Protein AF-0000000086259853 (afdb_homodimer)

Sequence (912 aa):
MAVEAKTLEETPTWAVATVCFFLILISIFIEYLLHLLAKYFNKKRRKYLIQALYKIKTELMLLGFISLLMTVLEKPVAKICIPKSVGETFLPCGSVDSSDWSEQETKCSEQGKASLMSTEGMTQLRYLIFVLASFHSVSSILTFGLGMAKMRRWESWEAETRTLDYQFSTDPRRFQLTHQTSFGKRHLRYWNENSVLRWPACFLRQFYGSVSKVDYFTLRHGFIMAHFDQDNNFDFHRYIRRALDKDFGVVVGISFWIWMFAISFIFFNAHKFYSYYWLPFIPLVMLLLVGTKLQAIITLMCLDSHDKSHVVKGTLLVRPSDHLFWFGRPKLLLQLLHFISFQNSFQLAFFTWTWYKFGFRSCFHRRTEDIVIRVVMGVLVHFLCGYVTLPLYALVTQMGTSMRPAVFTEDVIEGLKRWRAKARKNLKNSYSARPSLDTSLSLDSSPSFSLHSRPEMAVEAKTLEETPTWAVATVCFFLILISIFIEYLLHLLAKYFNKKRRKYLIQALYKIKTELMLLGFISLLMTVLEKPVAKICIPKSVGETFLPCGSVDSSDWSEQETKCSEQGKASLMSTEGMTQLRYLIFVLASFHSVSSILTFGLGMAKMRRWESWEAETRTLDYQFSTDPRRFQLTHQTSFGKRHLRYWNENSVLRWPACFLRQFYGSVSKVDYFTLRHGFIMAHFDQDNNFDFHRYIRRALDKDFGVVVGISFWIWMFAISFIFFNAHKFYSYYWLPFIPLVMLLLVGTKLQAIITLMCLDSHDKSHVVKGTLLVRPSDHLFWFGRPKLLLQLLHFISFQNSFQLAFFTWTWYKFGFRSCFHRRTEDIVIRVVMGVLVHFLCGYVTLPLYALVTQMGTSMRPAVFTEDVIEGLKRWRAKARKNLKNSYSARPSLDTSLSLDSSPSFSLHSRPE

Organism: Populus euphratica (NCBI:txid75702)

Solvent-accessible surface area (backbone atoms only — not comparable to full-atom values): 48379 Å² total; per-residue (Å²): 128,85,48,57,49,49,44,59,55,67,32,19,17,56,46,55,26,49,53,52,50,52,52,50,50,50,50,50,50,53,52,48,51,51,50,54,51,38,52,52,30,52,74,69,68,35,63,42,50,41,50,25,51,52,38,45,54,49,49,50,18,49,52,9,31,53,40,42,53,47,60,70,42,38,64,65,46,25,66,40,61,35,56,45,76,65,50,66,42,50,27,36,30,70,92,69,86,78,74,48,60,31,72,64,39,39,59,21,42,74,72,62,21,30,39,54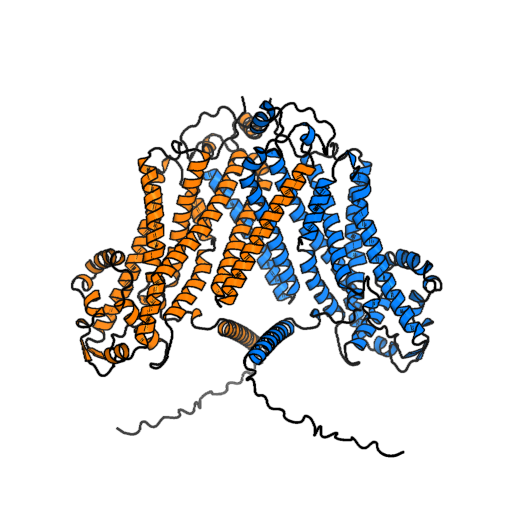,40,41,65,47,23,51,54,50,49,46,49,47,50,53,45,36,51,53,34,41,54,52,48,48,52,48,29,52,50,40,20,50,59,58,51,51,58,47,53,58,56,55,55,44,61,72,36,68,68,43,49,58,69,46,33,60,84,44,78,41,46,37,68,72,34,73,58,26,50,70,44,63,37,76,54,49,73,38,78,75,47,27,54,61,51,22,50,56,37,45,76,58,63,51,74,43,71,57,55,52,53,34,51,50,50,11,50,42,61,73,76,38,71,91,87,61,92,69,62,61,61,62,38,43,52,48,40,47,33,47,49,48,32,56,54,61,42,82,49,73,66,56,50,52,48,53,36,48,49,46,39,47,50,12,51,90,58,53,37,83,74,51,56,69,49,49,42,47,53,52,48,52,51,52,36,20,50,56,42,41,36,56,35,49,37,51,50,54,33,42,74,74,38,57,64,22,54,29,52,64,63,37,73,51,42,34,76,67,34,74,94,47,36,64,66,55,56,55,54,49,51,36,50,34,52,48,53,43,27,45,53,52,27,53,48,53,48,46,38,69,74,59,37,74,82,21,76,86,36,82,48,70,67,57,50,51,50,47,54,51,47,46,53,47,44,47,48,44,44,9,57,34,38,41,48,42,47,55,58,55,61,61,38,30,69,65,81,63,74,51,75,46,54,67,67,52,48,52,48,48,51,49,49,48,50,49,48,50,51,46,53,52,50,50,61,68,62,55,66,84,73,81,75,78,76,76,82,66,82,63,83,72,79,70,77,73,74,77,76,131,129,84,50,57,48,48,43,60,56,72,31,20,17,55,46,55,25,50,53,50,50,52,52,50,50,50,51,50,49,52,52,48,50,51,50,51,50,40,52,53,31,51,74,69,68,35,62,42,50,40,50,25,50,52,37,45,52,49,51,51,18,50,53,9,30,51,41,42,53,46,61,70,43,36,64,66,46,25,65,39,61,36,56,44,75,65,52,65,42,50,26,36,29,72,92,69,87,78,74,48,62,31,73,64,40,39,59,21,42,73,72,61,21,30,39,52,41,39,64,48,23,51,54,49,50,46,50,48,51,52,44,37,52,52,36,41,55,52,48,48,51,50,29,51,49,39,20,50,58,59,51,52,59,46,53,58,56,56,54,44,60,71,35,69,68,44,50,60,68,45,32,59,87,42,77,39,47,38,68,72,34,73,59,26,51,70,43,64,36,77,54,48,73,38,77,75,45,28,54,62,51,22,49,56,37,45,75,58,63,52,75,42,72,57,56,53,54,34,52,49,50,12,48,42,62,72,75,38,71,88,87,61,91,70,63,61,62,60,38,42,50,46,41,47,32,47,50,47,32,56,53,61,44,82,51,72,67,57,50,53,49,52,36,50,49,44,38,49,50,14,51,92,59,53,37,82,74,52,57,71,48,49,43,46,53,53,49,53,50,50,35,22,49,56,43,41,36,56,36,48,38,51,49,54,33,42,74,73,37,58,65,21,55,29,53,62,64,36,72,51,42,33,76,68,34,73,94,46,36,64,66,55,55,54,54,50,51,35,50,34,53,48,53,45,27,44,53,52,26,53,48,54,49,46,38,69,74,58,37,75,82,22,76,87,34,83,47,70,66,57,50,51,50,47,52,51,45,46,52,47,43,48,48,44,44,9,58,33,38,40,48,40,47,55,59,56,60,58,38,30,69,63,81,62,74,52,75,45,55,67,67,52,49,53,47,48,51,49,48,48,51,49,48,50,51,47,52,52,51,49,61,68,64,56,68,86,72,78,79,75,78,75,83,67,80,65,80,72,77,68,74,72,74,71,81,125

Foldseek 3Di:
DQPDPDDPVRDDPVVVVVVVVVVVVVVVVVVVVLVVVLVVCVVVVQVLLNLLSVQLVVQLVVLVVVLVVLVVCLVVQQLDWAAVVVVQPQALFHDDDPPDDDPSQVVSVVVNTGGPAHSVRSVLVSVLSNLLSVLLQVLLVLLQVQQVVQLVVVVVLLVVCPDPVVCVLQALVDKDFLCPDPLNVVQVDPQNVDPVSVLVVLLVVLVPCLDDSLLLVQLVQQLCVQPHDPPDSDRPSVLLVSVVSNLSSVLSHDDPVLVVVLVVVVSQSGPVNCCLPPLLCVLVVLLSVLSSLLSNLSSVQSVVQCVVDRMGRRHRHGAQELVSDDVSDLCVSSVSLSNSSSSLSSLVSVLVSCCVPVNCCHSNHPDPVSVVCNVVSSVVSSNSSRNRNSNSSSSRSCSYNDHDPSSDDPVVVVVVVVVVVVVVVVVVVVVVPPDPPPPPPDPPPPVPPPPPPDDD/DAPPPDDPVNDDPVVVVVVVVVVVVVVVVVVVVLVVVLVVCVVVVQVLLNLLSVQLVVQLVVLVVVLVVLVVCLVVQQLDWAAPVVVQPQALFHDDDPPDDDPSQVVSVVVNTGGPAHSVRSVLVSVLSNLLSVLLQVLLVVLQVQQVVQLVVVVVLLVVCPDPVVCVLQALVDKDFLCPDPLNVVQVDPQNVDPVSVLVVLLVVLVPCLDDSLLLVQLVQQLCVQPHDDPDSDRPSVLLVSVVSNLSSVLSHDDPVLVVVLVVVVSQSGPVNCCLPPLLCVLVVLLSVLSSLLSNLSSVQSVVQCVVDRMGRRGRHGAQELVSDDVSDLVVSSVSLSSSSSSLSSLVSVLVSCCVPQNQCHSNHPDPVSVVVNVVSSVVSSNSSRNRNSNSSSSRSCSYNDHDPSSDDPVVVVVVVVVVVVVVVVVVVVVVPPDPPPPPPPPPPPPPPPPPPDDD

pLDDT: mean 80.49, std 16.59, range [21.47, 96.75]

Structure (mmCIF, N/CA/C/O backbone):
data_AF-0000000086259853-model_v1
#
loop_
_entity.id
_entity.type
_entity.pdbx_description
1 polymer 'MLO-like protein'
#
loop_
_atom_site.group_PDB
_atom_site.id
_atom_site.type_symbol
_atom_site.label_atom_id
_atom_site.label_alt_id
_atom_site.label_comp_id
_atom_site.label_asym_id
_atom_site.label_entity_id
_atom_site.label_seq_id
_atom_site.pdbx_PDB_ins_code
_atom_site.Cartn_x
_atom_site.Cartn_y
_atom_site.Cartn_z
_atom_site.occupancy
_atom_site.B_iso_or_equiv
_atom_site.auth_seq_id
_atom_site.auth_comp_id
_atom_site.auth_asym_id
_atom_site.auth_atom_id
_atom_site.pdbx_PDB_model_num
ATOM 1 N N . MET A 1 1 ? 12.188 39.312 16.625 1 25.66 1 MET A N 1
ATOM 2 C CA . MET A 1 1 ? 13.227 38.406 16.188 1 25.66 1 MET A CA 1
ATOM 3 C C . MET A 1 1 ? 12.68 37 16.047 1 25.66 1 MET A C 1
ATOM 5 O O . MET A 1 1 ? 11.992 36.5 16.938 1 25.66 1 MET A O 1
ATOM 9 N N . ALA A 1 2 ? 12.445 36.5 14.961 1 36.84 2 ALA A N 1
ATOM 10 C CA . ALA A 1 2 ? 11.711 35.312 14.555 1 36.84 2 ALA A CA 1
ATOM 11 C C . ALA A 1 2 ? 12.234 34.062 15.281 1 36.84 2 ALA A C 1
ATOM 13 O O . ALA A 1 2 ? 13.414 33.75 15.188 1 36.84 2 ALA A O 1
ATOM 14 N N . VAL A 1 3 ? 11.859 33.625 16.422 1 40.25 3 VAL A N 1
ATOM 15 C CA . VAL A 1 3 ? 12.258 32.562 17.344 1 40.25 3 VAL A CA 1
ATOM 16 C C . VAL A 1 3 ? 12.289 31.234 16.609 1 40.25 3 VAL A C 1
ATOM 18 O O . VAL A 1 3 ? 11.266 30.75 16.125 1 40.25 3 VAL A O 1
ATOM 21 N N . GLU A 1 4 ? 13.305 30.984 15.859 1 50.88 4 GLU A N 1
ATOM 22 C CA . GLU A 1 4 ? 13.5 29.828 14.992 1 50.88 4 GLU A CA 1
ATOM 23 C C . GLU A 1 4 ? 13.539 28.531 15.805 1 50.88 4 GLU A C 1
ATOM 25 O O . GLU A 1 4 ? 14.203 28.469 16.844 1 50.88 4 GLU A O 1
ATOM 30 N N . ALA A 1 5 ? 12.359 27.703 15.805 1 59.25 5 ALA A N 1
ATOM 31 C CA . ALA A 1 5 ? 12.211 26.406 16.484 1 59.25 5 ALA A CA 1
ATOM 32 C C . ALA A 1 5 ? 13.445 25.531 16.281 1 59.25 5 ALA A C 1
ATOM 34 O O . ALA A 1 5 ? 14.195 25.719 15.32 1 59.25 5 ALA A O 1
ATOM 35 N N . LYS A 1 6 ? 13.891 24.734 17.422 1 68.62 6 LYS A N 1
ATOM 36 C CA . LYS A 1 6 ? 15.047 23.844 17.438 1 68.62 6 LYS A CA 1
ATOM 37 C C . LYS A 1 6 ? 15.023 22.891 16.25 1 68.62 6 LYS A C 1
ATOM 39 O O . LYS A 1 6 ? 13.992 22.266 15.969 1 68.62 6 LYS A O 1
ATOM 44 N N . THR A 1 7 ? 16.094 23.078 15.406 1 75.12 7 THR A N 1
ATOM 45 C CA . THR A 1 7 ? 16.25 22.188 14.258 1 75.12 7 THR A CA 1
ATOM 46 C C . THR A 1 7 ? 16.844 20.859 14.688 1 75.12 7 THR A C 1
ATOM 48 O O . THR A 1 7 ? 17.094 20.625 15.875 1 75.12 7 THR A O 1
ATOM 51 N N . LEU A 1 8 ? 16.922 19.938 13.859 1 78.25 8 LEU A N 1
ATOM 52 C CA . LEU A 1 8 ? 17.438 18.594 14.125 1 78.25 8 LEU A CA 1
ATOM 53 C C . LEU A 1 8 ? 18.906 18.641 14.523 1 78.25 8 LEU A C 1
ATOM 55 O O . LEU A 1 8 ? 19.406 17.703 15.156 1 78.25 8 LEU A O 1
ATOM 59 N N . GLU A 1 9 ? 19.547 19.734 14.234 1 76.5 9 GLU A N 1
ATOM 60 C CA . GLU A 1 9 ? 20.938 19.891 14.609 1 76.5 9 GLU A CA 1
ATOM 61 C C . GLU A 1 9 ? 21.078 20.109 16.109 1 76.5 9 GLU A C 1
ATOM 63 O O . GLU A 1 9 ? 22.125 19.797 16.703 1 76.5 9 GLU A O 1
ATOM 68 N N . GLU A 1 10 ? 20.047 20.578 16.656 1 77.12 10 GLU A N 1
ATOM 69 C CA . GLU A 1 10 ? 20.078 20.906 18.078 1 77.12 10 GLU A CA 1
ATOM 70 C C . GLU A 1 10 ? 19.312 19.875 18.906 1 77.12 10 GLU A C 1
ATOM 72 O O . GLU A 1 10 ? 19.156 20.047 20.109 1 77.12 10 GLU A O 1
ATOM 77 N N . THR A 1 11 ? 18.891 18.844 18.266 1 83.06 11 THR A N 1
ATOM 78 C CA . THR A 1 11 ? 18.156 17.781 18.953 1 83.06 11 THR A CA 1
ATOM 79 C C . THR A 1 11 ? 19.047 16.547 19.156 1 83.06 11 THR A C 1
ATOM 81 O O . THR A 1 11 ? 19.719 16.109 18.219 1 83.06 11 THR A O 1
ATOM 84 N N . PRO A 1 12 ? 19.078 16.141 20.375 1 85.19 12 PRO A N 1
ATOM 85 C CA . PRO A 1 12 ? 19.891 14.945 20.609 1 85.19 12 PRO A CA 1
ATOM 86 C C . PRO A 1 12 ? 19.5 13.773 19.719 1 85.19 12 PRO A C 1
ATOM 88 O O . PRO A 1 12 ? 18.312 13.57 19.453 1 85.19 12 PRO A O 1
ATOM 91 N N . THR A 1 13 ? 20.453 13.008 19.281 1 87.5 13 THR A N 1
ATOM 92 C CA . THR A 1 13 ? 20.25 11.906 18.359 1 87.5 13 THR A CA 1
ATOM 93 C C . THR A 1 13 ? 19.453 10.781 19.016 1 87.5 13 THR A C 1
ATOM 95 O O . THR A 1 13 ? 18.734 10.047 18.328 1 87.5 13 THR A O 1
ATOM 98 N N . TRP A 1 14 ? 19.641 10.625 20.297 1 88.25 14 TRP A N 1
ATOM 99 C CA . TRP A 1 14 ? 18.891 9.555 20.969 1 88.25 14 TRP A CA 1
ATOM 100 C C . TRP A 1 14 ? 17.406 9.852 20.969 1 88.25 14 TRP A C 1
ATOM 102 O O . TRP A 1 14 ? 16.578 8.938 20.922 1 88.25 14 TRP A O 1
ATOM 112 N N . ALA A 1 15 ? 16.984 11.125 21.094 1 89.44 15 ALA A N 1
ATOM 113 C CA . ALA A 1 15 ? 15.578 11.508 21.047 1 89.44 15 ALA A CA 1
ATOM 114 C C . ALA A 1 15 ? 14.984 11.227 19.672 1 89.44 15 ALA A C 1
ATOM 116 O O . ALA A 1 15 ? 13.867 10.703 19.562 1 89.44 15 ALA A O 1
ATOM 117 N N . VAL A 1 16 ? 15.773 11.555 18.672 1 88.94 16 VAL A N 1
ATOM 118 C CA . VAL A 1 16 ? 15.312 11.297 17.312 1 88.94 16 VAL A CA 1
ATOM 119 C C . VAL A 1 16 ? 15.18 9.789 17.078 1 88.94 16 VAL A C 1
ATOM 121 O O . VAL A 1 16 ? 14.18 9.328 16.516 1 88.94 16 VAL A O 1
ATOM 124 N N . ALA A 1 17 ? 16.109 9.047 17.594 1 91.06 17 ALA A N 1
ATOM 125 C CA . ALA A 1 17 ? 16.078 7.598 17.438 1 91.06 17 ALA A CA 1
ATOM 126 C C . ALA A 1 17 ? 14.906 6.992 18.219 1 91.06 17 ALA A C 1
ATOM 128 O O . ALA A 1 17 ? 14.273 6.039 17.75 1 91.06 17 ALA A O 1
ATOM 129 N N . THR A 1 18 ? 14.633 7.543 19.328 1 90.69 18 THR A N 1
ATOM 130 C CA . THR A 1 18 ? 13.531 7.035 20.141 1 90.69 18 THR A CA 1
ATOM 131 C C . THR A 1 18 ? 12.188 7.289 19.453 1 90.69 18 THR A C 1
ATOM 133 O O . THR A 1 18 ? 11.328 6.41 19.422 1 90.69 18 THR A O 1
ATOM 136 N N . VAL A 1 19 ? 12.039 8.469 18.906 1 90 19 VAL A N 1
ATOM 137 C CA . VAL A 1 19 ? 10.805 8.797 18.203 1 90 19 VAL A CA 1
ATOM 138 C C . VAL A 1 19 ? 10.641 7.898 16.984 1 90 19 VAL A C 1
ATOM 140 O O . VAL A 1 19 ? 9.562 7.355 16.734 1 90 19 VAL A O 1
ATOM 143 N N . CYS A 1 20 ? 11.719 7.711 16.281 1 89.31 20 CYS A N 1
ATOM 144 C CA . CYS A 1 20 ? 11.664 6.836 15.109 1 89.31 20 CYS A CA 1
ATOM 145 C C . CYS A 1 20 ? 11.344 5.402 15.508 1 89.31 20 CYS A C 1
ATOM 147 O O . CYS A 1 20 ? 10.562 4.727 14.844 1 89.31 20 CYS A O 1
ATOM 149 N N . PHE A 1 21 ? 11.906 4.969 16.578 1 91 21 PHE A N 1
ATOM 150 C CA . PHE A 1 21 ? 11.672 3.613 17.062 1 91 21 PHE A CA 1
ATOM 151 C C . PHE A 1 21 ? 10.203 3.406 17.406 1 91 21 PHE A C 1
ATOM 153 O O . PHE A 1 21 ? 9.602 2.4 17.016 1 91 21 PHE A O 1
ATOM 160 N N . PHE A 1 22 ? 9.617 4.312 18.078 1 90.31 22 PHE A N 1
ATOM 161 C CA . PHE A 1 22 ? 8.219 4.18 18.469 1 90.31 22 PHE A CA 1
ATOM 162 C C . PHE A 1 22 ? 7.301 4.254 17.266 1 90.31 22 PHE A C 1
ATOM 164 O O . PHE A 1 22 ? 6.285 3.557 17.203 1 90.31 22 PHE A O 1
ATOM 171 N N . LEU A 1 23 ? 7.652 5.102 16.312 1 89.75 23 LEU A N 1
ATOM 172 C CA . LEU A 1 23 ? 6.84 5.199 15.102 1 89.75 23 LEU A CA 1
ATOM 173 C C . LEU A 1 23 ? 6.879 3.893 14.312 1 89.75 23 LEU A C 1
ATOM 175 O O . LEU A 1 23 ? 5.844 3.424 13.828 1 89.75 23 LEU A O 1
ATOM 179 N N . ILE A 1 24 ? 7.996 3.305 14.227 1 88.75 24 ILE A N 1
ATOM 180 C CA . ILE A 1 24 ? 8.125 2.033 13.523 1 88.75 24 ILE A CA 1
ATOM 181 C C . ILE A 1 24 ? 7.402 0.937 14.305 1 88.75 24 ILE A C 1
ATOM 183 O O . ILE A 1 24 ? 6.738 0.081 13.711 1 88.75 24 ILE A O 1
ATOM 187 N N . LEU A 1 25 ? 7.473 0.95 15.602 1 90.44 25 LEU A N 1
ATOM 188 C CA . LEU A 1 25 ? 6.789 -0.035 16.422 1 90.44 25 LEU A CA 1
ATOM 189 C C . LEU A 1 25 ? 5.277 0.064 16.25 1 90.44 25 LEU A C 1
ATOM 191 O O . LEU A 1 25 ? 4.59 -0.956 16.156 1 90.44 25 LEU A O 1
ATOM 195 N N . ILE A 1 26 ? 4.809 1.27 16.141 1 89.69 26 ILE A N 1
ATOM 196 C CA . ILE A 1 26 ? 3.377 1.476 15.938 1 89.69 26 ILE A CA 1
ATOM 197 C C . ILE A 1 26 ? 2.975 0.965 14.555 1 89.69 26 ILE A C 1
ATOM 199 O O . ILE A 1 26 ? 1.935 0.318 14.406 1 89.69 26 ILE A O 1
ATOM 203 N N . SER A 1 27 ? 3.777 1.238 13.641 1 86.25 27 SER A N 1
ATOM 204 C CA . SER A 1 27 ? 3.486 0.781 12.289 1 86.25 27 SER A CA 1
ATOM 205 C C . SER A 1 27 ? 3.471 -0.742 12.211 1 86.25 27 SER A C 1
ATOM 207 O O . SER A 1 27 ? 2.582 -1.327 11.586 1 86.25 27 SER A O 1
ATOM 209 N N . ILE A 1 28 ? 4.41 -1.38 12.836 1 87.44 28 ILE A N 1
ATOM 210 C CA . ILE A 1 28 ? 4.469 -2.838 12.852 1 87.44 28 ILE A CA 1
ATOM 211 C C . ILE A 1 28 ? 3.273 -3.395 13.625 1 87.44 28 ILE A C 1
ATOM 213 O O . ILE A 1 28 ? 2.703 -4.418 13.242 1 87.44 28 ILE A O 1
ATOM 217 N N . PHE A 1 29 ? 2.9 -2.727 14.648 1 90.31 29 PHE A N 1
ATOM 218 C CA . PHE A 1 29 ? 1.752 -3.15 15.438 1 90.31 29 PHE A CA 1
ATOM 219 C C . PHE A 1 29 ? 0.472 -3.084 14.617 1 90.31 29 PHE A C 1
ATOM 221 O O . PHE A 1 29 ? -0.345 -4.008 14.656 1 90.31 29 PHE A O 1
ATOM 228 N N . ILE A 1 30 ? 0.339 -2.043 13.867 1 87 30 ILE A N 1
ATOM 229 C CA . ILE A 1 30 ? -0.841 -1.904 13.023 1 87 30 ILE A CA 1
ATOM 230 C C . ILE A 1 30 ? -0.832 -2.984 11.945 1 87 30 ILE A C 1
ATOM 232 O O . ILE A 1 30 ? -1.863 -3.602 11.664 1 87 30 ILE A O 1
ATOM 236 N N . GLU A 1 31 ? 0.304 -3.236 11.383 1 85.62 31 GLU A N 1
ATOM 237 C CA . GLU A 1 31 ? 0.421 -4.293 10.383 1 85.62 31 GLU A CA 1
ATOM 238 C C . GLU A 1 31 ? 0.106 -5.66 10.984 1 85.62 31 GLU A C 1
ATOM 240 O O . GLU A 1 31 ? -0.53 -6.496 10.336 1 85.62 31 GLU A O 1
ATOM 245 N N . TYR A 1 32 ? 0.542 -5.844 12.141 1 89.31 32 TYR A N 1
ATOM 246 C CA . TYR A 1 32 ? 0.277 -7.098 12.836 1 89.31 32 TYR A CA 1
ATOM 247 C C . TYR A 1 32 ? -1.212 -7.258 13.117 1 89.31 32 TYR A C 1
ATOM 249 O O . TYR A 1 32 ? -1.775 -8.336 12.922 1 89.31 32 TYR A O 1
ATOM 257 N N . LEU A 1 33 ? -1.801 -6.234 13.516 1 89.12 33 LEU A N 1
ATOM 258 C CA . LEU A 1 33 ? -3.234 -6.258 13.789 1 89.12 33 LEU A CA 1
ATOM 259 C C . LEU A 1 33 ? -4.027 -6.559 12.523 1 89.12 33 LEU A C 1
ATOM 261 O O . LEU A 1 33 ? -4.98 -7.34 12.555 1 89.12 33 LEU A O 1
ATOM 265 N N . LEU A 1 34 ? -3.652 -5.98 11.453 1 89.06 34 LEU A N 1
ATOM 266 C CA . LEU A 1 34 ? -4.316 -6.227 10.18 1 89.06 34 LEU A CA 1
ATOM 267 C C . LEU A 1 34 ? -4.125 -7.676 9.742 1 89.06 34 LEU A C 1
ATOM 269 O O . LEU A 1 34 ? -5.051 -8.289 9.203 1 89.06 34 LEU A O 1
ATOM 273 N N . HIS A 1 35 ? -2.924 -8.156 9.992 1 88.75 35 HIS A N 1
ATOM 274 C CA . HIS A 1 35 ? -2.648 -9.555 9.656 1 88.75 35 HIS A CA 1
ATOM 275 C C . HIS A 1 35 ? -3.5 -10.5 10.5 1 88.75 35 HIS A C 1
ATOM 277 O O . HIS A 1 35 ? -4.016 -11.492 9.984 1 88.75 35 HIS A O 1
ATOM 283 N N . LEU A 1 36 ? -3.674 -10.203 11.703 1 91.75 36 LEU A N 1
ATOM 284 C CA . LEU A 1 36 ? -4.508 -11.016 12.586 1 91.75 36 LEU A CA 1
ATOM 285 C C . LEU A 1 36 ? -5.965 -10.977 12.141 1 91.75 36 LEU A C 1
ATOM 287 O O . LEU A 1 36 ? -6.645 -12.008 12.156 1 91.75 36 LEU A O 1
ATOM 291 N N . LEU A 1 37 ? -6.395 -9.836 11.703 1 91.06 37 LEU A N 1
ATOM 292 C CA . LEU A 1 37 ? -7.762 -9.703 11.219 1 91.06 37 LEU A CA 1
ATOM 293 C C . LEU A 1 37 ? -7.957 -10.477 9.922 1 91.06 37 LEU A C 1
ATOM 295 O O . LEU A 1 37 ? -8.992 -11.125 9.727 1 91.06 37 LEU A O 1
ATOM 299 N N . ALA A 1 38 ? -6.984 -10.391 9.109 1 91.19 38 ALA A N 1
ATOM 300 C CA . ALA A 1 38 ? -7.043 -11.141 7.852 1 91.19 38 ALA A CA 1
ATOM 301 C C . ALA A 1 38 ? -7.094 -12.641 8.109 1 91.19 38 ALA A C 1
ATOM 303 O O . ALA A 1 38 ? -7.852 -13.359 7.457 1 91.19 38 ALA A O 1
ATOM 304 N N . LYS A 1 39 ? -6.277 -13.109 9 1 91 39 LYS A N 1
ATOM 305 C CA . LYS A 1 39 ? -6.277 -14.523 9.367 1 91 39 LYS A CA 1
ATOM 306 C C . LYS A 1 39 ? -7.629 -14.938 9.945 1 91 39 LYS A C 1
ATOM 308 O O . LYS A 1 39 ? -8.125 -16.031 9.656 1 91 39 LYS A O 1
ATOM 313 N N . TYR A 1 40 ? -8.18 -14.07 10.742 1 91.12 40 TYR A N 1
ATOM 314 C CA . TYR A 1 40 ? -9.492 -14.312 11.328 1 91.12 40 TYR A CA 1
ATOM 315 C C . TYR A 1 40 ? -10.555 -14.445 10.234 1 91.12 40 TYR A C 1
ATOM 317 O O . TYR A 1 40 ? -11.367 -15.367 10.258 1 91.12 40 TYR A O 1
ATOM 325 N N . PHE A 1 41 ? -10.516 -13.602 9.234 1 91.38 41 PHE A N 1
ATOM 326 C CA . PHE A 1 41 ? -11.484 -13.648 8.148 1 91.38 41 PHE A CA 1
ATOM 327 C C . PHE A 1 41 ? -11.25 -14.852 7.25 1 91.38 41 PHE A C 1
ATOM 329 O O . PHE A 1 41 ? -12.188 -15.406 6.676 1 91.38 41 PHE A O 1
ATOM 336 N N . ASN A 1 42 ? -9.977 -15.109 7.164 1 88.5 42 ASN A N 1
ATOM 337 C CA . ASN A 1 42 ? -9.656 -16.297 6.383 1 88.5 42 ASN A CA 1
ATOM 338 C C . ASN A 1 42 ? -10.188 -17.562 7.043 1 88.5 42 ASN A C 1
ATOM 340 O O . ASN A 1 42 ? -10.695 -18.453 6.363 1 88.5 42 ASN A O 1
ATOM 344 N N . LYS A 1 43 ? -10.125 -17.641 8.273 1 89.19 43 LYS A N 1
ATOM 345 C CA . LYS A 1 43 ? -10.656 -18.766 9.016 1 89.19 43 LYS A CA 1
ATOM 346 C C . LYS A 1 43 ? -12.172 -18.875 8.844 1 89.19 43 LYS A C 1
ATOM 348 O O . LYS A 1 43 ? -12.711 -19.984 8.75 1 89.19 43 LYS A O 1
ATOM 353 N N . LYS A 1 44 ? -12.789 -17.766 8.695 1 87.62 44 LYS A N 1
ATOM 354 C CA . LYS A 1 44 ? -14.242 -17.75 8.516 1 87.62 44 LYS A CA 1
ATOM 355 C C . LYS A 1 44 ? -14.617 -17.844 7.043 1 87.62 44 LYS A C 1
ATOM 357 O O . LYS A 1 44 ? -15.789 -17.703 6.684 1 87.62 44 LYS A O 1
ATOM 362 N N . ARG A 1 45 ? -13.633 -17.922 6.172 1 81.25 45 ARG A N 1
ATOM 363 C CA . ARG A 1 45 ? -13.797 -18.109 4.734 1 81.25 45 ARG A CA 1
ATOM 364 C C . ARG A 1 45 ? -14.477 -16.906 4.098 1 81.25 45 ARG A C 1
ATOM 366 O O . ARG A 1 45 ? -15.367 -17.047 3.26 1 81.25 45 ARG A O 1
ATOM 373 N N . ARG A 1 46 ? -14.188 -15.797 4.609 1 88 46 ARG A N 1
ATOM 374 C CA . ARG A 1 46 ? -14.695 -14.547 4.039 1 88 46 ARG A CA 1
ATOM 375 C C . ARG A 1 46 ? -13.609 -13.828 3.252 1 88 46 ARG A C 1
ATOM 377 O O . ARG A 1 46 ? -13.047 -12.836 3.727 1 88 46 ARG A O 1
ATOM 384 N N . LYS A 1 47 ? -13.375 -14.148 2.084 1 86.12 47 LYS A N 1
ATOM 385 C CA . LYS A 1 47 ? -12.273 -13.672 1.258 1 86.12 47 LYS A CA 1
ATOM 386 C C . LYS A 1 47 ? -12.5 -12.227 0.809 1 86.12 47 LYS A C 1
ATOM 388 O O . LYS A 1 47 ? -11.547 -11.453 0.691 1 86.12 47 LYS A O 1
ATOM 393 N N . TYR A 1 48 ? -13.75 -11.922 0.585 1 88.19 48 TYR A N 1
ATOM 394 C CA . TYR A 1 48 ? -14.047 -10.57 0.12 1 88.19 48 TYR A CA 1
ATOM 395 C C . TYR A 1 48 ? -13.789 -9.547 1.221 1 88.19 48 TYR A C 1
ATOM 397 O O . TYR A 1 48 ? -13.43 -8.398 0.942 1 88.19 48 TYR A O 1
ATOM 405 N N . LEU A 1 49 ? -13.969 -9.984 2.41 1 90.25 49 LEU A N 1
ATOM 406 C CA . LEU A 1 49 ? -13.68 -9.07 3.512 1 90.25 49 LEU A CA 1
ATOM 407 C C . LEU A 1 49 ? -12.172 -8.867 3.66 1 90.25 49 LEU A C 1
ATOM 409 O O . LEU A 1 49 ? -11.727 -7.797 4.078 1 90.25 49 LEU A O 1
ATOM 413 N N . ILE A 1 50 ? -11.406 -9.883 3.305 1 91.12 50 ILE A N 1
ATOM 414 C CA . ILE A 1 50 ? -9.953 -9.742 3.299 1 91.12 50 ILE A CA 1
ATOM 415 C C . ILE A 1 50 ? -9.539 -8.719 2.242 1 91.12 50 ILE A C 1
ATOM 417 O O . ILE A 1 50 ? -8.695 -7.859 2.498 1 91.12 50 ILE A O 1
ATOM 421 N N . GLN A 1 51 ? -10.227 -8.812 1.182 1 89.5 51 GLN A N 1
ATOM 422 C CA . GLN A 1 51 ? -9.945 -7.848 0.124 1 89.5 51 GLN A CA 1
ATOM 423 C C . GLN A 1 51 ? -10.32 -6.434 0.56 1 89.5 51 GLN A C 1
ATOM 425 O O . GLN A 1 51 ? -9.609 -5.477 0.242 1 89.5 51 GLN A O 1
ATOM 430 N N . ALA A 1 52 ? -11.383 -6.344 1.237 1 91.69 52 ALA A N 1
ATOM 431 C CA . ALA A 1 52 ? -11.797 -5.035 1.742 1 91.69 52 ALA A CA 1
ATOM 432 C C . ALA A 1 52 ? -10.789 -4.488 2.746 1 91.69 52 ALA A C 1
ATOM 434 O O . ALA A 1 52 ? -10.5 -3.291 2.754 1 91.69 52 ALA A O 1
ATOM 435 N N . LEU A 1 53 ? -10.297 -5.367 3.545 1 91.38 53 LEU A N 1
ATOM 436 C CA . LEU A 1 53 ? -9.297 -4.969 4.527 1 91.38 53 LEU A CA 1
ATOM 437 C C . LEU A 1 53 ? -8.031 -4.453 3.84 1 91.38 53 LEU A C 1
ATOM 439 O O . LEU A 1 53 ? -7.484 -3.424 4.234 1 91.38 53 LEU A O 1
ATOM 443 N N . TYR A 1 54 ? -7.598 -5.07 2.812 1 88.56 54 TYR A N 1
ATOM 444 C CA . TYR A 1 54 ? -6.422 -4.633 2.066 1 88.56 54 TYR A CA 1
ATOM 445 C C . TYR A 1 54 ? -6.703 -3.328 1.329 1 88.56 54 TYR A C 1
ATOM 447 O O . TYR A 1 54 ? -5.809 -2.492 1.174 1 88.56 54 TYR A O 1
ATOM 455 N N . LYS A 1 55 ? -7.902 -3.162 0.974 1 88.25 55 LYS A N 1
ATOM 456 C CA . LYS A 1 55 ? -8.266 -1.902 0.333 1 88.25 55 LYS A CA 1
ATOM 457 C C . LYS A 1 55 ? -8.211 -0.744 1.324 1 88.25 55 LYS A C 1
ATOM 459 O O . LYS A 1 55 ? -7.781 0.358 0.976 1 88.25 55 LYS A O 1
ATOM 464 N N . ILE A 1 56 ? -8.641 -0.998 2.496 1 89.69 56 ILE A N 1
ATOM 465 C CA . ILE A 1 56 ? -8.555 0.017 3.541 1 89.69 56 ILE A CA 1
ATOM 466 C C . ILE A 1 56 ? -7.098 0.374 3.797 1 89.69 56 ILE A C 1
ATOM 468 O O . ILE A 1 56 ? -6.75 1.553 3.906 1 89.69 56 ILE A O 1
ATOM 472 N N . LYS A 1 57 ? -6.293 -0.645 3.861 1 87.81 57 LYS A N 1
ATOM 473 C CA . LYS A 1 57 ? -4.863 -0.43 4.078 1 87.81 57 LYS A CA 1
ATOM 474 C C . LYS A 1 57 ? -4.258 0.408 2.957 1 87.81 57 LYS A C 1
ATOM 476 O O . LYS A 1 57 ? -3.506 1.35 3.217 1 87.81 57 LYS A O 1
ATOM 481 N N . THR A 1 58 ? -4.633 0.116 1.79 1 86.38 58 THR A N 1
ATOM 482 C CA . THR A 1 58 ? -4.078 0.821 0.638 1 86.38 58 THR A CA 1
ATOM 483 C C . THR A 1 58 ? -4.555 2.271 0.613 1 86.38 58 THR A C 1
ATOM 485 O O . THR A 1 58 ? -3.785 3.174 0.275 1 86.38 58 THR A O 1
ATOM 488 N N . GLU A 1 59 ? -5.738 2.434 0.917 1 86.56 59 GLU A N 1
ATOM 489 C CA . GLU A 1 59 ? -6.258 3.797 0.956 1 86.56 59 GLU A CA 1
ATOM 490 C C . GLU A 1 59 ? -5.555 4.625 2.029 1 86.56 59 GLU A C 1
ATOM 492 O O . GLU A 1 59 ? -5.207 5.785 1.797 1 86.56 59 GLU A O 1
ATOM 497 N N . LEU A 1 60 ? -5.379 4.082 3.18 1 87 60 LEU A N 1
ATOM 498 C CA . LEU A 1 60 ? -4.688 4.777 4.258 1 87 60 LEU A CA 1
ATOM 499 C C . LEU A 1 60 ? -3.244 5.086 3.871 1 87 60 LEU A C 1
ATOM 501 O O . LEU A 1 60 ? -2.744 6.18 4.137 1 87 60 LEU A O 1
ATOM 505 N N . MET A 1 61 ? -2.627 4.188 3.219 1 86.94 61 MET A N 1
ATOM 506 C CA . MET A 1 61 ? -1.242 4.371 2.793 1 86.94 61 MET A CA 1
ATOM 507 C C . MET A 1 61 ? -1.146 5.406 1.681 1 86.94 61 MET A C 1
ATOM 509 O O . MET A 1 61 ? -0.178 6.168 1.617 1 86.94 61 MET A O 1
ATOM 513 N N . LEU A 1 62 ? -2.117 5.438 0.822 1 86.62 62 LEU A N 1
ATOM 514 C CA . LEU A 1 62 ? -2.158 6.445 -0.229 1 86.62 62 LEU A CA 1
ATOM 515 C C . LEU A 1 62 ? -2.301 7.844 0.365 1 86.62 62 LEU A C 1
ATOM 517 O O . LEU A 1 62 ? -1.626 8.781 -0.072 1 86.62 62 LEU A O 1
ATOM 521 N N . LEU A 1 63 ? -3.131 7.941 1.302 1 88.31 63 LEU A N 1
ATOM 522 C CA . LEU A 1 63 ? -3.291 9.227 1.972 1 88.31 63 LEU A CA 1
ATOM 523 C C . LEU A 1 63 ? -2.014 9.617 2.707 1 88.31 63 LEU A C 1
ATOM 525 O O . LEU A 1 63 ? -1.663 10.797 2.768 1 88.31 63 LEU A O 1
ATOM 529 N N . GLY A 1 64 ? -1.391 8.602 3.26 1 87.06 64 GLY A N 1
ATOM 530 C CA . GLY A 1 64 ? -0.084 8.852 3.846 1 87.06 64 GLY A CA 1
ATOM 531 C C . GLY A 1 64 ? 0.937 9.344 2.84 1 87.06 64 GLY A C 1
ATOM 532 O O . GLY A 1 64 ? 1.694 10.281 3.123 1 87.06 64 GLY A O 1
ATOM 533 N N . PHE A 1 65 ? 0.9 8.836 1.703 1 87 65 PHE A N 1
ATOM 534 C CA . PHE A 1 65 ? 1.82 9.25 0.651 1 87 65 PHE A CA 1
ATOM 535 C C . PHE A 1 65 ? 1.523 10.68 0.208 1 87 65 PHE A C 1
ATOM 537 O O . PHE A 1 65 ? 2.443 11.469 -0.024 1 87 65 PHE A O 1
ATOM 544 N N . ILE A 1 66 ? 0.32 11 0.098 1 86.25 66 ILE A N 1
ATOM 545 C CA . ILE A 1 66 ? -0.083 12.352 -0.262 1 86.25 66 ILE A CA 1
ATOM 546 C C . ILE A 1 66 ? 0.401 13.336 0.803 1 86.25 66 ILE A C 1
ATOM 548 O O . ILE A 1 66 ? 0.867 14.43 0.479 1 86.25 66 ILE A O 1
ATOM 552 N N . SER A 1 67 ? 0.265 12.883 1.985 1 87.19 67 SER A N 1
ATOM 553 C CA . SER A 1 67 ? 0.736 13.727 3.082 1 87.19 67 SER A CA 1
ATOM 554 C C . SER A 1 67 ? 2.248 13.914 3.023 1 87.19 67 SER A C 1
ATOM 556 O O . SER A 1 67 ? 2.756 15 3.307 1 87.19 67 SER A O 1
ATOM 558 N N . LEU A 1 68 ? 2.957 12.961 2.664 1 86.56 68 LEU A N 1
ATOM 559 C CA . LEU A 1 68 ? 4.406 13.055 2.512 1 86.56 68 LEU A CA 1
ATOM 560 C C . LEU A 1 68 ? 4.773 13.992 1.366 1 86.56 68 LEU A C 1
ATOM 562 O O . LEU A 1 68 ? 5.68 14.82 1.501 1 86.56 68 LEU A O 1
ATOM 566 N N . LEU A 1 69 ? 4.051 13.891 0.291 1 87.69 69 LEU A N 1
ATOM 567 C CA . LEU A 1 69 ? 4.277 14.789 -0.841 1 87.69 69 LEU A CA 1
ATOM 568 C C . LEU A 1 69 ? 3.996 16.234 -0.456 1 87.69 69 LEU A C 1
ATOM 570 O O . LEU A 1 69 ? 4.711 17.141 -0.882 1 87.69 69 LEU A O 1
ATOM 574 N N . MET A 1 70 ? 3.021 16.375 0.389 1 89.31 70 MET A N 1
ATOM 575 C CA . MET A 1 70 ? 2.668 17.719 0.856 1 89.31 70 MET A CA 1
ATOM 576 C C . MET A 1 70 ? 3.781 18.312 1.719 1 89.31 70 MET A C 1
ATOM 578 O O . MET A 1 70 ? 4.023 19.516 1.692 1 89.31 70 MET A O 1
ATOM 582 N N . THR A 1 71 ? 4.434 17.484 2.422 1 85.44 71 THR A N 1
ATOM 583 C CA . THR A 1 71 ? 5.527 17.953 3.268 1 85.44 71 THR A CA 1
ATOM 584 C C . THR A 1 71 ? 6.695 18.453 2.42 1 85.44 71 THR A C 1
ATOM 586 O O . THR A 1 71 ? 7.293 19.484 2.727 1 85.44 71 THR A O 1
ATOM 589 N N . VAL A 1 72 ? 6.965 17.812 1.348 1 86 72 VAL A N 1
ATOM 590 C CA . VAL A 1 72 ? 8.086 18.188 0.486 1 86 72 VAL A CA 1
ATOM 591 C C . VAL A 1 72 ? 7.742 19.453 -0.297 1 86 72 VAL A C 1
ATOM 593 O O . VAL A 1 72 ? 8.617 20.281 -0.551 1 86 72 VAL A O 1
ATOM 596 N N . LEU A 1 73 ? 6.461 19.578 -0.611 1 87.94 73 LEU A N 1
ATOM 597 C CA . LEU A 1 73 ? 6.047 20.719 -1.442 1 87.94 73 LEU A CA 1
ATOM 598 C C . LEU A 1 73 ? 5.625 21.891 -0.581 1 87.94 73 LEU A C 1
ATOM 600 O O . LEU A 1 73 ? 5.168 22.922 -1.102 1 87.94 73 LEU A O 1
ATOM 604 N N . GLU A 1 74 ? 5.766 21.75 0.668 1 87.81 74 GLU A N 1
ATOM 605 C CA . GLU A 1 74 ? 5.324 22.797 1.597 1 87.81 74 GLU A CA 1
ATOM 606 C C . GLU A 1 74 ? 6.051 24.109 1.338 1 87.81 74 GLU A C 1
ATOM 608 O O . GLU A 1 74 ? 5.418 25.156 1.199 1 87.81 74 GLU A O 1
ATOM 613 N N . LYS A 1 75 ? 7.379 24.078 1.212 1 82.69 75 LYS A N 1
ATOM 614 C CA . LYS A 1 75 ? 8.164 25.297 1.031 1 82.69 75 LYS A CA 1
ATOM 615 C C . LYS A 1 75 ? 7.949 25.891 -0.357 1 82.69 75 LYS A C 1
ATOM 617 O O . LYS A 1 75 ? 7.684 27.094 -0.491 1 82.69 75 LYS A O 1
ATOM 622 N N . PRO A 1 76 ? 7.949 25.094 -1.405 1 86.38 76 PRO A N 1
ATOM 623 C CA . PRO A 1 76 ? 7.691 25.656 -2.732 1 86.38 76 PRO A CA 1
ATOM 624 C C . PRO A 1 76 ? 6.289 26.25 -2.861 1 86.38 76 PRO A C 1
ATOM 626 O O . PRO A 1 76 ? 6.098 27.25 -3.555 1 86.38 76 PRO A O 1
ATOM 629 N N . VAL A 1 77 ? 5.312 25.688 -2.277 1 87.62 77 VAL A N 1
ATOM 630 C CA . VAL A 1 77 ? 3.943 26.188 -2.365 1 87.62 77 VAL A CA 1
ATOM 631 C C . VAL A 1 77 ? 3.809 27.469 -1.566 1 87.62 77 VAL A C 1
ATOM 633 O O . VAL A 1 77 ? 3.098 28.391 -1.976 1 87.62 77 VAL A O 1
ATOM 636 N N . ALA A 1 78 ? 4.512 27.594 -0.445 1 85.75 78 ALA A N 1
ATOM 637 C CA . ALA A 1 78 ? 4.469 28.797 0.392 1 85.75 78 ALA A CA 1
ATOM 638 C C . ALA A 1 78 ? 5.184 29.969 -0.282 1 85.75 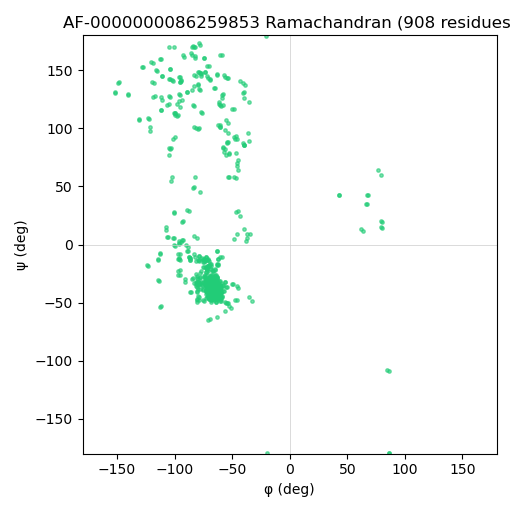78 ALA A C 1
ATOM 640 O O . ALA A 1 78 ? 4.918 31.125 0.032 1 85.75 78 ALA A O 1
ATOM 641 N N . LYS A 1 79 ? 6.027 29.641 -1.257 1 85.81 79 LYS A N 1
ATOM 642 C CA . LYS A 1 79 ? 6.793 30.672 -1.943 1 85.81 79 LYS A CA 1
ATOM 643 C C . LYS A 1 79 ? 6.004 31.25 -3.115 1 85.81 79 LYS A C 1
ATOM 645 O O . LYS A 1 79 ? 6.387 32.281 -3.684 1 85.81 79 LYS A O 1
ATOM 650 N N . ILE A 1 80 ? 4.914 30.625 -3.465 1 86.75 80 ILE A N 1
ATOM 651 C CA . ILE A 1 80 ? 4.074 31.141 -4.535 1 86.75 80 ILE A CA 1
ATOM 652 C C . ILE A 1 80 ? 3.268 32.344 -4.023 1 86.75 80 ILE A C 1
ATOM 654 O O . ILE A 1 80 ? 2.498 32.219 -3.07 1 86.75 80 ILE A O 1
ATOM 658 N N . CYS A 1 81 ? 3.52 33.531 -4.527 1 86.75 81 CYS A N 1
ATOM 659 C CA . CYS A 1 81 ? 2.865 34.781 -4.086 1 86.75 81 CYS A CA 1
ATOM 660 C C . CYS A 1 81 ? 1.682 35.094 -4.98 1 86.75 81 CYS A C 1
ATOM 662 O O . CYS A 1 81 ? 1.775 35 -6.207 1 86.75 81 CYS A O 1
ATOM 664 N N . ILE A 1 82 ? 0.552 35.344 -4.406 1 86.12 82 ILE A N 1
ATOM 665 C CA . ILE A 1 82 ? -0.657 35.75 -5.113 1 86.12 82 ILE A CA 1
ATOM 666 C C . ILE A 1 82 ? -1.05 37.156 -4.691 1 86.12 82 ILE A C 1
ATOM 668 O O . ILE A 1 82 ? -0.703 37.625 -3.598 1 86.12 82 ILE A O 1
ATOM 672 N N . PRO A 1 83 ? -1.689 37.875 -5.598 1 86.25 83 PRO A N 1
ATOM 673 C CA . PRO A 1 83 ? -2.143 39.219 -5.207 1 86.25 83 PRO A CA 1
ATOM 674 C C . PRO A 1 83 ? -3.062 39.188 -3.988 1 86.25 83 PRO A C 1
ATOM 676 O O . PRO A 1 83 ? -3.855 38.281 -3.826 1 86.25 83 PRO A O 1
ATOM 679 N N . LYS A 1 84 ? -2.984 40.156 -3.188 1 81.88 84 LYS A N 1
ATOM 680 C CA . LYS A 1 84 ? -3.727 40.219 -1.933 1 81.88 84 LYS A CA 1
ATOM 681 C C . LYS A 1 84 ? -5.23 40.25 -2.186 1 81.88 84 LYS A C 1
ATOM 683 O O . LYS A 1 84 ? -6.012 39.719 -1.396 1 81.88 84 LYS A O 1
ATOM 688 N N . SER A 1 85 ? -5.668 40.844 -3.293 1 81.56 85 SER A N 1
ATOM 689 C CA . SER A 1 85 ? -7.086 40.938 -3.615 1 81.56 85 SER A CA 1
ATOM 690 C C . SER A 1 85 ? -7.691 39.562 -3.85 1 81.56 85 SER A C 1
ATOM 692 O O . SER A 1 85 ? -8.812 39.281 -3.42 1 81.56 85 SER A O 1
ATOM 694 N N . VAL A 1 86 ? -6.895 38.75 -4.391 1 82.88 86 VAL A N 1
ATOM 695 C CA . VAL A 1 86 ? -7.359 37.406 -4.699 1 82.88 86 VAL A CA 1
ATOM 696 C C . VAL A 1 86 ? -7.309 36.531 -3.445 1 82.88 86 VAL A C 1
ATOM 698 O O . VAL A 1 86 ? -8.148 35.656 -3.254 1 82.88 86 VAL A O 1
ATOM 701 N N . GLY A 1 87 ? -6.387 36.875 -2.59 1 80.19 87 GLY A N 1
ATOM 702 C CA . GLY A 1 87 ? -6.223 36.125 -1.359 1 80.19 87 GLY A CA 1
ATOM 703 C C . GLY A 1 87 ? -7.312 36.406 -0.338 1 80.19 87 GLY A C 1
ATOM 704 O O . GLY A 1 87 ? -7.531 35.625 0.576 1 80.19 87 GLY A O 1
ATOM 705 N N . GLU A 1 88 ? -8.031 37.438 -0.553 1 79.62 88 GLU A N 1
ATOM 706 C CA . GLU A 1 88 ? -9.062 37.812 0.409 1 79.62 88 GLU A CA 1
ATOM 707 C C . GLU A 1 88 ? -10.445 37.375 -0.069 1 79.62 88 GLU A C 1
ATOM 709 O O . GLU A 1 88 ? -11.438 37.562 0.642 1 79.62 88 GLU A O 1
ATOM 714 N N . THR A 1 89 ? -10.375 36.688 -1.147 1 79.94 89 THR A N 1
ATOM 715 C CA . THR A 1 89 ? -11.648 36.188 -1.65 1 79.94 89 THR A CA 1
ATOM 716 C C . THR A 1 89 ? -11.891 34.75 -1.165 1 79.94 89 THR A C 1
ATOM 718 O O . THR A 1 89 ? -10.945 33.969 -1.019 1 79.94 89 THR A O 1
ATOM 721 N N . PHE A 1 90 ? -13.148 34.406 -0.784 1 83.12 90 PHE A N 1
ATOM 722 C CA . PHE A 1 90 ? -13.578 33.062 -0.412 1 83.12 90 PHE A CA 1
ATOM 723 C C . PHE A 1 90 ? -12.93 32.625 0.897 1 83.12 90 PHE A C 1
ATOM 725 O O . PHE A 1 90 ? -12.391 31.516 0.993 1 83.12 90 PHE A O 1
ATOM 732 N N . LEU A 1 91 ? -12.883 33.531 1.826 1 81.38 91 LEU A N 1
ATOM 733 C CA . LEU 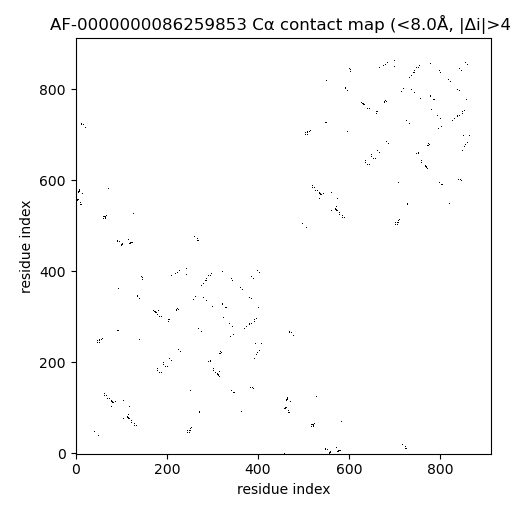A 1 91 ? -12.383 33.188 3.152 1 81.38 91 LEU A CA 1
ATOM 734 C C . LEU A 1 91 ? -13.43 32.438 3.963 1 81.38 91 LEU A C 1
ATOM 736 O O . LEU A 1 91 ? -14.625 32.75 3.887 1 81.38 91 LEU A O 1
ATOM 740 N N . PRO A 1 92 ? -12.938 31.375 4.555 1 78.19 92 PRO A N 1
ATOM 741 C CA . PRO A 1 92 ? -13.898 30.641 5.371 1 78.19 92 PRO A CA 1
ATOM 742 C C . PRO A 1 92 ? -14.469 31.484 6.516 1 78.19 92 PRO A C 1
ATOM 744 O O . PRO A 1 92 ? -15.648 31.359 6.844 1 78.19 92 PRO A O 1
ATOM 747 N N . CYS A 1 93 ? -13.375 32.312 7.164 1 74.81 93 CYS A N 1
ATOM 748 C CA . CYS A 1 93 ? -13.805 33.125 8.273 1 74.81 93 CYS A CA 1
ATOM 749 C C . CYS A 1 93 ? -13.727 34.625 7.902 1 74.81 93 CYS A C 1
ATOM 751 O O . CYS A 1 93 ? -12.922 35 7.051 1 74.81 93 CYS A O 1
ATOM 753 N N . GLY A 1 94 ? -14.773 35.312 7.848 1 61.59 94 GLY A N 1
ATOM 754 C CA . GLY A 1 94 ? -14.797 36.719 7.57 1 61.59 94 GLY A CA 1
ATOM 755 C C . GLY A 1 94 ? -13.461 37.406 7.812 1 61.59 94 GLY A C 1
ATOM 756 O O . GLY A 1 94 ? -12.469 36.75 8.117 1 61.59 94 GLY A O 1
ATOM 757 N N . SER A 1 95 ? -13.109 38.656 7.68 1 57.34 95 SER A N 1
ATOM 758 C CA . SER A 1 95 ? -11.938 39.531 7.625 1 57.34 95 SER A CA 1
ATOM 759 C C . SER A 1 95 ? -11.078 39.375 8.867 1 57.34 95 SER A C 1
ATOM 761 O O . SER A 1 95 ? -11.578 39.469 9.992 1 57.34 95 SER A O 1
ATOM 763 N N . VAL A 1 96 ? -10.195 38.344 8.914 1 53.53 96 VAL A N 1
ATOM 764 C CA . VAL A 1 96 ? -9.375 38.344 10.125 1 53.53 96 VAL A CA 1
ATOM 765 C C . VAL A 1 96 ? -8.242 39.344 9.984 1 53.53 96 VAL A C 1
ATOM 767 O O . VAL A 1 96 ? -7.781 39.625 8.875 1 53.53 96 VAL A O 1
ATOM 770 N N . ASP A 1 97 ? -7.938 40.125 11.023 1 48.5 97 ASP A N 1
ATOM 771 C CA . ASP A 1 97 ? -6.898 41.125 11.195 1 48.5 97 ASP A CA 1
ATOM 772 C C . ASP A 1 97 ? -5.52 40.562 10.883 1 48.5 97 ASP A C 1
ATOM 774 O O . ASP A 1 97 ? -5.164 39.469 11.367 1 48.5 97 ASP A O 1
ATOM 778 N N . SER A 1 98 ? -4.922 40.875 9.766 1 47.53 98 SER A N 1
ATOM 779 C CA . SER A 1 98 ? -3.686 40.594 9.039 1 47.53 98 SER A CA 1
ATOM 780 C C . SER A 1 98 ? -2.473 40.688 9.961 1 47.53 98 SER A C 1
ATOM 782 O O . SER A 1 98 ? -1.332 40.688 9.492 1 47.53 98 SER A O 1
ATOM 784 N N . SER A 1 99 ? -2.465 40.812 11.203 1 43.31 99 SER A N 1
ATOM 785 C CA . SER A 1 99 ? -1.247 41.406 11.758 1 43.31 99 SER A CA 1
ATOM 786 C C . SER A 1 99 ? -0.071 40.438 11.648 1 43.31 99 SER A C 1
ATOM 788 O O . SER A 1 99 ? 1.076 40.875 11.492 1 43.31 99 SER A O 1
ATOM 790 N N . ASP A 1 100 ? 0.074 39.281 12.242 1 42.28 100 ASP A N 1
ATOM 791 C CA . ASP A 1 100 ? 1.363 38.688 12.594 1 42.28 100 ASP A CA 1
ATOM 792 C C . ASP A 1 100 ? 1.737 37.562 11.625 1 42.28 100 ASP A C 1
ATOM 794 O O . ASP A 1 100 ? 1.231 36.438 11.742 1 42.28 100 ASP A O 1
ATOM 798 N N . TRP A 1 101 ? 2.322 37.938 10.398 1 49.5 101 TRP A N 1
ATOM 799 C CA . TRP A 1 101 ? 2.631 37.062 9.266 1 49.5 101 TRP A CA 1
ATOM 800 C C . TRP A 1 101 ? 3.984 36.406 9.445 1 49.5 101 TRP A C 1
ATOM 802 O O . TRP A 1 101 ? 4.895 36.969 10.055 1 49.5 101 TRP A O 1
ATOM 812 N N . SER A 1 102 ? 4.113 35.125 9.242 1 49.75 102 SER A N 1
ATOM 813 C CA . SER A 1 102 ? 5.363 34.375 9.25 1 49.75 102 SER A CA 1
ATOM 814 C C . SER A 1 102 ? 6.34 34.906 8.203 1 49.75 102 SER A C 1
ATOM 816 O O . SER A 1 102 ? 5.953 35.719 7.344 1 49.75 102 SER A O 1
ATOM 818 N N . GLU A 1 103 ? 7.684 34.562 8.305 1 47.38 103 GLU A N 1
ATOM 819 C CA . GLU A 1 103 ? 8.781 35.062 7.484 1 47.38 103 GLU A CA 1
ATOM 820 C C . GLU A 1 103 ? 8.469 34.938 5.996 1 47.38 103 GLU A C 1
ATOM 822 O O . GLU A 1 103 ? 8.711 35.844 5.211 1 47.38 103 GLU A O 1
ATOM 827 N N . GLN A 1 104 ? 8.125 33.75 5.477 1 50.81 104 GLN A N 1
ATOM 828 C CA . GLN A 1 104 ? 7.871 33.562 4.051 1 50.81 104 GLN A CA 1
ATOM 829 C C . GLN A 1 104 ? 6.684 34.406 3.592 1 50.81 104 GLN A C 1
ATOM 831 O O . GLN A 1 104 ? 6.695 34.938 2.49 1 50.81 104 GLN A O 1
ATOM 836 N N . GLU A 1 105 ? 5.812 34.5 4.43 1 58.44 105 GLU A N 1
ATOM 837 C CA . GLU A 1 105 ? 4.652 35.344 4.223 1 58.44 105 GLU A CA 1
ATOM 838 C C . GLU A 1 105 ? 5.047 36.844 4.227 1 58.44 105 GLU A C 1
ATOM 840 O O . GLU A 1 105 ? 4.422 37.656 3.547 1 58.44 105 GLU A O 1
ATOM 845 N N . THR A 1 106 ? 6.219 36.938 4.875 1 60.22 106 THR A N 1
ATOM 846 C CA . THR A 1 106 ? 6.73 38.281 4.938 1 60.22 106 THR A CA 1
ATOM 847 C C . THR A 1 106 ? 7.32 38.719 3.596 1 60.22 106 THR A C 1
ATOM 849 O O . THR A 1 106 ? 7.18 39.875 3.184 1 60.22 106 THR A O 1
ATOM 852 N N . LYS A 1 107 ? 7.992 37.625 2.887 1 68.06 107 LYS A N 1
ATOM 853 C CA . LYS A 1 107 ? 8.562 37.969 1.589 1 68.06 107 LYS A CA 1
ATOM 854 C C . LYS A 1 107 ? 7.469 38.406 0.607 1 68.06 107 LYS A C 1
ATOM 856 O O . LYS A 1 107 ? 7.641 39.344 -0.148 1 68.06 107 LYS A O 1
ATOM 861 N N . CYS A 1 108 ? 6.484 37.656 0.641 1 76.88 108 CYS A N 1
ATOM 862 C CA . CYS A 1 108 ? 5.363 38 -0.223 1 76.88 108 CYS A CA 1
ATOM 863 C C . CYS A 1 108 ? 4.703 39.281 0.251 1 76.88 108 CYS A C 1
ATOM 865 O O . CYS A 1 108 ? 4.273 40.125 -0.563 1 76.88 108 CYS A O 1
ATOM 867 N N . SER A 1 109 ? 4.777 39.531 1.555 1 71.88 109 SER A N 1
ATOM 868 C CA . SER A 1 109 ? 4.148 40.719 2.104 1 71.88 109 SER A CA 1
ATOM 869 C C . SER A 1 109 ? 4.922 42 1.719 1 71.88 109 SER A C 1
ATOM 871 O O . SER A 1 109 ? 4.328 43.031 1.476 1 71.88 109 SER A O 1
ATOM 873 N N . GLU A 1 110 ? 6.211 41.781 1.656 1 75.06 110 GLU A N 1
ATOM 874 C CA . GLU A 1 110 ? 7.027 42.906 1.261 1 75.06 110 GLU A CA 1
ATOM 875 C C . GLU A 1 110 ? 6.711 43.344 -0.165 1 75.06 110 GLU A C 1
ATOM 877 O O . GLU A 1 110 ? 6.828 44.531 -0.498 1 75.06 110 GLU A O 1
ATOM 882 N N . GLN A 1 111 ? 6.254 42.5 -0.965 1 78.56 111 GLN A N 1
ATOM 883 C CA . GLN A 1 111 ? 5.918 42.812 -2.35 1 78.56 111 GLN A CA 1
ATOM 884 C C . GLN A 1 111 ? 4.434 43.125 -2.496 1 78.56 111 GLN A C 1
ATOM 886 O O . GLN A 1 111 ? 3.941 43.312 -3.611 1 78.56 111 GLN A O 1
ATOM 891 N N . GLY A 1 112 ? 3.713 43.125 -1.359 1 75.25 112 GLY A N 1
ATOM 892 C CA . GLY A 1 112 ? 2.285 43.406 -1.393 1 75.25 112 GLY A CA 1
ATOM 893 C C . GLY A 1 112 ? 1.458 42.219 -1.832 1 75.25 112 GLY A C 1
ATOM 894 O O . GLY A 1 112 ? 0.345 42.375 -2.336 1 75.25 112 GLY A O 1
ATOM 895 N N . LYS A 1 113 ? 2.201 41.156 -1.768 1 84.38 113 LYS A N 1
ATOM 896 C CA . LYS A 1 113 ? 1.525 39.938 -2.182 1 84.38 113 LYS A CA 1
ATOM 897 C C . LYS A 1 113 ? 1.314 39 -0.996 1 84.38 113 LYS A C 1
ATOM 899 O O . LYS A 1 113 ? 1.769 39.281 0.115 1 84.38 113 LYS A O 1
ATOM 904 N N . ALA A 1 114 ? 0.399 38.125 -1.145 1 82.25 114 ALA A N 1
ATOM 905 C CA . ALA A 1 114 ? 0.136 37.125 -0.111 1 82.25 114 ALA A CA 1
ATOM 906 C C . ALA A 1 114 ? 0.539 35.719 -0.581 1 82.25 114 ALA A C 1
ATOM 908 O O . ALA A 1 114 ? 0.536 35.438 -1.782 1 82.25 114 ALA A O 1
ATOM 909 N N . SER A 1 115 ? 1 34.969 0.306 1 84.81 115 SER A N 1
ATOM 910 C CA . SER A 1 115 ? 1.362 33.594 -0.02 1 84.81 115 SER A CA 1
ATOM 911 C C . SER A 1 115 ? 0.126 32.75 -0.315 1 84.81 115 SER A C 1
ATOM 913 O O . SER A 1 115 ? -0.93 32.938 0.287 1 84.81 115 SER A O 1
ATOM 915 N N . LEU A 1 116 ? 0.192 31.828 -1.301 1 85.75 116 LEU A N 1
ATOM 916 C CA . LEU A 1 116 ? -0.915 30.938 -1.658 1 85.75 116 LEU A CA 1
ATOM 917 C C . LEU A 1 116 ? -1.416 30.172 -0.439 1 85.75 116 LEU A C 1
ATOM 919 O O . LEU A 1 116 ? -2.621 30.125 -0.18 1 85.75 116 LEU A O 1
ATOM 923 N N . MET A 1 117 ? -0.508 29.562 0.277 1 87.44 117 MET A N 1
ATOM 924 C CA . MET A 1 117 ? -0.824 28.828 1.495 1 87.44 117 MET A CA 1
ATOM 925 C C . MET A 1 117 ? 0.362 28.828 2.455 1 87.44 117 MET A C 1
ATOM 927 O O . MET A 1 117 ? 1.493 28.562 2.051 1 87.44 117 MET A O 1
ATOM 931 N N . SER A 1 118 ? 0.081 29.156 3.68 1 83.44 118 SER A N 1
ATOM 932 C CA . SER A 1 118 ? 1.128 29.219 4.695 1 83.44 118 SER A CA 1
ATOM 933 C C . SER A 1 118 ? 1.573 27.828 5.121 1 83.44 118 SER A C 1
ATOM 935 O O . SER A 1 118 ? 0.892 26.844 4.84 1 83.44 118 SER A O 1
ATOM 937 N N . THR A 1 119 ? 2.746 27.672 5.719 1 81.62 119 THR A N 1
ATOM 938 C CA . THR A 1 119 ? 3.262 26.406 6.215 1 81.62 119 THR A CA 1
ATOM 939 C C . THR A 1 119 ? 2.354 25.844 7.305 1 81.62 119 THR A C 1
ATOM 941 O O . THR A 1 119 ? 2.15 24.625 7.387 1 81.62 119 THR A O 1
ATOM 944 N N . GLU A 1 120 ? 1.763 26.688 8.078 1 82.62 120 GLU A N 1
ATOM 945 C CA . GLU A 1 120 ? 0.826 26.234 9.102 1 82.62 120 GLU A CA 1
ATOM 946 C C . GLU A 1 120 ? -0.47 25.719 8.477 1 82.62 120 GLU A C 1
ATOM 948 O O . GLU A 1 120 ? -1.055 24.75 8.953 1 82.62 120 GLU A O 1
ATOM 953 N N . GLY A 1 121 ? -0.841 26.453 7.434 1 85.06 121 GLY A N 1
ATOM 954 C CA . GLY A 1 121 ? -2.014 25.969 6.719 1 85.06 121 GLY A CA 1
ATOM 955 C C . GLY A 1 121 ? -1.829 24.594 6.121 1 85.06 121 GLY A C 1
ATOM 956 O O . GLY A 1 121 ? -2.746 23.766 6.152 1 85.06 121 GLY A O 1
ATOM 957 N N . MET A 1 122 ? -0.679 24.344 5.699 1 87.69 122 MET A N 1
ATOM 958 C CA . MET A 1 122 ? -0.388 23.031 5.117 1 87.69 122 MET A CA 1
ATOM 959 C C . MET A 1 122 ? -0.336 21.953 6.195 1 87.69 122 MET A C 1
ATOM 961 O O . MET A 1 122 ? -0.769 20.828 5.969 1 87.69 122 MET A O 1
ATOM 965 N N . THR A 1 123 ? 0.213 22.234 7.297 1 84.62 123 THR A N 1
ATOM 966 C CA . THR A 1 123 ? 0.238 21.281 8.398 1 84.62 123 THR A CA 1
ATOM 967 C C . THR A 1 123 ? -1.179 20.953 8.859 1 84.62 123 THR A C 1
ATOM 969 O O . THR A 1 123 ? -1.495 19.797 9.133 1 84.62 123 THR A O 1
ATOM 972 N N . GLN A 1 124 ? -1.998 21.938 8.883 1 87.44 124 GLN A N 1
ATOM 973 C CA . GLN A 1 124 ? -3.383 21.703 9.281 1 87.44 124 GLN A CA 1
ATOM 974 C C . GLN A 1 124 ? -4.121 20.859 8.242 1 87.44 124 GLN A C 1
ATOM 976 O O . GLN A 1 124 ? -4.984 20.047 8.594 1 87.44 124 GLN A O 1
ATOM 981 N N . LEU A 1 125 ? -3.803 21.141 7.039 1 89.19 125 LEU A N 1
ATOM 982 C CA . LEU A 1 125 ? -4.402 20.328 5.988 1 89.19 125 LEU A CA 1
ATOM 983 C C . LEU A 1 125 ? -4.004 18.859 6.133 1 89.19 125 LEU A C 1
ATOM 985 O O . LEU A 1 125 ? -4.82 17.969 5.898 1 89.19 125 LEU A O 1
ATOM 989 N N . ARG A 1 126 ? -2.797 18.609 6.512 1 89.38 126 ARG A N 1
ATOM 990 C CA . ARG A 1 126 ? -2.352 17.234 6.746 1 89.38 126 ARG A CA 1
ATOM 991 C C . ARG A 1 126 ? -3.119 16.609 7.902 1 89.38 126 ARG A C 1
ATOM 993 O O . ARG A 1 126 ? -3.477 15.422 7.844 1 89.38 126 ARG A O 1
ATOM 1000 N N . TYR A 1 127 ? -3.426 17.344 8.891 1 88.88 127 TYR A N 1
ATOM 1001 C CA . TYR A 1 127 ? -4.246 16.859 9.984 1 88.88 127 TYR A CA 1
ATOM 1002 C C . TYR A 1 127 ? -5.652 16.516 9.508 1 88.88 127 TYR A C 1
ATOM 1004 O O . TYR A 1 127 ? -6.219 15.492 9.898 1 88.88 127 TYR A O 1
ATOM 1012 N N . LEU A 1 128 ? -6.109 17.375 8.734 1 88.88 128 LEU A N 1
ATOM 1013 C CA . LEU A 1 128 ? -7.445 17.156 8.203 1 88.88 128 LEU A CA 1
ATOM 1014 C C . LEU A 1 128 ? -7.496 15.875 7.375 1 88.88 128 LEU A C 1
ATOM 1016 O O . LEU A 1 128 ? -8.453 15.102 7.477 1 88.88 128 LEU A O 1
ATOM 1020 N N . ILE A 1 129 ? -6.492 15.688 6.613 1 87.81 129 ILE A N 1
ATOM 1021 C CA . ILE A 1 129 ? -6.434 14.492 5.781 1 87.81 129 ILE A CA 1
ATOM 1022 C C . ILE A 1 129 ? -6.387 13.25 6.664 1 87.81 129 ILE A C 1
ATOM 1024 O O . ILE A 1 129 ? -7.031 12.242 6.367 1 87.81 129 ILE A O 1
ATOM 1028 N N . PHE A 1 130 ? -5.68 13.289 7.707 1 88.19 130 PHE A N 1
ATOM 1029 C CA . PHE A 1 130 ? -5.602 12.164 8.633 1 88.19 130 PHE A CA 1
ATOM 1030 C C . PHE A 1 130 ? -6.957 11.883 9.258 1 88.19 130 PHE A C 1
ATOM 1032 O O . PHE A 1 130 ? -7.383 10.727 9.336 1 88.19 130 PHE A O 1
ATOM 1039 N N . VAL A 1 131 ? -7.566 12.891 9.711 1 91 131 VAL A N 1
ATOM 1040 C CA . VAL A 1 131 ? -8.867 12.734 10.352 1 91 131 VAL A CA 1
ATOM 1041 C C . VAL A 1 131 ? -9.883 12.211 9.336 1 91 131 VAL A C 1
ATOM 1043 O O . VAL A 1 131 ? -10.711 11.352 9.656 1 91 131 VAL A O 1
ATOM 1046 N N . LEU A 1 132 ? -9.828 12.734 8.148 1 89.56 132 LEU A N 1
ATOM 1047 C CA . LEU A 1 132 ? -10.727 12.289 7.09 1 89.56 132 LEU A CA 1
ATOM 1048 C C . LEU A 1 132 ? -10.531 10.805 6.801 1 89.56 132 LEU A C 1
ATOM 1050 O O . LEU A 1 132 ? -11.508 10.055 6.695 1 89.56 132 LEU A O 1
ATOM 1054 N N . ALA A 1 133 ? -9.305 10.391 6.746 1 88.31 133 ALA A N 1
ATOM 1055 C CA . ALA A 1 133 ? -9.008 8.992 6.465 1 88.31 133 ALA A CA 1
ATOM 1056 C C . ALA A 1 133 ? -9.523 8.086 7.586 1 88.31 133 ALA A C 1
ATOM 1058 O O . ALA A 1 133 ? -10.141 7.051 7.32 1 88.31 133 ALA A O 1
ATOM 1059 N N . SER A 1 134 ? -9.336 8.453 8.742 1 88.38 134 SER A N 1
ATOM 1060 C CA . SER A 1 134 ? -9.758 7.664 9.891 1 88.38 134 SER A CA 1
ATOM 1061 C C . SER A 1 134 ? -11.281 7.605 9.992 1 88.38 134 SER A C 1
ATOM 1063 O O . SER A 1 134 ? -11.852 6.531 10.188 1 88.38 134 SER A O 1
ATOM 1065 N N . PHE A 1 135 ? -11.914 8.695 9.766 1 90.88 135 PHE A N 1
ATOM 1066 C CA . PHE A 1 135 ? -13.367 8.758 9.867 1 90.88 135 PHE A CA 1
ATOM 1067 C C . PHE A 1 135 ? -14.023 7.965 8.742 1 90.88 135 PHE A C 1
ATOM 1069 O O . PHE A 1 135 ? -15.023 7.27 8.961 1 90.88 135 PHE A O 1
ATOM 1076 N N . HIS A 1 136 ? -13.484 8.125 7.629 1 90.19 136 HIS A N 1
ATOM 1077 C CA . HIS A 1 136 ? -14.055 7.387 6.504 1 90.19 136 HIS A CA 1
ATOM 1078 C C . HIS A 1 136 ? -13.945 5.879 6.727 1 90.19 136 HIS A C 1
ATOM 1080 O O . HIS A 1 136 ? -14.914 5.148 6.496 1 90.19 136 HIS A O 1
ATOM 1086 N N . SER A 1 137 ? -12.812 5.418 7.168 1 89.56 137 SER A N 1
ATOM 1087 C CA . SER A 1 137 ? -12.617 3.996 7.418 1 89.56 137 SER A CA 1
ATOM 1088 C C . SER A 1 137 ? -13.531 3.496 8.531 1 89.56 137 SER A C 1
ATOM 1090 O O . SER A 1 137 ? -14.195 2.471 8.383 1 89.56 137 SER A O 1
ATOM 1092 N N . VAL A 1 138 ? -13.648 4.203 9.562 1 91.81 138 VAL A N 1
ATOM 1093 C CA . VAL A 1 138 ? -14.453 3.803 10.711 1 91.81 138 VAL A CA 1
ATOM 1094 C C . VAL A 1 138 ? -15.938 3.857 10.344 1 91.81 138 VAL A C 1
ATOM 1096 O O . VAL A 1 138 ? -16.703 2.943 10.672 1 91.81 138 VAL A O 1
ATOM 1099 N N . SER A 1 139 ? -16.312 4.898 9.648 1 93.19 139 SER A N 1
ATOM 1100 C CA . SER A 1 139 ? -17.719 5.047 9.266 1 93.19 139 SER A CA 1
ATOM 1101 C C . SER A 1 139 ? -18.141 3.934 8.312 1 93.19 139 SER A C 1
ATOM 1103 O O . SER A 1 139 ? -19.25 3.408 8.422 1 93.19 139 SER A O 1
ATOM 1105 N N . SER A 1 140 ? -17.281 3.605 7.43 1 92.5 140 SER A N 1
ATOM 1106 C CA . SER A 1 140 ? -17.609 2.531 6.496 1 92.5 140 SER A CA 1
ATOM 1107 C C . SER A 1 140 ? -17.766 1.197 7.219 1 92.5 140 SER A C 1
ATOM 1109 O O . SER A 1 140 ? -18.672 0.422 6.922 1 92.5 140 SER A O 1
ATOM 1111 N N . ILE A 1 141 ? -16.922 0.92 8.164 1 91.81 141 ILE A N 1
ATOM 1112 C CA . ILE A 1 141 ? -16.984 -0.314 8.938 1 91.81 141 ILE A CA 1
ATOM 1113 C C . ILE A 1 141 ? -18.25 -0.331 9.789 1 91.81 141 ILE A C 1
ATOM 1115 O O . ILE A 1 141 ? -18.938 -1.35 9.867 1 91.81 141 ILE A O 1
ATOM 1119 N N . LEU A 1 142 ? -18.547 0.811 10.312 1 93.5 142 LEU A N 1
ATOM 1120 C CA . LEU A 1 142 ? -19.734 0.897 11.156 1 93.5 142 LEU A CA 1
ATOM 1121 C C . LEU A 1 142 ? -21 0.733 10.336 1 93.5 142 LEU A C 1
ATOM 1123 O O . LEU A 1 142 ? -21.938 0.041 10.758 1 93.5 142 LEU A O 1
ATOM 1127 N N . THR A 1 143 ? -21.031 1.362 9.25 1 93.44 143 THR A N 1
ATOM 1128 C CA . THR A 1 143 ? -22.203 1.237 8.375 1 93.44 143 THR A CA 1
ATOM 1129 C C . THR A 1 143 ? -22.391 -0.21 7.934 1 93.44 143 THR A C 1
ATOM 1131 O O . THR A 1 143 ? -23.5 -0.739 7.98 1 93.44 143 THR A O 1
ATOM 1134 N N . PHE A 1 144 ? -21.359 -0.798 7.531 1 93.69 144 PHE A N 1
ATOM 1135 C CA . PHE A 1 144 ? -21.406 -2.195 7.117 1 93.69 144 PHE A CA 1
ATOM 1136 C C . PHE A 1 144 ? -21.812 -3.09 8.281 1 93.69 144 PHE A C 1
ATOM 1138 O O . PHE A 1 144 ? -22.625 -4 8.117 1 93.69 144 PHE A O 1
ATOM 1145 N N . GLY A 1 145 ? -21.25 -2.824 9.438 1 93.75 145 GLY A N 1
ATOM 1146 C CA . GLY A 1 145 ? -21.594 -3.598 10.617 1 93.75 145 GLY A CA 1
ATOM 1147 C C . GLY A 1 145 ? -23.047 -3.49 11.008 1 93.75 145 GLY A C 1
ATOM 1148 O O . GLY A 1 145 ? -23.672 -4.488 11.375 1 93.75 145 GLY A O 1
ATOM 1149 N N . LEU A 1 146 ? -23.625 -2.338 10.914 1 94.06 146 LEU A N 1
ATOM 1150 C CA . LEU A 1 146 ? -25.031 -2.123 11.227 1 94.06 146 LEU A CA 1
ATOM 1151 C C . LEU A 1 146 ? -25.938 -2.877 10.25 1 94.06 146 LEU A C 1
ATOM 1153 O O . LEU A 1 146 ? -26.938 -3.477 10.656 1 94.06 146 LEU A O 1
ATOM 1157 N N . GLY A 1 147 ? -25.578 -2.779 9.039 1 93.12 147 GLY A N 1
ATOM 1158 C CA . GLY A 1 147 ? -26.312 -3.531 8.039 1 93.12 147 GLY A CA 1
ATOM 1159 C C . GLY A 1 147 ? -26.281 -5.031 8.273 1 93.12 147 GLY A C 1
ATOM 1160 O O . GLY A 1 147 ? -27.312 -5.703 8.18 1 93.12 147 GLY A O 1
ATOM 1161 N N . MET A 1 148 ? -25.125 -5.484 8.633 1 92.75 148 MET A N 1
ATOM 1162 C CA . MET A 1 148 ? -24.969 -6.914 8.875 1 92.75 148 MET A CA 1
ATOM 1163 C C . MET A 1 148 ? -25.75 -7.348 10.109 1 92.75 148 MET A C 1
ATOM 1165 O O . MET A 1 148 ? -26.281 -8.453 10.156 1 92.75 148 MET A O 1
ATOM 1169 N N . ALA A 1 149 ? -25.828 -6.551 11.016 1 93 149 ALA A N 1
ATOM 1170 C CA . ALA A 1 149 ? -26.578 -6.852 12.234 1 93 149 ALA A CA 1
ATOM 1171 C C . ALA A 1 149 ? -28.062 -7.012 11.945 1 93 149 ALA A C 1
ATOM 1173 O O . ALA A 1 149 ? -28.719 -7.922 12.469 1 93 149 ALA A O 1
ATOM 1174 N N . LYS A 1 150 ? -28.547 -6.203 11.141 1 91.44 150 LYS A N 1
ATOM 1175 C CA . LYS A 1 150 ? -29.969 -6.301 10.773 1 91.44 150 LYS A CA 1
ATOM 1176 C C . LYS A 1 150 ? -30.234 -7.547 9.938 1 91.44 150 LYS A C 1
ATOM 1178 O O . LYS A 1 150 ? -31.25 -8.203 10.102 1 91.44 150 LYS A O 1
ATOM 1183 N N . MET A 1 151 ? -29.328 -7.859 9.094 1 93.5 151 MET A N 1
ATOM 1184 C CA . MET A 1 151 ? -29.5 -8.977 8.172 1 93.5 151 MET A CA 1
ATOM 1185 C C . MET A 1 151 ? -29.312 -10.312 8.891 1 93.5 151 MET A C 1
ATOM 1187 O O . MET A 1 151 ? -29.625 -11.367 8.344 1 93.5 151 MET A O 1
ATOM 1191 N N . ARG A 1 152 ? -28.828 -10.258 10.031 1 91.88 152 ARG A N 1
ATOM 1192 C CA . ARG A 1 152 ? -28.672 -11.484 10.812 1 91.88 152 ARG A CA 1
ATOM 1193 C C . ARG A 1 152 ? -30.031 -12.156 11.039 1 91.88 152 ARG A C 1
ATOM 1195 O O . ARG A 1 152 ? -30.125 -13.383 11.102 1 91.88 152 ARG A O 1
ATOM 1202 N N . ARG A 1 153 ? -31.047 -11.414 11.125 1 91.06 153 ARG A N 1
ATOM 1203 C CA . ARG A 1 153 ? -32.406 -11.93 11.305 1 91.06 153 ARG A CA 1
ATOM 1204 C C . ARG A 1 153 ? -32.844 -12.75 10.094 1 91.06 153 ARG A C 1
ATOM 1206 O O . ARG A 1 153 ? -33.688 -13.625 10.211 1 91.06 153 ARG A O 1
ATOM 1213 N N . TRP A 1 154 ? -32.281 -12.422 8.961 1 94.25 154 TRP A N 1
ATOM 1214 C CA . TRP A 1 154 ? -32.625 -13.133 7.734 1 94.25 154 TRP A CA 1
ATOM 1215 C C . TRP A 1 154 ? -32.156 -14.586 7.793 1 94.25 154 TRP A C 1
ATOM 1217 O O . TRP A 1 154 ? -32.656 -15.438 7.051 1 94.25 154 TRP A O 1
ATOM 1227 N N . GLU A 1 155 ? -31.188 -14.805 8.633 1 92.25 155 GLU A N 1
ATOM 1228 C CA . GLU A 1 155 ? -30.719 -16.188 8.797 1 92.25 155 GLU A CA 1
ATOM 1229 C C . GLU A 1 155 ? -31.828 -17.078 9.344 1 92.25 155 GLU A C 1
ATOM 1231 O O . GLU A 1 155 ? -32 -18.219 8.891 1 92.25 155 GLU A O 1
ATOM 1236 N N . SER A 1 156 ? -32.594 -16.578 10.273 1 92.06 156 SER A N 1
ATOM 1237 C CA . SER A 1 156 ? -33.719 -17.328 10.828 1 92.06 156 SER A CA 1
ATOM 1238 C C . SER A 1 156 ? -34.812 -17.516 9.797 1 92.06 156 SER A C 1
ATOM 1240 O O . SER A 1 156 ? -35.469 -18.562 9.742 1 92.06 156 SER A O 1
ATOM 1242 N N . TRP A 1 157 ? -35.031 -16.516 8.977 1 92 157 TRP A N 1
ATOM 1243 C CA . TRP A 1 157 ? -36.031 -16.625 7.918 1 92 157 TRP A CA 1
ATOM 1244 C C . TRP A 1 157 ? -35.656 -17.688 6.902 1 92 157 TRP A C 1
ATOM 1246 O O . TRP A 1 157 ? -36.5 -18.453 6.441 1 92 157 TRP A O 1
ATOM 1256 N N . GLU A 1 158 ? -34.375 -17.688 6.637 1 91.94 158 GLU A N 1
ATOM 1257 C CA . GLU A 1 158 ? -33.875 -18.703 5.699 1 91.94 158 GLU A CA 1
ATOM 1258 C C . GLU A 1 158 ? -34.031 -20.109 6.27 1 91.94 158 GLU A C 1
ATOM 1260 O O . GLU A 1 158 ? -34.375 -21.047 5.539 1 91.94 158 GLU A O 1
ATOM 1265 N N . ALA A 1 159 ? -33.812 -20.219 7.5 1 90.12 159 ALA A N 1
ATOM 1266 C CA . ALA A 1 159 ? -33.969 -21.516 8.156 1 90.12 159 ALA A CA 1
ATOM 1267 C C . ALA A 1 159 ? -35.406 -21.969 8.125 1 90.12 159 ALA A C 1
ATOM 1269 O O . ALA A 1 159 ? -35.688 -23.156 8.031 1 90.12 159 ALA A O 1
ATOM 1270 N N . GLU A 1 160 ? -36.281 -21.078 8.156 1 88.88 160 GLU A N 1
ATOM 1271 C CA . GLU A 1 160 ? -37.719 -21.391 8.117 1 88.88 160 GLU A CA 1
ATOM 1272 C C . GLU A 1 160 ? -38.125 -21.953 6.762 1 88.88 160 GLU A C 1
ATOM 1274 O O . GLU A 1 160 ? -39.125 -22.688 6.664 1 88.88 160 GLU A O 1
ATOM 1279 N N . THR A 1 161 ? -37.438 -21.641 5.734 1 86.19 161 THR A N 1
ATOM 1280 C CA . THR A 1 161 ? -37.75 -22.109 4.395 1 86.19 161 THR A CA 1
ATOM 1281 C C . THR A 1 161 ? -37.469 -23.594 4.262 1 86.19 161 THR A C 1
ATOM 1283 O O . THR A 1 161 ? -37.969 -24.25 3.346 1 86.19 161 THR A O 1
ATOM 1286 N N . ARG A 1 162 ? -36.688 -24.016 5.18 1 82.81 162 ARG A N 1
ATOM 1287 C CA . ARG A 1 162 ? -36.344 -25.422 5.133 1 82.81 162 ARG A CA 1
ATOM 1288 C C . ARG A 1 162 ? -37.344 -26.266 5.926 1 82.81 162 ARG A C 1
ATOM 1290 O O . ARG A 1 162 ? -37.281 -27.5 5.867 1 82.81 162 ARG A O 1
ATOM 1297 N N . THR A 1 163 ? -38.188 -25.609 6.547 1 84.5 163 THR A N 1
ATOM 1298 C CA . THR A 1 163 ? -39.156 -26.328 7.355 1 84.5 163 THR A CA 1
ATOM 1299 C C . THR A 1 163 ? -40.312 -26.828 6.488 1 84.5 163 THR A C 1
ATOM 1301 O O . THR A 1 163 ? -40.562 -26.281 5.406 1 84.5 163 THR A O 1
ATOM 1304 N N . LEU A 1 164 ? -41.062 -27.766 6.977 1 80.31 164 LEU A N 1
ATOM 1305 C CA . LEU A 1 164 ? -42.156 -28.391 6.27 1 80.31 164 LEU A CA 1
ATOM 1306 C C . LEU A 1 164 ? -43.344 -27.438 6.18 1 80.31 164 LEU A C 1
ATOM 1308 O O . LEU A 1 164 ? -44.062 -27.438 5.18 1 80.31 164 LEU A O 1
ATOM 1312 N N . ASP A 1 165 ? -43.562 -26.609 7.117 1 75.44 165 ASP A N 1
ATOM 1313 C CA . ASP A 1 165 ? -44.656 -25.641 7.129 1 75.44 165 ASP A CA 1
ATOM 1314 C C . ASP A 1 165 ? -44.531 -24.641 5.984 1 75.44 165 ASP A C 1
ATOM 1316 O O . ASP A 1 165 ? -45.531 -24.281 5.344 1 75.44 165 ASP A O 1
ATOM 1320 N N . TYR A 1 166 ? -43.375 -24.25 5.758 1 79.69 166 TYR A N 1
ATOM 1321 C CA . TYR A 1 166 ? -43.125 -23.328 4.664 1 79.69 166 TYR A CA 1
ATOM 1322 C C . TYR A 1 166 ? -43.344 -24 3.314 1 79.69 166 TYR A C 1
ATOM 1324 O O . TYR A 1 166 ? -43.969 -23.406 2.414 1 79.69 166 TYR A O 1
ATOM 1332 N N . GLN A 1 167 ? -42.969 -25.219 3.242 1 75.25 167 GLN A N 1
ATOM 1333 C CA . GLN A 1 167 ? -43.125 -25.938 1.983 1 75.25 167 GLN A CA 1
ATOM 1334 C C . GLN A 1 167 ? -44.594 -26.203 1.687 1 75.25 167 GLN A C 1
ATOM 1336 O O . GLN A 1 167 ? -45.031 -26.172 0.527 1 75.25 167 GLN A O 1
ATOM 1341 N N . PHE A 1 168 ? -45.25 -26.297 2.727 1 73.75 168 PHE A N 1
ATOM 1342 C CA . PHE A 1 168 ? -46.688 -26.516 2.562 1 73.75 168 PHE A CA 1
ATOM 1343 C C . PHE A 1 168 ? -47.375 -25.234 2.148 1 73.75 168 PHE A C 1
ATOM 1345 O O . PHE A 1 168 ? -48.281 -25.266 1.313 1 73.75 168 PHE A O 1
ATOM 1352 N N . SER A 1 169 ? -46.969 -24.156 2.68 1 71.69 169 SER A N 1
ATOM 1353 C CA . SER A 1 169 ? -47.594 -22.875 2.391 1 71.69 169 SER A CA 1
ATOM 1354 C C . SER A 1 169 ? -47.281 -22.406 0.984 1 71.69 169 SER A C 1
ATOM 1356 O O . SER A 1 169 ? -48.031 -21.656 0.373 1 71.69 169 SER A O 1
ATOM 1358 N N . THR A 1 170 ? -46.219 -22.891 0.417 1 69.75 170 THR A N 1
ATOM 1359 C CA . THR A 1 170 ? -45.781 -22.438 -0.895 1 69.75 170 THR A CA 1
ATOM 1360 C C . THR A 1 170 ? -46.031 -23.5 -1.954 1 69.75 170 THR A C 1
ATOM 1362 O O . THR A 1 170 ? -45.5 -23.438 -3.055 1 69.75 170 THR A O 1
ATOM 1365 N N . ASP A 1 171 ? -46.844 -24.484 -1.624 1 66.94 171 ASP A N 1
ATOM 1366 C CA . ASP A 1 171 ? -47.156 -25.578 -2.537 1 66.94 171 ASP A CA 1
ATOM 1367 C C . ASP A 1 171 ? -47.844 -25.062 -3.793 1 66.94 171 ASP A C 1
ATOM 1369 O O . ASP A 1 171 ? -48.812 -24.328 -3.705 1 66.94 171 ASP A O 1
ATOM 1373 N N . PRO A 1 172 ? -47.281 -25.328 -4.906 1 72.44 172 PRO A N 1
ATOM 1374 C CA . PRO A 1 172 ? -47.812 -24.859 -6.18 1 72.44 172 PRO A CA 1
ATOM 1375 C C . PRO A 1 172 ? -49.219 -25.391 -6.453 1 72.44 172 PRO A C 1
ATOM 1377 O O . PRO A 1 172 ? -49.906 -24.875 -7.336 1 72.44 172 PRO A O 1
ATOM 1380 N N . ARG A 1 173 ? -49.688 -26.266 -5.75 1 69.44 173 ARG A N 1
ATOM 1381 C CA . ARG A 1 173 ? -51 -26.812 -6.012 1 69.44 173 ARG A CA 1
ATOM 1382 C C . ARG A 1 173 ? -52.094 -25.938 -5.434 1 69.44 173 ARG A C 1
ATOM 1384 O O . ARG A 1 173 ? -53.281 -26.078 -5.781 1 69.44 173 ARG A O 1
ATOM 1391 N N . ARG A 1 174 ? -51.688 -25.047 -4.68 1 75.12 174 ARG A N 1
ATOM 1392 C CA . ARG A 1 174 ? -52.625 -24.125 -4.082 1 75.12 174 ARG A CA 1
ATOM 1393 C C . ARG A 1 174 ? -52.75 -22.828 -4.895 1 75.12 174 ARG A C 1
ATOM 1395 O O . ARG A 1 174 ? -51.719 -22.234 -5.242 1 75.12 174 ARG A O 1
ATOM 1402 N N . PHE A 1 175 ? -54 -22.578 -5.391 1 75.19 175 PHE A N 1
ATOM 1403 C CA . PHE A 1 175 ? -54.219 -21.375 -6.18 1 75.19 175 PHE A CA 1
ATOM 1404 C C . PHE A 1 175 ? -54.719 -20.234 -5.293 1 75.19 175 PHE A C 1
ATOM 1406 O O . PHE A 1 175 ? -55.562 -20.453 -4.402 1 75.19 175 PHE A O 1
ATOM 1413 N N . GLN A 1 176 ? -54 -19.141 -5.332 1 78.31 176 GLN A N 1
ATOM 1414 C CA . GLN A 1 176 ? -54.438 -17.938 -4.633 1 78.31 176 GLN A CA 1
ATOM 1415 C C . GLN A 1 176 ? -54.438 -16.719 -5.566 1 78.31 176 GLN A C 1
ATOM 1417 O O . GLN A 1 176 ? -53.781 -16.734 -6.609 1 78.31 176 GLN A O 1
ATOM 1422 N N . LEU A 1 177 ? -55.281 -15.844 -5.211 1 79.06 177 LEU A N 1
ATOM 1423 C CA . LEU A 1 177 ? -55.281 -14.586 -5.949 1 79.06 177 LEU A CA 1
ATOM 1424 C C . LEU A 1 177 ? -54.125 -13.703 -5.508 1 79.06 177 LEU A C 1
ATOM 1426 O O . LEU A 1 177 ? -53.719 -13.719 -4.34 1 79.06 177 LEU A O 1
ATOM 1430 N N . THR A 1 178 ? -53.594 -12.969 -6.473 1 79 178 THR A N 1
ATOM 1431 C CA . THR A 1 178 ? -52.438 -12.133 -6.211 1 79 178 THR A CA 1
ATOM 1432 C C . THR A 1 178 ? -52.719 -11.148 -5.078 1 79 178 THR A C 1
ATOM 1434 O O . THR A 1 178 ? -51.844 -10.898 -4.23 1 79 178 THR A O 1
ATOM 1437 N N . HIS A 1 179 ? -53.938 -10.539 -4.996 1 79.31 179 HIS A N 1
ATOM 1438 C CA . HIS A 1 179 ? -54.281 -9.523 -3.998 1 79.31 179 HIS A CA 1
ATOM 1439 C C . HIS A 1 179 ? -54.469 -10.156 -2.623 1 79.31 179 HIS A C 1
ATOM 1441 O O . HIS A 1 179 ? -54.438 -9.453 -1.606 1 79.31 179 HIS A O 1
ATOM 1447 N N . GLN A 1 180 ? -54.562 -11.445 -2.605 1 77.88 180 GLN A N 1
ATOM 1448 C CA . GLN A 1 180 ? -54.812 -12.133 -1.344 1 77.88 180 GLN A CA 1
ATOM 1449 C C . GLN A 1 180 ? -53.5 -12.617 -0.716 1 77.88 180 GLN A C 1
ATOM 1451 O O . GLN A 1 180 ? -53.5 -12.984 0.46 1 77.88 180 GLN A O 1
ATOM 1456 N N . THR A 1 181 ? -52.531 -12.531 -1.512 1 81.25 181 THR A N 1
ATOM 1457 C CA . THR A 1 181 ? -51.25 -12.906 -0.939 1 81.25 181 THR A CA 1
ATOM 1458 C C . THR A 1 181 ? -50.75 -11.828 0.015 1 81.25 181 THR A C 1
ATOM 1460 O O . THR A 1 181 ? -51.125 -10.664 -0.093 1 81.25 181 THR A O 1
ATOM 1463 N N . SER A 1 182 ? -50.062 -12.219 0.996 1 82.56 182 SER A N 1
ATOM 1464 C CA . SER A 1 182 ? -49.5 -11.258 1.956 1 82.56 182 SER A CA 1
ATOM 1465 C C . SER A 1 182 ? -48.656 -10.195 1.261 1 82.56 182 SER A C 1
ATOM 1467 O O . SER A 1 182 ? -48.719 -9.023 1.642 1 82.56 182 SER A O 1
ATOM 1469 N N . PHE A 1 183 ? -47.969 -10.609 0.245 1 87.62 183 PHE A N 1
ATOM 1470 C CA . PHE A 1 183 ? -47.156 -9.68 -0.527 1 87.62 183 PHE A CA 1
ATOM 1471 C C . PHE A 1 183 ? -48.031 -8.703 -1.308 1 87.62 183 PHE A C 1
ATOM 1473 O O . PHE A 1 183 ? -47.75 -7.504 -1.34 1 87.62 183 PHE A O 1
ATOM 1480 N N . GLY A 1 184 ? -49.031 -9.18 -1.897 1 85.19 184 GLY A N 1
ATOM 1481 C CA . GLY A 1 184 ? -49.969 -8.344 -2.641 1 85.19 184 GLY A CA 1
ATOM 1482 C C . GLY A 1 184 ? -50.75 -7.383 -1.759 1 85.19 184 GLY A C 1
ATOM 1483 O O . GLY A 1 184 ? -50.938 -6.219 -2.123 1 85.19 184 GLY A O 1
ATOM 1484 N N . LYS A 1 185 ? -51.062 -7.852 -0.591 1 83.31 185 LYS A N 1
ATOM 1485 C CA . LYS A 1 185 ? -51.781 -7.004 0.349 1 83.31 185 LYS A CA 1
ATOM 1486 C C . LYS A 1 185 ? -50.938 -5.824 0.805 1 83.31 185 LYS A C 1
ATOM 1488 O O . LYS A 1 185 ? -51.438 -4.727 1.024 1 83.31 185 LYS A O 1
ATOM 1493 N N . ARG A 1 186 ? -49.719 -6.098 0.827 1 83.38 186 ARG A N 1
ATOM 1494 C CA . ARG A 1 186 ? -48.812 -5.07 1.315 1 83.38 186 ARG A CA 1
ATOM 1495 C C . ARG A 1 186 ? -48.5 -4.055 0.223 1 83.38 186 ARG A C 1
ATOM 1497 O O . ARG A 1 186 ? -48.406 -2.855 0.493 1 83.38 186 ARG A O 1
ATOM 1504 N N . HIS A 1 187 ? -48.438 -4.508 -1.022 1 85.12 187 HIS A N 1
ATOM 1505 C CA . HIS A 1 187 ? -47.906 -3.633 -2.055 1 85.12 187 HIS A CA 1
ATOM 1506 C C . HIS A 1 187 ? -48.969 -3.266 -3.082 1 85.12 187 HIS A C 1
ATOM 1508 O O . HIS A 1 187 ? -48.75 -2.396 -3.93 1 85.12 187 HIS A O 1
ATOM 1514 N N . LEU A 1 188 ? -50.125 -3.965 -3.064 1 80 188 LEU A N 1
ATOM 1515 C CA . LEU A 1 188 ? -51.188 -3.654 -4.027 1 80 188 LEU A CA 1
ATOM 1516 C C . LEU A 1 188 ? -52.281 -2.811 -3.387 1 80 188 LEU A C 1
ATOM 1518 O O . LEU A 1 188 ? -53.406 -2.777 -3.877 1 80 188 LEU A O 1
ATOM 1522 N N . ARG A 1 189 ? -51.906 -2.088 -2.412 1 74.88 189 ARG A N 1
ATOM 1523 C CA . ARG A 1 189 ? -52.906 -1.201 -1.818 1 74.88 189 ARG A CA 1
ATOM 1524 C C . ARG A 1 189 ? -53.25 -0.059 -2.766 1 74.88 189 ARG A C 1
ATOM 1526 O O . ARG A 1 189 ? -52.469 0.261 -3.672 1 74.88 189 ARG A O 1
ATOM 1533 N N . TYR A 1 190 ? -54.438 0.441 -2.607 1 64.06 190 TYR A N 1
ATOM 1534 C CA . TYR A 1 190 ? -55 1.463 -3.475 1 64.06 190 TYR A CA 1
ATOM 1535 C C . TYR A 1 190 ? -54 2.574 -3.752 1 64.06 190 TYR A C 1
ATOM 1537 O O . TYR A 1 190 ? -53.875 3.035 -4.887 1 64.06 190 TYR A O 1
ATOM 1545 N N . TRP A 1 191 ? -53.281 2.918 -2.9 1 69.38 191 TRP A N 1
ATOM 1546 C CA . TRP A 1 191 ? -52.344 4.023 -3.035 1 69.38 191 TRP A CA 1
ATOM 1547 C C . TRP A 1 191 ? -51.156 3.633 -3.932 1 69.38 191 TRP A C 1
ATOM 1549 O O . TRP A 1 191 ? -50.562 4.488 -4.594 1 69.38 191 TRP A O 1
ATOM 1559 N N . ASN A 1 192 ? -51.031 2.416 -4.164 1 71.12 192 ASN A N 1
ATOM 1560 C CA . ASN A 1 192 ? -49.875 1.967 -4.926 1 71.12 192 ASN A CA 1
ATOM 1561 C C . ASN A 1 192 ? -50.219 1.788 -6.402 1 71.12 192 ASN A C 1
ATOM 1563 O O . ASN A 1 192 ? -49.312 1.741 -7.246 1 71.12 192 ASN A O 1
ATOM 1567 N N . GLU A 1 193 ? -51.5 1.823 -6.621 1 76.31 193 GLU A N 1
ATOM 1568 C CA . GLU A 1 193 ? -51.938 1.623 -8 1 76.31 193 GLU A CA 1
ATOM 1569 C C . GLU A 1 193 ? -51.812 2.912 -8.812 1 76.31 193 GLU A C 1
ATOM 1571 O O . GLU A 1 193 ? -51.562 2.875 -10.016 1 76.31 193 GLU A O 1
ATOM 1576 N N . ASN A 1 194 ? -51.906 3.979 -8 1 80.69 194 ASN A N 1
ATOM 1577 C CA . ASN A 1 194 ? -51.75 5.27 -8.664 1 80.69 194 ASN A CA 1
ATOM 1578 C C . ASN A 1 194 ? -50.281 5.695 -8.703 1 80.69 194 ASN A C 1
ATOM 1580 O O . ASN A 1 194 ? -49.594 5.645 -7.688 1 80.69 194 ASN A O 1
ATOM 1584 N N . SER A 1 195 ? -49.844 6.098 -9.867 1 82.38 195 SER A N 1
ATOM 1585 C CA . SER A 1 195 ? -48.438 6.418 -10.102 1 82.38 195 SER A CA 1
ATOM 1586 C C . SER A 1 195 ? -48 7.613 -9.258 1 82.38 195 SER A C 1
ATOM 1588 O O . SER A 1 195 ? -46.875 7.66 -8.789 1 82.38 195 SER A O 1
ATOM 1590 N N . VAL A 1 196 ? -48.812 8.484 -9 1 86.31 196 VAL A N 1
ATOM 1591 C CA . VAL A 1 196 ? -48.438 9.703 -8.281 1 86.31 196 VAL A CA 1
ATOM 1592 C C . VAL A 1 196 ? -48.438 9.43 -6.781 1 86.31 196 VAL A C 1
ATOM 1594 O O . VAL A 1 196 ? -47.531 9.906 -6.07 1 86.31 196 VAL A O 1
ATOM 1597 N N . LEU A 1 197 ? -49.281 8.609 -6.344 1 88.31 197 LEU A N 1
ATOM 1598 C CA . LEU A 1 197 ? -49.375 8.344 -4.91 1 88.31 197 LEU A CA 1
ATOM 1599 C C . LEU A 1 197 ? -48.406 7.254 -4.488 1 88.31 197 LEU A C 1
ATOM 1601 O O . LEU A 1 197 ? -48.125 7.09 -3.301 1 88.31 197 LEU A O 1
ATOM 1605 N N . ARG A 1 198 ? -47.875 6.633 -5.434 1 89.19 198 ARG A N 1
ATOM 1606 C CA . ARG A 1 198 ? -46.969 5.543 -5.156 1 89.19 198 ARG A CA 1
ATOM 1607 C C . ARG A 1 198 ? -45.688 6.07 -4.512 1 89.19 198 ARG A C 1
ATOM 1609 O O . ARG A 1 198 ? -45.156 5.461 -3.576 1 89.19 198 ARG A O 1
ATOM 1616 N N . TRP A 1 199 ? -45.312 7.219 -4.875 1 90.12 199 TRP A N 1
ATOM 1617 C CA . TRP A 1 199 ? -44 7.738 -4.434 1 90.12 199 TRP A CA 1
ATOM 1618 C C . TRP A 1 199 ? -44.062 8.164 -2.971 1 90.12 199 TRP A C 1
ATOM 1620 O O . TRP A 1 199 ? -43.219 7.742 -2.166 1 90.12 199 TRP A O 1
ATOM 1630 N N . PRO A 1 200 ? -45.094 8.922 -2.609 1 89.94 200 PRO A N 1
ATOM 1631 C CA . PRO A 1 200 ? -45.156 9.25 -1.182 1 89.94 200 PRO A CA 1
ATOM 1632 C C . PRO A 1 200 ? -45.375 8.023 -0.307 1 89.94 200 PRO A C 1
ATOM 1634 O O . PRO A 1 200 ? -44.906 7.965 0.83 1 89.94 200 PRO A O 1
ATOM 1637 N N . ALA A 1 201 ? -46.062 7.074 -0.797 1 89 201 ALA A N 1
ATOM 1638 C CA . ALA A 1 201 ? -46.281 5.844 -0.038 1 89 201 ALA A CA 1
ATOM 1639 C C . ALA A 1 201 ? -44.969 5.086 0.167 1 89 201 ALA A C 1
ATOM 1641 O O . ALA A 1 201 ? -44.688 4.586 1.262 1 89 201 ALA A O 1
ATOM 1642 N N . CYS A 1 202 ? -44.219 5.031 -0.918 1 91.44 202 CYS A N 1
ATOM 1643 C CA . CYS A 1 202 ? -42.938 4.363 -0.823 1 91.44 202 CYS A CA 1
ATOM 1644 C C . CYS A 1 202 ? -42 5.125 0.104 1 91.44 202 CYS A C 1
ATOM 1646 O O . CYS A 1 202 ? -41.188 4.52 0.818 1 91.44 202 CYS A O 1
ATOM 1648 N N . PHE A 1 203 ? -42.156 6.418 0.096 1 92.62 203 PHE A N 1
ATOM 1649 C CA . PHE A 1 203 ? -41.344 7.254 0.98 1 92.62 203 PHE A CA 1
ATOM 1650 C C . PHE A 1 203 ? -41.656 6.941 2.441 1 92.62 203 PHE A C 1
ATOM 1652 O O . PHE A 1 203 ? -40.75 6.809 3.254 1 92.62 203 PHE A O 1
ATOM 1659 N N . LEU A 1 204 ? -42.812 6.711 2.787 1 89.62 204 LEU A N 1
ATOM 1660 C CA . LEU A 1 204 ? -43.219 6.438 4.168 1 89.62 204 LEU A CA 1
ATOM 1661 C C . LEU A 1 204 ? -42.875 5 4.551 1 89.62 204 LEU A C 1
ATOM 1663 O O . LEU A 1 204 ? -42.5 4.73 5.699 1 89.62 204 LEU A O 1
ATOM 1667 N N . ARG A 1 205 ? -42.844 4.199 3.629 1 89.44 205 ARG A N 1
ATOM 1668 C CA . ARG A 1 205 ? -42.594 2.781 3.889 1 89.44 205 ARG A CA 1
ATOM 1669 C C . ARG A 1 205 ? -41.125 2.521 4.234 1 89.44 205 ARG A C 1
ATOM 1671 O O . ARG A 1 205 ? -40.812 1.53 4.895 1 89.44 205 ARG A O 1
ATOM 1678 N N . GLN A 1 206 ? -40.312 3.34 3.766 1 89.06 206 GLN A N 1
ATOM 1679 C CA . GLN A 1 206 ? -38.906 3.082 4.008 1 89.06 206 GLN A CA 1
ATOM 1680 C C . GLN A 1 206 ? -38.562 3.164 5.492 1 89.06 206 GLN A C 1
ATOM 1682 O O . GLN A 1 206 ? -37.594 2.561 5.953 1 89.06 206 GLN A O 1
ATOM 1687 N N . PHE A 1 207 ? -39.406 3.855 6.215 1 86.25 207 PHE A N 1
ATOM 1688 C CA . PHE A 1 207 ? -39.156 4.039 7.637 1 86.25 207 PHE A CA 1
ATOM 1689 C C . PHE A 1 207 ? -39.812 2.928 8.461 1 86.25 207 PHE A C 1
ATOM 1691 O O . PHE A 1 207 ? -39.344 2.615 9.562 1 86.25 207 PHE A O 1
ATOM 1698 N N . TYR A 1 208 ? -40.906 2.432 7.914 1 77.06 208 TYR A N 1
ATOM 1699 C CA . TYR A 1 208 ? -41.656 1.425 8.656 1 77.06 208 TYR A CA 1
ATOM 1700 C C . TYR A 1 208 ? -41.375 0.028 8.117 1 77.06 208 TYR A C 1
ATOM 1702 O O . TYR A 1 208 ? -41.875 -0.335 7.043 1 77.06 208 TYR A O 1
ATOM 1710 N N . GLY A 1 209 ? -40.406 -0.676 8.625 1 72.81 209 GLY A N 1
ATOM 1711 C CA . GLY A 1 209 ? -40.156 -2.049 8.203 1 72.81 209 GLY A CA 1
ATOM 1712 C C . GLY A 1 209 ? -39.469 -2.15 6.867 1 72.81 209 GLY A C 1
ATOM 1713 O O . GLY A 1 209 ? -40.062 -2.525 5.859 1 72.81 209 GLY A O 1
ATOM 1714 N N . SER A 1 210 ? -38.312 -1.711 6.695 1 75.62 210 SER A N 1
ATOM 1715 C CA . SER A 1 210 ? -37.531 -1.642 5.473 1 75.62 210 SER A CA 1
ATOM 1716 C C . SER A 1 210 ? -37.562 -2.971 4.727 1 75.62 210 SER A C 1
ATOM 1718 O O . SER A 1 210 ? -37.844 -3.01 3.527 1 75.62 210 SER A O 1
ATOM 1720 N N . VAL A 1 211 ? -37.344 -4.023 5.398 1 87.44 211 VAL A N 1
ATOM 1721 C CA . VAL A 1 211 ? -37.438 -5.348 4.785 1 87.44 211 VAL A CA 1
ATOM 1722 C C . VAL A 1 211 ? -38.281 -6.258 5.656 1 87.44 211 VAL A C 1
ATOM 1724 O O . VAL A 1 211 ? -37.906 -6.586 6.785 1 87.44 211 VAL A O 1
ATOM 1727 N N . SER A 1 212 ? -39.469 -6.484 5.117 1 89.88 212 SER A N 1
ATOM 1728 C CA . SER A 1 212 ? -40.344 -7.402 5.836 1 89.88 212 SER A CA 1
ATOM 1729 C C . SER A 1 212 ? -40.062 -8.852 5.469 1 89.88 212 SER A C 1
ATOM 1731 O O . SER A 1 212 ? -39.406 -9.125 4.441 1 89.88 212 SER A O 1
ATOM 1733 N N . LYS A 1 213 ? -40.562 -9.711 6.312 1 90.69 213 LYS A N 1
ATOM 1734 C CA . LYS A 1 213 ? -40.375 -11.141 6.082 1 90.69 213 LYS A CA 1
ATOM 1735 C C . LYS A 1 213 ? -41.031 -11.57 4.77 1 90.69 213 LYS A C 1
ATOM 1737 O O . LYS A 1 213 ? -40.469 -12.367 4.023 1 90.69 213 LYS A O 1
ATOM 1742 N N . VAL A 1 214 ? -42.094 -11.008 4.477 1 89.06 214 VAL A N 1
ATOM 1743 C CA . VAL A 1 214 ? -42.844 -11.352 3.268 1 89.06 214 VAL A CA 1
ATOM 1744 C C . VAL A 1 214 ? -42.062 -10.906 2.035 1 89.06 214 VAL A C 1
ATOM 1746 O O . VAL A 1 214 ? -42 -11.625 1.037 1 89.06 214 VAL A O 1
ATOM 1749 N N . ASP A 1 215 ? -41.531 -9.719 2.143 1 91.81 215 ASP A N 1
ATOM 1750 C CA . ASP A 1 215 ? -40.688 -9.234 1.034 1 91.81 215 ASP A CA 1
ATOM 1751 C C . ASP A 1 215 ? -39.5 -10.141 0.798 1 91.81 215 ASP A C 1
ATOM 1753 O O . ASP A 1 215 ? -39.188 -10.477 -0.345 1 91.81 215 ASP A O 1
ATOM 1757 N N . TYR A 1 216 ? -38.844 -10.523 1.873 1 93.06 216 TYR A N 1
ATOM 1758 C CA . TYR A 1 216 ? -37.688 -11.391 1.775 1 93.06 216 TYR A CA 1
ATOM 1759 C C . TYR A 1 216 ? -38.031 -12.711 1.099 1 93.06 216 TYR A C 1
ATOM 1761 O O . TYR A 1 216 ? -37.344 -13.141 0.166 1 93.06 216 TYR A O 1
ATOM 1769 N N . PHE A 1 217 ? -39.125 -13.344 1.446 1 90.94 217 PHE A N 1
ATOM 1770 C CA . PHE A 1 217 ? -39.5 -14.648 0.92 1 90.94 217 PHE A CA 1
ATOM 1771 C C . PHE A 1 217 ? -39.906 -14.539 -0.544 1 90.94 217 PHE A C 1
ATOM 1773 O O . PHE A 1 217 ? -39.562 -15.398 -1.357 1 90.94 217 PHE A O 1
ATOM 1780 N N . THR A 1 218 ? -40.562 -13.555 -0.833 1 90.44 218 THR A N 1
ATOM 1781 C CA . THR A 1 218 ? -41.062 -13.398 -2.201 1 90.44 218 THR A CA 1
ATOM 1782 C C . THR A 1 218 ? -39.906 -13.117 -3.154 1 90.44 218 THR A C 1
ATOM 1784 O O . THR A 1 218 ? -39.812 -13.703 -4.238 1 90.44 218 THR A O 1
ATOM 1787 N N . LEU A 1 219 ? -39.094 -12.211 -2.736 1 92.56 219 LEU A N 1
ATOM 1788 C CA . LEU A 1 219 ? -37.969 -11.875 -3.594 1 92.56 219 LEU A CA 1
ATOM 1789 C C . LEU A 1 219 ? -37 -13.055 -3.699 1 92.56 219 LEU A C 1
ATOM 1791 O O . LEU A 1 219 ? -36.438 -13.297 -4.762 1 92.56 219 LEU A O 1
ATOM 1795 N N . ARG A 1 220 ? -36.812 -13.719 -2.596 1 91.5 220 ARG A N 1
ATOM 1796 C CA . ARG A 1 220 ? -36 -14.938 -2.623 1 91.5 220 ARG A CA 1
ATOM 1797 C C . ARG A 1 220 ? -36.562 -15.938 -3.635 1 91.5 220 ARG A C 1
ATOM 1799 O O . ARG A 1 220 ? -35.812 -16.5 -4.438 1 91.5 220 ARG A O 1
ATOM 1806 N N . HIS A 1 221 ? -37.812 -16.203 -3.578 1 87.12 221 HIS A N 1
ATOM 1807 C CA . HIS A 1 221 ? -38.438 -17.141 -4.48 1 87.12 221 HIS A CA 1
ATOM 1808 C C . HIS A 1 221 ? -38.344 -16.688 -5.93 1 87.12 221 HIS A C 1
ATOM 1810 O O . HIS A 1 221 ? -38.094 -17.5 -6.824 1 87.12 221 HIS A O 1
ATOM 1816 N N . GLY A 1 222 ? -38.562 -15.422 -6.129 1 88.12 222 GLY A N 1
ATOM 1817 C CA . GLY A 1 222 ? -38.438 -14.891 -7.473 1 88.12 222 GLY A CA 1
ATOM 1818 C C . GLY A 1 222 ? -37.031 -15.047 -8.023 1 88.12 222 GLY A C 1
ATOM 1819 O O . GLY A 1 222 ? -36.844 -15.359 -9.203 1 88.12 222 GLY A O 1
ATOM 1820 N N . PHE A 1 223 ? -36.062 -14.828 -7.207 1 89.94 223 PHE A N 1
ATOM 1821 C CA . PHE A 1 223 ? -34.688 -14.945 -7.613 1 89.94 223 PHE A CA 1
ATOM 1822 C C . PHE A 1 223 ? -34.344 -16.391 -7.961 1 89.94 223 PHE A C 1
ATOM 1824 O O . PHE A 1 223 ? -33.719 -16.656 -8.992 1 89.94 223 PHE A O 1
ATOM 1831 N N . ILE A 1 224 ? -34.719 -17.312 -7.121 1 86.56 224 ILE A N 1
ATOM 1832 C CA . ILE A 1 224 ? -34.375 -18.719 -7.305 1 86.56 224 ILE A CA 1
ATOM 1833 C C . ILE A 1 224 ? -35.094 -19.25 -8.547 1 86.56 224 ILE A C 1
ATOM 1835 O O . ILE A 1 224 ? -34.5 -19.984 -9.336 1 86.56 224 ILE A O 1
ATOM 1839 N N . MET A 1 225 ? -36.25 -18.859 -8.789 1 83.88 225 MET A N 1
ATOM 1840 C CA . MET A 1 225 ? -37.031 -19.359 -9.93 1 83.88 225 MET A CA 1
ATOM 1841 C C . MET A 1 225 ? -36.5 -18.766 -11.234 1 83.88 225 MET A C 1
ATOM 1843 O O . MET A 1 225 ? -36.562 -19.391 -12.289 1 83.88 225 MET A O 1
ATOM 1847 N N . ALA A 1 226 ? -35.969 -17.609 -11.156 1 83.75 226 ALA A N 1
ATOM 1848 C CA . ALA A 1 226 ? -35.469 -16.938 -12.359 1 83.75 226 ALA A CA 1
ATOM 1849 C C . ALA A 1 226 ? -34.094 -17.484 -12.758 1 83.75 226 ALA A C 1
ATOM 1851 O O . ALA A 1 226 ? -33.781 -17.547 -13.945 1 83.75 226 ALA A O 1
ATOM 1852 N N . HIS A 1 227 ? -33.312 -17.875 -11.828 1 82.31 227 HIS A N 1
ATOM 1853 C CA . HIS A 1 227 ? -31.922 -18.188 -12.148 1 82.31 227 HIS A CA 1
ATOM 1854 C C . HIS A 1 227 ? -31.641 -19.672 -11.938 1 82.31 227 HIS A C 1
ATOM 1856 O O . HIS A 1 227 ? -30.703 -20.219 -12.531 1 82.31 227 HIS A O 1
ATOM 1862 N N . PHE A 1 228 ? -32.375 -20.203 -10.992 1 79.62 228 PHE A N 1
ATOM 1863 C CA . PHE A 1 228 ? -32.062 -21.609 -10.688 1 79.62 228 PHE A CA 1
ATOM 1864 C C . PHE A 1 228 ? -33.312 -22.469 -10.922 1 79.62 228 PHE A C 1
ATOM 1866 O O . PHE A 1 228 ? -34.406 -21.969 -11.07 1 79.62 228 PHE A O 1
ATOM 1873 N N . ASP A 1 229 ? -32.938 -23.812 -11.164 1 66.62 229 ASP A N 1
ATOM 1874 C CA . ASP A 1 229 ? -34.031 -24.766 -11.297 1 66.62 229 ASP A CA 1
ATOM 1875 C C . ASP A 1 229 ? -34.688 -25.031 -9.945 1 66.62 229 ASP A C 1
ATOM 1877 O O . ASP A 1 229 ? -34.094 -24.781 -8.898 1 66.62 229 ASP A O 1
ATOM 1881 N N . GLN A 1 230 ? -36.125 -25.281 -9.781 1 60.34 230 GLN A N 1
ATOM 1882 C CA . GLN A 1 230 ? -37.062 -25.406 -8.688 1 60.34 230 GLN A CA 1
ATOM 1883 C C . GLN A 1 230 ? -36.438 -26.078 -7.473 1 60.34 230 GLN A C 1
ATOM 1885 O O . GLN A 1 230 ? -36.719 -25.719 -6.332 1 60.34 230 GLN A O 1
ATOM 1890 N N . ASP A 1 231 ? -35.688 -27.156 -7.484 1 54.03 231 ASP A N 1
ATOM 1891 C CA . ASP A 1 231 ? -35.406 -28.047 -6.363 1 54.03 231 ASP A CA 1
ATOM 1892 C C . ASP A 1 231 ? -34.125 -27.641 -5.664 1 54.03 231 ASP A C 1
ATOM 1894 O O . ASP A 1 231 ? -33.562 -28.391 -4.863 1 54.03 231 ASP A O 1
ATOM 1898 N N . ASN A 1 232 ? -33.562 -26.344 -5.805 1 62.25 232 ASN A N 1
ATOM 1899 C CA . ASN A 1 232 ? -32.188 -26.188 -5.355 1 62.25 232 ASN A CA 1
ATOM 1900 C C . ASN A 1 232 ? -32.125 -25.562 -3.967 1 62.25 232 ASN A C 1
ATOM 1902 O O . ASN A 1 232 ? -32.906 -24.672 -3.641 1 62.25 232 ASN A O 1
ATOM 1906 N N . ASN A 1 233 ? -31.656 -26.328 -2.898 1 72.94 233 ASN A N 1
ATOM 1907 C CA . ASN A 1 233 ? -31.312 -25.859 -1.561 1 72.94 233 ASN A CA 1
ATOM 1908 C C . ASN A 1 233 ? -30.297 -24.703 -1.608 1 72.94 233 ASN A C 1
ATOM 1910 O O . ASN A 1 233 ? -29.266 -24.766 -0.951 1 72.94 233 ASN A O 1
ATOM 1914 N N . PHE A 1 234 ? -30.766 -23.672 -2.328 1 84.25 234 PHE A N 1
ATOM 1915 C CA . PHE A 1 234 ? -29.906 -22.5 -2.463 1 84.25 234 PHE A CA 1
ATOM 1916 C C . PHE A 1 234 ? -30.047 -21.578 -1.257 1 84.25 234 PHE A C 1
ATOM 1918 O O . PHE A 1 234 ? -31.172 -21.25 -0.859 1 84.25 234 PHE A O 1
ATOM 1925 N N . ASP A 1 235 ? -28.922 -21.375 -0.549 1 87.44 235 ASP A N 1
ATOM 1926 C CA . ASP A 1 235 ? -28.938 -20.438 0.571 1 87.44 235 ASP A CA 1
ATOM 1927 C C . ASP A 1 235 ? -28.844 -18.984 0.083 1 87.44 235 ASP A C 1
ATOM 1929 O O . ASP A 1 235 ? -27.75 -18.5 -0.203 1 87.44 235 ASP A O 1
ATOM 1933 N N . PHE A 1 236 ? -29.953 -18.328 0.029 1 90.88 236 PHE A N 1
ATOM 1934 C CA . PHE A 1 236 ? -30.062 -16.969 -0.484 1 90.88 236 PHE A CA 1
ATOM 1935 C C . PHE A 1 236 ? -29.406 -15.969 0.471 1 90.88 236 PHE A C 1
ATOM 1937 O O . PHE A 1 236 ? -28.781 -15.008 0.035 1 90.88 236 PHE A O 1
ATOM 1944 N N . HIS A 1 237 ? -29.5 -16.219 1.734 1 92 237 HIS A N 1
ATOM 1945 C CA . HIS A 1 237 ? -28.906 -15.32 2.725 1 92 237 HIS A CA 1
ATOM 1946 C C . HIS A 1 237 ? -27.375 -15.305 2.613 1 92 237 HIS A C 1
ATOM 1948 O O . HIS A 1 237 ? -26.766 -14.234 2.646 1 92 237 HIS A O 1
ATOM 1954 N N . ARG A 1 238 ? -26.797 -16.406 2.459 1 87.88 238 ARG A N 1
ATOM 1955 C CA . ARG A 1 238 ? -25.344 -16.5 2.316 1 87.88 238 ARG A CA 1
ATOM 1956 C C . ARG A 1 238 ? -24.875 -15.812 1.034 1 87.88 238 ARG A C 1
ATOM 1958 O O . ARG A 1 238 ? -23.812 -15.188 1.009 1 87.88 238 ARG A O 1
ATOM 1965 N N . TYR A 1 239 ? -25.641 -15.984 0.03 1 90.12 239 TYR A N 1
ATOM 1966 C CA . TYR A 1 239 ? -25.328 -15.336 -1.237 1 90.12 239 TYR A CA 1
ATOM 1967 C C . TYR A 1 239 ? -25.359 -13.82 -1.096 1 90.12 239 TYR A C 1
ATOM 1969 O O . TYR A 1 239 ? -24.438 -13.133 -1.556 1 90.12 239 TYR A O 1
ATOM 1977 N N . ILE A 1 240 ? -26.375 -13.336 -0.43 1 92.62 240 ILE A N 1
ATOM 1978 C CA . ILE A 1 240 ? -26.5 -11.891 -0.262 1 92.62 240 ILE A CA 1
ATOM 1979 C C . ILE A 1 240 ? -25.344 -11.367 0.59 1 92.62 240 ILE A C 1
ATOM 1981 O O . ILE A 1 240 ? -24.812 -10.289 0.322 1 92.62 240 ILE A O 1
ATOM 1985 N N . ARG A 1 241 ? -25.062 -12.109 1.573 1 91.19 241 ARG A N 1
ATOM 1986 C CA . ARG A 1 241 ? -23.969 -11.703 2.439 1 91.19 241 ARG A CA 1
ATOM 1987 C C . ARG A 1 241 ? -22.656 -11.633 1.662 1 91.19 241 ARG A C 1
ATOM 1989 O O . ARG A 1 241 ? -21.875 -10.688 1.824 1 91.19 241 ARG A O 1
ATOM 1996 N N . ARG A 1 242 ? -22.328 -12.523 0.834 1 90.31 242 ARG A N 1
ATOM 1997 C CA . ARG A 1 242 ? -21.125 -12.539 0.011 1 90.31 242 ARG A CA 1
ATOM 1998 C C . ARG A 1 242 ? -21.125 -11.383 -0.989 1 90.31 242 ARG A C 1
ATOM 2000 O O . ARG A 1 242 ? -20.094 -10.773 -1.242 1 90.31 242 ARG A O 1
ATOM 2007 N N . ALA A 1 243 ? -22.266 -11.172 -1.454 1 91.31 243 ALA A N 1
ATOM 2008 C CA . ALA A 1 243 ? -22.391 -10.062 -2.396 1 91.31 243 ALA A CA 1
ATOM 2009 C C . ALA A 1 243 ? -22.125 -8.727 -1.709 1 91.31 243 ALA A C 1
ATOM 2011 O O . ALA A 1 243 ? -21.484 -7.848 -2.277 1 91.31 243 ALA A O 1
ATOM 2012 N N . LEU A 1 244 ? -22.656 -8.633 -0.558 1 93.12 244 LEU A N 1
ATOM 2013 C CA . LEU A 1 244 ? -22.453 -7.398 0.196 1 93.12 244 LEU A CA 1
ATOM 2014 C C . LEU A 1 244 ? -20.984 -7.238 0.602 1 93.12 244 LEU A C 1
ATOM 2016 O O . LEU A 1 244 ? -20.469 -6.125 0.628 1 93.12 244 LEU A O 1
ATOM 2020 N N . ASP A 1 245 ? -20.297 -8.312 0.92 1 91.88 245 ASP A N 1
ATOM 2021 C CA . ASP A 1 245 ? -18.875 -8.273 1.24 1 91.88 245 ASP A CA 1
ATOM 2022 C C . ASP A 1 245 ? -18.062 -7.723 0.07 1 91.88 245 ASP A C 1
ATOM 2024 O O . ASP A 1 245 ? -17.141 -6.926 0.266 1 91.88 245 ASP A O 1
ATOM 2028 N N . LYS A 1 246 ? -18.422 -8.117 -1.052 1 90.69 246 LYS A N 1
ATOM 2029 C CA . LYS A 1 246 ? -17.734 -7.633 -2.244 1 90.69 246 LYS A CA 1
ATOM 2030 C C . LYS A 1 246 ? -17.984 -6.141 -2.459 1 90.69 246 LYS A C 1
ATOM 2032 O O . LYS A 1 246 ? -17.062 -5.395 -2.801 1 90.69 246 LYS A O 1
ATOM 2037 N N . ASP A 1 247 ? -19.203 -5.758 -2.25 1 92.88 247 ASP A N 1
ATOM 2038 C CA . ASP A 1 247 ? -19.562 -4.352 -2.426 1 92.88 247 ASP A CA 1
ATOM 2039 C C . ASP A 1 247 ? -18.875 -3.48 -1.373 1 92.88 247 ASP A C 1
ATOM 2041 O O . ASP A 1 247 ? -18.562 -2.314 -1.629 1 92.88 247 ASP A O 1
ATOM 2045 N N . PHE A 1 248 ? -18.719 -4.047 -0.21 1 92.88 248 PHE A N 1
ATOM 2046 C CA . PHE A 1 248 ? -18.031 -3.322 0.852 1 92.88 248 PHE A CA 1
ATOM 2047 C C . PHE A 1 248 ? -16.625 -2.926 0.412 1 92.88 248 PHE A C 1
ATOM 2049 O O . PHE A 1 248 ? -16.156 -1.833 0.734 1 92.88 248 PHE A O 1
ATOM 2056 N N . GLY A 1 249 ? -15.992 -3.721 -0.333 1 90.25 249 GLY A N 1
ATOM 2057 C CA . GLY A 1 249 ? -14.672 -3.402 -0.855 1 90.25 249 GLY A CA 1
ATOM 2058 C C . GLY A 1 249 ? -14.664 -2.189 -1.766 1 90.25 249 GLY A C 1
ATOM 2059 O O . GLY A 1 249 ? -13.703 -1.415 -1.773 1 90.25 249 GLY A O 1
ATOM 2060 N N . VAL A 1 250 ? -15.734 -1.987 -2.383 1 88.75 250 VAL A N 1
ATOM 2061 C CA . VAL A 1 250 ? -15.844 -0.854 -3.295 1 88.75 250 VAL A CA 1
ATOM 2062 C C . VAL A 1 250 ? -16.125 0.421 -2.504 1 88.75 250 VAL A C 1
ATOM 2064 O O . VAL A 1 250 ? -15.57 1.481 -2.801 1 88.75 250 VAL A O 1
ATOM 2067 N N . VAL A 1 251 ? -16.859 0.323 -1.522 1 90.44 251 VAL A N 1
ATOM 2068 C CA . VAL A 1 251 ? -17.297 1.486 -0.761 1 90.44 251 VAL A CA 1
ATOM 2069 C C . VAL A 1 251 ? -16.156 2.014 0.091 1 90.44 251 VAL A C 1
ATOM 2071 O O . VAL A 1 251 ? -16.078 3.213 0.366 1 90.44 251 VAL A O 1
ATOM 2074 N N . VAL A 1 252 ? -15.289 1.16 0.434 1 89.75 252 VAL A N 1
ATOM 2075 C CA . VAL A 1 252 ? -14.18 1.568 1.299 1 89.75 252 VAL A CA 1
ATOM 2076 C C . VAL A 1 252 ? -13.133 2.312 0.479 1 89.75 252 VAL A C 1
ATOM 2078 O O . VAL A 1 252 ? -12.406 3.158 1.009 1 89.75 252 VAL A O 1
ATOM 2081 N N . GLY A 1 253 ? -13.078 2.088 -0.738 1 87.12 253 GLY A N 1
ATOM 2082 C CA . GLY A 1 253 ? -12.117 2.762 -1.598 1 87.12 253 GLY A CA 1
ATOM 2083 C C . GLY A 1 253 ? -12.562 4.148 -2.018 1 87.12 253 GLY A C 1
ATOM 2084 O O . GLY A 1 253 ? -13.758 4.418 -2.119 1 87.12 253 GLY A O 1
ATOM 2085 N N . ILE A 1 254 ? -11.594 5.02 -2.123 1 83.62 254 ILE A N 1
ATOM 2086 C CA . ILE A 1 254 ? -11.906 6.375 -2.564 1 83.62 254 ILE A CA 1
ATOM 2087 C C . ILE A 1 254 ? -11.578 6.523 -4.047 1 83.62 254 ILE A C 1
ATOM 2089 O O . ILE A 1 254 ? -10.414 6.438 -4.441 1 83.62 254 ILE A O 1
ATOM 2093 N N . SER A 1 255 ? -12.609 6.707 -4.781 1 83.19 255 SER A N 1
ATOM 2094 C CA . SER A 1 255 ? -12.445 6.867 -6.223 1 83.19 255 SER A CA 1
ATOM 2095 C C . SER A 1 255 ? -12.094 8.305 -6.586 1 83.19 255 SER A C 1
ATOM 2097 O O . SER A 1 255 ? -12.102 9.188 -5.723 1 83.19 255 SER A O 1
ATOM 2099 N N . PHE A 1 256 ? -11.734 8.477 -7.828 1 85.25 256 PHE A N 1
ATOM 2100 C CA . PHE A 1 256 ? -11.344 9.781 -8.352 1 85.25 256 PHE A CA 1
ATOM 2101 C C . PHE A 1 256 ? -12.5 10.773 -8.234 1 85.25 256 PHE A C 1
ATOM 2103 O O . PHE A 1 256 ? -12.297 11.922 -7.844 1 85.25 256 PHE A O 1
ATOM 2110 N N . TRP A 1 257 ? -13.641 10.297 -8.453 1 84.69 257 TRP A N 1
ATOM 2111 C CA . TRP A 1 257 ? -14.812 11.172 -8.43 1 84.69 257 TRP A CA 1
ATOM 2112 C C . TRP A 1 257 ? -15.148 11.602 -7.012 1 84.69 257 TRP A C 1
ATOM 2114 O O . TRP A 1 257 ? -15.586 12.734 -6.785 1 84.69 257 TRP A O 1
ATOM 2124 N N . ILE A 1 258 ? -14.898 10.789 -6.117 1 88 258 ILE A N 1
ATOM 2125 C CA . ILE A 1 258 ? -15.172 11.125 -4.723 1 88 258 ILE A CA 1
ATOM 2126 C C . ILE A 1 258 ? -14.164 12.156 -4.23 1 88 258 ILE A C 1
ATOM 2128 O O . ILE A 1 258 ? -14.516 13.078 -3.486 1 88 258 ILE A O 1
ATOM 2132 N N . TRP A 1 259 ? -12.953 12.125 -4.758 1 87.44 259 TRP A N 1
ATOM 2133 C CA . TRP A 1 259 ? -11.945 13.125 -4.426 1 87.44 259 TRP A CA 1
ATOM 2134 C C . TRP A 1 259 ? -12.328 14.492 -4.992 1 87.44 259 TRP A C 1
ATOM 2136 O O . TRP A 1 259 ? -12.164 15.516 -4.332 1 87.44 259 TRP A O 1
ATOM 2146 N N . MET A 1 260 ? -12.844 14.414 -6.164 1 89.12 260 MET A N 1
ATOM 2147 C CA . MET A 1 260 ? -13.242 15.664 -6.809 1 89.12 260 MET A CA 1
ATOM 2148 C C . MET A 1 260 ? -14.398 16.312 -6.055 1 89.12 260 MET A C 1
ATOM 2150 O O . MET A 1 260 ? -14.453 17.547 -5.941 1 89.12 260 MET A O 1
ATOM 2154 N N . PHE A 1 261 ? -15.156 15.539 -5.527 1 86.56 261 PHE A N 1
ATOM 2155 C CA . PHE A 1 261 ? -16.25 16.078 -4.742 1 86.56 261 PHE A CA 1
ATOM 2156 C C . PHE A 1 261 ? -15.75 16.656 -3.424 1 86.56 261 PHE A C 1
ATOM 2158 O O . PHE A 1 261 ? -16.219 17.703 -2.977 1 86.56 261 PHE A O 1
ATOM 2165 N N . ALA A 1 262 ? -14.781 15.969 -2.805 1 87.75 262 ALA A N 1
ATOM 2166 C CA . ALA A 1 262 ? -14.203 16.484 -1.567 1 87.75 262 ALA A CA 1
ATOM 2167 C C . ALA A 1 262 ? -13.547 17.844 -1.8 1 87.75 262 ALA A C 1
ATOM 2169 O O . ALA A 1 262 ? -13.711 18.766 -0.998 1 87.7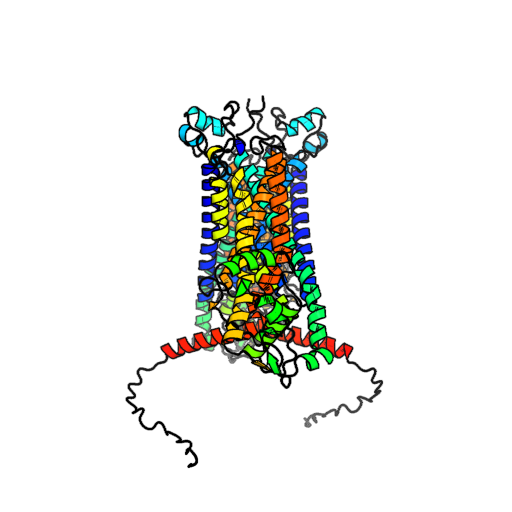5 262 ALA A O 1
ATOM 2170 N N . ILE A 1 263 ? -12.922 17.969 -2.912 1 90.44 263 ILE A N 1
ATOM 2171 C CA . ILE A 1 263 ? -12.25 19.219 -3.26 1 90.44 263 ILE A CA 1
ATOM 2172 C C . ILE A 1 263 ? -13.289 20.297 -3.514 1 90.44 263 ILE A C 1
ATOM 2174 O O . ILE A 1 263 ? -13.109 21.453 -3.098 1 90.44 263 ILE A O 1
ATOM 2178 N N . SER A 1 264 ? -14.352 19.891 -4.148 1 88.62 264 SER A N 1
ATOM 2179 C CA . SER A 1 264 ? -15.43 20.844 -4.395 1 88.62 264 SER A CA 1
ATOM 2180 C C . SER A 1 264 ? -16.062 21.312 -3.088 1 88.62 264 SER A C 1
ATOM 2182 O O . SER A 1 264 ? -16.422 22.484 -2.947 1 88.62 264 SER A O 1
ATOM 2184 N N . PHE A 1 265 ? -16.141 20.469 -2.182 1 86.06 265 PHE A N 1
ATOM 2185 C CA . PHE A 1 265 ? -16.672 20.812 -0.873 1 86.06 265 PHE A CA 1
ATOM 2186 C C . PHE A 1 265 ? -15.773 21.828 -0.165 1 86.06 265 PHE A C 1
ATOM 2188 O O . PHE A 1 265 ? -16.266 22.797 0.409 1 86.06 265 PHE A O 1
ATOM 2195 N N . ILE A 1 266 ? -14.492 21.578 -0.267 1 86.62 266 ILE A N 1
ATOM 2196 C CA . ILE A 1 266 ? -13.547 22.484 0.357 1 86.62 266 ILE A CA 1
ATOM 2197 C C . ILE A 1 266 ? -13.602 23.844 -0.341 1 86.62 266 ILE A C 1
ATOM 2199 O O . ILE A 1 266 ? -13.547 24.891 0.313 1 86.62 266 ILE A O 1
ATOM 2203 N N . PHE A 1 267 ? -13.859 23.781 -1.6 1 88.06 267 PHE A N 1
ATOM 2204 C CA . PHE A 1 267 ? -13.922 25 -2.4 1 88.06 267 PHE A CA 1
ATOM 2205 C C . PHE A 1 267 ? -15.148 25.828 -2.033 1 88.06 267 PHE A C 1
ATOM 2207 O O . PHE A 1 267 ? -15.055 27.047 -1.867 1 88.06 267 PHE A O 1
ATOM 2214 N N . PHE A 1 268 ? -16.25 25.203 -1.666 1 85.25 268 PHE A N 1
ATOM 2215 C CA . PHE A 1 268 ? -17.5 25.906 -1.431 1 85.25 268 PHE A CA 1
ATOM 2216 C C . PHE A 1 268 ? -17.688 26.203 0.054 1 85.25 268 PHE A C 1
ATOM 2218 O O . PHE A 1 268 ? -18.688 26.812 0.451 1 85.25 268 PHE A O 1
ATOM 2225 N N . ASN A 1 269 ? -16.75 25.828 0.83 1 83 269 ASN A N 1
ATOM 2226 C CA . ASN A 1 269 ? -16.859 26.094 2.26 1 83 269 ASN A CA 1
ATOM 2227 C C . ASN A 1 269 ? -16.391 27.5 2.605 1 83 269 ASN A C 1
ATOM 2229 O O . ASN A 1 269 ? -15.508 27.672 3.451 1 83 269 ASN A O 1
ATOM 2233 N N . ALA A 1 270 ? -16.891 28.422 1.868 1 81 270 ALA A N 1
ATOM 2234 C CA . ALA A 1 270 ? -16.594 29.828 2.117 1 81 270 ALA A CA 1
ATOM 2235 C C . ALA A 1 270 ? -17.766 30.531 2.795 1 81 270 ALA A C 1
ATOM 2237 O O . ALA A 1 270 ? -18.906 30.094 2.688 1 81 270 ALA A O 1
ATOM 2238 N N . HIS A 1 271 ? -17.516 31.516 3.555 1 77.44 271 HIS A N 1
ATOM 2239 C CA . HIS A 1 271 ? -18.516 32.219 4.355 1 77.44 271 HIS A CA 1
ATOM 2240 C C . HIS A 1 271 ? -19.656 32.75 3.484 1 77.44 271 HIS A C 1
ATOM 2242 O O . HIS A 1 271 ? -20.812 32.688 3.877 1 77.44 271 HIS A O 1
ATOM 2248 N N . LYS A 1 272 ? -19.406 33.125 2.283 1 75.5 272 LYS A N 1
ATOM 2249 C CA . LYS A 1 272 ? -20.422 33.781 1.456 1 75.5 272 LYS A CA 1
ATOM 2250 C C . LYS A 1 272 ? -21.391 32.75 0.875 1 75.5 272 LYS A C 1
ATOM 2252 O O . LYS A 1 272 ? -22.484 33.094 0.433 1 75.5 272 LYS A O 1
ATOM 2257 N N . PHE A 1 273 ? -21.062 31.484 1.023 1 79 273 PHE A N 1
ATOM 2258 C CA . PHE A 1 273 ? -21.906 30.469 0.413 1 79 273 PHE A CA 1
ATOM 2259 C C . PHE A 1 273 ? -22.859 29.844 1.445 1 79 273 PHE A C 1
ATOM 2261 O O . PHE A 1 273 ? -23.734 29.062 1.1 1 79 273 PHE A O 1
ATOM 2268 N N . TYR A 1 274 ? -22.781 30.25 2.646 1 77.12 274 TYR A N 1
ATOM 2269 C CA . TYR A 1 274 ? -23.641 29.734 3.713 1 77.12 274 TYR A CA 1
ATOM 2270 C C . TYR A 1 274 ? -23.766 28.219 3.611 1 77.12 274 TYR A C 1
ATOM 2272 O O . TYR A 1 274 ? -24.891 27.688 3.668 1 77.12 274 TYR A O 1
ATOM 2280 N N . SER A 1 275 ? -22.609 27.625 3.352 1 77.12 275 SER A N 1
ATOM 2281 C CA . SER A 1 275 ? -22.578 26.172 3.131 1 77.12 275 SER A CA 1
ATOM 2282 C C . SER A 1 275 ? -23.016 25.422 4.379 1 77.12 275 SER A C 1
ATOM 2284 O O . SER A 1 275 ? -23.5 24.281 4.285 1 77.12 275 SER A O 1
ATOM 2286 N N . TYR A 1 276 ? -23.031 26.031 5.441 1 73.25 276 TYR A N 1
ATOM 2287 C CA . TYR A 1 276 ? -23.391 25.391 6.695 1 73.25 276 TYR A CA 1
ATOM 2288 C C . TYR A 1 276 ? -24.875 25.047 6.727 1 73.25 276 TYR A C 1
ATOM 2290 O O . TYR A 1 276 ? -25.297 24.109 7.418 1 73.25 276 TYR A O 1
ATOM 2298 N N . TYR A 1 277 ? -25.609 25.688 5.824 1 76.88 277 TYR A N 1
ATOM 2299 C CA . TYR A 1 277 ? -27.062 25.531 5.918 1 76.88 277 TYR A CA 1
ATOM 2300 C C . TYR A 1 277 ? -27.562 24.453 4.977 1 76.88 277 TYR A C 1
ATOM 2302 O O . TYR A 1 277 ? -28.578 23.812 5.234 1 76.88 277 TYR A O 1
ATOM 2310 N N . TRP A 1 278 ? -26.859 24.188 4.039 1 83.69 278 TRP A N 1
ATOM 2311 C CA . TRP A 1 278 ? -27.453 23.266 3.08 1 83.69 278 TRP A CA 1
ATOM 2312 C C . TRP A 1 278 ? -26.578 22.031 2.887 1 83.69 278 TRP A C 1
ATOM 2314 O O . TRP A 1 278 ? -27.078 20.969 2.525 1 83.69 278 TRP A O 1
ATOM 2324 N N . LEU A 1 279 ? -25.406 22.047 3.223 1 83.38 279 LEU A N 1
ATOM 2325 C CA . LEU A 1 279 ? -24.469 20.969 2.914 1 83.38 279 LEU A CA 1
ATOM 2326 C C . LEU A 1 279 ? -24.781 19.734 3.746 1 83.38 279 LEU A C 1
ATOM 2328 O O . LEU A 1 279 ? -24.75 18.609 3.236 1 83.38 279 LEU A O 1
ATOM 2332 N N . PRO A 1 280 ? -25.172 19.875 4.957 1 85.25 280 PRO A N 1
ATOM 2333 C CA . PRO A 1 280 ? -25.422 18.672 5.746 1 85.25 280 PRO A CA 1
ATOM 2334 C C . PRO A 1 280 ? -26.688 17.938 5.305 1 85.25 280 PRO A C 1
ATOM 2336 O O . PRO A 1 280 ? -26.859 16.766 5.617 1 85.25 280 PRO A O 1
ATOM 2339 N N . PHE A 1 281 ? -27.547 18.547 4.492 1 90.62 281 PHE A N 1
ATOM 2340 C CA . PHE A 1 281 ? -28.828 17.953 4.117 1 90.62 281 PHE A CA 1
ATOM 2341 C C . PHE A 1 281 ? -28.703 17.219 2.785 1 90.62 281 PHE A C 1
ATOM 2343 O O . PHE A 1 281 ? -29.578 16.422 2.436 1 90.62 281 PHE A O 1
ATOM 2350 N N . ILE A 1 282 ? -27.625 17.359 2.152 1 90.31 282 ILE A N 1
ATOM 2351 C CA . ILE A 1 282 ? -27.484 16.734 0.836 1 90.31 282 ILE A CA 1
ATOM 2352 C C . ILE A 1 282 ? -27.438 15.219 0.977 1 90.31 282 ILE A C 1
ATOM 2354 O O . ILE A 1 282 ? -28.188 14.508 0.314 1 90.31 282 ILE A O 1
ATOM 2358 N N . PRO A 1 283 ? -26.625 14.703 1.853 1 93.5 283 PRO A N 1
ATOM 2359 C CA . PRO A 1 283 ? -26.609 13.25 1.975 1 93.5 283 PRO A CA 1
ATOM 2360 C C . PRO A 1 283 ? -27.938 12.68 2.484 1 93.5 283 PRO A C 1
ATOM 2362 O O . PRO A 1 283 ? -28.344 11.578 2.094 1 93.5 283 PRO A O 1
ATOM 2365 N N . LEU A 1 284 ? -28.672 13.398 3.248 1 94.62 284 LEU A N 1
ATOM 2366 C CA . LEU A 1 284 ? -29.953 12.93 3.758 1 94.62 284 LEU A CA 1
ATOM 2367 C C . LEU A 1 284 ? -30.984 12.852 2.637 1 94.62 284 LEU A C 1
ATOM 2369 O O . LEU A 1 284 ? -31.672 11.836 2.5 1 94.62 284 LEU A O 1
ATOM 2373 N N . VAL A 1 285 ? -31 13.891 1.881 1 95.12 285 VAL A N 1
ATOM 2374 C CA . VAL A 1 285 ? -31.969 13.93 0.787 1 95.12 285 VAL A CA 1
ATOM 2375 C C . VAL A 1 285 ? -31.656 12.82 -0.214 1 95.12 285 VAL A C 1
ATOM 2377 O O . VAL A 1 285 ? -32.562 12.102 -0.653 1 95.12 285 VAL A O 1
ATOM 2380 N N . MET A 1 286 ? -30.453 12.672 -0.514 1 95.94 286 MET A N 1
ATOM 2381 C CA . MET A 1 286 ? -30.047 11.625 -1.458 1 95.94 286 MET A CA 1
ATOM 2382 C C . MET A 1 286 ? -30.359 10.242 -0.897 1 95.94 286 MET A C 1
ATOM 2384 O O . MET A 1 286 ? -30.797 9.359 -1.628 1 95.94 286 MET A O 1
ATOM 2388 N N . LEU A 1 287 ? -30.125 10.07 0.324 1 96.75 287 LEU A N 1
ATOM 2389 C CA . LEU A 1 287 ? -30.391 8.789 0.973 1 96.75 287 LEU A CA 1
ATOM 2390 C C . LEU A 1 287 ? -31.875 8.461 0.954 1 96.75 287 LEU A C 1
ATOM 2392 O O . LEU A 1 287 ? -32.25 7.32 0.665 1 96.75 287 LEU A O 1
ATOM 2396 N N . LEU A 1 288 ? -32.656 9.445 1.225 1 96.06 288 LEU A N 1
ATOM 2397 C CA . LEU A 1 288 ? -34.094 9.234 1.23 1 96.06 288 LEU A CA 1
ATOM 2398 C C . LEU A 1 288 ? -34.594 8.945 -0.176 1 96.06 288 LEU A C 1
ATOM 2400 O O . LEU A 1 288 ? -35.531 8.133 -0.355 1 96.06 288 LEU A O 1
ATOM 2404 N N . LEU A 1 289 ? -34 9.57 -1.143 1 96.12 289 LEU A N 1
ATOM 2405 C CA . LEU A 1 289 ? -34.375 9.297 -2.525 1 96.12 289 LEU A CA 1
ATOM 2406 C C . LEU A 1 289 ? -34 7.867 -2.916 1 96.12 289 LEU A C 1
ATOM 2408 O O . LEU A 1 289 ? -34.781 7.172 -3.559 1 96.12 289 LEU A O 1
ATOM 2412 N N . VAL A 1 290 ? -32.875 7.461 -2.535 1 96.19 290 VAL A N 1
ATOM 2413 C CA . VAL A 1 290 ? -32.438 6.105 -2.836 1 96.19 290 VAL A CA 1
ATOM 2414 C C . VAL A 1 290 ? -33.344 5.094 -2.125 1 96.19 290 VAL A C 1
ATOM 2416 O O . VAL A 1 290 ? -33.75 4.102 -2.723 1 96.19 290 VAL A O 1
ATOM 2419 N N . GLY A 1 291 ? -33.625 5.371 -0.896 1 95.5 291 GLY A N 1
ATOM 2420 C CA . GLY A 1 291 ? -34.5 4.484 -0.163 1 95.5 291 GLY A CA 1
ATOM 2421 C C . GLY A 1 291 ? -35.906 4.383 -0.781 1 95.5 291 GLY A C 1
ATOM 2422 O O . GLY A 1 291 ? -36.469 3.293 -0.856 1 95.5 291 GLY A O 1
ATOM 2423 N N . THR A 1 292 ? -36.375 5.438 -1.196 1 94.75 292 THR A N 1
ATOM 2424 C CA . THR A 1 292 ? -37.688 5.461 -1.831 1 94.75 292 THR A CA 1
ATOM 2425 C C . THR A 1 292 ? -37.656 4.691 -3.15 1 94.75 292 THR A C 1
ATOM 2427 O O . THR A 1 292 ? -38.594 3.949 -3.457 1 94.75 292 THR A O 1
ATOM 2430 N N . LYS A 1 293 ? -36.688 4.898 -3.879 1 95.06 293 LYS A N 1
ATOM 2431 C CA . LYS A 1 293 ? -36.562 4.184 -5.148 1 95.06 293 LYS A CA 1
ATOM 2432 C C . LYS A 1 293 ? -36.5 2.676 -4.926 1 95.06 293 LYS A C 1
ATOM 2434 O O . LYS A 1 293 ? -37.094 1.902 -5.664 1 95.06 293 LYS A O 1
ATOM 2439 N N . LEU A 1 294 ? -35.781 2.279 -3.926 1 95.38 294 LEU A N 1
ATOM 2440 C CA . LEU A 1 294 ? -35.688 0.855 -3.639 1 95.38 294 LEU A CA 1
ATOM 2441 C C . LEU A 1 294 ? -37.031 0.263 -3.25 1 95.38 294 LEU A C 1
ATOM 2443 O O . LEU A 1 294 ? -37.375 -0.828 -3.701 1 95.38 294 LEU A O 1
ATOM 2447 N N . GLN A 1 295 ? -37.75 1.018 -2.504 1 93.94 295 GLN A N 1
ATOM 2448 C CA . GLN A 1 295 ? -39.094 0.566 -2.146 1 93.94 295 GLN A CA 1
ATOM 2449 C C . GLN A 1 295 ? -40.031 0.571 -3.359 1 93.94 295 GLN A C 1
ATOM 2451 O O . GLN A 1 295 ? -40.875 -0.306 -3.498 1 93.94 295 GLN A O 1
ATOM 2456 N N . ALA A 1 296 ? -39.812 1.493 -4.184 1 92.81 296 ALA A N 1
ATOM 2457 C CA . ALA A 1 296 ? -40.625 1.578 -5.398 1 92.81 296 ALA A CA 1
ATOM 2458 C C . ALA A 1 296 ? -40.375 0.387 -6.316 1 92.81 296 ALA A C 1
ATOM 2460 O O . ALA A 1 296 ? -41.281 -0.105 -6.977 1 92.81 296 ALA A O 1
ATOM 2461 N N . ILE A 1 297 ? -39.188 -0.04 -6.375 1 93.5 297 ILE A N 1
ATOM 2462 C CA . ILE A 1 297 ? -38.844 -1.184 -7.215 1 93.5 297 ILE A CA 1
ATOM 2463 C C . ILE A 1 297 ? -39.562 -2.426 -6.719 1 93.5 297 ILE A C 1
ATOM 2465 O O . ILE A 1 297 ? -40.125 -3.193 -7.52 1 93.5 297 ILE A O 1
ATOM 2469 N N . ILE A 1 298 ? -39.625 -2.607 -5.418 1 92.19 298 ILE A N 1
ATOM 2470 C CA . ILE A 1 298 ? -40.344 -3.75 -4.855 1 92.19 298 ILE A CA 1
ATOM 2471 C C . ILE A 1 298 ? -41.812 -3.66 -5.203 1 92.19 298 ILE A C 1
ATOM 2473 O O . ILE A 1 298 ? -42.438 -4.645 -5.641 1 92.19 298 ILE A O 1
ATOM 2477 N N . THR A 1 299 ? -42.344 -2.518 -5.082 1 91.06 299 THR A N 1
ATOM 2478 C CA . THR A 1 299 ? -43.781 -2.322 -5.375 1 91.06 299 THR A CA 1
ATOM 2479 C C . THR A 1 299 ? -44.062 -2.502 -6.867 1 91.06 299 THR A C 1
ATOM 2481 O O . THR A 1 299 ? -45.062 -3.105 -7.25 1 91.06 299 THR A O 1
ATOM 2484 N N . LEU A 1 300 ? -43.219 -2.025 -7.68 1 91.69 300 LEU A N 1
ATOM 2485 C CA . LEU A 1 300 ? -43.406 -2.158 -9.125 1 91.69 300 LEU A CA 1
ATOM 2486 C C . LEU A 1 300 ? -43.281 -3.617 -9.547 1 91.69 300 LEU A C 1
ATOM 2488 O O . LEU A 1 300 ? -43.938 -4.051 -10.484 1 91.69 300 LEU A O 1
ATOM 2492 N N . MET A 1 301 ? -42.438 -4.32 -8.922 1 91.75 301 MET A N 1
ATOM 2493 C CA . MET A 1 301 ? -42.312 -5.746 -9.211 1 91.75 301 MET A CA 1
ATOM 2494 C C . MET A 1 301 ? -43.625 -6.465 -8.875 1 91.75 301 MET A C 1
ATOM 2496 O O . MET A 1 301 ? -44.062 -7.371 -9.602 1 91.75 301 MET A O 1
ATOM 2500 N N . CYS A 1 302 ? -44.188 -6.051 -7.789 1 89.44 302 CYS A N 1
ATOM 2501 C CA . CYS A 1 302 ? -45.469 -6.625 -7.398 1 89.44 302 CYS A CA 1
ATOM 2502 C C . CYS A 1 302 ? -46.562 -6.27 -8.406 1 89.44 302 CYS A C 1
ATOM 2504 O O . CYS A 1 302 ? -47.312 -7.129 -8.82 1 89.44 302 CYS A O 1
ATOM 2506 N N . LEU A 1 303 ? -46.562 -5.098 -8.844 1 89.12 303 LEU A N 1
ATOM 2507 C CA . LEU A 1 303 ? -47.562 -4.629 -9.805 1 89.12 303 LEU A CA 1
ATOM 2508 C C . LEU A 1 303 ? -47.375 -5.309 -11.156 1 89.12 303 LEU A C 1
ATOM 2510 O O . LEU A 1 303 ? -48.375 -5.688 -11.805 1 89.12 303 LEU A O 1
ATOM 2514 N N . ASP A 1 304 ? -46.188 -5.449 -11.539 1 88.25 304 ASP A N 1
ATOM 2515 C CA . ASP A 1 304 ? -45.875 -6.113 -12.805 1 88.25 304 ASP A CA 1
ATOM 2516 C C . ASP A 1 304 ? -46.312 -7.574 -12.773 1 88.25 304 ASP A C 1
ATOM 2518 O O . ASP A 1 304 ? -46.844 -8.086 -13.766 1 88.25 304 ASP A O 1
ATOM 2522 N N . SER A 1 305 ? -46.125 -8.219 -11.648 1 87 305 SER A N 1
ATOM 2523 C CA . SER A 1 305 ? -46.562 -9.609 -11.508 1 87 305 SER A CA 1
ATOM 2524 C C . SER A 1 305 ? -48.062 -9.727 -11.484 1 87 305 SER A C 1
ATOM 2526 O O . SER A 1 305 ? -48.656 -10.664 -12.047 1 87 305 SER A O 1
ATOM 2528 N N . HIS A 1 306 ? -48.719 -8.805 -10.875 1 84.88 306 HIS A N 1
ATOM 2529 C CA . HIS A 1 306 ? -50.188 -8.781 -10.805 1 84.88 306 HIS A CA 1
ATOM 2530 C C . HIS A 1 306 ? -50.812 -8.562 -12.188 1 84.88 306 HIS A C 1
ATOM 2532 O O . HIS A 1 306 ? -51.812 -9.156 -12.523 1 84.88 306 HIS A O 1
ATOM 2538 N N . ASP A 1 307 ? -50.219 -7.68 -12.969 1 84.25 307 ASP A N 1
ATOM 2539 C CA . ASP A 1 307 ? -50.75 -7.367 -14.305 1 84.25 307 ASP A CA 1
ATOM 2540 C C . ASP A 1 307 ? -50.562 -8.555 -15.25 1 84.25 307 ASP A C 1
ATOM 2542 O O . ASP A 1 307 ? -51.375 -8.742 -16.172 1 84.25 307 ASP A O 1
ATOM 2546 N N . LYS A 1 308 ? -49.625 -9.305 -15 1 82.94 308 LYS A N 1
ATOM 2547 C CA . LYS A 1 308 ? -49.406 -10.453 -15.875 1 82.94 308 LYS A CA 1
ATOM 2548 C C . LYS A 1 308 ? -50.344 -11.609 -15.531 1 82.94 308 LYS A C 1
ATOM 2550 O O . LYS A 1 308 ? -50.875 -12.266 -16.422 1 82.94 308 LYS A O 1
ATOM 2555 N N . SER A 1 309 ? -50.375 -11.867 -14.188 1 79.62 309 SER A N 1
ATOM 2556 C CA . SER A 1 309 ? -51.25 -12.953 -13.797 1 79.62 309 SER A CA 1
ATOM 2557 C C . SER A 1 309 ? -52 -12.625 -12.5 1 79.62 309 SER A C 1
ATOM 2559 O O . SER A 1 309 ? -51.375 -12.305 -11.484 1 79.62 309 SER A O 1
ATOM 2561 N N . HIS A 1 310 ? -53.219 -12.766 -12.508 1 79.94 310 HIS A N 1
ATOM 2562 C CA . HIS A 1 310 ? -54.031 -12.477 -11.32 1 79.94 310 HIS A CA 1
ATOM 2563 C C . HIS A 1 310 ? -54.125 -13.688 -10.398 1 79.94 310 HIS A C 1
ATOM 2565 O O . HIS A 1 310 ? -54.531 -13.562 -9.242 1 79.94 310 HIS A O 1
ATOM 2571 N N . VAL A 1 311 ? -53.656 -14.82 -10.992 1 76.25 311 VAL A N 1
ATOM 2572 C CA . VAL A 1 311 ? -53.688 -16.047 -10.203 1 76.25 311 VAL A CA 1
ATOM 2573 C C . VAL A 1 311 ? -52.281 -16.578 -10.016 1 76.25 311 VAL A C 1
ATOM 2575 O O . VAL A 1 311 ? -51.469 -16.562 -10.953 1 76.25 311 VAL A O 1
ATOM 2578 N N . VAL A 1 312 ? -52 -16.781 -8.75 1 78.06 312 VAL A N 1
ATOM 2579 C CA . VAL A 1 312 ? -50.656 -17.25 -8.438 1 78.06 312 VAL A CA 1
ATOM 2580 C C . VAL A 1 312 ? -50.719 -18.688 -7.926 1 78.06 312 VAL A C 1
ATOM 2582 O O . VAL A 1 312 ? -51.625 -19.047 -7.168 1 78.06 312 VAL A O 1
ATOM 2585 N N . LYS A 1 313 ? -49.906 -19.469 -8.594 1 71.19 313 LYS A N 1
ATOM 2586 C CA . LYS A 1 313 ? -49.719 -20.828 -8.102 1 71.19 313 LYS A CA 1
ATOM 2587 C C . LYS A 1 313 ? -48.688 -20.875 -6.988 1 71.19 313 LYS A C 1
ATOM 2589 O O . LYS A 1 313 ? -47.5 -20.719 -7.242 1 71.19 313 LYS A O 1
ATOM 2594 N N . GLY A 1 314 ? -49.188 -20.953 -5.766 1 74.56 314 GLY A N 1
ATOM 2595 C CA . GLY A 1 314 ? -48.281 -20.984 -4.637 1 74.56 314 GLY A CA 1
ATOM 2596 C C . GLY A 1 314 ? -47.844 -19.609 -4.184 1 74.56 314 GLY A C 1
ATOM 2597 O O . GLY A 1 314 ? -48.625 -18.812 -3.715 1 74.56 314 GLY A O 1
ATOM 2598 N N . THR A 1 315 ? -46.594 -19.344 -4.492 1 76.69 315 THR A N 1
ATOM 2599 C CA . THR A 1 315 ? -46.062 -18.047 -4.109 1 76.69 315 THR A CA 1
ATOM 2600 C C . THR A 1 315 ? -45.938 -17.125 -5.324 1 76.69 315 THR A C 1
ATOM 2602 O O . THR A 1 315 ? -45.75 -17.609 -6.445 1 76.69 315 THR A O 1
ATOM 2605 N N . LEU A 1 316 ? -46.219 -15.922 -5.051 1 81.19 316 LEU A N 1
ATOM 2606 C CA . LEU A 1 316 ? -46.156 -14.938 -6.125 1 81.19 316 LEU A CA 1
ATOM 2607 C C . LEU A 1 316 ? -44.75 -14.891 -6.738 1 81.19 316 LEU A C 1
ATOM 2609 O O . LEU A 1 316 ? -43.75 -14.844 -6.016 1 81.19 316 LEU A O 1
ATOM 2613 N N . LEU A 1 317 ? -44.75 -15 -8.039 1 83.81 317 LEU A N 1
ATOM 2614 C CA . LEU A 1 317 ? -43.469 -15.023 -8.75 1 83.81 317 LEU A CA 1
ATOM 2615 C C . LEU A 1 317 ? -43.125 -13.641 -9.281 1 83.81 317 LEU A C 1
ATOM 2617 O O . LEU A 1 317 ? -43.844 -13.094 -10.117 1 83.81 317 LEU A O 1
ATOM 2621 N N . VAL A 1 318 ? -42.156 -13.156 -8.68 1 88.44 318 VAL A N 1
ATOM 2622 C CA . VAL A 1 318 ? -41.656 -11.867 -9.156 1 88.44 318 VAL A CA 1
ATOM 2623 C C . VAL A 1 318 ? -40.5 -12.094 -10.133 1 88.44 318 VAL A C 1
ATOM 2625 O O . VAL A 1 318 ? -39.656 -12.992 -9.93 1 88.44 318 VAL A O 1
ATOM 2628 N N . ARG A 1 319 ? -40.406 -11.305 -11.195 1 87 319 ARG A N 1
ATOM 2629 C CA . ARG A 1 319 ? -39.375 -11.422 -12.211 1 87 319 ARG A CA 1
ATOM 2630 C C . ARG A 1 319 ? -38.344 -10.297 -12.086 1 87 319 ARG A C 1
ATOM 2632 O O . ARG A 1 319 ? -38.719 -9.117 -12.148 1 87 319 ARG A O 1
ATOM 2639 N N . PRO A 1 320 ? -37.156 -10.719 -11.883 1 90.44 320 PRO A N 1
ATOM 2640 C CA . PRO A 1 320 ? -36.094 -9.711 -11.836 1 90.44 320 PRO A CA 1
ATOM 2641 C C . PRO A 1 320 ? -35.906 -9.008 -13.172 1 90.44 320 PRO A C 1
ATOM 2643 O O . PRO A 1 320 ? -36 -9.633 -14.227 1 90.44 320 PRO A O 1
ATOM 2646 N N . SER A 1 321 ? -35.781 -7.695 -13.133 1 91.25 321 SER A N 1
ATOM 2647 C CA . SER A 1 321 ? -35.594 -6.906 -14.344 1 91.25 321 SER A CA 1
ATOM 2648 C C . SER A 1 321 ? -34.75 -5.66 -14.062 1 91.25 321 SER A C 1
ATOM 2650 O O . SER A 1 321 ? -34.969 -4.977 -13.062 1 91.25 321 SER A O 1
ATOM 2652 N N . ASP A 1 322 ? -33.844 -5.348 -15 1 91.94 322 ASP A N 1
ATOM 2653 C CA . ASP A 1 322 ? -33 -4.168 -14.883 1 91.94 322 ASP A CA 1
ATOM 2654 C C . ASP A 1 322 ? -33.781 -2.891 -15.172 1 91.94 322 ASP A C 1
ATOM 2656 O O . ASP A 1 322 ? -33.375 -1.799 -14.766 1 91.94 322 ASP A O 1
ATOM 2660 N N . HIS A 1 323 ? -34.875 -3.072 -15.836 1 90.88 323 HIS A N 1
ATOM 2661 C CA . HIS A 1 323 ? -35.656 -1.905 -16.266 1 90.88 323 HIS A CA 1
ATOM 2662 C C . HIS A 1 323 ? -36.281 -1.19 -15.07 1 90.88 323 HIS A C 1
ATOM 2664 O O . HIS A 1 323 ? -36.656 -0.027 -15.172 1 90.88 323 HIS A O 1
ATOM 2670 N N . LEU A 1 324 ? -36.344 -1.814 -13.953 1 92.19 324 LEU A N 1
ATOM 2671 C CA . LEU A 1 324 ? -36.969 -1.232 -12.766 1 92.19 324 LEU A CA 1
ATOM 2672 C C . LEU A 1 324 ? -36 -0.282 -12.062 1 92.19 324 LEU A C 1
ATOM 2674 O O . LEU A 1 324 ? -36.406 0.544 -11.25 1 92.19 324 LEU A O 1
ATOM 2678 N N . PHE A 1 325 ? -34.719 -0.36 -12.445 1 93.75 325 PHE A N 1
ATOM 2679 C CA . PHE A 1 325 ? -33.688 0.481 -11.828 1 93.75 325 PHE A CA 1
ATOM 2680 C C . PHE A 1 325 ? -33.5 1.776 -12.609 1 93.75 325 PHE A C 1
ATOM 2682 O O . PHE A 1 325 ? -33.969 1.892 -13.742 1 93.75 325 PHE A O 1
ATOM 2689 N N . TRP A 1 326 ? -32.875 2.777 -11.906 1 92.38 326 TRP A N 1
ATOM 2690 C CA . TRP A 1 326 ? -32.594 4.035 -12.586 1 92.38 326 TRP A CA 1
ATOM 2691 C C . TRP A 1 326 ? -31.688 3.809 -13.797 1 92.38 326 TRP A C 1
ATOM 2693 O O . TRP A 1 326 ? -30.594 3.258 -13.672 1 92.38 326 TRP A O 1
ATOM 2703 N N . PHE A 1 327 ? -32.125 4.129 -15.055 1 91.56 327 PHE A N 1
ATOM 2704 C CA . PHE A 1 327 ? -31.375 4.039 -16.312 1 91.56 327 PHE A CA 1
ATOM 2705 C C . PHE A 1 327 ? -31.016 2.59 -16.625 1 91.56 327 PHE A C 1
ATOM 2707 O O . PHE A 1 327 ? -30.047 2.326 -17.328 1 91.56 327 PHE A O 1
ATOM 2714 N N . GLY A 1 328 ? -31.609 1.681 -15.898 1 90.44 328 GLY A N 1
ATOM 2715 C CA . GLY A 1 328 ? -31.391 0.265 -16.156 1 90.44 328 GLY A CA 1
ATOM 2716 C C . GLY A 1 328 ? -30.094 -0.252 -15.578 1 90.44 328 GLY A C 1
ATOM 2717 O O . GLY A 1 328 ? -29.547 -1.256 -16.047 1 90.44 328 GLY A O 1
ATOM 2718 N N . ARG A 1 329 ? -29.578 0.528 -14.594 1 91.62 329 ARG A N 1
ATOM 2719 C CA . ARG A 1 329 ? -28.281 0.142 -14.039 1 91.62 329 ARG A CA 1
ATOM 2720 C C . ARG A 1 329 ? -28.375 -0.07 -12.531 1 91.62 329 ARG A C 1
ATOM 2722 O O . ARG A 1 329 ? -28.344 0.893 -11.766 1 91.62 329 ARG A O 1
ATOM 2729 N N . PRO A 1 330 ? -28.297 -1.207 -12.102 1 90.44 330 PRO A N 1
ATOM 2730 C CA . PRO A 1 330 ? -28.344 -1.468 -10.664 1 90.44 330 PRO A CA 1
ATOM 2731 C C . PRO A 1 330 ? -27.062 -1.029 -9.945 1 90.44 330 PRO A C 1
ATOM 2733 O O . PRO A 1 330 ? -27.109 -0.727 -8.75 1 90.44 330 PRO A O 1
ATOM 2736 N N . LYS A 1 331 ? -25.922 -0.89 -10.656 1 90.12 331 LYS A N 1
ATOM 2737 C CA . LYS A 1 331 ? -24.656 -0.518 -10.039 1 90.12 331 LYS A CA 1
ATOM 2738 C C . LYS A 1 331 ? -24.641 0.953 -9.633 1 90.12 331 LYS A C 1
ATOM 2740 O O . LYS A 1 331 ? -23.828 1.372 -8.812 1 90.12 331 LYS A O 1
ATOM 2745 N N . LEU A 1 332 ? -25.531 1.703 -10.219 1 93.06 332 LEU A N 1
ATOM 2746 C CA . LEU A 1 332 ? -25.625 3.123 -9.906 1 93.06 332 LEU A CA 1
ATOM 2747 C C . LEU A 1 332 ? -26.016 3.33 -8.445 1 93.06 332 LEU A C 1
ATOM 2749 O O . LEU A 1 332 ? -25.562 4.285 -7.809 1 93.06 332 LEU A O 1
ATOM 2753 N N . LEU A 1 333 ? -26.781 2.4 -7.91 1 94.44 333 LEU A N 1
ATOM 2754 C CA . LEU A 1 333 ? -27.203 2.516 -6.52 1 94.44 333 LEU A CA 1
ATOM 2755 C C . LEU A 1 333 ? -26.016 2.359 -5.57 1 94.44 333 LEU A C 1
ATOM 2757 O O . LEU A 1 333 ? -25.953 3.031 -4.539 1 94.44 333 LEU A O 1
ATOM 2761 N N . LEU A 1 334 ? -25.125 1.537 -5.98 1 93.06 334 LEU A N 1
ATOM 2762 C CA . LEU A 1 334 ? -23.922 1.37 -5.156 1 93.06 334 LEU A CA 1
ATOM 2763 C C . LEU A 1 334 ? -23.078 2.633 -5.172 1 93.06 334 LEU A C 1
ATOM 2765 O O . LEU A 1 334 ? -22.562 3.057 -4.133 1 93.06 334 LEU A O 1
ATOM 2769 N N . GLN A 1 335 ? -22.969 3.234 -6.312 1 92.69 335 GLN A N 1
ATOM 2770 C CA . GLN A 1 335 ? -22.188 4.461 -6.441 1 92.69 335 GLN A CA 1
ATOM 2771 C C . GLN A 1 335 ? -22.812 5.598 -5.641 1 92.69 335 GLN A C 1
ATOM 2773 O O . GLN A 1 335 ? -22.109 6.406 -5.043 1 92.69 335 GLN A O 1
ATOM 2778 N N . LEU A 1 336 ? -24.094 5.586 -5.605 1 93.75 336 LEU A N 1
ATOM 2779 C CA . LEU A 1 336 ? -24.781 6.629 -4.852 1 93.75 336 LEU A CA 1
ATOM 2780 C C . LEU A 1 336 ? -24.609 6.414 -3.352 1 93.75 336 LEU A C 1
ATOM 2782 O O . LEU A 1 336 ? -24.375 7.371 -2.605 1 93.75 336 LEU A O 1
ATOM 2786 N N . LEU A 1 337 ? -24.703 5.219 -2.973 1 93.88 337 LEU A N 1
ATOM 2787 C CA . LEU A 1 337 ? -24.516 4.93 -1.555 1 93.88 337 LEU A CA 1
ATOM 2788 C C . LEU A 1 337 ? -23.078 5.234 -1.127 1 93.88 337 LEU A C 1
ATOM 2790 O O . LEU A 1 337 ? -22.844 5.703 -0.011 1 93.88 337 LEU A O 1
ATOM 2794 N N . HIS A 1 338 ? -22.203 4.926 -2.021 1 93.19 338 HIS A N 1
ATOM 2795 C CA . HIS A 1 338 ? -20.812 5.25 -1.776 1 93.19 338 HIS A CA 1
ATOM 2796 C C . HIS A 1 338 ? -20.609 6.754 -1.609 1 93.19 338 HIS A C 1
ATOM 2798 O O . HIS A 1 338 ? -19.953 7.199 -0.668 1 93.19 338 HIS A O 1
ATOM 2804 N N . PHE A 1 339 ? -21.219 7.492 -2.424 1 93.06 339 PHE A N 1
ATOM 2805 C CA . PHE A 1 339 ? -21.125 8.945 -2.387 1 93.06 339 PHE A CA 1
ATOM 2806 C C . PHE A 1 339 ? -21.766 9.5 -1.112 1 93.06 339 PHE A C 1
ATOM 2808 O O . PHE A 1 339 ? -21.188 10.375 -0.46 1 93.06 339 PHE A O 1
ATOM 2815 N N . ILE A 1 340 ? -22.875 8.969 -0.735 1 94 340 ILE A N 1
ATOM 2816 C CA . ILE A 1 340 ? -23.594 9.422 0.451 1 94 340 ILE A CA 1
ATOM 2817 C C . ILE A 1 340 ? -22.766 9.133 1.699 1 94 340 ILE A C 1
ATOM 2819 O O . ILE A 1 340 ? -22.594 10 2.561 1 94 340 ILE A O 1
ATOM 2823 N N . SER A 1 341 ? -22.266 7.965 1.719 1 93.19 341 SER A N 1
ATOM 2824 C CA . SER A 1 341 ? -21.484 7.566 2.885 1 93.19 341 SER A CA 1
ATOM 2825 C C . SER A 1 341 ? -20.203 8.398 3.004 1 93.19 341 SER A C 1
ATOM 2827 O O . SER A 1 341 ? -19.844 8.828 4.102 1 93.19 341 SER A O 1
ATOM 2829 N N . PHE A 1 342 ? -19.594 8.68 1.975 1 92.75 342 PHE A N 1
ATOM 2830 C CA . PHE A 1 342 ? -18.359 9.461 2.002 1 92.75 342 PHE A CA 1
ATOM 2831 C C . PHE A 1 342 ? -18.641 10.906 2.387 1 92.75 342 PHE A C 1
ATOM 2833 O O . PHE A 1 342 ? -17.922 11.492 3.197 1 92.75 342 PHE A O 1
ATOM 2840 N N . GLN A 1 343 ? -19.688 11.461 1.78 1 92.12 343 GLN A N 1
ATOM 2841 C CA . GLN A 1 343 ? -20.031 12.852 2.068 1 92.12 343 GLN A CA 1
ATOM 2842 C C . GLN A 1 343 ? -20.391 13.031 3.541 1 92.12 343 GLN A C 1
ATOM 2844 O O . GLN A 1 343 ? -20 14.031 4.156 1 92.12 343 GLN A O 1
ATOM 2849 N N . ASN A 1 344 ? -21.078 12.102 4.004 1 93.56 344 ASN A N 1
ATOM 2850 C CA . ASN A 1 344 ? -21.422 12.18 5.418 1 93.56 344 ASN A CA 1
ATOM 2851 C C . ASN A 1 344 ? -20.188 12.047 6.305 1 93.56 344 ASN A C 1
ATOM 2853 O O . ASN A 1 344 ? -20.047 12.781 7.289 1 93.56 344 ASN A O 1
ATOM 2857 N N . SER A 1 345 ? -19.344 11.133 5.953 1 92.25 345 SER A N 1
ATOM 2858 C CA . SER A 1 345 ? -18.125 10.961 6.715 1 92.25 345 SER A CA 1
ATOM 2859 C C . SER A 1 345 ? -17.234 12.203 6.625 1 92.25 345 SER A C 1
ATOM 2861 O O . SER A 1 345 ? -16.594 12.586 7.609 1 92.25 345 SER A O 1
ATOM 2863 N N . PHE A 1 346 ? -17.219 12.812 5.516 1 91.38 346 PHE A N 1
ATOM 2864 C CA . PHE A 1 346 ? -16.422 14.016 5.312 1 91.38 346 PHE A CA 1
ATOM 2865 C C . PHE A 1 346 ? -16.938 15.156 6.18 1 91.38 346 PHE A C 1
ATOM 2867 O O . PHE A 1 346 ? -16.156 15.875 6.801 1 91.38 346 PHE A O 1
ATOM 2874 N N . GLN A 1 347 ? -18.188 15.336 6.242 1 90.81 347 GLN A N 1
ATOM 2875 C CA . GLN A 1 347 ? -18.781 16.422 7.023 1 90.81 347 GLN A CA 1
ATOM 2876 C C . GLN A 1 347 ? -18.531 16.219 8.516 1 90.81 347 GLN A C 1
ATOM 2878 O O . GLN A 1 347 ? -18.219 17.156 9.234 1 90.81 347 GLN A O 1
ATOM 2883 N N . LEU A 1 348 ? -18.656 14.992 8.883 1 91.31 348 LEU A N 1
ATOM 2884 C CA . LEU A 1 348 ? -18.422 14.703 10.289 1 91.31 348 LEU A CA 1
ATOM 2885 C C . LEU A 1 348 ? -16.938 14.867 10.633 1 91.31 348 LEU A C 1
ATOM 2887 O O . LEU A 1 348 ? -16.594 15.359 11.711 1 91.31 348 LEU A O 1
ATOM 2891 N N . ALA A 1 349 ? -16.125 14.445 9.711 1 92.19 349 ALA A N 1
ATOM 2892 C CA . ALA A 1 349 ? -14.68 14.617 9.914 1 92.19 349 ALA A CA 1
ATOM 2893 C C . ALA A 1 349 ? -14.305 16.094 9.969 1 92.19 349 ALA A C 1
ATOM 2895 O O . ALA A 1 349 ? -13.523 16.5 10.828 1 92.19 349 ALA A O 1
ATOM 2896 N N . PHE A 1 350 ? -14.812 16.859 9.086 1 89.12 350 PHE A N 1
ATOM 2897 C CA . PHE A 1 350 ? -14.531 18.297 9.039 1 89.12 350 PHE A CA 1
ATOM 2898 C C . PHE A 1 350 ? -15.016 18.984 10.305 1 89.12 350 PHE A C 1
ATOM 2900 O O . PHE A 1 350 ? -14.328 19.844 10.852 1 89.12 350 PHE A O 1
ATOM 2907 N N . PHE A 1 351 ? -16.094 18.594 10.805 1 88.06 351 PHE A N 1
ATOM 2908 C CA . PHE A 1 351 ? -16.625 19.156 12.031 1 88.06 351 PHE A CA 1
ATOM 2909 C C . PHE A 1 351 ? -15.75 18.797 13.227 1 88.06 351 PHE A C 1
ATOM 2911 O O . PHE A 1 351 ? -15.438 19.656 14.055 1 88.06 351 PHE A O 1
ATOM 2918 N N . THR A 1 352 ? -15.391 17.531 13.297 1 89.19 352 THR A N 1
ATOM 2919 C CA . THR A 1 352 ? -14.57 17.094 14.414 1 89.19 352 THR A CA 1
ATOM 2920 C C . THR A 1 352 ? -13.211 17.797 14.406 1 89.19 352 THR A C 1
ATOM 2922 O O . THR A 1 352 ? -12.711 18.188 15.461 1 89.19 352 THR A O 1
ATOM 2925 N N . TRP A 1 353 ? -12.695 17.969 13.25 1 88.44 353 TRP A N 1
ATOM 2926 C CA . TRP A 1 353 ? -11.406 18.641 13.141 1 88.44 353 TRP A CA 1
ATOM 2927 C C . TRP A 1 353 ? -11.516 20.109 13.508 1 88.44 353 TRP A C 1
ATOM 2929 O O . TRP A 1 353 ? -10.672 20.641 14.242 1 88.44 353 TRP A O 1
ATOM 2939 N N . THR A 1 354 ? -12.539 20.828 13.047 1 85.75 354 THR A N 1
ATOM 2940 C CA . THR A 1 354 ? -12.711 22.234 13.344 1 85.75 354 THR A CA 1
ATOM 2941 C C . THR A 1 354 ? -13.023 22.453 14.82 1 85.75 354 THR A C 1
ATOM 2943 O O . THR A 1 354 ? -12.609 23.453 15.422 1 85.75 354 THR A O 1
ATOM 2946 N N . TRP A 1 355 ? -13.727 21.484 15.336 1 84.88 355 TRP A N 1
ATOM 2947 C CA . TRP A 1 355 ? -14.023 21.562 16.766 1 84.88 355 TRP A CA 1
ATOM 2948 C C . TRP A 1 355 ? -12.75 21.391 17.594 1 84.88 355 TRP A C 1
ATOM 2950 O O . TRP A 1 355 ? -12.531 22.109 18.578 1 84.88 355 TRP A O 1
ATOM 2960 N N . TYR A 1 356 ? -11.922 20.516 17.172 1 84 356 TYR A N 1
ATOM 2961 C CA . TYR A 1 356 ? -10.703 20.219 17.906 1 84 356 TYR A CA 1
ATOM 2962 C C . TYR A 1 356 ? -9.695 21.359 17.781 1 84 356 TYR A C 1
ATOM 2964 O O . TYR A 1 356 ? -9.062 21.75 18.766 1 84 356 TYR A O 1
ATOM 2972 N N . LYS A 1 357 ? -9.562 21.938 16.641 1 82.94 357 LYS A N 1
ATOM 2973 C CA . LYS A 1 357 ? -8.523 22.922 16.391 1 82.94 357 LYS A CA 1
ATOM 2974 C C . LYS A 1 357 ? -8.977 24.312 16.812 1 82.94 357 LYS A C 1
ATOM 2976 O O . LYS A 1 357 ? -8.188 25.078 17.375 1 82.94 357 LYS A O 1
ATOM 2981 N N . PHE A 1 358 ? -10.234 24.672 16.531 1 79.12 358 PHE A N 1
ATOM 2982 C CA . PHE A 1 358 ? -10.648 26.062 16.719 1 79.12 358 PHE A CA 1
ATOM 2983 C C . PHE A 1 358 ? -11.664 26.188 17.844 1 79.12 358 PHE A C 1
ATOM 2985 O O . PHE A 1 358 ? -11.977 27.297 18.281 1 79.12 358 PHE A O 1
ATOM 2992 N N . GLY A 1 359 ? -12.117 25.062 18.359 1 78.19 359 GLY A N 1
ATOM 2993 C CA . GLY A 1 359 ? -13.07 25.109 19.453 1 78.19 359 GLY A CA 1
ATOM 2994 C C . GLY A 1 359 ? -14.508 25.234 18.984 1 78.19 359 GLY A C 1
ATOM 2995 O O . GLY A 1 359 ? -14.773 25.312 17.797 1 78.19 359 GLY A O 1
ATOM 2996 N N . PHE A 1 360 ? -15.414 25.297 19.891 1 76.62 360 PHE A N 1
ATOM 2997 C CA . PHE A 1 360 ? -16.844 25.281 19.625 1 76.62 360 PHE A CA 1
ATOM 2998 C C . PHE A 1 360 ? -17.328 26.656 19.156 1 76.62 360 PHE A C 1
ATOM 3000 O O . PHE A 1 360 ? -18.25 26.75 18.344 1 76.62 360 PHE A O 1
ATOM 3007 N N . ARG A 1 361 ? -16.719 27.688 19.672 1 72.88 361 ARG A N 1
ATOM 3008 C CA . ARG A 1 361 ? -17.141 29.031 19.312 1 72.88 361 ARG A CA 1
ATOM 3009 C C . ARG A 1 361 ? -16.188 29.656 18.297 1 72.88 361 ARG A C 1
ATOM 3011 O O . ARG A 1 361 ? -15.383 30.531 18.656 1 72.88 361 ARG A O 1
ATOM 3018 N N . SER A 1 362 ? -16.094 28.953 17.234 1 73.25 362 SER A N 1
ATOM 3019 C CA . SER A 1 362 ? -15.195 29.453 16.203 1 73.25 362 SER A CA 1
ATOM 3020 C C . SER A 1 362 ? -15.969 30.062 15.039 1 73.25 362 SER A C 1
ATOM 3022 O O . SER A 1 362 ? -17.203 30.031 15.023 1 73.25 362 SER A O 1
ATOM 3024 N N . CYS A 1 363 ? -15.219 30.703 14.188 1 72.62 363 CYS A N 1
ATOM 3025 C CA . CYS A 1 363 ? -15.812 31.359 13.023 1 72.62 363 CYS A CA 1
ATOM 3026 C C . CYS A 1 363 ? -16.484 30.328 12.117 1 72.62 363 CYS A C 1
ATOM 3028 O O . CYS A 1 363 ? -17.375 30.672 11.336 1 72.62 363 CYS A O 1
ATOM 3030 N N . PHE A 1 364 ? -16.188 29.031 12.391 1 71.19 364 PHE A N 1
ATOM 3031 C CA . PHE A 1 364 ? -16.781 27.984 11.562 1 71.19 364 PHE A CA 1
ATOM 3032 C C . PHE A 1 364 ? -18.172 27.625 12.07 1 71.19 364 PHE A C 1
ATOM 3034 O O . PHE A 1 364 ? -19.016 27.172 11.297 1 71.19 364 PHE A O 1
ATOM 3041 N N . HIS A 1 365 ? -18.188 27.844 13.383 1 70.06 365 HIS A N 1
ATOM 3042 C CA . HIS A 1 365 ? -19.453 27.484 14.023 1 70.06 365 HIS A CA 1
ATOM 3043 C C . HIS A 1 365 ? -20.078 28.672 14.727 1 70.06 365 HIS A C 1
ATOM 3045 O O . HIS A 1 365 ? -19.578 29.125 15.758 1 70.06 365 HIS A O 1
ATOM 3051 N N . ARG A 1 366 ? -20.984 29.312 14.109 1 67.12 366 ARG A N 1
ATOM 3052 C CA . ARG A 1 366 ? -21.516 30.562 14.664 1 67.12 366 ARG A CA 1
ATOM 3053 C C . ARG A 1 366 ? -22.516 30.266 15.781 1 67.12 366 ARG A C 1
ATOM 3055 O O . ARG A 1 366 ? -22.453 30.875 16.859 1 67.12 366 ARG A O 1
ATOM 3062 N N . ARG A 1 367 ? -23.438 29.344 15.5 1 75.25 367 ARG A N 1
ATOM 3063 C CA . ARG A 1 367 ? -24.516 29.109 16.438 1 75.25 367 ARG A CA 1
ATOM 3064 C C . ARG A 1 367 ? -24.5 27.672 16.938 1 75.25 367 ARG A C 1
ATOM 3066 O O . ARG A 1 367 ? -24.156 26.75 16.188 1 75.25 367 ARG A O 1
ATOM 3073 N N . THR A 1 368 ? -24.734 27.531 18.109 1 81.88 368 THR A N 1
ATOM 3074 C CA . THR A 1 368 ? -24.797 26.219 18.734 1 81.88 368 THR A CA 1
ATOM 3075 C C . THR A 1 368 ? -25.891 25.359 18.094 1 81.88 368 THR A C 1
ATOM 3077 O O . THR A 1 368 ? -25.734 24.141 17.984 1 81.88 368 THR A O 1
ATOM 3080 N N . GLU A 1 369 ? -26.922 26.031 17.734 1 81.88 369 GLU A N 1
ATOM 3081 C CA . GLU A 1 369 ? -28.016 25.297 17.109 1 81.88 369 GLU A CA 1
ATOM 3082 C C . GLU A 1 369 ? -27.562 24.656 15.797 1 81.88 369 GLU A C 1
ATOM 3084 O O . GLU A 1 369 ? -27.953 23.516 15.492 1 81.88 369 GLU A O 1
ATOM 3089 N N . ASP A 1 370 ? -26.781 25.297 15.148 1 81 370 ASP A N 1
ATOM 3090 C CA . ASP A 1 370 ? -26.297 24.766 13.875 1 81 370 ASP A CA 1
ATOM 3091 C C . ASP A 1 370 ? -25.375 23.578 14.086 1 81 370 ASP A C 1
ATOM 3093 O O . ASP A 1 370 ? -25.391 22.625 13.297 1 81 370 ASP A O 1
ATOM 3097 N N . ILE A 1 371 ? -24.703 23.625 15.141 1 83.94 371 ILE A N 1
ATOM 3098 C CA . ILE A 1 371 ? -23.812 22.516 15.469 1 83.94 371 ILE A CA 1
ATOM 3099 C C . ILE A 1 371 ? -24.641 21.266 15.805 1 83.94 371 ILE A C 1
ATOM 3101 O O . ILE A 1 371 ? -24.328 20.172 15.328 1 83.94 371 ILE A O 1
ATOM 3105 N N . VAL A 1 372 ? -25.625 21.516 16.562 1 86 372 VAL A N 1
ATOM 3106 C CA . VAL A 1 372 ? -26.453 20.391 16.984 1 86 372 VAL A CA 1
ATOM 3107 C C . VAL A 1 372 ? -27.156 19.781 15.766 1 86 372 VAL A C 1
ATOM 3109 O O . VAL A 1 372 ? -27.219 18.562 15.625 1 86 372 VAL A O 1
ATOM 3112 N N . ILE A 1 373 ? -27.594 20.531 14.906 1 86.12 373 ILE A N 1
ATOM 3113 C CA . ILE A 1 373 ? -28.281 20.047 13.711 1 86.12 373 ILE A CA 1
ATOM 3114 C C . ILE A 1 373 ? -27.312 19.25 12.844 1 86.12 373 ILE A C 1
ATOM 3116 O O . ILE A 1 373 ? -27.656 18.188 12.336 1 86.12 373 ILE A O 1
ATOM 3120 N N . ARG A 1 374 ? -26.188 19.703 12.75 1 86.94 374 ARG A N 1
ATOM 3121 C CA . ARG A 1 374 ? -25.188 19.047 11.906 1 86.94 374 ARG A CA 1
ATOM 3122 C C . ARG A 1 374 ? -24.812 17.688 12.477 1 86.94 374 ARG A C 1
ATOM 3124 O O . ARG A 1 374 ? -24.719 16.703 11.734 1 86.94 374 ARG A O 1
ATOM 3131 N N . VAL A 1 375 ? -24.594 17.641 13.688 1 89.06 375 VAL A N 1
ATOM 3132 C CA . VAL A 1 375 ? -24.172 16.391 14.32 1 89.06 375 VAL A CA 1
ATOM 3133 C C . VAL A 1 375 ? -25.328 15.398 14.32 1 89.06 375 VAL A C 1
ATOM 3135 O O . VAL A 1 375 ? -25.125 14.219 14 1 89.06 375 VAL A O 1
ATOM 3138 N N . VAL A 1 376 ? -26.516 15.891 14.609 1 91.25 376 VAL A N 1
ATOM 3139 C CA . VAL A 1 376 ? -27.672 15 14.664 1 91.25 376 VAL A CA 1
ATOM 3140 C C . VAL A 1 376 ? -27.984 14.477 13.266 1 91.25 376 VAL A C 1
ATOM 3142 O O . VAL A 1 376 ? -28.281 13.289 13.086 1 91.25 376 VAL A O 1
ATOM 3145 N N . MET A 1 377 ? -27.906 15.352 12.336 1 92.75 377 MET A N 1
ATOM 3146 C CA . MET A 1 377 ? -28.156 14.922 10.961 1 92.75 377 MET A CA 1
ATOM 3147 C C . MET A 1 377 ? -27.125 13.906 10.508 1 92.75 377 MET A C 1
ATOM 3149 O O . MET A 1 377 ? -27.453 12.922 9.852 1 92.75 377 MET A O 1
ATOM 3153 N N . GLY A 1 378 ? -25.875 14.141 10.875 1 92.94 378 GLY A N 1
ATOM 3154 C CA . GLY A 1 378 ? -24.812 13.203 10.523 1 92.94 378 GLY A CA 1
ATOM 3155 C C . GLY A 1 378 ? -25.016 11.828 11.117 1 92.94 378 GLY A C 1
ATOM 3156 O O . GLY A 1 378 ? -24.875 10.82 10.414 1 92.94 378 GLY A O 1
ATOM 3157 N N . VAL A 1 379 ? -25.391 11.758 12.273 1 93.38 379 VAL A N 1
ATOM 3158 C CA . VAL A 1 379 ? -25.594 10.484 12.961 1 93.38 379 VAL A CA 1
ATOM 3159 C C . VAL A 1 379 ? -26.844 9.797 12.414 1 93.38 379 VAL A C 1
ATOM 3161 O O . VAL A 1 379 ? -26.859 8.578 12.211 1 93.38 379 VAL A O 1
ATOM 3164 N N . LEU A 1 380 ? -27.828 10.594 12.125 1 94.19 380 LEU A N 1
ATOM 3165 C CA . LEU A 1 380 ? -29.062 10.047 11.578 1 94.19 380 LEU A CA 1
ATOM 3166 C C . LEU A 1 380 ? -28.828 9.43 10.211 1 94.19 380 LEU A C 1
ATOM 3168 O O . LEU A 1 380 ? -29.297 8.32 9.93 1 94.19 380 LEU A O 1
ATOM 3172 N N . VAL A 1 381 ? -28.109 10.117 9.422 1 95.19 381 VAL A N 1
ATOM 3173 C CA . VAL A 1 381 ? -27.812 9.602 8.086 1 95.19 381 VAL A CA 1
ATOM 3174 C C . VAL A 1 381 ? -27 8.312 8.195 1 95.19 381 VAL A C 1
ATOM 3176 O O . VAL A 1 381 ? -27.25 7.352 7.461 1 95.19 381 VAL A O 1
ATOM 3179 N N . HIS A 1 382 ? -26.141 8.344 9.117 1 94.56 382 HIS A N 1
ATOM 3180 C CA . HIS A 1 382 ? -25.312 7.152 9.32 1 94.56 382 HIS A CA 1
ATOM 3181 C C . HIS A 1 382 ? -26.172 5.961 9.727 1 94.56 382 HIS A C 1
ATOM 3183 O O . HIS A 1 382 ? -26.031 4.871 9.172 1 94.56 382 HIS A O 1
ATOM 3189 N N . PHE A 1 383 ? -27.062 6.117 10.516 1 93.62 383 PHE A N 1
ATOM 3190 C CA . PHE A 1 383 ? -27.938 5.055 11.016 1 93.62 383 PHE A CA 1
ATOM 3191 C C . PHE A 1 383 ? -28.922 4.621 9.938 1 93.62 383 PHE A C 1
ATOM 3193 O O . PHE A 1 383 ? -29.141 3.424 9.734 1 93.62 383 PHE A O 1
ATOM 3200 N N . LEU A 1 384 ? -29.484 5.559 9.32 1 94.62 384 LEU A N 1
ATOM 3201 C CA . LEU A 1 384 ? -30.438 5.234 8.266 1 94.62 384 LEU A CA 1
ATOM 3202 C C . LEU A 1 384 ? -29.75 4.504 7.113 1 94.62 384 LEU A C 1
ATOM 3204 O O . LEU A 1 384 ? -30.312 3.564 6.547 1 94.62 384 LEU A O 1
ATOM 3208 N N . CYS A 1 385 ? -28.594 4.93 6.848 1 94.62 385 CYS A N 1
ATOM 3209 C CA . CYS A 1 385 ? -27.844 4.301 5.758 1 94.62 385 CYS A CA 1
ATOM 3210 C C . CYS A 1 385 ? -27.484 2.865 6.105 1 94.62 385 CYS A C 1
ATOM 3212 O O . CYS A 1 385 ? -27.625 1.965 5.277 1 94.62 385 CYS A O 1
ATOM 3214 N N . GLY A 1 386 ? -27.062 2.639 7.277 1 93.69 386 GLY A N 1
ATOM 3215 C CA . GLY A 1 386 ? -26.609 1.318 7.691 1 93.69 386 GLY A CA 1
ATOM 3216 C C . GLY A 1 386 ? -27.75 0.385 8.047 1 93.69 386 GLY A C 1
ATOM 3217 O O . GLY A 1 386 ? -27.781 -0.763 7.598 1 93.69 386 GLY A O 1
ATOM 3218 N N . TYR A 1 387 ? -28.75 0.85 8.695 1 92.81 387 TYR A N 1
ATOM 3219 C CA . TYR A 1 387 ? -29.75 -0.027 9.281 1 92.81 387 TYR A CA 1
ATOM 3220 C C . TYR A 1 387 ? -30.969 -0.166 8.359 1 92.81 387 TYR A C 1
ATOM 3222 O O . TYR A 1 387 ? -31.625 -1.207 8.344 1 92.81 387 TYR A O 1
ATOM 3230 N N . VAL A 1 388 ? -31.188 0.809 7.559 1 93.38 388 VAL A N 1
ATOM 3231 C CA . VAL A 1 388 ? -32.406 0.783 6.773 1 93.38 388 VAL A CA 1
ATOM 3232 C C . VAL A 1 388 ? -32.094 0.585 5.297 1 93.38 388 VAL A C 1
ATOM 3234 O O . VAL A 1 388 ? -32.531 -0.385 4.676 1 93.38 388 VAL A O 1
ATOM 3237 N N . THR A 1 389 ? -31.266 1.394 4.801 1 95.06 389 THR A N 1
ATOM 3238 C CA . THR A 1 389 ? -31.078 1.43 3.355 1 95.06 389 THR A CA 1
ATOM 3239 C C . THR A 1 389 ? -30.172 0.289 2.898 1 95.06 389 THR A C 1
ATOM 3241 O O . THR A 1 389 ? -30.406 -0.313 1.85 1 95.06 389 THR A O 1
ATOM 3244 N N . LEU A 1 390 ? -29.172 -0.03 3.645 1 94.75 390 LEU A N 1
ATOM 3245 C CA . LEU A 1 390 ? -28.203 -1.038 3.215 1 94.75 390 LEU A CA 1
ATOM 3246 C C . LEU A 1 390 ? -28.875 -2.402 3.08 1 94.75 390 LEU A C 1
ATOM 3248 O O . LEU A 1 390 ? -28.688 -3.092 2.074 1 94.75 390 LEU A O 1
ATOM 3252 N N . PRO A 1 391 ? -29.625 -2.84 4.074 1 94.44 391 PRO A N 1
ATOM 3253 C CA . PRO A 1 391 ? -30.312 -4.121 3.891 1 94.44 391 PRO A CA 1
ATOM 3254 C C . PRO A 1 391 ? -31.281 -4.105 2.709 1 94.44 391 PRO A C 1
ATOM 3256 O O . PRO A 1 391 ? -31.406 -5.098 1.989 1 94.44 391 PRO A O 1
ATOM 3259 N N . LEU A 1 392 ? -32 -3.023 2.525 1 95.19 392 LEU A N 1
ATOM 3260 C CA . LEU A 1 392 ? -32.906 -2.883 1.381 1 95.19 392 LEU A CA 1
ATOM 3261 C C . LEU A 1 392 ? -32.125 -2.967 0.071 1 95.19 392 LEU A C 1
ATOM 3263 O O . LEU A 1 392 ? -32.531 -3.639 -0.869 1 95.19 392 LEU A O 1
ATOM 3267 N N . TYR A 1 393 ? -31.016 -2.312 0.046 1 95.81 393 TYR A N 1
ATOM 3268 C CA . TYR A 1 393 ? -30.125 -2.346 -1.11 1 95.81 393 TYR A CA 1
ATOM 3269 C C . TYR A 1 393 ? -29.625 -3.764 -1.38 1 95.81 393 TYR A C 1
ATOM 3271 O O . TYR A 1 393 ? -29.625 -4.219 -2.525 1 95.81 393 TYR A O 1
ATOM 3279 N N . ALA A 1 394 ? -29.219 -4.457 -0.41 1 94.81 394 ALA A N 1
ATOM 3280 C CA . ALA A 1 394 ? -28.672 -5.805 -0.549 1 94.81 394 ALA A CA 1
ATOM 3281 C C . ALA A 1 394 ? -29.719 -6.758 -1.139 1 94.81 394 ALA A C 1
ATOM 3283 O O . ALA A 1 394 ? -29.375 -7.613 -1.961 1 94.81 394 ALA A O 1
ATOM 3284 N N . LEU A 1 395 ? -30.922 -6.582 -0.743 1 94.56 395 LEU A N 1
ATOM 3285 C CA . LEU A 1 395 ? -31.984 -7.473 -1.191 1 94.56 395 LEU A CA 1
ATOM 3286 C C . LEU A 1 395 ? -32.438 -7.109 -2.6 1 94.56 395 LEU A C 1
ATOM 3288 O O . LEU A 1 395 ? -32.5 -7.969 -3.482 1 94.56 395 LEU A O 1
ATOM 3292 N N . VAL A 1 396 ? -32.625 -5.871 -2.867 1 94.69 396 VAL A N 1
ATOM 3293 C CA . VAL A 1 396 ? -33.281 -5.426 -4.094 1 94.69 396 VAL A CA 1
ATOM 3294 C C . VAL A 1 396 ? -32.281 -5.465 -5.25 1 94.69 396 VAL A C 1
ATOM 3296 O O . VAL A 1 396 ? -32.656 -5.734 -6.395 1 94.69 396 VAL A O 1
ATOM 3299 N N . THR A 1 397 ? -31.031 -5.242 -5.055 1 93.38 397 THR A N 1
ATOM 3300 C CA . THR A 1 397 ? -30.062 -5.184 -6.133 1 93.38 397 THR A CA 1
ATOM 3301 C C . THR A 1 397 ? -29.812 -6.57 -6.723 1 93.38 397 THR A C 1
ATOM 3303 O O . THR A 1 397 ? -29.25 -6.699 -7.812 1 93.38 397 THR A O 1
ATOM 3306 N N . GLN A 1 398 ? -30.281 -7.578 -6.004 1 91.38 398 GLN A N 1
ATOM 3307 C CA . GLN A 1 398 ? -30.156 -8.93 -6.539 1 91.38 398 GLN A CA 1
ATOM 3308 C C . GLN A 1 398 ? -31.219 -9.211 -7.586 1 91.38 398 GLN A C 1
ATOM 3310 O O . GLN A 1 398 ? -31.141 -10.203 -8.312 1 91.38 398 GLN A O 1
ATOM 3315 N N . MET A 1 399 ? -32.188 -8.359 -7.625 1 91.44 399 MET A N 1
ATOM 3316 C CA . MET A 1 399 ? -33.312 -8.578 -8.523 1 91.44 399 MET A CA 1
ATOM 3317 C C . MET A 1 399 ? -33.062 -7.965 -9.898 1 91.44 399 MET A C 1
ATOM 3319 O O . MET A 1 399 ? -33.969 -7.473 -10.555 1 91.44 399 MET A O 1
ATOM 3323 N N . GLY A 1 400 ? -31.781 -7.902 -10.289 1 87.12 400 GLY A N 1
ATOM 3324 C CA . GLY A 1 400 ? -31.406 -7.562 -11.648 1 87.12 400 GLY A CA 1
ATOM 3325 C C . GLY A 1 400 ? -31.438 -8.75 -12.594 1 87.12 400 GLY A C 1
ATOM 3326 O O . GLY A 1 400 ? -31.609 -9.891 -12.148 1 87.12 400 GLY A O 1
ATOM 3327 N N . THR A 1 401 ? -31.297 -8.508 -13.805 1 83.75 401 THR A N 1
ATOM 3328 C CA . THR A 1 401 ? -31.391 -9.562 -14.805 1 83.75 401 THR A CA 1
ATOM 3329 C C . THR A 1 401 ? -30.219 -10.523 -14.688 1 83.75 401 THR A C 1
ATOM 3331 O O . THR A 1 401 ? -30.391 -11.742 -14.812 1 83.75 401 THR A O 1
ATOM 3334 N N . SER A 1 402 ? -29.078 -9.906 -14.406 1 79.62 402 SER A N 1
ATOM 3335 C CA . SER A 1 402 ? -27.891 -10.758 -14.336 1 79.62 402 SER A CA 1
ATOM 3336 C C . SER A 1 402 ? -27.516 -11.047 -12.891 1 79.62 402 SER A C 1
ATOM 3338 O O . SER A 1 402 ? -27.75 -10.227 -12 1 79.62 402 SER A O 1
ATOM 3340 N N . MET A 1 403 ? -27.109 -12.336 -12.781 1 79.38 403 MET A N 1
ATOM 3341 C CA . MET A 1 403 ? -26.641 -12.703 -11.445 1 79.38 403 MET A CA 1
ATOM 3342 C C . MET A 1 403 ? -25.234 -12.172 -11.195 1 79.38 403 MET A C 1
ATOM 3344 O O . MET A 1 403 ? -24.422 -12.086 -12.125 1 79.38 403 MET A O 1
ATOM 3348 N N . ARG A 1 404 ? -25.062 -11.891 -10.016 1 80.5 404 ARG A N 1
ATOM 3349 C CA . ARG A 1 404 ? -23.75 -11.422 -9.625 1 80.5 404 ARG A CA 1
ATOM 3350 C C . ARG A 1 404 ? -22.766 -12.578 -9.461 1 80.5 404 ARG A C 1
ATOM 3352 O O . ARG A 1 404 ? -23.172 -13.703 -9.148 1 80.5 404 ARG A O 1
ATOM 3359 N N . PRO A 1 405 ? -21.484 -12.258 -9.773 1 74.62 405 PRO A N 1
ATOM 3360 C CA . PRO A 1 405 ? -20.484 -13.32 -9.711 1 74.62 405 PRO A CA 1
ATOM 3361 C C . PRO A 1 405 ? -20.297 -13.891 -8.305 1 74.62 405 PRO A C 1
ATOM 3363 O O . PRO A 1 405 ? -19.719 -14.961 -8.133 1 74.62 405 PRO A O 1
ATOM 3366 N N . ALA A 1 406 ? -20.922 -13.32 -7.406 1 72.44 406 ALA A N 1
ATOM 3367 C CA . ALA A 1 406 ? -20.781 -13.758 -6.02 1 72.44 406 ALA A CA 1
ATOM 3368 C C . ALA A 1 406 ? -21.484 -15.094 -5.793 1 72.44 406 ALA A C 1
ATOM 3370 O O . ALA A 1 406 ? -21.312 -15.727 -4.75 1 72.44 406 ALA A O 1
ATOM 3371 N N . VAL A 1 407 ? -22.25 -15.492 -6.773 1 74.06 407 VAL A N 1
ATOM 3372 C CA . VAL A 1 407 ? -22.969 -16.766 -6.668 1 74.06 407 VAL A CA 1
ATOM 3373 C C . VAL A 1 407 ? -21.969 -17.922 -6.719 1 74.06 407 VAL A C 1
ATOM 3375 O O . VAL A 1 407 ? -22.203 -18.969 -6.117 1 74.06 407 VAL A O 1
ATOM 3378 N N . PHE A 1 408 ? -20.812 -17.594 -7.457 1 69.44 408 PHE A N 1
ATOM 3379 C CA . PHE A 1 408 ? -19.828 -18.641 -7.633 1 69.44 408 PHE A CA 1
ATOM 3380 C C . PHE A 1 408 ? -18.734 -18.547 -6.566 1 69.44 408 PHE A C 1
ATOM 3382 O O . PHE A 1 408 ? -18.453 -17.453 -6.051 1 69.44 408 PHE A O 1
ATOM 3389 N N . THR A 1 409 ? -18.375 -19.719 -6.258 1 65.94 409 THR A N 1
ATOM 3390 C CA . THR A 1 409 ? -17.234 -19.719 -5.348 1 65.94 409 THR A CA 1
ATOM 3391 C C . THR A 1 409 ? -16.016 -19.094 -6.008 1 65.94 409 THR A C 1
ATOM 3393 O O . THR A 1 409 ? -15.93 -19.016 -7.234 1 65.94 409 THR A O 1
ATOM 3396 N N . GLU A 1 410 ? -15.258 -18.469 -5.301 1 63.81 410 GLU A N 1
ATOM 3397 C CA . GLU A 1 410 ? -14.102 -17.719 -5.785 1 63.81 410 GLU A CA 1
ATOM 3398 C C . GLU A 1 410 ? -13.242 -18.562 -6.719 1 63.81 410 GLU A C 1
ATOM 3400 O O . GLU A 1 410 ? -12.703 -18.062 -7.703 1 63.81 410 GLU A O 1
ATOM 3405 N N . ASP A 1 411 ? -13.18 -19.766 -6.457 1 62.03 411 ASP A N 1
ATOM 3406 C CA . ASP A 1 411 ? -12.367 -20.656 -7.273 1 62.03 411 ASP A CA 1
ATOM 3407 C C . ASP A 1 411 ? -12.938 -20.781 -8.688 1 62.03 411 ASP A C 1
ATOM 3409 O O . ASP A 1 411 ? -12.188 -20.828 -9.664 1 62.03 411 ASP A O 1
ATOM 3413 N N . VAL A 1 412 ? -14.219 -20.781 -8.609 1 68.81 412 VAL A N 1
ATOM 3414 C CA . VAL A 1 412 ? -14.875 -20.922 -9.906 1 68.81 412 VAL A CA 1
ATOM 3415 C C . VAL A 1 412 ? -14.727 -19.625 -10.695 1 68.81 412 VAL A C 1
ATOM 3417 O O . VAL A 1 412 ? -14.492 -19.641 -11.906 1 68.81 412 VAL A O 1
ATOM 3420 N N . ILE A 1 413 ? -14.773 -18.594 -9.953 1 69.12 413 ILE A N 1
ATOM 3421 C CA . ILE A 1 413 ? -14.672 -17.297 -10.625 1 69.12 413 ILE A CA 1
ATOM 3422 C C . ILE A 1 413 ? -13.273 -17.141 -11.219 1 69.12 413 ILE A C 1
ATOM 3424 O O . ILE A 1 413 ? -13.125 -16.688 -12.359 1 69.12 413 ILE A O 1
ATOM 3428 N N . GLU A 1 414 ? -12.336 -17.484 -10.469 1 66.19 414 GLU A N 1
ATOM 3429 C CA . GLU A 1 414 ? -10.969 -17.406 -10.969 1 66.19 414 GLU A CA 1
ATOM 3430 C C . GLU A 1 414 ? -10.758 -18.359 -12.148 1 66.19 414 GLU A C 1
ATOM 3432 O O . GLU A 1 414 ? -10.062 -18.016 -13.117 1 66.19 414 GLU A O 1
ATOM 3437 N N . GLY A 1 415 ? -11.344 -19.469 -12.055 1 64.31 415 GLY A N 1
ATOM 3438 C CA . GLY A 1 415 ? -11.281 -20.406 -13.164 1 64.31 415 GLY A CA 1
ATOM 3439 C C . GLY A 1 415 ? -11.93 -19.875 -14.43 1 64.31 415 GLY A C 1
ATOM 3440 O O . GLY A 1 415 ? -11.375 -20.016 -15.523 1 64.31 415 GLY A O 1
ATOM 3441 N N . LEU A 1 416 ? -13 -19.203 -14.195 1 68.25 416 LEU A N 1
ATOM 3442 C CA . LEU A 1 416 ? -13.727 -18.656 -15.344 1 68.25 416 LEU A CA 1
ATOM 3443 C C . LEU A 1 416 ? -12.969 -17.5 -15.969 1 68.25 416 LEU A C 1
ATOM 3445 O O . LEU A 1 416 ? -12.945 -17.359 -17.203 1 68.25 416 LEU A O 1
ATOM 3449 N N . LYS A 1 417 ? -12.406 -16.766 -15.125 1 66.38 417 LYS A N 1
ATOM 3450 C CA . LYS A 1 417 ? -11.609 -15.664 -15.648 1 66.38 417 LYS A CA 1
ATOM 3451 C C . LYS A 1 417 ? -10.414 -16.188 -16.438 1 66.38 417 LYS A C 1
ATOM 3453 O O . LYS A 1 417 ? -10.094 -15.648 -17.5 1 66.38 417 LYS A O 1
ATOM 3458 N N . ARG A 1 418 ? -9.875 -17.156 -15.945 1 64.25 418 ARG A N 1
ATOM 3459 C CA . ARG A 1 418 ? -8.742 -17.766 -16.641 1 64.25 418 ARG A CA 1
ATOM 3460 C C . ARG A 1 418 ? -9.18 -18.391 -17.953 1 64.25 418 ARG A C 1
ATOM 3462 O O . ARG A 1 418 ? -8.477 -18.281 -18.953 1 64.25 418 ARG A O 1
ATOM 3469 N N . TRP A 1 419 ? -10.258 -19.016 -17.828 1 67.38 419 TRP A N 1
ATOM 3470 C CA . TRP A 1 419 ? -10.805 -19.625 -19.031 1 67.38 419 TRP A CA 1
ATOM 3471 C C . TRP A 1 419 ? -11.117 -18.562 -20.078 1 67.38 419 TRP A C 1
ATOM 3473 O O . TRP A 1 419 ? -10.812 -18.734 -21.266 1 67.38 419 TRP A O 1
ATOM 3483 N N . ARG A 1 420 ? -11.688 -17.5 -19.672 1 66.5 420 ARG A N 1
ATOM 3484 C CA . ARG A 1 420 ? -12 -16.391 -20.562 1 66.5 420 ARG A CA 1
ATOM 3485 C C . ARG A 1 420 ? -10.727 -15.805 -21.172 1 66.5 420 ARG A C 1
ATOM 3487 O O . ARG A 1 420 ? -10.68 -15.5 -22.359 1 66.5 420 ARG A O 1
ATOM 3494 N N . ALA A 1 421 ? -9.828 -15.625 -20.344 1 69.25 421 ALA A N 1
ATOM 3495 C CA . ALA A 1 421 ? -8.555 -15.094 -20.828 1 69.25 421 ALA A CA 1
ATOM 3496 C C . ALA A 1 421 ? -7.902 -16.047 -21.828 1 69.25 421 ALA A C 1
ATOM 3498 O O . ALA A 1 421 ? -7.371 -15.602 -22.844 1 69.25 421 ALA A O 1
ATOM 3499 N N . LYS A 1 422 ? -8 -17.234 -21.484 1 65.44 422 LYS A N 1
ATOM 3500 C CA . LYS A 1 422 ? -7.48 -18.234 -22.406 1 65.44 422 LYS A CA 1
ATOM 3501 C C . LYS A 1 422 ? -8.273 -18.25 -23.703 1 65.44 422 LYS A C 1
ATOM 3503 O O . LYS A 1 422 ? -7.695 -18.391 -24.797 1 65.44 422 LYS A O 1
ATOM 3508 N N . ALA A 1 423 ? -9.516 -18.125 -23.562 1 70.19 423 ALA A N 1
ATOM 3509 C CA . ALA A 1 423 ? -10.383 -18.109 -24.734 1 70.19 423 ALA A CA 1
ATOM 3510 C C . ALA A 1 423 ? -10.102 -16.875 -25.609 1 70.19 423 ALA A C 1
ATOM 3512 O O . ALA A 1 423 ? -10.062 -16.969 -26.828 1 70.19 423 ALA A O 1
ATOM 3513 N N . ARG A 1 424 ? -9.938 -15.867 -24.984 1 68.44 424 ARG A N 1
ATOM 3514 C CA . ARG A 1 424 ? -9.633 -14.641 -25.719 1 68.44 424 ARG A CA 1
ATOM 3515 C C . ARG A 1 424 ? -8.289 -14.734 -26.422 1 68.44 424 ARG A C 1
ATOM 3517 O O . ARG A 1 424 ? -8.133 -14.273 -27.547 1 68.44 424 ARG A O 1
ATOM 3524 N N . LYS A 1 425 ? -7.352 -15.266 -25.734 1 64.19 425 LYS A N 1
ATOM 3525 C CA . LYS A 1 425 ? -6.031 -15.469 -26.312 1 64.19 425 LYS A CA 1
ATOM 3526 C C . LYS A 1 425 ? -6.098 -16.422 -27.5 1 64.19 425 LYS A C 1
ATOM 3528 O O . LYS A 1 425 ? -5.449 -16.188 -28.531 1 64.19 425 LYS A O 1
ATOM 3533 N N . ASN A 1 426 ? -6.883 -17.359 -27.312 1 63.94 426 ASN A N 1
ATOM 3534 C CA . ASN A 1 426 ? -7.051 -18.297 -28.406 1 63.94 426 ASN A CA 1
ATOM 3535 C C . ASN A 1 426 ? -7.781 -17.672 -29.578 1 63.94 426 ASN A C 1
ATOM 3537 O O . ASN A 1 426 ? -7.48 -17.969 -30.734 1 63.94 426 ASN A O 1
ATOM 3541 N N . LEU A 1 427 ? -8.711 -16.922 -29.219 1 64.19 427 LEU A N 1
ATOM 3542 C CA . LEU A 1 427 ? -9.43 -16.234 -30.281 1 64.19 427 LEU A CA 1
ATOM 3543 C C . LEU A 1 427 ? -8.5 -15.289 -31.031 1 64.19 427 LEU A C 1
ATOM 3545 O O . LEU A 1 427 ? -8.586 -15.172 -32.25 1 64.19 427 LEU A O 1
ATOM 3549 N N . LYS A 1 428 ? -7.637 -14.727 -30.406 1 61.09 428 LYS A N 1
ATOM 3550 C CA . LYS A 1 428 ? -6.676 -13.82 -31.031 1 61.09 428 LYS A CA 1
ATOM 3551 C C . LYS A 1 428 ? -5.66 -14.594 -31.859 1 61.09 428 LYS A C 1
ATOM 3553 O O . LYS A 1 428 ? -5.293 -14.164 -32.969 1 61.09 428 LYS A O 1
ATOM 3558 N N . ASN A 1 429 ? -5.199 -15.664 -31.344 1 58.34 429 ASN A N 1
ATOM 3559 C CA . ASN A 1 429 ? -4.285 -16.5 -32.125 1 58.34 429 ASN A CA 1
ATOM 3560 C C . ASN A 1 429 ? -4.98 -17.125 -33.312 1 58.34 429 ASN A C 1
ATOM 3562 O O . ASN A 1 429 ? -4.355 -17.344 -34.375 1 58.34 429 ASN A O 1
ATOM 3566 N N . SER A 1 430 ? -6.176 -17.422 -33.125 1 55.12 430 SER A N 1
ATOM 3567 C CA . SER A 1 430 ? -6.914 -17.969 -34.281 1 55.12 430 SER A CA 1
ATOM 3568 C C . SER A 1 430 ? -7.113 -16.922 -35.375 1 55.12 430 SER A C 1
ATOM 3570 O O . SER A 1 430 ? -7.133 -17.25 -36.562 1 55.12 430 SER A O 1
ATOM 3572 N N . TYR A 1 431 ? -7.219 -15.805 -34.938 1 54.91 431 TYR A N 1
ATOM 3573 C CA . TYR A 1 431 ? -7.352 -14.789 -35.969 1 54.91 431 TYR A CA 1
ATOM 3574 C C . TYR A 1 431 ? -6.027 -14.586 -36.688 1 54.91 431 TYR A C 1
ATOM 3576 O O . TYR A 1 431 ? -6.012 -14.289 -37.875 1 54.91 431 TYR A O 1
ATOM 3584 N N . SER A 1 432 ? -4.934 -14.742 -36.031 1 48.16 432 SER A N 1
ATOM 3585 C CA . SER A 1 432 ? -3.672 -14.578 -36.719 1 48.16 432 SER A CA 1
ATOM 3586 C C . SER A 1 432 ? -3.342 -15.82 -37.562 1 48.16 432 SER A C 1
ATOM 3588 O O . SER A 1 432 ? -2.551 -15.742 -38.5 1 48.16 432 SER A O 1
ATOM 3590 N N . ALA A 1 433 ? -3.695 -17.094 -37.219 1 45.69 433 ALA A N 1
ATOM 3591 C CA . ALA A 1 433 ? -3.453 -18.25 -38.062 1 45.69 433 ALA A CA 1
ATOM 3592 C C . ALA A 1 433 ? -4.516 -18.359 -39.156 1 45.69 433 ALA A C 1
ATOM 3594 O O . ALA A 1 433 ? -4.645 -19.391 -39.812 1 45.69 433 ALA A O 1
ATOM 3595 N N . ARG A 1 434 ? -5.453 -17.453 -39.375 1 40.81 434 ARG A N 1
ATOM 3596 C CA . ARG A 1 434 ? -6.215 -17.625 -40.625 1 40.81 434 ARG A CA 1
ATOM 3597 C C . ARG A 1 434 ? -5.297 -17.625 -41.812 1 40.81 434 ARG A C 1
ATOM 3599 O O . ARG A 1 434 ? -4.691 -16.609 -42.156 1 40.81 434 ARG A O 1
ATOM 3606 N N . PRO A 1 435 ? -4.613 -18.766 -42.094 1 36.38 435 PRO A N 1
ATOM 3607 C CA . PRO A 1 435 ? -4.254 -18.812 -43.5 1 36.38 435 PRO A CA 1
ATOM 3608 C C . PRO A 1 435 ? -5.367 -18.297 -44.406 1 36.38 435 PRO A C 1
ATOM 3610 O O . PRO A 1 435 ? -6.543 -18.328 -44.062 1 36.38 435 PRO A O 1
ATOM 3613 N N . SER A 1 436 ? -5.055 -17.391 -45.344 1 36 436 SER A N 1
ATOM 3614 C CA . SER A 1 436 ? -5.867 -17.031 -46.5 1 36 436 SER A CA 1
ATOM 3615 C C . SER A 1 436 ? -6.43 -18.281 -47.188 1 36 436 SER A C 1
ATOM 3617 O O . SER A 1 436 ? -5.801 -18.828 -48.094 1 36 436 SER A O 1
ATOM 3619 N N . LEU A 1 437 ? -6.699 -19.422 -46.594 1 29.28 437 LEU A N 1
ATOM 3620 C CA . LEU A 1 437 ? -7.426 -20.375 -47.438 1 29.28 437 LEU A CA 1
ATOM 3621 C C . LEU A 1 437 ? -8.688 -19.734 -48 1 29.28 437 LEU A C 1
ATOM 3623 O O . LEU A 1 437 ? -9.555 -19.281 -47.25 1 29.28 437 LEU A O 1
ATOM 3627 N N . ASP A 1 438 ? -8.672 -19.156 -49.312 1 29.69 438 ASP A N 1
ATOM 3628 C CA . ASP A 1 438 ? -9.664 -18.922 -50.375 1 29.69 438 ASP A CA 1
ATOM 3629 C C . ASP A 1 438 ? -10.641 -20.094 -50.438 1 29.69 438 ASP A C 1
ATOM 3631 O O . ASP A 1 438 ? -10.906 -20.609 -51.531 1 29.69 438 ASP A O 1
ATOM 3635 N N . THR A 1 439 ? -10.688 -21.125 -49.594 1 26.95 439 THR A N 1
ATOM 3636 C CA . THR A 1 439 ? -11.703 -22.109 -49.969 1 26.95 439 THR A CA 1
ATOM 3637 C C . THR A 1 439 ? -13.094 -21.484 -49.969 1 26.95 439 THR A C 1
ATOM 3639 O O . THR A 1 439 ? -13.531 -20.938 -48.938 1 26.95 439 THR A O 1
ATOM 3642 N N . SER A 1 440 ? -13.711 -21.094 -51.188 1 28.16 440 SER A N 1
ATOM 3643 C CA . SER A 1 440 ? -15.047 -21.031 -51.75 1 28.16 440 SER A CA 1
ATOM 3644 C C . SER A 1 440 ? -15.898 -22.219 -51.312 1 28.16 440 SER A C 1
ATOM 3646 O O . SER A 1 440 ? -16.703 -22.734 -52.094 1 28.16 440 SER A O 1
ATOM 3648 N N . LEU A 1 441 ? -15.555 -23.094 -50.406 1 25.5 441 LEU A N 1
ATOM 3649 C CA . LEU A 1 441 ? -16.516 -24.188 -50.312 1 25.5 441 LEU A CA 1
ATOM 3650 C C . LEU A 1 441 ? -17.906 -23.641 -49.969 1 25.5 441 LEU A C 1
ATOM 3652 O O . LEU A 1 441 ? -18.047 -22.719 -49.156 1 25.5 441 LEU A O 1
ATOM 3656 N N . SER A 1 442 ? -18.922 -24.031 -50.844 1 25.03 442 SER A N 1
ATOM 3657 C CA . SER A 1 442 ? -20.375 -24.016 -50.969 1 25.03 442 SER A CA 1
ATOM 3658 C C . SER A 1 442 ? -21.047 -24.516 -49.688 1 25.03 442 SER A C 1
ATOM 3660 O O . SER A 1 442 ? -20.766 -25.609 -49.219 1 25.03 442 SER A O 1
ATOM 3662 N N . LEU A 1 443 ? -21.375 -23.672 -48.75 1 24.23 443 LEU A N 1
ATOM 3663 C CA . LEU A 1 443 ? -22.266 -23.75 -47.594 1 24.23 443 LEU A CA 1
ATOM 3664 C C . LEU A 1 443 ? -23.531 -24.516 -47.938 1 24.23 443 LEU A C 1
ATOM 3666 O O . LEU A 1 443 ? -24.5 -24.5 -47.156 1 24.23 443 LEU A O 1
ATOM 3670 N N . ASP A 1 444 ? -23.547 -25.234 -49.094 1 23.94 444 ASP A N 1
ATOM 3671 C CA . ASP A 1 444 ? -24.906 -25.734 -49.344 1 23.94 444 ASP A CA 1
ATOM 3672 C C . ASP A 1 444 ? -25.344 -26.703 -48.25 1 23.94 444 ASP A C 1
ATOM 3674 O O . ASP A 1 444 ? -26.516 -26.719 -47.875 1 23.94 444 ASP A O 1
ATOM 3678 N N . SER A 1 445 ? -24.656 -27.844 -48.094 1 24.22 445 SER A N 1
ATOM 3679 C CA . SER A 1 445 ? -25.469 -28.984 -47.719 1 24.22 445 SER A CA 1
ATOM 3680 C C . SER A 1 445 ? -25.734 -28.984 -46.219 1 24.22 445 SER A C 1
ATOM 3682 O O . SER A 1 445 ? -24.875 -29.359 -45.406 1 24.22 445 SER A O 1
ATOM 3684 N N . SER A 1 446 ? -26.328 -27.938 -45.688 1 25.3 446 SER A N 1
ATOM 3685 C CA . SER A 1 446 ? -26.859 -27.969 -44.312 1 25.3 446 SER A CA 1
ATOM 3686 C C . SER A 1 446 ? -27.797 -29.156 -44.094 1 25.3 446 SER A C 1
ATOM 3688 O O . SER A 1 446 ? -28.812 -29.281 -44.781 1 25.3 446 SER A O 1
ATOM 3690 N N . PRO A 1 447 ? -27.203 -30.422 -43.906 1 26.7 447 PRO A N 1
ATOM 3691 C CA . PRO A 1 447 ? -28.25 -31.422 -43.719 1 26.7 447 PRO A CA 1
ATOM 3692 C C . PRO A 1 447 ? -29.312 -31 -42.688 1 26.7 447 PRO A C 1
ATOM 3694 O O . PRO A 1 447 ? -28.984 -30.547 -41.594 1 26.7 447 PRO A O 1
ATOM 3697 N N . SER A 1 448 ? -30.438 -30.359 -43.156 1 26.72 448 SER A N 1
ATOM 3698 C CA . SER A 1 448 ? -31.734 -30.078 -42.562 1 26.72 448 SER A CA 1
ATOM 3699 C C . SER A 1 448 ? -32.344 -31.328 -41.906 1 26.72 448 SER A C 1
ATOM 3701 O O . SER A 1 448 ? -32.719 -32.25 -42.594 1 26.72 448 SER A O 1
ATOM 3703 N N . PHE A 1 449 ? -31.656 -31.953 -40.938 1 23.94 449 PHE A N 1
ATOM 3704 C CA . PHE A 1 449 ? -32.406 -33.031 -40.281 1 23.94 449 PHE A CA 1
ATOM 3705 C C . PHE A 1 449 ? -33.812 -32.594 -39.906 1 23.94 449 PHE A C 1
ATOM 3707 O O . PHE A 1 449 ? -33.938 -31.672 -39.062 1 23.94 449 PHE A O 1
ATOM 3714 N N . SER A 1 450 ? -34.719 -32.562 -40.875 1 24.06 450 SER A N 1
ATOM 3715 C CA . SER A 1 450 ? -36.156 -32.406 -40.781 1 24.06 450 SER A CA 1
ATOM 3716 C C . SER A 1 450 ? -36.781 -33.281 -39.719 1 24.06 450 SER A C 1
ATOM 3718 O O . SER A 1 450 ? -36.688 -34.531 -39.812 1 24.06 450 SER A O 1
ATOM 3720 N N . LEU A 1 451 ? -36.469 -32.969 -38.438 1 24.27 451 LEU A N 1
ATOM 3721 C CA . LEU A 1 451 ? -37.344 -33.656 -37.469 1 24.27 451 LEU A CA 1
ATOM 3722 C C . LEU A 1 451 ? -38.781 -33.656 -37.969 1 24.27 451 LEU A C 1
ATOM 3724 O O . LEU A 1 451 ? -39.344 -32.594 -38.219 1 24.27 451 LEU A O 1
ATOM 3728 N N . HIS A 1 452 ? -39.188 -34.656 -38.781 1 25.03 452 HIS A N 1
ATOM 3729 C CA . HIS A 1 452 ? -40.5 -35.031 -39.25 1 25.03 452 HIS A CA 1
ATOM 3730 C C . HIS A 1 452 ? -41.562 -34.812 -38.188 1 25.03 452 HIS A C 1
ATOM 3732 O O . HIS A 1 452 ? -41.406 -35.281 -37.062 1 25.03 452 HIS A O 1
ATOM 3738 N N . SER A 1 453 ? -42.219 -33.656 -38.281 1 23.41 453 SER A N 1
ATOM 3739 C CA . SER A 1 453 ? -43.469 -33.375 -37.594 1 23.41 453 SER A CA 1
ATOM 3740 C C . SER A 1 453 ? -44.438 -34.562 -37.75 1 23.41 453 SER A C 1
ATOM 3742 O O . SER A 1 453 ? -44.688 -35 -38.875 1 23.41 453 SER A O 1
ATOM 3744 N N . ARG A 1 454 ? -44.438 -35.531 -36.844 1 28 454 ARG A N 1
ATOM 3745 C CA . ARG A 1 454 ? -45.562 -36.438 -36.812 1 28 454 ARG A CA 1
ATOM 3746 C C . ARG A 1 454 ? -46.875 -35.75 -37.156 1 28 454 ARG A C 1
ATOM 3748 O O . ARG A 1 454 ? -47.094 -34.594 -36.75 1 28 454 ARG A O 1
ATOM 3755 N N . PRO A 1 455 ? -47.594 -36.25 -38.219 1 29.33 455 PRO A N 1
ATOM 3756 C CA . PRO A 1 455 ? -48.875 -35.875 -38.781 1 29.33 455 PRO A CA 1
ATOM 3757 C C . PRO A 1 455 ? -49.906 -35.5 -37.688 1 29.33 455 PRO A C 1
ATOM 3759 O O . PRO A 1 455 ? -49.812 -36 -36.562 1 29.33 455 PRO A O 1
ATOM 3762 N N . GLU A 1 456 ? -50.688 -34.406 -37.906 1 21.97 456 GLU A N 1
ATOM 3763 C CA . GLU A 1 456 ? -52.062 -34.562 -37.5 1 21.97 456 GLU A CA 1
ATOM 3764 C C . GLU A 1 456 ? -52.719 -35.781 -38.156 1 21.97 456 GLU A C 1
ATOM 3766 O O . GLU A 1 456 ? -52.531 -36 -39.344 1 21.97 456 GLU A O 1
ATOM 3771 N N . MET B 1 1 ? 6.328 38.844 20.484 1 25.86 1 MET B N 1
ATOM 3772 C CA . MET B 1 1 ? 4.961 38.406 20.219 1 25.86 1 MET B CA 1
ATOM 3773 C C . MET B 1 1 ? 4.93 37.344 19.141 1 25.86 1 MET B C 1
ATOM 3775 O O . MET B 1 1 ? 5.551 37.5 18.094 1 25.86 1 MET B O 1
ATOM 3779 N N . ALA B 1 2 ? 4.746 36.156 19.422 1 37.09 2 ALA B N 1
ATOM 3780 C CA . ALA B 1 2 ? 4.91 34.938 18.656 1 37.09 2 ALA B CA 1
ATOM 3781 C C . ALA B 1 2 ? 4.125 35 17.359 1 37.09 2 ALA B C 1
ATOM 3783 O O . ALA B 1 2 ? 2.902 35.156 17.359 1 37.09 2 ALA B O 1
ATOM 3784 N N . VAL B 1 3 ? 4.523 35.469 16.234 1 40.16 3 VAL B N 1
ATOM 3785 C CA . VAL B 1 3 ? 3.918 35.719 14.938 1 40.16 3 VAL B CA 1
ATOM 3786 C C . VAL B 1 3 ? 3.281 34.438 14.398 1 40.16 3 VAL B C 1
ATOM 3788 O O . VAL B 1 3 ? 3.973 33.438 14.164 1 40.16 3 VAL B O 1
ATOM 3791 N N . GLU B 1 4 ? 2.154 34.062 14.883 1 50.62 4 GLU B N 1
ATOM 3792 C CA . GLU B 1 4 ? 1.4 32.844 14.602 1 50.62 4 GLU B CA 1
ATOM 3793 C C . GLU B 1 4 ? 1.027 32.75 13.125 1 50.62 4 GLU B C 1
ATOM 3795 O O . GLU B 1 4 ? 0.555 33.719 12.539 1 50.62 4 GLU B O 1
ATOM 3800 N N . ALA B 1 5 ? 1.817 31.891 12.258 1 59.19 5 ALA B N 1
ATOM 3801 C CA . ALA B 1 5 ? 1.596 31.625 10.836 1 59.19 5 ALA B CA 1
ATOM 3802 C C . ALA B 1 5 ? 0.109 31.453 10.539 1 59.19 5 ALA B C 1
ATOM 3804 O O . ALA B 1 5 ? -0.675 31.125 11.43 1 59.19 5 ALA B O 1
ATOM 3805 N N . LYS B 1 6 ? -0.388 32.062 9.312 1 68 6 LYS B N 1
ATOM 3806 C CA . LYS B 1 6 ? -1.774 32 8.852 1 68 6 LYS B CA 1
ATOM 3807 C C . LYS B 1 6 ? -2.324 30.578 8.898 1 68 6 LYS B C 1
ATOM 3809 O O . LYS B 1 6 ? -1.682 29.641 8.414 1 68 6 LYS B O 1
ATOM 3814 N N . THR B 1 7 ? -3.359 30.453 9.758 1 75 7 THR B N 1
ATOM 3815 C CA . THR B 1 7 ? -4.047 29.172 9.875 1 75 7 THR B CA 1
ATOM 3816 C C . THR B 1 7 ? -5.008 28.969 8.703 1 75 7 THR B C 1
ATOM 3818 O O . THR B 1 7 ? -5.102 29.828 7.82 1 75 7 THR B O 1
ATOM 3821 N N . LEU B 1 8 ? -5.57 27.875 8.555 1 77.88 8 LEU B N 1
ATOM 3822 C CA . LEU B 1 8 ? -6.488 27.531 7.473 1 77.88 8 LEU B CA 1
ATOM 3823 C C . LEU B 1 8 ? -7.734 28.406 7.516 1 77.88 8 LEU B C 1
ATOM 3825 O O . LEU B 1 8 ? -8.43 28.547 6.508 1 77.88 8 LEU B O 1
ATOM 3829 N N . GLU B 1 9 ? -7.969 29.031 8.633 1 76.56 9 GLU B N 1
ATOM 3830 C CA . GLU B 1 9 ? -9.109 29.922 8.766 1 76.56 9 GLU B CA 1
ATOM 3831 C C . GLU B 1 9 ? -8.891 31.219 7.988 1 76.56 9 GLU B C 1
ATOM 3833 O O . GLU B 1 9 ? -9.852 31.875 7.578 1 76.56 9 GLU B O 1
ATOM 3838 N N . GLU B 1 10 ? -7.668 31.484 7.789 1 76.94 10 GLU B N 1
ATOM 3839 C CA . GLU B 1 10 ? -7.328 32.75 7.125 1 76.94 10 GLU B CA 1
ATOM 3840 C C . GLU B 1 10 ? -6.867 32.5 5.691 1 76.94 10 GLU B C 1
ATOM 3842 O O . GLU B 1 10 ? -6.434 33.438 5.008 1 76.94 10 GLU B O 1
ATOM 3847 N N . THR B 1 11 ? -6.98 31.266 5.262 1 82.94 11 THR B N 1
ATOM 3848 C CA . THR B 1 11 ? -6.59 30.922 3.9 1 82.94 11 THR B CA 1
ATOM 3849 C C . THR B 1 11 ? -7.82 30.734 3.018 1 82.94 11 THR B C 1
ATOM 3851 O O . THR B 1 11 ? -8.766 30.047 3.41 1 82.94 11 THR B O 1
ATOM 3854 N N . PRO B 1 12 ? -7.789 31.438 1.933 1 85.25 12 PRO B N 1
ATOM 3855 C CA . PRO B 1 12 ? -8.93 31.25 1.032 1 85.25 12 PRO B CA 1
ATOM 3856 C C . PRO B 1 12 ? -9.172 29.797 0.664 1 85.25 12 PRO B C 1
ATOM 3858 O O . PRO B 1 12 ? -8.219 29.031 0.467 1 85.25 12 PRO B O 1
ATOM 3861 N N . THR B 1 13 ? -10.414 29.406 0.541 1 87.62 13 THR B N 1
ATOM 3862 C CA . THR B 1 13 ? -10.805 28.016 0.287 1 87.62 13 THR B CA 1
ATOM 3863 C C . THR B 1 13 ? -10.383 27.594 -1.117 1 87.62 13 THR B C 1
ATOM 3865 O O . THR B 1 13 ? -10.117 26.406 -1.356 1 87.62 13 THR B O 1
ATOM 3868 N N . TRP B 1 14 ? -10.391 28.531 -2.029 1 88.25 14 TRP B N 1
ATOM 3869 C CA . TRP B 1 14 ? -9.992 28.156 -3.383 1 88.25 14 TRP B CA 1
ATOM 3870 C C . TRP B 1 14 ? -8.523 27.766 -3.432 1 88.25 14 TRP B C 1
ATOM 3872 O O . TRP B 1 14 ? -8.125 26.922 -4.234 1 88.25 14 TRP B O 1
ATOM 3882 N N . ALA B 1 15 ? -7.645 28.406 -2.637 1 89.38 15 ALA B N 1
ATOM 3883 C CA . ALA B 1 15 ? -6.227 28.047 -2.58 1 89.38 15 ALA B CA 1
ATOM 3884 C C . ALA B 1 15 ? -6.031 26.641 -2.012 1 89.38 15 ALA B C 1
ATOM 3886 O O . ALA B 1 15 ? -5.234 25.859 -2.535 1 89.38 15 ALA B O 1
ATOM 3887 N N . VAL B 1 16 ? -6.797 26.391 -0.983 1 88.94 16 VAL B N 1
ATOM 3888 C CA . VAL B 1 16 ? -6.715 25.062 -0.384 1 88.94 16 VAL B CA 1
ATOM 3889 C C . VAL B 1 16 ? -7.195 24.016 -1.384 1 88.94 16 VAL B C 1
ATOM 3891 O O . VAL B 1 16 ? -6.562 22.969 -1.546 1 88.94 16 VAL B O 1
ATOM 3894 N N . ALA B 1 17 ? -8.234 24.328 -2.09 1 91.12 17 ALA B N 1
ATOM 3895 C CA . ALA B 1 17 ? -8.773 23.406 -3.082 1 91.12 17 ALA B CA 1
ATOM 3896 C C . ALA B 1 17 ? -7.801 23.203 -4.238 1 91.12 17 ALA B C 1
ATOM 3898 O O . ALA B 1 17 ? -7.664 22.094 -4.762 1 91.12 17 ALA B O 1
ATOM 3899 N N . THR B 1 18 ? -7.148 24.234 -4.605 1 90.69 18 THR B N 1
ATOM 3900 C CA . THR B 1 18 ? -6.191 24.141 -5.703 1 90.69 18 THR B CA 1
ATOM 3901 C C . THR B 1 18 ? -5 23.281 -5.312 1 90.69 18 THR B C 1
ATOM 3903 O O . THR B 1 18 ? -4.551 22.438 -6.102 1 90.69 18 THR B O 1
ATOM 3906 N N . VAL B 1 19 ? -4.516 23.469 -4.109 1 89.94 19 VAL B N 1
ATOM 3907 C CA . VAL B 1 19 ? -3.391 22.656 -3.641 1 89.94 19 VAL B CA 1
ATOM 3908 C C . VAL B 1 19 ? -3.801 21.188 -3.553 1 89.94 19 VAL B C 1
ATOM 3910 O O . VAL B 1 19 ? -3.066 20.312 -3.996 1 89.94 19 VAL B O 1
ATOM 3913 N N . CYS B 1 20 ? -4.977 20.969 -3.045 1 89.19 20 CYS B N 1
ATOM 3914 C CA . CYS B 1 20 ? -5.469 19.594 -2.955 1 89.19 20 CYS B CA 1
ATOM 3915 C C . CYS B 1 20 ? -5.637 18.984 -4.34 1 89.19 20 CYS B C 1
ATOM 3917 O O . CYS B 1 20 ? -5.297 17.812 -4.555 1 89.19 20 CYS B O 1
ATOM 3919 N N . PHE B 1 21 ? -6.121 19.75 -5.242 1 90.88 21 PHE B N 1
ATOM 3920 C CA . PHE B 1 21 ? -6.332 19.281 -6.605 1 90.88 21 PHE B CA 1
ATOM 3921 C C . PHE B 1 21 ? -5.012 18.875 -7.25 1 90.88 21 PHE B C 1
ATOM 3923 O O . PHE B 1 21 ? -4.918 17.812 -7.859 1 90.88 21 PHE B O 1
ATOM 3930 N N . PHE B 1 22 ? -4.023 19.641 -7.098 1 90.31 22 PHE B N 1
ATOM 3931 C CA . PHE B 1 22 ? -2.736 19.344 -7.711 1 90.31 22 PHE B CA 1
ATOM 3932 C C . PHE B 1 22 ? -2.086 18.141 -7.035 1 90.31 22 PHE B C 1
ATOM 3934 O O . PHE B 1 22 ? -1.432 17.328 -7.699 1 90.31 22 PHE B O 1
ATOM 3941 N N . LEU B 1 23 ? -2.254 18.031 -5.73 1 89.56 23 LEU B N 1
ATOM 3942 C CA . LEU B 1 23 ? -1.694 16.891 -5.027 1 89.56 23 LEU B CA 1
ATOM 3943 C C . LEU B 1 23 ? -2.359 15.594 -5.488 1 89.56 23 LEU B C 1
ATOM 3945 O O . LEU B 1 23 ? -1.681 14.586 -5.715 1 89.56 23 LEU B O 1
ATOM 3949 N N . ILE B 1 24 ? -3.621 15.617 -5.664 1 88.69 24 ILE B N 1
ATOM 3950 C CA . ILE B 1 24 ? -4.344 14.438 -6.133 1 88.69 24 ILE B CA 1
ATOM 3951 C C . ILE B 1 24 ? -3.953 14.141 -7.578 1 88.69 24 ILE B C 1
ATOM 3953 O O . ILE B 1 24 ? -3.775 12.977 -7.953 1 88.69 24 ILE B O 1
ATOM 3957 N N . LEU B 1 25 ? -3.775 15.141 -8.391 1 90.44 25 LEU B N 1
ATOM 3958 C CA . LEU B 1 25 ? -3.373 14.953 -9.781 1 90.44 25 LEU B CA 1
ATOM 3959 C C . LEU B 1 25 ? -1.993 14.312 -9.867 1 90.44 25 LEU B C 1
ATOM 3961 O O . LEU B 1 25 ? -1.771 13.414 -10.68 1 90.44 25 LEU B O 1
ATOM 3965 N N . ILE B 1 26 ? -1.137 14.727 -8.984 1 89.44 26 ILE B N 1
ATOM 3966 C CA . ILE B 1 26 ? 0.204 14.148 -8.953 1 89.44 26 ILE B CA 1
ATOM 3967 C C . ILE B 1 26 ? 0.133 12.688 -8.516 1 89.44 26 ILE B C 1
ATOM 3969 O O . ILE B 1 26 ? 0.811 11.828 -9.086 1 89.44 26 ILE B O 1
ATOM 3973 N N . SER B 1 27 ? -0.657 12.461 -7.582 1 86.19 27 SER B N 1
ATOM 3974 C CA . SER B 1 27 ? -0.804 11.086 -7.105 1 86.19 27 SER B CA 1
ATOM 3975 C C . SER B 1 27 ? -1.374 10.18 -8.195 1 86.19 27 SER B C 1
ATOM 3977 O O . SER B 1 27 ? -0.898 9.062 -8.383 1 86.19 27 SER B O 1
ATOM 3979 N N . ILE B 1 28 ? -2.35 10.656 -8.898 1 87.38 28 ILE B N 1
ATOM 3980 C CA . ILE B 1 28 ? -2.949 9.883 -9.984 1 87.38 28 ILE B CA 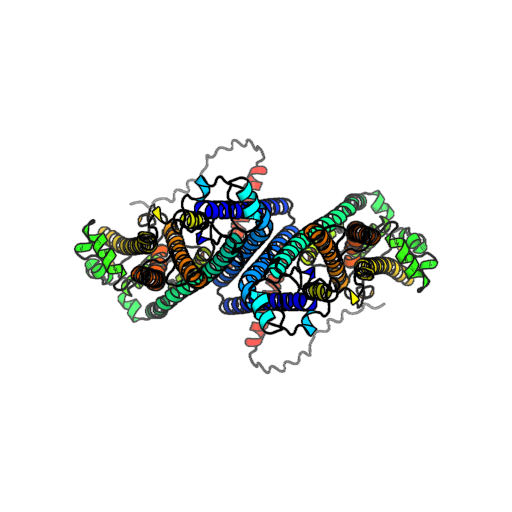1
ATOM 3981 C C . ILE B 1 28 ? -1.932 9.695 -11.109 1 87.38 28 ILE B C 1
ATOM 3983 O O . ILE B 1 28 ? -1.867 8.633 -11.727 1 87.38 28 ILE B O 1
ATOM 3987 N N . PHE B 1 29 ? -1.172 10.695 -11.328 1 90.19 29 PHE B N 1
ATOM 3988 C CA . PHE B 1 29 ? -0.144 10.617 -12.359 1 90.19 29 PHE B CA 1
ATOM 3989 C C . PHE B 1 29 ? 0.894 9.555 -12.016 1 90.19 29 PHE B C 1
ATOM 3991 O O . PHE B 1 29 ? 1.291 8.766 -12.875 1 90.19 29 PHE B O 1
ATOM 3998 N N . ILE B 1 30 ? 1.281 9.531 -10.773 1 86.81 30 ILE B N 1
ATOM 3999 C CA . ILE B 1 30 ? 2.254 8.531 -10.344 1 86.81 30 ILE B CA 1
ATOM 4000 C C . ILE B 1 30 ? 1.644 7.137 -10.445 1 86.81 30 ILE B C 1
ATOM 4002 O O . ILE B 1 30 ? 2.299 6.199 -10.906 1 86.81 30 ILE B O 1
ATOM 4006 N N . GLU B 1 31 ? 0.399 7.008 -10.07 1 85.56 31 GLU B N 1
ATOM 4007 C CA . GLU B 1 31 ? -0.285 5.723 -10.188 1 85.56 31 GLU B CA 1
ATOM 4008 C C . GLU B 1 31 ? -0.406 5.297 -11.648 1 85.56 31 GLU B C 1
ATOM 4010 O O . GLU B 1 31 ? -0.257 4.113 -11.969 1 85.56 31 GLU B O 1
ATOM 4015 N N . TYR B 1 32 ? -0.664 6.211 -12.445 1 89 32 TYR B N 1
ATOM 4016 C CA . TYR B 1 32 ? -0.772 5.934 -13.867 1 89 32 TYR B CA 1
ATOM 4017 C C . TYR B 1 32 ? 0.571 5.496 -14.445 1 89 32 TYR B C 1
ATOM 4019 O O . TYR B 1 32 ? 0.642 4.539 -15.219 1 89 32 TYR B O 1
ATOM 4027 N N . LEU B 1 33 ? 1.553 6.141 -14.047 1 89 33 LEU B N 1
ATOM 4028 C CA . LEU B 1 33 ? 2.895 5.797 -14.5 1 89 33 LEU B CA 1
ATOM 4029 C C . LEU B 1 33 ? 3.277 4.391 -14.047 1 89 33 LEU B C 1
ATOM 4031 O O . LEU B 1 33 ? 3.855 3.623 -14.82 1 89 33 LEU B O 1
ATOM 4035 N N . LEU B 1 34 ? 2.971 4.062 -12.859 1 88.94 34 LEU B N 1
ATOM 4036 C CA . LEU B 1 34 ? 3.256 2.729 -12.336 1 88.94 34 LEU B CA 1
ATOM 4037 C C . LEU B 1 34 ? 2.463 1.67 -13.094 1 88.94 34 LEU B C 1
ATOM 4039 O O . LEU B 1 34 ? 2.977 0.583 -13.375 1 88.94 34 LEU B O 1
ATOM 4043 N N . HIS B 1 35 ? 1.236 2.035 -13.398 1 88.56 35 HIS B N 1
ATOM 4044 C CA . HIS B 1 35 ? 0.404 1.118 -14.172 1 88.56 35 HIS B CA 1
ATOM 4045 C C . HIS B 1 35 ? 0.973 0.9 -15.57 1 88.56 35 HIS B C 1
ATOM 4047 O O . HIS B 1 35 ? 0.978 -0.225 -16.078 1 88.56 35 HIS B O 1
ATOM 4053 N N . LEU B 1 36 ? 1.45 1.898 -16.156 1 91.62 36 LEU B N 1
ATOM 4054 C CA . LEU B 1 36 ? 2.061 1.795 -17.484 1 91.62 36 LEU B CA 1
ATOM 4055 C C . LEU B 1 36 ? 3.32 0.935 -17.438 1 91.62 36 LEU B C 1
ATOM 4057 O O . LEU B 1 36 ? 3.557 0.121 -18.328 1 91.62 36 LEU B O 1
ATOM 4061 N N . LEU B 1 37 ? 4.062 1.092 -16.391 1 90.94 37 LEU B N 1
ATOM 4062 C CA . LEU B 1 37 ? 5.27 0.294 -16.219 1 90.94 37 LEU B CA 1
ATOM 4063 C C . LEU B 1 37 ? 4.926 -1.175 -16 1 90.94 37 LEU B C 1
ATOM 4065 O O . LEU B 1 37 ? 5.59 -2.061 -16.547 1 90.94 37 LEU B O 1
ATOM 4069 N N . ALA B 1 38 ? 3.928 -1.369 -15.227 1 91.06 38 ALA B N 1
ATOM 4070 C CA . ALA B 1 38 ? 3.477 -2.738 -14.984 1 91.06 38 ALA B CA 1
ATOM 4071 C C . ALA B 1 38 ? 3.01 -3.398 -16.281 1 91.06 38 ALA B C 1
ATOM 4073 O O . ALA B 1 38 ? 3.316 -4.566 -16.531 1 91.06 38 ALA B O 1
ATOM 4074 N N . LYS B 1 39 ? 2.254 -2.697 -17.047 1 91.06 39 LYS B N 1
ATOM 4075 C CA . LYS B 1 39 ? 1.793 -3.207 -18.344 1 91.06 39 LYS B CA 1
ATOM 4076 C C . LYS B 1 39 ? 2.969 -3.502 -19.266 1 91.06 39 LYS B C 1
ATOM 4078 O O . LYS B 1 39 ? 2.969 -4.508 -19.984 1 91.06 39 LYS B O 1
ATOM 4083 N N . TYR B 1 40 ? 3.943 -2.625 -19.219 1 91.25 40 TYR B N 1
ATOM 4084 C CA . TYR B 1 40 ? 5.152 -2.816 -20.016 1 91.25 40 TYR B CA 1
ATOM 4085 C C . TYR B 1 40 ? 5.875 -4.094 -19.609 1 91.25 40 TYR B C 1
ATOM 4087 O O . TYR B 1 40 ? 6.273 -4.891 -20.469 1 91.25 40 TYR B O 1
ATOM 4095 N N . PHE B 1 41 ? 5.969 -4.367 -18.344 1 91.25 41 PHE B N 1
ATOM 4096 C CA . PHE B 1 41 ? 6.648 -5.562 -17.844 1 91.25 41 PHE B CA 1
ATOM 4097 C C . PHE B 1 41 ? 5.816 -6.809 -18.125 1 91.25 41 PHE B C 1
ATOM 4099 O O . PHE B 1 41 ? 6.367 -7.891 -18.344 1 91.25 41 PHE B O 1
ATOM 4106 N N . ASN B 1 42 ? 4.547 -6.539 -18.031 1 88.44 42 ASN B N 1
ATOM 4107 C CA . ASN B 1 42 ? 3.672 -7.664 -18.344 1 88.44 42 ASN B CA 1
ATOM 4108 C C . ASN B 1 42 ? 3.799 -8.07 -19.812 1 88.44 42 ASN B C 1
ATOM 4110 O O . ASN B 1 42 ? 3.805 -9.258 -20.125 1 88.44 42 ASN B O 1
ATOM 4114 N N . LYS B 1 43 ? 3.939 -7.18 -20.641 1 88.94 43 LYS B N 1
ATOM 4115 C CA . LYS B 1 43 ? 4.137 -7.457 -22.062 1 88.94 43 LYS B CA 1
ATOM 4116 C C . LYS B 1 43 ? 5.441 -8.211 -22.297 1 88.94 43 LYS B C 1
ATOM 4118 O O . LYS B 1 43 ? 5.508 -9.094 -23.156 1 88.94 43 LYS B O 1
ATOM 4123 N N . LYS B 1 44 ? 6.398 -7.941 -21.5 1 87.31 44 LYS B N 1
ATOM 4124 C CA . LYS B 1 44 ? 7.695 -8.602 -21.609 1 87.31 44 LYS B CA 1
ATOM 4125 C C . LYS B 1 44 ? 7.73 -9.898 -20.812 1 87.31 44 LYS B C 1
ATOM 4127 O O . LYS B 1 44 ? 8.781 -10.531 -20.688 1 87.31 44 LYS B O 1
ATOM 4132 N N . ARG B 1 45 ? 6.652 -10.211 -20.125 1 80.94 45 ARG B N 1
ATOM 4133 C CA . ARG B 1 45 ? 6.473 -11.445 -19.375 1 80.94 45 ARG B CA 1
ATOM 4134 C C . ARG B 1 45 ? 7.422 -11.508 -18.188 1 80.94 45 ARG B C 1
ATOM 4136 O O . ARG B 1 45 ? 8.031 -12.547 -17.922 1 80.94 45 ARG B O 1
ATOM 4143 N N . ARG B 1 46 ? 7.652 -10.398 -17.625 1 87.88 46 ARG B N 1
ATOM 4144 C CA . ARG B 1 46 ? 8.477 -10.328 -16.438 1 87.88 46 ARG B CA 1
ATOM 4145 C C . ARG B 1 46 ? 7.621 -10.102 -15.188 1 87.88 46 ARG B C 1
ATOM 4147 O O . ARG B 1 46 ? 7.57 -8.992 -14.656 1 87.88 46 ARG B O 1
ATOM 4154 N N . LYS B 1 47 ? 7.086 -11.055 -14.641 1 86.12 47 LYS B N 1
ATOM 4155 C CA . LYS B 1 47 ? 6.113 -10.984 -13.555 1 86.12 47 LYS B CA 1
ATOM 4156 C C . LYS B 1 47 ? 6.781 -10.609 -12.234 1 86.12 47 LYS B C 1
ATOM 4158 O O . LYS B 1 47 ? 6.191 -9.922 -11.406 1 86.12 47 LYS B O 1
ATOM 4163 N N . TYR B 1 48 ? 7.996 -11.07 -12.086 1 88.06 48 TYR B N 1
ATOM 4164 C CA . TYR B 1 48 ? 8.688 -10.781 -10.828 1 88.06 48 TYR B CA 1
ATOM 4165 C C . TYR B 1 48 ? 9.039 -9.297 -10.734 1 88.06 48 TYR B C 1
ATOM 4167 O O . TYR B 1 48 ? 9.094 -8.742 -9.633 1 88.06 48 TYR B O 1
ATOM 4175 N N . LEU B 1 49 ? 9.266 -8.727 -11.867 1 90.12 49 LEU B N 1
ATOM 4176 C CA . LEU B 1 49 ? 9.539 -7.297 -11.844 1 90.12 49 LEU B CA 1
ATOM 4177 C C . LEU B 1 49 ? 8.273 -6.504 -11.516 1 90.12 49 LEU B C 1
ATOM 4179 O O . LEU B 1 49 ? 8.352 -5.434 -10.906 1 90.12 49 LEU B O 1
ATOM 4183 N N . ILE B 1 50 ? 7.129 -7.051 -11.898 1 91.06 50 ILE B N 1
ATOM 4184 C CA . ILE B 1 50 ? 5.863 -6.426 -11.531 1 91.06 50 ILE B CA 1
ATOM 4185 C C . ILE B 1 50 ? 5.676 -6.496 -10.016 1 91.06 50 ILE B C 1
ATOM 4187 O O . ILE B 1 50 ? 5.27 -5.512 -9.391 1 91.06 50 ILE B O 1
ATOM 4191 N N . GLN B 1 51 ? 6.078 -7.59 -9.523 1 89.38 51 GLN B N 1
ATOM 4192 C CA . GLN B 1 51 ? 5.996 -7.738 -8.07 1 89.38 51 GLN B CA 1
ATOM 4193 C C . GLN B 1 51 ? 6.941 -6.77 -7.367 1 89.38 51 GLN B C 1
ATOM 4195 O O . GLN B 1 51 ? 6.598 -6.215 -6.32 1 89.38 51 GLN B O 1
ATOM 4200 N N . ALA B 1 52 ? 8.055 -6.625 -7.941 1 91.38 52 ALA B N 1
ATOM 4201 C CA . ALA B 1 52 ? 9.008 -5.684 -7.363 1 91.38 52 ALA B CA 1
ATOM 4202 C C . ALA B 1 52 ? 8.477 -4.258 -7.422 1 91.38 52 ALA B C 1
ATOM 4204 O O . ALA B 1 52 ? 8.656 -3.48 -6.48 1 91.38 52 ALA B O 1
ATOM 4205 N N . LEU B 1 53 ? 7.852 -3.955 -8.492 1 91.19 53 LEU B N 1
ATOM 4206 C CA . LEU B 1 53 ? 7.266 -2.629 -8.656 1 91.19 53 LEU B CA 1
ATOM 4207 C C . LEU B 1 53 ? 6.191 -2.381 -7.602 1 91.19 53 LEU B C 1
ATOM 4209 O O . LEU B 1 53 ? 6.148 -1.31 -6.992 1 91.19 53 LEU B O 1
ATOM 4213 N N . TYR B 1 54 ? 5.379 -3.318 -7.316 1 88.56 54 TYR B N 1
ATOM 4214 C CA . TYR B 1 54 ? 4.34 -3.188 -6.305 1 88.56 54 TYR B CA 1
ATOM 4215 C C . TYR B 1 54 ? 4.945 -3.125 -4.906 1 88.56 54 TYR B C 1
ATOM 4217 O O . TYR B 1 54 ? 4.418 -2.445 -4.023 1 88.56 54 TYR B O 1
ATOM 4225 N N . LYS B 1 55 ? 6.031 -3.754 -4.773 1 88.19 55 LYS B N 1
ATOM 4226 C CA . LYS B 1 55 ? 6.715 -3.674 -3.488 1 88.19 55 LYS B CA 1
ATOM 4227 C C . LYS B 1 55 ? 7.281 -2.275 -3.252 1 88.19 55 LYS B C 1
ATOM 4229 O O . LYS B 1 55 ? 7.238 -1.763 -2.131 1 88.19 55 LYS B O 1
ATOM 4234 N N . ILE B 1 56 ? 7.793 -1.71 -4.277 1 89.38 56 ILE B N 1
ATOM 4235 C CA . ILE B 1 56 ? 8.281 -0.341 -4.18 1 89.38 56 ILE B CA 1
ATOM 4236 C C . ILE B 1 56 ? 7.133 0.597 -3.816 1 89.38 56 ILE B C 1
ATOM 4238 O O . ILE B 1 56 ? 7.277 1.458 -2.945 1 89.38 56 ILE B O 1
ATOM 4242 N N . LYS B 1 57 ? 6.027 0.391 -4.473 1 87.88 57 LYS B N 1
ATOM 4243 C CA . LYS B 1 57 ? 4.848 1.205 -4.195 1 87.88 57 LYS B CA 1
ATOM 4244 C C . LYS B 1 57 ? 4.406 1.058 -2.742 1 87.88 57 LYS B C 1
ATOM 4246 O O . LYS B 1 57 ? 4.121 2.051 -2.07 1 87.88 57 LYS B O 1
ATOM 4251 N N . THR B 1 58 ? 4.43 -0.123 -2.279 1 86.31 58 THR B N 1
ATOM 4252 C CA . THR B 1 58 ? 3.988 -0.39 -0.915 1 86.31 58 THR B CA 1
ATOM 4253 C C . THR B 1 58 ? 4.953 0.216 0.097 1 86.31 58 THR B C 1
ATOM 4255 O O . THR B 1 58 ? 4.531 0.75 1.125 1 86.31 58 THR B O 1
ATOM 4258 N N . GLU B 1 59 ? 6.152 0.093 -0.184 1 86.44 59 GLU B N 1
ATOM 4259 C CA . GLU B 1 59 ? 7.145 0.678 0.714 1 86.44 59 GLU B CA 1
ATOM 4260 C C . GLU B 1 59 ? 7.012 2.197 0.765 1 86.44 59 GLU B C 1
ATOM 4262 O O . GLU B 1 59 ? 7.09 2.797 1.84 1 86.44 59 GLU B O 1
ATOM 4267 N N . LEU B 1 60 ? 6.852 2.814 -0.354 1 86.81 60 LEU B N 1
ATOM 4268 C CA . LEU B 1 60 ? 6.68 4.262 -0.406 1 86.81 60 LEU B CA 1
ATOM 4269 C C . LEU B 1 60 ? 5.41 4.684 0.33 1 86.81 60 LEU B C 1
ATOM 4271 O O . LEU B 1 60 ? 5.414 5.676 1.062 1 86.81 60 LEU B O 1
ATOM 4275 N N . MET B 1 61 ? 4.402 3.938 0.191 1 86.81 61 MET B N 1
ATOM 4276 C CA . MET B 1 61 ? 3.135 4.242 0.85 1 86.81 61 MET B CA 1
ATOM 4277 C C . MET B 1 61 ? 3.238 4.023 2.355 1 86.81 61 MET B C 1
ATOM 4279 O O . MET B 1 61 ? 2.635 4.762 3.137 1 86.81 61 MET B O 1
ATOM 4283 N N . LEU B 1 62 ? 3.975 3.035 2.76 1 86.62 62 LEU B N 1
ATOM 4284 C CA . LEU B 1 62 ? 4.207 2.795 4.18 1 86.62 62 LEU B CA 1
ATOM 4285 C C . LEU B 1 62 ? 4.969 3.955 4.809 1 86.62 62 LEU B C 1
ATOM 4287 O O . LEU B 1 62 ? 4.633 4.402 5.91 1 86.62 62 LEU B O 1
ATOM 4291 N N . LEU B 1 63 ? 5.93 4.395 4.129 1 88.12 63 LEU B N 1
ATOM 4292 C CA . LEU B 1 63 ? 6.68 5.543 4.625 1 88.12 63 LEU B CA 1
ATOM 4293 C C . LEU B 1 63 ? 5.801 6.789 4.668 1 88.12 63 LEU B C 1
ATOM 4295 O O . LEU B 1 63 ? 5.938 7.617 5.57 1 88.12 63 LEU B O 1
ATOM 4299 N N . GLY B 1 64 ? 4.957 6.871 3.662 1 86.94 64 GLY B N 1
ATOM 4300 C CA . GLY B 1 64 ? 3.973 7.941 3.705 1 86.94 64 GLY B CA 1
ATOM 4301 C C . GLY B 1 64 ? 3.051 7.855 4.906 1 86.94 64 GLY B C 1
ATOM 4302 O O . GLY B 1 64 ? 2.764 8.867 5.551 1 86.94 64 GLY B O 1
ATOM 4303 N N . PHE B 1 65 ? 2.68 6.707 5.246 1 86.94 65 PHE B N 1
ATOM 4304 C CA . PHE B 1 65 ? 1.811 6.504 6.398 1 86.94 65 PHE B CA 1
ATOM 4305 C C . PHE B 1 65 ? 2.533 6.855 7.695 1 86.94 65 PHE B C 1
ATOM 4307 O O . PHE B 1 65 ? 1.951 7.469 8.594 1 86.94 65 PHE B O 1
ATOM 4314 N N . ILE B 1 66 ? 3.729 6.508 7.785 1 86.25 66 ILE B N 1
ATOM 4315 C CA . ILE B 1 66 ? 4.539 6.836 8.953 1 86.25 66 ILE B CA 1
ATOM 4316 C C . ILE B 1 66 ? 4.66 8.352 9.086 1 86.25 66 ILE B C 1
ATOM 4318 O O . ILE B 1 66 ? 4.586 8.898 10.188 1 86.25 66 ILE B O 1
ATOM 4322 N N . SER B 1 67 ? 4.832 8.93 7.969 1 87.12 67 SER B N 1
ATOM 4323 C CA . SER B 1 67 ? 4.918 10.391 7.969 1 87.12 67 SER B CA 1
ATOM 4324 C C . SER B 1 67 ? 3.604 11.016 8.414 1 87.12 67 SER B C 1
ATOM 4326 O O . SER B 1 67 ? 3.602 12.023 9.125 1 87.12 67 SER B O 1
ATOM 4328 N N . LEU B 1 68 ? 2.531 10.492 8.062 1 86.75 68 LEU B N 1
ATOM 4329 C CA . LEU B 1 68 ? 1.225 10.977 8.484 1 86.75 68 LEU B CA 1
ATOM 4330 C C . LEU B 1 68 ? 1.033 10.789 9.984 1 86.75 68 LEU B C 1
ATOM 4332 O O . LEU B 1 68 ? 0.544 11.688 10.672 1 86.75 68 LEU B O 1
ATOM 4336 N N . LEU B 1 69 ? 1.448 9.648 10.477 1 87.94 69 LEU B N 1
ATOM 4337 C CA . LEU B 1 69 ? 1.366 9.391 11.906 1 87.94 69 LEU B CA 1
ATOM 4338 C C . LEU B 1 69 ? 2.236 10.367 12.688 1 87.94 69 LEU B C 1
ATOM 4340 O O . LEU B 1 69 ? 1.849 10.82 13.766 1 87.94 69 LEU B O 1
ATOM 4344 N N . MET B 1 70 ? 3.332 10.711 12.086 1 89.38 70 MET B N 1
ATOM 4345 C CA . MET B 1 70 ? 4.238 11.656 12.727 1 89.38 70 MET B CA 1
ATOM 4346 C C . MET B 1 70 ? 3.605 13.047 12.805 1 89.38 70 MET B C 1
ATOM 4348 O O . MET B 1 70 ? 3.84 13.789 13.758 1 89.38 70 MET B O 1
ATOM 4352 N N . THR B 1 71 ? 2.834 13.359 11.859 1 85.44 71 THR B N 1
ATOM 4353 C CA . THR B 1 71 ? 2.16 14.656 11.852 1 85.44 71 THR B CA 1
ATOM 4354 C C . THR B 1 71 ? 1.137 14.742 12.977 1 85.44 71 THR B C 1
ATOM 4356 O O . THR B 1 71 ? 1.044 15.766 13.664 1 85.44 71 THR B O 1
ATOM 4359 N N . VAL B 1 72 ? 0.464 13.703 13.258 1 86.06 72 VAL B N 1
ATOM 4360 C CA . VAL B 1 72 ? -0.572 13.68 14.281 1 86.06 72 VAL B CA 1
ATOM 4361 C C . VAL B 1 72 ? 0.073 13.664 15.664 1 86.06 72 VAL B C 1
ATOM 4363 O O . VAL B 1 72 ? -0.456 14.258 16.609 1 86.06 72 VAL B O 1
ATOM 4366 N N . LEU B 1 73 ? 1.241 13.031 15.742 1 88.06 73 LEU B N 1
ATOM 4367 C CA . LEU B 1 73 ? 1.887 12.883 17.047 1 88.06 73 LEU B CA 1
ATOM 4368 C C . LEU B 1 73 ? 2.869 14.016 17.297 1 88.06 73 LEU B C 1
ATOM 4370 O O . LEU B 1 73 ? 3.586 14.016 18.297 1 88.06 73 LEU B O 1
ATOM 4374 N N . GLU B 1 74 ? 2.914 14.914 16.406 1 87.94 74 GLU B N 1
ATOM 4375 C CA . GLU B 1 74 ? 3.869 16.016 16.5 1 87.94 74 GLU B CA 1
ATOM 4376 C C . GLU B 1 74 ? 3.654 16.828 17.781 1 87.94 74 GLU B C 1
ATOM 4378 O O . GLU B 1 74 ? 4.602 17.062 18.547 1 87.94 74 GLU B O 1
ATOM 4383 N N . LYS B 1 75 ? 2.416 17.234 18.094 1 82.81 75 LYS B N 1
ATOM 4384 C CA . LYS B 1 75 ? 2.123 18.062 19.25 1 82.81 75 LYS B CA 1
ATOM 4385 C C . LYS B 1 75 ? 2.299 17.266 20.547 1 82.81 75 LYS B C 1
ATOM 4387 O O . LYS B 1 75 ? 2.967 17.734 21.484 1 82.81 75 LYS B O 1
ATOM 4392 N N . PRO B 1 76 ? 1.807 16.031 20.625 1 86.38 76 PRO B N 1
ATOM 4393 C CA . PRO B 1 76 ? 2.018 15.266 21.844 1 86.38 76 PRO B CA 1
ATOM 4394 C C . PRO B 1 76 ? 3.494 14.977 22.109 1 86.38 76 PRO B C 1
ATOM 4396 O O . PRO B 1 76 ? 3.918 14.938 23.266 1 86.38 76 PRO B O 1
ATOM 4399 N N . VAL B 1 77 ? 4.281 14.742 21.141 1 87.75 77 VAL B N 1
ATOM 4400 C CA . VAL B 1 77 ? 5.699 14.438 21.312 1 87.75 77 VAL B CA 1
ATOM 4401 C C . VAL B 1 77 ? 6.445 15.703 21.75 1 87.75 77 VAL B C 1
ATOM 4403 O O . VAL B 1 77 ? 7.363 15.641 22.562 1 87.75 77 VAL B O 1
ATOM 4406 N N . ALA B 1 78 ? 6.043 16.859 21.25 1 86 78 ALA B N 1
ATOM 4407 C CA . ALA B 1 78 ? 6.68 18.141 21.594 1 86 78 ALA B CA 1
ATOM 4408 C C . ALA B 1 78 ? 6.344 18.547 23.016 1 86 78 ALA B C 1
ATOM 4410 O O . ALA B 1 78 ? 7.078 19.328 23.641 1 86 78 ALA B O 1
ATOM 4411 N N . LYS B 1 79 ? 5.289 17.953 23.562 1 85.88 79 LYS B N 1
ATOM 4412 C CA . LYS B 1 79 ? 4.859 18.297 24.922 1 85.88 79 LYS B CA 1
ATOM 4413 C C . LYS B 1 79 ? 5.586 17.453 25.953 1 85.88 79 LYS B C 1
ATOM 4415 O O . LYS B 1 79 ? 5.523 17.75 27.156 1 85.88 79 LYS B O 1
ATOM 4420 N N . ILE B 1 80 ? 6.273 16.453 25.5 1 86.81 80 ILE B N 1
ATOM 4421 C CA . ILE B 1 80 ? 7.043 15.625 26.438 1 86.81 80 ILE B CA 1
ATOM 4422 C C . ILE B 1 80 ? 8.312 16.359 26.844 1 86.81 80 ILE B C 1
ATOM 4424 O O . ILE B 1 80 ? 9.133 16.719 26 1 86.81 80 ILE B O 1
ATOM 4428 N N . CYS B 1 81 ? 8.438 16.75 28.125 1 86.88 81 CYS B N 1
ATOM 4429 C CA . CYS B 1 81 ? 9.57 17.516 28.625 1 86.88 81 CYS B CA 1
ATOM 4430 C C . CYS B 1 81 ? 10.617 16.594 29.25 1 86.88 81 CYS B C 1
ATOM 4432 O O . CYS B 1 81 ? 10.273 15.664 29.984 1 86.88 81 CYS B O 1
ATOM 4434 N N . ILE B 1 82 ? 11.836 16.734 28.859 1 86.12 82 ILE B N 1
ATOM 4435 C CA . ILE B 1 82 ? 12.961 15.977 29.391 1 86.12 82 ILE B CA 1
ATOM 4436 C C . ILE B 1 82 ? 13.93 16.922 30.109 1 86.12 82 ILE B C 1
ATOM 4438 O O . ILE B 1 82 ? 13.977 18.125 29.797 1 86.12 82 ILE B O 1
ATOM 4442 N N . PRO B 1 83 ? 14.617 16.422 31.125 1 86.25 83 PRO B N 1
ATOM 4443 C CA . PRO B 1 83 ? 15.602 17.281 31.781 1 86.25 83 PRO B CA 1
ATOM 4444 C C . PRO B 1 83 ? 16.656 17.828 30.812 1 86.25 83 PRO B C 1
ATOM 4446 O O . PRO B 1 83 ? 17.047 17.125 29.875 1 86.25 83 PRO B O 1
ATOM 4449 N N . LYS B 1 84 ? 17.078 18.969 31 1 81.75 84 LYS B N 1
ATOM 4450 C CA . LYS B 1 84 ? 18.016 19.656 30.125 1 81.75 84 LYS B CA 1
ATOM 4451 C C . LYS B 1 84 ? 19.344 18.922 30.047 1 81.75 84 LYS B C 1
ATOM 4453 O O . LYS B 1 84 ? 20 18.922 29 1 81.75 84 LYS B O 1
ATOM 4458 N N . SER B 1 85 ? 19.75 18.25 31.125 1 81.5 85 SER B N 1
ATOM 4459 C CA . SER B 1 85 ? 21.016 17.531 31.141 1 81.5 85 SER B CA 1
ATOM 4460 C C . SER B 1 85 ? 21 16.375 30.156 1 81.5 85 SER B C 1
ATOM 4462 O O . SER B 1 85 ? 22 16.109 29.484 1 81.5 85 SER B O 1
ATOM 4464 N N . VAL B 1 86 ? 19.891 15.82 30.062 1 82.56 86 VAL B N 1
ATOM 4465 C CA . VAL B 1 86 ? 19.75 14.672 29.172 1 82.56 86 VAL B CA 1
ATOM 4466 C C . VAL B 1 86 ? 19.609 15.141 27.734 1 82.56 86 VAL B C 1
ATOM 4468 O O . VAL B 1 86 ? 20.062 14.477 26.797 1 82.56 86 VAL B O 1
ATOM 4471 N N . GLY B 1 87 ? 19.047 16.328 27.594 1 80.06 87 GLY B N 1
ATOM 4472 C CA . GLY B 1 87 ? 18.828 16.875 26.266 1 80.06 87 GLY B CA 1
ATOM 4473 C C . GLY B 1 87 ? 20.109 17.391 25.625 1 80.06 87 GLY B C 1
ATOM 4474 O O . GLY B 1 87 ? 20.172 17.531 24.391 1 80.06 87 GLY B O 1
ATOM 4475 N N . GLU B 1 88 ? 21.109 17.531 26.391 1 79.56 88 GLU B N 1
ATOM 4476 C CA . GLU B 1 88 ? 22.375 18.062 25.859 1 79.56 88 GLU B CA 1
ATOM 4477 C C . GLU B 1 88 ? 23.375 16.953 25.609 1 79.56 88 GLU B C 1
ATOM 4479 O O . GLU B 1 88 ? 24.469 17.203 25.094 1 79.56 88 GLU B O 1
ATOM 4484 N N . THR B 1 89 ? 22.859 15.797 25.812 1 79.69 89 THR B N 1
ATOM 4485 C CA . THR B 1 89 ? 23.734 14.664 25.531 1 79.69 89 THR B CA 1
ATOM 4486 C C . THR B 1 89 ? 23.5 14.141 24.109 1 79.69 89 THR B C 1
ATOM 4488 O O . THR B 1 89 ? 22.375 14.18 23.609 1 79.69 89 THR B O 1
ATOM 4491 N N . PHE B 1 90 ? 24.578 13.734 23.359 1 83.12 90 PHE B N 1
ATOM 4492 C CA . PHE B 1 90 ? 24.531 13.102 22.047 1 83.12 90 PHE B CA 1
ATOM 4493 C C . PHE B 1 90 ? 24.016 14.078 21 1 83.12 90 PHE B C 1
ATOM 4495 O O . PHE B 1 90 ? 23.125 13.75 20.203 1 83.12 90 PHE B O 1
ATOM 4502 N N . LEU B 1 91 ? 24.469 15.289 21.062 1 81.56 91 LEU B N 1
ATOM 4503 C CA . LEU B 1 91 ? 24.125 16.281 20.062 1 81.56 91 LEU B CA 1
ATOM 4504 C C . LEU B 1 91 ? 24.953 16.078 18.797 1 81.56 91 LEU B C 1
ATOM 4506 O O . LEU B 1 91 ? 26.141 15.75 18.875 1 81.56 91 LEU B O 1
ATOM 4510 N N . PRO B 1 92 ? 24.219 16.141 17.719 1 78.25 92 PRO B N 1
ATOM 4511 C CA . PRO B 1 92 ? 24.969 15.977 16.469 1 78.25 92 PRO B CA 1
ATOM 4512 C C . PRO B 1 92 ? 26.016 17.078 16.25 1 78.25 92 PRO B C 1
ATOM 4514 O O . PRO B 1 92 ? 27.109 16.812 15.758 1 78.25 92 PRO B O 1
ATOM 4517 N N . CYS B 1 93 ? 25.438 18.406 16.641 1 74.75 93 CYS B N 1
ATOM 4518 C CA . CYS B 1 93 ? 26.328 19.547 16.469 1 74.75 93 CYS B CA 1
ATOM 4519 C C . CYS B 1 93 ? 26.734 20.125 17.828 1 74.75 93 CYS B C 1
ATOM 4521 O O . CYS B 1 93 ? 26 19.984 18.812 1 74.75 93 CYS B O 1
ATOM 4523 N N . GLY B 1 94 ? 27.922 20.094 18.203 1 61.81 94 GLY B N 1
ATOM 4524 C CA . GLY B 1 94 ? 28.422 20.672 19.438 1 61.81 94 GLY B CA 1
ATOM 4525 C C . GLY B 1 94 ? 27.5 21.734 20 1 61.81 94 GLY B C 1
ATOM 4526 O O . GLY B 1 94 ? 26.406 21.969 19.469 1 61.81 94 GLY B O 1
ATOM 4527 N N . SER B 1 95 ? 27.609 22.469 21.094 1 57.47 95 SER B N 1
ATOM 4528 C CA . SER B 1 95 ? 26.844 23.344 21.984 1 57.47 95 SER B CA 1
ATOM 4529 C C . SER B 1 95 ? 26.25 24.516 21.219 1 57.47 95 SER B C 1
ATOM 4531 O O . SER B 1 95 ? 26.938 25.219 20.484 1 57.47 95 SER B O 1
ATOM 4533 N N . VAL B 1 96 ? 25.078 24.328 20.562 1 53.62 96 VAL B N 1
ATOM 4534 C CA . VAL B 1 96 ? 24.547 25.531 19.922 1 53.62 96 VAL B CA 1
ATOM 4535 C C . VAL B 1 96 ? 23.859 26.406 20.953 1 53.62 96 VAL B C 1
ATOM 4537 O O . VAL B 1 96 ? 23.344 25.922 21.969 1 53.62 96 VAL B O 1
ATOM 4540 N N . ASP B 1 97 ? 24.047 27.719 20.906 1 48.78 97 ASP B N 1
ATOM 4541 C CA . ASP B 1 97 ? 23.516 28.797 21.734 1 48.78 97 ASP B CA 1
ATOM 4542 C C . ASP B 1 97 ? 21.984 28.781 21.766 1 48.78 97 ASP B C 1
ATOM 4544 O O . ASP B 1 97 ? 21.344 28.672 20.719 1 48.78 97 ASP B O 1
ATOM 4548 N N . SER B 1 98 ? 21.359 28.391 22.859 1 47.59 98 SER B N 1
ATOM 4549 C CA . SER B 1 98 ? 20.016 28.156 23.359 1 47.59 98 SER B CA 1
ATOM 4550 C C . SER B 1 98 ? 19.094 29.344 23.047 1 47.59 98 SER B C 1
ATOM 4552 O O . SER B 1 98 ? 17.969 29.406 23.547 1 47.59 98 SER B O 1
ATOM 4554 N N . SER B 1 99 ? 19.375 30.359 22.375 1 43.44 99 SER B N 1
ATOM 4555 C CA . SER B 1 99 ? 18.578 31.547 22.688 1 43.44 99 SER B CA 1
ATOM 4556 C C . SER B 1 99 ? 17.141 31.375 22.25 1 43.44 99 SER B C 1
ATOM 4558 O O . SER B 1 99 ? 16.219 31.938 22.875 1 43.44 99 SER B O 1
ATOM 4560 N N . ASP B 1 100 ? 16.672 31.234 21.016 1 42.62 100 ASP B N 1
ATOM 4561 C CA . ASP B 1 100 ? 15.344 31.641 20.578 1 42.62 100 ASP B CA 1
ATOM 4562 C C . ASP B 1 100 ? 14.422 30.438 20.406 1 42.62 100 ASP B C 1
ATOM 4564 O O . ASP B 1 100 ? 14.391 29.828 19.328 1 42.62 100 ASP B O 1
ATOM 4568 N N . TRP B 1 101 ? 13.883 29.859 21.547 1 49.91 101 TRP B N 1
ATOM 4569 C CA . TRP B 1 101 ? 13.109 28.625 21.625 1 49.91 101 TRP B CA 1
ATOM 4570 C C . TRP B 1 101 ? 11.641 28.891 21.297 1 49.91 101 TRP B C 1
ATOM 4572 O O . TRP B 1 101 ? 11.125 29.984 21.562 1 49.91 101 TRP B O 1
ATOM 4582 N N . SER B 1 102 ? 10.984 28.094 20.531 1 50.22 102 SER B N 1
ATOM 4583 C CA . SER B 1 102 ? 9.562 28.172 20.203 1 50.22 102 SER B CA 1
ATOM 4584 C C . SER B 1 102 ? 8.695 28.047 21.453 1 50.22 102 SER B C 1
ATOM 4586 O O . SER B 1 102 ? 9.188 27.672 22.516 1 50.22 102 SER B O 1
ATOM 4588 N N . GLU B 1 103 ? 7.348 28.453 21.375 1 48.12 103 GLU B N 1
ATOM 4589 C CA . GLU B 1 103 ? 6.395 28.547 22.484 1 48.12 103 GLU B CA 1
ATOM 4590 C C . GLU B 1 103 ? 6.34 27.234 23.266 1 48.12 103 GLU B C 1
ATOM 4592 O O . GLU B 1 103 ? 6.324 27.25 24.5 1 48.12 103 GLU B O 1
ATOM 4597 N N . GLN B 1 104 ? 6.121 26.047 22.656 1 51.09 104 GLN B N 1
ATOM 4598 C CA . GLN B 1 104 ? 6.023 24.781 23.391 1 51.09 104 GLN B CA 1
ATOM 4599 C C . GLN B 1 104 ? 7.332 24.453 24.094 1 51.09 104 GLN B C 1
ATOM 4601 O O . GLN B 1 104 ? 7.324 23.938 25.219 1 51.09 104 GLN B O 1
ATOM 4606 N N . GLU B 1 105 ? 8.297 24.797 23.484 1 58.34 105 GLU B N 1
ATOM 4607 C CA . GLU B 1 105 ? 9.633 24.688 24.047 1 58.34 105 GLU B CA 1
ATOM 4608 C C . GLU B 1 105 ? 9.82 25.656 25.219 1 58.34 105 GLU B C 1
ATOM 4610 O O . GLU B 1 105 ? 10.57 25.359 26.156 1 58.34 105 GLU B O 1
ATOM 4615 N N . THR B 1 106 ? 8.914 26.625 25.078 1 60.5 106 THR B N 1
ATOM 4616 C CA . THR B 1 106 ? 8.984 27.625 26.141 1 60.5 106 THR B CA 1
ATOM 4617 C C . THR B 1 106 ? 8.359 27.078 27.438 1 60.5 106 THR B C 1
ATOM 4619 O O . THR B 1 106 ? 8.852 27.359 28.531 1 60.5 106 THR B O 1
ATOM 4622 N N . LYS B 1 107 ? 7.215 26.203 27.203 1 68.25 107 LYS B N 1
ATOM 4623 C CA . LYS B 1 107 ? 6.602 25.656 28.406 1 68.25 107 LYS B CA 1
ATOM 4624 C C . LYS B 1 107 ? 7.578 24.75 29.156 1 68.25 107 LYS B C 1
ATOM 4626 O O . LYS B 1 107 ? 7.652 24.781 30.375 1 68.25 107 LYS B O 1
ATOM 4631 N N . CYS B 1 108 ? 8.203 23.984 28.359 1 76.88 108 CYS B N 1
ATOM 4632 C CA . CYS B 1 108 ? 9.203 23.109 28.984 1 76.88 108 CYS B CA 1
ATOM 4633 C C . CYS B 1 108 ? 10.375 23.938 29.516 1 76.88 108 CYS B C 1
ATOM 4635 O O . CYS B 1 108 ? 10.93 23.609 30.578 1 76.88 108 CYS B O 1
ATOM 4637 N N . SER B 1 109 ? 10.633 25.047 28.875 1 71.81 109 SER B N 1
ATOM 4638 C CA . SER B 1 109 ? 11.75 25.891 29.297 1 71.81 109 SER B CA 1
ATOM 4639 C C . SER B 1 109 ? 11.445 26.594 30.609 1 71.81 109 SER B C 1
ATOM 4641 O O . SER B 1 109 ? 12.328 26.781 31.453 1 71.81 109 SER B O 1
ATOM 4643 N N . GLU B 1 110 ? 10.164 26.906 30.734 1 75.12 110 GLU B N 1
ATOM 4644 C CA . GLU B 1 110 ? 9.773 27.562 31.984 1 75.12 110 GLU B CA 1
ATOM 4645 C C . GLU B 1 110 ? 9.969 26.625 33.188 1 75.12 110 GLU B C 1
ATOM 4647 O O . GLU B 1 110 ? 10.242 27.078 34.281 1 75.12 110 GLU B O 1
ATOM 4652 N N . GLN B 1 111 ? 9.914 25.375 32.969 1 78.5 111 GLN B N 1
ATOM 4653 C CA . GLN B 1 111 ? 10.086 24.406 34.031 1 78.5 111 GLN B CA 1
ATOM 4654 C C . GLN B 1 111 ? 11.531 23.922 34.125 1 78.5 111 GLN B C 1
ATOM 4656 O O . GLN B 1 111 ? 11.844 23.016 34.875 1 78.5 111 GLN B O 1
ATOM 4661 N N . GLY B 1 112 ? 12.398 24.5 33.25 1 75.38 112 GLY B N 1
ATOM 4662 C CA . GLY B 1 112 ? 13.797 24.094 33.25 1 75.38 112 GLY B CA 1
ATOM 4663 C C . GLY B 1 112 ? 14.023 22.797 32.5 1 75.38 112 GLY B C 1
ATOM 4664 O O . GLY B 1 112 ? 15.008 22.094 32.75 1 75.38 112 GLY B O 1
ATOM 4665 N N . LYS B 1 113 ? 12.961 22.531 31.781 1 84.38 113 LYS B N 1
ATOM 4666 C CA . LYS B 1 113 ? 13.055 21.281 31.016 1 84.38 113 LYS B CA 1
ATOM 4667 C C . LYS B 1 113 ? 13.109 21.562 29.516 1 84.38 113 LYS B C 1
ATOM 4669 O O . LYS B 1 113 ? 12.992 22.719 29.094 1 84.38 113 LYS B O 1
ATOM 4674 N N . ALA B 1 114 ? 13.594 20.625 28.812 1 82.25 114 ALA B N 1
ATOM 4675 C CA . ALA B 1 114 ? 13.656 20.75 27.359 1 82.25 114 ALA B CA 1
ATOM 4676 C C . ALA B 1 114 ? 12.688 19.781 26.688 1 82.25 114 ALA B C 1
ATOM 4678 O O . ALA B 1 114 ? 12.367 18.719 27.234 1 82.25 114 ALA B O 1
ATOM 4679 N N . SER B 1 115 ? 12.141 20.188 25.625 1 84.81 115 SER B N 1
ATOM 4680 C CA . SER B 1 115 ? 11.234 19.328 24.875 1 84.81 115 SER B CA 1
ATOM 4681 C C . SER B 1 115 ? 12 18.172 24.219 1 84.81 115 SER B C 1
ATOM 4683 O O . SER B 1 115 ? 13.141 18.344 23.781 1 84.81 115 SER B O 1
ATOM 4685 N N . LEU B 1 116 ? 11.422 16.969 24.172 1 85.81 116 LEU B N 1
ATOM 4686 C CA . LEU B 1 116 ? 12.031 15.805 23.547 1 85.81 116 LEU B CA 1
ATOM 4687 C C . LEU B 1 116 ? 12.422 16.094 22.109 1 85.81 116 LEU B C 1
ATOM 4689 O O . LEU B 1 116 ? 13.539 15.812 21.688 1 85.81 116 LEU B O 1
ATOM 4693 N N . MET B 1 117 ? 11.484 16.625 21.359 1 87.56 117 MET B N 1
ATOM 4694 C CA . MET B 1 117 ? 11.711 17 19.953 1 87.56 117 MET B CA 1
ATOM 4695 C C . MET B 1 117 ? 10.797 18.156 19.547 1 87.56 117 MET B C 1
ATOM 4697 O O . MET B 1 117 ? 9.594 18.125 19.812 1 87.56 117 MET B O 1
ATOM 4701 N N . SER B 1 118 ? 11.398 19.141 18.953 1 83.75 118 SER B N 1
ATOM 4702 C CA . SER B 1 118 ? 10.648 20.312 18.531 1 83.75 118 SER B CA 1
ATOM 4703 C C . SER B 1 118 ? 9.797 20.031 17.297 1 83.75 118 SER B C 1
ATOM 4705 O O . SER B 1 118 ? 9.992 19.016 16.625 1 83.75 118 SER B O 1
ATOM 4707 N N . THR B 1 119 ? 8.781 20.828 17.016 1 81.62 119 THR B N 1
ATOM 4708 C CA . THR B 1 119 ? 7.922 20.688 15.844 1 81.62 119 THR B CA 1
ATOM 4709 C C . THR B 1 119 ? 8.734 20.859 14.555 1 81.62 119 THR B C 1
ATOM 4711 O O . THR B 1 119 ? 8.477 20.156 13.57 1 81.62 119 THR B O 1
ATOM 4714 N N . GLU B 1 120 ? 9.719 21.688 14.578 1 82.5 120 GLU B N 1
ATOM 4715 C CA . GLU B 1 120 ? 10.578 21.844 13.406 1 82.5 120 GLU B CA 1
ATOM 4716 C C . GLU B 1 120 ? 11.461 20.609 13.203 1 82.5 120 GLU B C 1
ATOM 4718 O O . GLU B 1 120 ? 11.711 20.203 12.062 1 82.5 120 GLU B O 1
ATOM 4723 N N . GLY B 1 121 ? 11.875 20.094 14.352 1 85.12 121 GLY B N 1
ATOM 4724 C CA . GLY B 1 121 ? 12.633 18.859 14.25 1 85.12 121 GLY B CA 1
ATOM 4725 C C . GLY B 1 121 ? 11.844 17.719 13.633 1 85.12 121 GLY B C 1
ATOM 4726 O O . GLY B 1 121 ? 12.375 16.953 12.844 1 85.12 121 GLY B O 1
ATOM 4727 N N . MET B 1 122 ? 10.625 17.703 13.922 1 87.69 122 MET B N 1
ATOM 4728 C CA . MET B 1 122 ? 9.766 16.656 13.383 1 87.69 122 MET B CA 1
ATOM 4729 C C . MET B 1 122 ? 9.508 16.875 11.891 1 87.69 122 MET B C 1
ATOM 4731 O O . MET B 1 122 ? 9.438 15.922 11.117 1 87.69 122 MET B O 1
ATOM 4735 N N . THR B 1 123 ? 9.32 18.062 11.5 1 84.38 123 THR B N 1
ATOM 4736 C CA . THR B 1 123 ? 9.141 18.344 10.078 1 84.38 123 THR B CA 1
ATOM 4737 C C . THR B 1 123 ? 10.391 17.984 9.289 1 84.38 123 THR B C 1
ATOM 4739 O O . THR B 1 123 ? 10.289 17.438 8.188 1 84.38 123 THR B O 1
ATOM 4742 N N . GLN B 1 124 ? 11.5 18.219 9.852 1 87.44 124 GLN B N 1
ATOM 4743 C CA . GLN B 1 124 ? 12.742 17.875 9.172 1 87.44 124 GLN B CA 1
ATOM 4744 C C . GLN B 1 124 ? 12.914 16.359 9.086 1 87.44 124 GLN B C 1
ATOM 4746 O O . GLN B 1 124 ? 13.461 15.844 8.109 1 87.44 124 GLN B O 1
ATOM 4751 N N . LEU B 1 125 ? 12.516 15.742 10.117 1 89.19 125 LEU B N 1
ATOM 4752 C CA . LEU B 1 125 ? 12.57 14.289 10.094 1 89.19 125 LEU B CA 1
ATOM 4753 C C . LEU B 1 125 ? 11.68 13.734 8.984 1 89.19 125 LEU B C 1
ATOM 4755 O O . LEU B 1 125 ? 12.047 12.758 8.32 1 89.19 125 LEU B O 1
ATOM 4759 N N . ARG B 1 126 ? 10.562 14.32 8.766 1 89.44 126 ARG B N 1
ATOM 4760 C CA . ARG B 1 126 ? 9.688 13.906 7.676 1 89.44 126 ARG B CA 1
ATOM 4761 C C . ARG B 1 126 ? 10.352 14.125 6.32 1 89.44 126 ARG B C 1
ATOM 4763 O O . ARG B 1 126 ? 10.227 13.289 5.418 1 89.44 126 ARG B O 1
ATOM 4770 N N . TYR B 1 127 ? 11.07 15.156 6.176 1 88.69 127 TYR B N 1
ATOM 4771 C CA . TYR B 1 127 ? 11.836 15.398 4.957 1 88.69 127 TYR B CA 1
ATOM 4772 C C . TYR B 1 127 ? 12.898 14.32 4.762 1 88.69 127 TYR B C 1
ATOM 4774 O O . TYR B 1 127 ? 13.109 13.836 3.648 1 88.69 127 TYR B O 1
ATOM 4782 N N . LEU B 1 128 ? 13.5 14.062 5.824 1 88.75 128 LEU B N 1
ATOM 4783 C CA . LEU B 1 128 ? 14.539 13.039 5.762 1 88.75 128 LEU B CA 1
ATOM 4784 C C . LEU B 1 128 ? 13.953 11.695 5.332 1 88.75 128 LEU B C 1
ATOM 4786 O O . LEU B 1 128 ? 14.555 10.984 4.523 1 88.75 128 LEU B O 1
ATOM 4790 N N . ILE B 1 129 ? 12.836 11.398 5.867 1 87.5 129 ILE B N 1
ATOM 4791 C CA . ILE B 1 129 ? 12.188 10.133 5.523 1 87.5 129 ILE B CA 1
ATOM 4792 C C . ILE B 1 129 ? 11.836 10.125 4.035 1 87.5 129 ILE B C 1
ATOM 4794 O O . ILE B 1 129 ? 11.992 9.102 3.365 1 87.5 129 ILE B O 1
ATOM 4798 N N . PHE B 1 130 ? 11.398 11.188 3.523 1 87.88 130 PHE B N 1
ATOM 4799 C CA . PHE B 1 130 ? 11.07 11.273 2.105 1 87.88 130 PHE B CA 1
ATOM 4800 C C . PHE B 1 130 ? 12.312 11.078 1.247 1 87.88 130 PHE B C 1
ATOM 4802 O O . PHE B 1 130 ? 12.281 10.336 0.261 1 87.88 130 PHE B O 1
ATOM 4809 N N . VAL B 1 131 ? 13.32 11.75 1.607 1 90.88 131 VAL B N 1
ATOM 4810 C CA . VAL B 1 131 ? 14.562 11.648 0.85 1 90.88 131 VAL B CA 1
ATOM 4811 C C . VAL B 1 131 ? 15.109 10.227 0.931 1 90.88 131 VAL B C 1
ATOM 4813 O O . VAL B 1 131 ? 15.594 9.68 -0.064 1 90.88 131 VAL B O 1
ATOM 4816 N N . LEU B 1 132 ? 15.031 9.656 2.096 1 89.44 132 LEU B N 1
ATOM 4817 C CA . LEU B 1 132 ? 15.492 8.289 2.279 1 89.44 132 LEU B CA 1
ATOM 4818 C C . LEU B 1 132 ? 14.703 7.324 1.393 1 89.44 132 LEU B C 1
ATOM 4820 O O . LEU B 1 132 ? 15.289 6.465 0.731 1 89.44 132 LEU B O 1
ATOM 4824 N N . ALA B 1 133 ? 13.43 7.523 1.351 1 87.88 133 ALA B N 1
ATOM 4825 C CA . ALA B 1 133 ? 12.578 6.656 0.539 1 87.88 133 ALA B CA 1
ATOM 4826 C C . ALA B 1 133 ? 12.914 6.793 -0.943 1 87.88 133 ALA B C 1
ATOM 4828 O O . ALA B 1 133 ? 13.031 5.793 -1.654 1 87.88 133 ALA B O 1
ATOM 4829 N N . SER B 1 134 ? 13.102 7.926 -1.383 1 88.25 134 SER B N 1
ATOM 4830 C CA . SER B 1 134 ? 13.398 8.188 -2.787 1 88.25 134 SER B CA 1
ATOM 4831 C C . SER B 1 134 ? 14.773 7.656 -3.166 1 88.25 134 SER B C 1
ATOM 4833 O O . SER B 1 134 ? 14.93 6.996 -4.195 1 88.25 134 SER B O 1
ATOM 4835 N N . PHE B 1 135 ? 15.711 7.84 -2.32 1 90.62 135 PHE B N 1
ATOM 4836 C CA . PHE B 1 135 ? 17.078 7.402 -2.605 1 90.62 135 PHE B CA 1
ATOM 4837 C C . PHE B 1 135 ? 17.172 5.883 -2.588 1 90.62 135 PHE B C 1
ATOM 4839 O O . PHE B 1 135 ? 17.859 5.289 -3.422 1 90.62 135 PHE B O 1
ATOM 4846 N N . HIS B 1 136 ? 16.531 5.348 -1.656 1 89.94 136 HIS B N 1
ATOM 4847 C CA . HIS B 1 136 ? 16.562 3.891 -1.587 1 89.94 136 HIS B CA 1
ATOM 4848 C C . HIS B 1 136 ? 15.945 3.264 -2.832 1 89.94 136 HIS B C 1
ATOM 4850 O O . HIS B 1 136 ? 16.5 2.326 -3.404 1 89.94 136 HIS B O 1
ATOM 4856 N N . SER B 1 137 ? 14.828 3.766 -3.258 1 89.38 137 SER B N 1
ATOM 4857 C CA . SER B 1 137 ? 14.156 3.244 -4.445 1 89.38 137 SER B CA 1
ATOM 4858 C C . SER B 1 137 ? 15.008 3.451 -5.695 1 89.38 137 SER B C 1
ATOM 4860 O O . SER B 1 137 ? 15.203 2.52 -6.48 1 89.38 137 SER B O 1
ATOM 4862 N N . VAL B 1 138 ? 15.562 4.562 -5.848 1 91.56 138 VAL B N 1
ATOM 4863 C CA . VAL B 1 138 ? 16.344 4.891 -7.031 1 91.56 138 VAL B CA 1
ATOM 4864 C C . VAL B 1 138 ? 17.656 4.09 -7.02 1 91.56 138 VAL B C 1
ATOM 4866 O O . VAL B 1 138 ? 18.062 3.543 -8.047 1 91.56 138 VAL B O 1
ATOM 4869 N N . SER B 1 139 ? 18.266 4.02 -5.871 1 93.06 139 SER B N 1
ATOM 4870 C CA . SER B 1 139 ? 19.516 3.283 -5.762 1 93.06 139 SER B CA 1
ATOM 4871 C C . SER B 1 139 ? 19.328 1.8 -6.055 1 93.06 139 SER B C 1
ATOM 4873 O O . SER B 1 139 ? 20.156 1.174 -6.715 1 93.06 139 SER B O 1
ATOM 4875 N N . SER B 1 140 ? 18.266 1.283 -5.578 1 92.31 140 SER B N 1
ATOM 4876 C CA . SER B 1 140 ? 17.984 -0.126 -5.84 1 92.31 140 SER B CA 1
ATOM 4877 C C . SER B 1 140 ? 17.766 -0.378 -7.324 1 92.31 140 SER B C 1
ATOM 4879 O O . SER B 1 140 ? 18.25 -1.367 -7.875 1 92.31 140 SER B O 1
ATOM 4881 N N . ILE B 1 141 ? 17.062 0.482 -7.992 1 91.44 141 ILE B N 1
ATOM 4882 C CA . ILE B 1 141 ? 16.797 0.358 -9.422 1 91.44 141 ILE B CA 1
ATOM 4883 C C . ILE B 1 141 ? 18.094 0.509 -10.203 1 91.44 141 ILE B C 1
ATOM 4885 O O . ILE B 1 141 ? 18.359 -0.254 -11.133 1 91.44 141 ILE B O 1
ATOM 4889 N N . LEU B 1 142 ? 18.891 1.412 -9.75 1 93.44 142 LEU B N 1
ATOM 4890 C CA . LEU B 1 142 ? 20.141 1.653 -10.445 1 93.44 142 LEU B CA 1
ATOM 4891 C C . LEU B 1 142 ? 21.094 0.474 -10.266 1 93.44 142 LEU B C 1
ATOM 4893 O O . LEU B 1 142 ? 21.766 0.058 -11.219 1 93.44 142 LEU B O 1
ATOM 4897 N N . THR B 1 143 ? 21.172 0.005 -9.102 1 93.25 143 THR B N 1
ATOM 4898 C CA . THR B 1 143 ? 22.016 -1.147 -8.836 1 93.25 143 THR B CA 1
ATOM 4899 C C . THR B 1 143 ? 21.578 -2.352 -9.656 1 93.25 143 THR B C 1
ATOM 4901 O O . THR B 1 143 ? 22.391 -3.023 -10.289 1 93.25 143 THR B O 1
ATOM 4904 N N . PHE B 1 144 ? 20.344 -2.58 -9.648 1 93.5 144 PHE B N 1
ATOM 4905 C CA . PHE B 1 144 ? 19.797 -3.678 -10.43 1 93.5 144 PHE B CA 1
ATOM 4906 C C . PHE B 1 144 ? 20.047 -3.457 -11.914 1 93.5 144 PHE B C 1
ATOM 4908 O O . PHE B 1 144 ? 20.406 -4.387 -12.633 1 93.5 144 PHE B O 1
ATOM 4915 N N . GLY B 1 145 ? 19.828 -2.252 -12.359 1 93.56 145 GLY B N 1
ATOM 4916 C CA . GLY B 1 145 ? 20.062 -1.923 -13.758 1 93.56 145 GLY B CA 1
ATOM 4917 C C . GLY B 1 145 ? 21.5 -2.123 -14.188 1 93.56 145 GLY B C 1
ATOM 4918 O O . GLY B 1 145 ? 21.766 -2.637 -15.281 1 93.56 145 GLY B O 1
ATOM 4919 N N . LEU B 1 146 ? 22.438 -1.77 -13.375 1 93.88 146 LEU B N 1
ATOM 4920 C CA . LEU B 1 146 ? 23.859 -1.945 -13.672 1 93.88 146 LEU B CA 1
ATOM 4921 C C . LEU B 1 146 ? 24.219 -3.424 -13.766 1 93.88 146 LEU B C 1
ATOM 4923 O O . LEU B 1 146 ? 24.969 -3.83 -14.648 1 93.88 146 LEU B O 1
ATOM 4927 N N . GLY B 1 147 ? 23.703 -4.141 -12.844 1 93 147 GLY B N 1
ATOM 4928 C CA . GLY B 1 147 ? 23.922 -5.578 -12.891 1 93 147 GLY B CA 1
ATOM 4929 C C . GLY B 1 147 ? 23.375 -6.223 -14.148 1 93 147 GLY B C 1
ATOM 4930 O O . GLY B 1 147 ? 24.031 -7.047 -14.773 1 93 147 GLY B O 1
ATOM 4931 N N . MET B 1 148 ? 22.219 -5.77 -14.5 1 92.56 148 MET B N 1
ATOM 4932 C CA . MET B 1 148 ? 21.578 -6.316 -15.695 1 92.56 148 MET B CA 1
ATOM 4933 C C . MET B 1 148 ? 22.344 -5.926 -16.953 1 92.56 148 MET B C 1
ATOM 4935 O O . MET B 1 148 ? 22.422 -6.707 -17.906 1 92.56 148 MET B O 1
ATOM 4939 N N . ALA B 1 149 ? 22.875 -4.848 -16.969 1 92.94 149 ALA B N 1
ATOM 4940 C CA . ALA B 1 149 ? 23.656 -4.387 -18.109 1 92.94 149 ALA B CA 1
ATOM 4941 C C . ALA B 1 149 ? 24.906 -5.25 -18.312 1 92.94 149 ALA B C 1
ATOM 4943 O O . ALA B 1 149 ? 25.234 -5.605 -19.438 1 92.94 149 ALA B O 1
ATOM 4944 N N . LYS B 1 150 ? 25.5 -5.574 -17.281 1 91.38 150 LYS B N 1
ATOM 4945 C CA . LYS B 1 150 ? 26.688 -6.43 -17.375 1 91.38 150 LYS B CA 1
ATOM 4946 C C . LYS B 1 150 ? 26.312 -7.84 -17.812 1 91.38 150 LYS B C 1
ATOM 4948 O O . LYS B 1 150 ? 27.031 -8.469 -18.594 1 91.38 150 LYS B O 1
ATOM 4953 N N . MET B 1 151 ? 25.219 -8.297 -17.344 1 93.44 151 MET B N 1
ATOM 4954 C CA . MET B 1 151 ? 24.797 -9.672 -17.625 1 93.44 151 MET B CA 1
ATOM 4955 C C . MET B 1 151 ? 24.25 -9.797 -19.047 1 93.44 151 MET B C 1
ATOM 4957 O O . MET B 1 151 ? 24.047 -10.906 -19.531 1 93.44 151 MET B O 1
ATOM 4961 N N . ARG B 1 152 ? 24.031 -8.742 -19.656 1 91.75 152 ARG B N 1
ATOM 4962 C CA . ARG B 1 152 ? 23.578 -8.781 -21.047 1 91.75 152 ARG B CA 1
ATOM 4963 C C . ARG B 1 152 ? 24.594 -9.492 -21.922 1 91.75 152 ARG B C 1
ATOM 4965 O O . ARG B 1 152 ? 24.234 -10.156 -22.891 1 91.75 152 ARG B O 1
ATOM 4972 N N . ARG B 1 153 ? 25.812 -9.383 -21.625 1 90.88 153 ARG B N 1
ATOM 4973 C CA . ARG B 1 153 ? 26.891 -10.047 -22.359 1 90.88 153 ARG B CA 1
ATOM 4974 C C . ARG B 1 153 ? 26.766 -11.562 -22.266 1 90.88 153 ARG B C 1
ATOM 4976 O O . ARG B 1 153 ? 27.234 -12.281 -23.156 1 90.88 153 ARG B O 1
ATOM 4983 N N . TRP B 1 154 ? 26.172 -12.016 -21.188 1 94.12 154 TRP B N 1
ATOM 4984 C CA . TRP B 1 154 ? 26.016 -13.453 -21 1 94.12 154 TRP B CA 1
ATOM 4985 C C . TRP B 1 154 ? 25.062 -14.047 -22.031 1 94.12 154 TRP B C 1
ATOM 4987 O O . TRP B 1 154 ? 25.062 -15.25 -22.266 1 94.12 154 TRP B O 1
ATOM 4997 N N . GLU B 1 155 ? 24.234 -13.18 -22.547 1 92.12 155 GLU B N 1
ATOM 4998 C CA . GLU B 1 155 ? 23.328 -13.641 -23.594 1 92.12 155 GLU B CA 1
ATOM 4999 C C . GLU B 1 155 ? 24.094 -14.141 -24.812 1 92.12 155 GLU B C 1
ATOM 5001 O O . GLU B 1 155 ? 23.734 -15.172 -25.391 1 92.12 155 GLU B O 1
ATOM 5006 N N . SER B 1 156 ? 25.125 -13.453 -25.172 1 91.88 156 SER B N 1
ATOM 5007 C CA . SER B 1 156 ? 25.969 -13.875 -26.297 1 91.88 156 SER B CA 1
ATOM 5008 C C . SER B 1 156 ? 26.719 -15.156 -25.969 1 91.88 156 SER B C 1
ATOM 5010 O O . SER B 1 156 ? 26.922 -16.016 -26.828 1 91.88 156 SER B O 1
ATOM 5012 N N . TRP B 1 157 ? 27.141 -15.289 -24.75 1 91.94 157 TRP B N 1
ATOM 5013 C CA . TRP B 1 157 ? 27.828 -16.5 -24.328 1 91.94 157 TRP B CA 1
ATOM 5014 C C . TRP B 1 157 ? 26.906 -17.703 -24.391 1 91.94 157 TRP B C 1
ATOM 5016 O O . TRP B 1 157 ? 27.312 -18.797 -24.828 1 91.94 157 TRP B O 1
ATOM 5026 N N . GLU B 1 158 ? 25.719 -17.438 -23.984 1 91.81 158 GLU B N 1
ATOM 5027 C CA . GLU B 1 158 ? 24.719 -18.5 -24.047 1 91.81 158 GLU B CA 1
ATOM 5028 C C . GLU B 1 158 ? 24.422 -18.922 -25.484 1 91.81 158 GLU B C 1
ATOM 5030 O O . GLU B 1 158 ? 24.234 -20.109 -25.766 1 91.81 158 GLU B O 1
ATOM 5035 N N . ALA B 1 159 ? 24.391 -17.984 -26.312 1 89.88 159 ALA B N 1
ATOM 5036 C CA . ALA B 1 159 ? 24.156 -18.266 -27.734 1 89.88 159 ALA B CA 1
ATOM 5037 C C . ALA B 1 159 ? 25.297 -19.094 -28.312 1 89.88 159 ALA B C 1
ATOM 5039 O O . ALA B 1 159 ? 25.078 -19.922 -29.203 1 89.88 159 ALA B O 1
ATOM 5040 N N . GLU B 1 160 ? 26.438 -18.906 -27.844 1 88.69 160 GLU B N 1
ATOM 5041 C CA . GLU B 1 160 ? 27.609 -19.641 -28.312 1 88.69 160 GLU B CA 1
ATOM 5042 C C . GLU B 1 160 ? 27.531 -21.109 -27.938 1 88.69 160 GLU B C 1
ATOM 5044 O O . GLU B 1 160 ? 28.141 -21.953 -28.609 1 88.69 160 GLU B O 1
ATOM 5049 N N . THR B 1 161 ? 26.828 -21.438 -26.906 1 85.94 161 THR B N 1
ATOM 5050 C CA . THR B 1 161 ? 26.719 -22.812 -26.469 1 85.94 161 THR B CA 1
ATOM 5051 C C . THR B 1 161 ? 25.875 -23.625 -27.438 1 85.94 161 THR B C 1
ATOM 5053 O O . THR B 1 161 ? 25.922 -24.859 -27.438 1 85.94 161 THR B O 1
ATOM 5056 N N . ARG B 1 162 ? 25.156 -22.891 -28.188 1 82.5 162 ARG B N 1
ATOM 5057 C CA . ARG B 1 162 ? 24.297 -23.562 -29.141 1 82.5 162 ARG B CA 1
ATOM 5058 C C . ARG B 1 162 ? 25.016 -23.812 -30.453 1 82.5 162 ARG B C 1
ATOM 5060 O O . ARG B 1 162 ? 24.5 -24.516 -31.328 1 82.5 162 ARG B O 1
ATOM 5067 N N . THR B 1 163 ? 26.156 -23.312 -30.531 1 83.69 163 THR B N 1
ATOM 5068 C CA . THR B 1 163 ? 26.922 -23.484 -31.766 1 83.69 163 THR B CA 1
ATOM 5069 C C . THR B 1 163 ? 27.625 -24.844 -31.781 1 83.69 163 THR B C 1
ATOM 5071 O O . THR B 1 163 ? 27.859 -25.438 -30.734 1 83.69 163 THR B O 1
ATOM 5074 N N . LEU B 1 164 ? 28.016 -25.297 -32.938 1 79.56 164 LEU B N 1
ATOM 5075 C CA . LEU B 1 164 ? 28.656 -26.594 -33.125 1 79.56 164 LEU B CA 1
ATOM 5076 C C . LEU B 1 164 ? 30.078 -26.578 -32.594 1 79.56 164 LEU B C 1
ATOM 5078 O O . LEU B 1 164 ? 30.562 -27.594 -32.062 1 79.56 164 LEU B O 1
ATOM 5082 N N . ASP B 1 165 ? 30.75 -25.5 -32.625 1 74.75 165 ASP B N 1
ATOM 5083 C CA . ASP B 1 165 ? 32.125 -25.375 -32.125 1 74.75 165 ASP B CA 1
ATOM 5084 C C . ASP B 1 165 ? 32.188 -25.625 -30.625 1 74.75 165 ASP B C 1
ATOM 5086 O O . ASP B 1 165 ? 33.094 -26.281 -30.125 1 74.75 165 ASP B O 1
ATOM 5090 N N . TYR B 1 166 ? 31.25 -25.141 -29.984 1 79.31 166 TYR B N 1
ATOM 5091 C CA . TYR B 1 166 ? 31.172 -25.344 -28.531 1 79.31 166 TYR B CA 1
ATOM 5092 C C . TYR B 1 166 ? 30.875 -26.797 -28.203 1 79.31 166 TYR B C 1
ATOM 5094 O O . TYR B 1 166 ? 31.484 -27.359 -27.297 1 79.31 166 TYR B O 1
ATOM 5102 N N . GLN B 1 167 ? 30.078 -27.391 -28.984 1 74.5 167 GLN B N 1
ATOM 5103 C CA . GLN B 1 167 ? 29.719 -28.781 -28.734 1 74.5 167 GLN B CA 1
ATOM 5104 C C . GLN B 1 167 ? 30.906 -29.703 -29.016 1 74.5 167 GLN B C 1
ATOM 5106 O O . GLN B 1 167 ? 31.078 -30.719 -28.328 1 74.5 167 GLN B O 1
ATOM 5111 N N . PHE B 1 168 ? 31.625 -29.219 -29.875 1 72.75 168 PHE B N 1
ATOM 5112 C CA . PHE B 1 168 ? 32.812 -30.016 -30.203 1 72.75 168 PHE B CA 1
ATOM 5113 C C . PHE B 1 168 ? 33.844 -29.875 -29.109 1 72.75 168 PHE B C 1
ATOM 5115 O O . PHE B 1 168 ? 34.5 -30.859 -28.75 1 72.75 168 PHE B O 1
ATOM 5122 N N . SER B 1 169 ? 34 -28.719 -28.578 1 71.5 169 SER B N 1
ATOM 5123 C CA . SER B 1 169 ? 35 -28.469 -27.562 1 71.5 169 SER B CA 1
ATOM 5124 C C . SER B 1 169 ? 34.625 -29.109 -26.234 1 71.5 169 SER B C 1
ATOM 5126 O O . SER B 1 169 ? 35.5 -29.453 -25.438 1 71.5 169 SER B O 1
ATOM 5128 N N . THR B 1 170 ? 33.406 -29.406 -26.047 1 69.5 170 THR B N 1
ATOM 5129 C CA . THR B 1 170 ? 32.938 -29.953 -24.781 1 69.5 170 THR B CA 1
ATOM 5130 C C . THR B 1 170 ? 32.594 -31.422 -24.922 1 69.5 170 THR B C 1
ATOM 5132 O O . THR B 1 170 ? 31.906 -31.984 -24.062 1 69.5 170 THR B O 1
ATOM 5135 N N . ASP B 1 171 ? 33 -32 -26.016 1 65.44 171 ASP B N 1
ATOM 5136 C CA . ASP B 1 171 ? 32.719 -33.406 -26.297 1 65.44 171 ASP B CA 1
ATOM 5137 C C . ASP B 1 171 ? 33.344 -34.312 -25.234 1 65.44 171 ASP B C 1
ATOM 5139 O O . ASP B 1 171 ? 34.531 -34.188 -24.922 1 65.44 171 ASP B O 1
ATOM 5143 N N . PRO B 1 172 ? 32.531 -35.062 -24.594 1 71.25 172 PRO B N 1
ATOM 5144 C CA . PRO B 1 172 ? 32.969 -35.938 -23.516 1 71.25 172 PRO B CA 1
ATOM 5145 C C . PRO B 1 172 ? 34.031 -36.969 -23.984 1 71.25 172 PRO B C 1
ATOM 5147 O O . PRO B 1 172 ? 34.719 -37.562 -23.172 1 71.25 172 PRO B O 1
ATOM 5150 N N . ARG B 1 173 ? 34.312 -37.156 -25.203 1 72 173 ARG B N 1
ATOM 5151 C CA . ARG B 1 173 ? 35.25 -38.156 -25.688 1 72 173 ARG B CA 1
ATOM 5152 C C . ARG B 1 173 ? 36.688 -37.625 -25.609 1 72 173 ARG B C 1
ATOM 5154 O O . ARG B 1 173 ? 37.656 -38.375 -25.719 1 72 173 ARG B O 1
ATOM 5161 N N . ARG B 1 174 ? 36.688 -36.344 -25.297 1 74.5 174 ARG B N 1
ATOM 5162 C CA . ARG B 1 174 ? 38.031 -35.75 -25.172 1 74.5 174 ARG B CA 1
ATOM 5163 C C . ARG B 1 174 ? 38.469 -35.688 -23.703 1 74.5 174 ARG B C 1
ATOM 5165 O O . ARG B 1 174 ? 37.719 -35.188 -22.859 1 74.5 174 ARG B O 1
ATOM 5172 N N . PHE B 1 175 ? 39.625 -36.375 -23.438 1 74.81 175 PHE B N 1
ATOM 5173 C CA . PHE B 1 175 ? 40.125 -36.375 -22.078 1 74.81 175 PHE B CA 1
ATOM 5174 C C . PHE B 1 175 ? 41.188 -35.281 -21.891 1 74.81 175 PHE B C 1
ATOM 5176 O O . PHE B 1 175 ? 42 -35.062 -22.766 1 74.81 175 PHE B O 1
ATOM 5183 N N . GLN B 1 176 ? 40.906 -34.438 -20.922 1 78.38 176 GLN B N 1
ATOM 5184 C CA . GLN B 1 176 ? 41.875 -33.438 -20.562 1 78.38 176 GLN B CA 1
ATOM 5185 C C . GLN B 1 176 ? 42.156 -33.469 -19.062 1 78.38 176 GLN B C 1
ATOM 5187 O O . GLN B 1 176 ? 41.375 -34 -18.281 1 78.38 176 GLN B O 1
ATOM 5192 N N . LEU B 1 177 ? 43.344 -33.031 -18.797 1 79.06 177 LEU B N 1
ATOM 5193 C CA . LEU B 1 177 ? 43.656 -32.875 -17.375 1 79.06 177 LEU B CA 1
ATOM 5194 C C . LEU B 1 177 ? 43.031 -31.625 -16.797 1 79.06 177 LEU B C 1
ATOM 5196 O O . LEU B 1 177 ? 42.875 -30.609 -17.5 1 79.06 177 LEU B O 1
ATOM 5200 N N . THR B 1 178 ? 42.656 -31.719 -15.531 1 78.69 178 THR B N 1
ATOM 5201 C CA . THR B 1 178 ? 41.938 -30.625 -14.867 1 78.69 178 THR B CA 1
ATOM 5202 C C . THR B 1 178 ? 42.781 -29.344 -14.922 1 78.69 178 THR B C 1
ATOM 5204 O O . THR B 1 178 ? 42.219 -28.25 -15.117 1 78.69 178 THR B O 1
ATOM 5207 N N . HIS B 1 179 ? 44.125 -29.406 -14.742 1 79.06 179 HIS B N 1
ATOM 5208 C CA . HIS B 1 179 ? 45 -28.219 -14.703 1 79.06 179 HIS B CA 1
ATOM 5209 C C . HIS B 1 179 ? 45.188 -27.625 -16.094 1 79.06 179 HIS B C 1
ATOM 5211 O O . HIS B 1 179 ? 45.594 -26.484 -16.234 1 79.06 179 HIS B O 1
ATOM 5217 N N . GLN B 1 180 ? 44.781 -28.375 -17.078 1 77.75 180 GLN B N 1
ATOM 5218 C CA . GLN B 1 180 ? 44.969 -27.922 -18.453 1 77.75 180 GLN B CA 1
ATOM 5219 C C . GLN B 1 180 ? 43.688 -27.234 -18.969 1 77.75 180 GLN B C 1
ATOM 5221 O O . GLN B 1 180 ? 43.75 -26.562 -20 1 77.75 180 GLN B O 1
ATOM 5226 N N . THR B 1 181 ? 42.719 -27.422 -18.219 1 81.19 181 THR B N 1
ATOM 5227 C CA . THR B 1 181 ? 41.5 -26.719 -18.625 1 81.19 181 THR B CA 1
ATOM 5228 C C . THR B 1 181 ? 41.625 -25.234 -18.344 1 81.19 181 THR B C 1
ATOM 5230 O O . THR B 1 181 ? 42.406 -24.812 -17.484 1 81.19 181 THR B O 1
ATOM 5233 N N . SER B 1 182 ? 41 -24.469 -19.141 1 82.5 182 SER B N 1
ATOM 5234 C CA . SER B 1 182 ? 41.031 -23.016 -18.938 1 82.5 182 SER B CA 1
ATOM 5235 C C . SER B 1 182 ? 40.562 -22.625 -17.547 1 82.5 182 SER B C 1
ATOM 5237 O O . SER B 1 182 ? 41.094 -21.719 -16.922 1 82.5 182 SER B O 1
ATOM 5239 N N . PHE B 1 183 ? 39.594 -23.359 -17.078 1 87.38 183 PHE B N 1
ATOM 5240 C CA . PHE B 1 183 ? 39.062 -23.109 -15.742 1 87.38 183 PHE B CA 1
ATOM 5241 C C . PHE B 1 183 ? 40.094 -23.484 -14.68 1 87.38 183 PHE B C 1
ATOM 5243 O O . PHE B 1 183 ? 40.312 -22.734 -13.719 1 87.38 183 PHE B O 1
ATOM 5250 N N . GLY B 1 184 ? 40.719 -24.562 -14.844 1 85 184 GLY B N 1
ATOM 5251 C CA . GLY B 1 184 ? 41.75 -25 -13.914 1 85 184 GLY B CA 1
ATOM 5252 C C . GLY B 1 184 ? 42.969 -24.094 -13.914 1 85 184 GLY B C 1
ATOM 5253 O O . GLY B 1 184 ? 43.531 -23.797 -12.852 1 85 184 GLY B O 1
ATOM 5254 N N . LYS B 1 185 ? 43.281 -23.609 -15.062 1 83.12 185 LYS B N 1
ATOM 5255 C CA . LYS B 1 185 ? 44.438 -22.719 -15.172 1 83.12 185 LYS B CA 1
ATOM 5256 C C . LYS B 1 185 ? 44.188 -21.406 -14.438 1 83.12 185 LYS B C 1
ATOM 5258 O O . LYS B 1 185 ? 45.094 -20.812 -13.852 1 83.12 185 LYS B O 1
ATOM 5263 N N . ARG B 1 186 ? 43 -21.078 -14.445 1 83.06 186 ARG B N 1
ATOM 5264 C CA . ARG B 1 186 ? 42.656 -19.812 -13.828 1 83.06 186 ARG B CA 1
ATOM 5265 C C . ARG B 1 186 ? 42.531 -19.938 -12.312 1 83.06 186 ARG B C 1
ATOM 5267 O O . ARG B 1 186 ? 42.969 -19.031 -11.578 1 83.06 186 ARG B O 1
ATOM 5274 N N . HIS B 1 187 ? 42.094 -21.094 -11.836 1 84.94 187 HIS B N 1
ATOM 5275 C CA . HIS B 1 187 ? 41.75 -21.172 -10.414 1 84.94 187 HIS B CA 1
ATOM 5276 C C . HIS B 1 187 ? 42.688 -22.125 -9.672 1 84.94 187 HIS B C 1
ATOM 5278 O O . HIS B 1 187 ? 42.656 -22.188 -8.445 1 84.94 187 HIS B O 1
ATOM 5284 N N . LEU B 1 188 ? 43.469 -22.938 -10.422 1 79.81 188 LEU B N 1
ATOM 5285 C CA . LEU B 1 188 ? 44.375 -23.891 -9.766 1 79.81 188 LEU B CA 1
ATOM 5286 C C . LEU B 1 188 ? 45.812 -23.344 -9.75 1 79.81 188 LEU B C 1
ATOM 5288 O O . LEU B 1 188 ? 46.75 -24.125 -9.633 1 79.81 188 LEU B O 1
ATOM 5292 N N . ARG B 1 189 ? 45.906 -22.078 -9.742 1 74.88 189 ARG B N 1
ATOM 5293 C CA . ARG B 1 189 ? 47.25 -21.516 -9.648 1 74.88 189 ARG B CA 1
ATOM 5294 C C . ARG B 1 189 ? 47.812 -21.734 -8.25 1 74.88 189 ARG B C 1
ATOM 5296 O O . ARG B 1 189 ? 47.094 -21.953 -7.293 1 74.88 189 ARG B O 1
ATOM 5303 N N . TYR B 1 190 ? 49.125 -21.781 -8.203 1 64.31 190 TYR B N 1
ATOM 5304 C CA . TYR B 1 190 ? 49.875 -22.078 -6.996 1 64.31 190 TYR B CA 1
ATOM 5305 C C . TYR B 1 190 ? 49.344 -21.297 -5.805 1 64.31 190 TYR B C 1
ATOM 5307 O O . TYR B 1 190 ? 49.188 -21.844 -4.711 1 64.31 190 TYR B O 1
ATOM 5315 N N . TRP B 1 191 ? 48.938 -20.203 -5.949 1 69.44 191 TRP B N 1
ATOM 5316 C CA . TRP B 1 191 ? 48.5 -19.344 -4.859 1 69.44 191 TRP B CA 1
ATOM 5317 C C . TRP B 1 191 ? 47.125 -19.797 -4.359 1 69.44 191 TRP B C 1
ATOM 5319 O O . TRP B 1 191 ? 46.781 -19.609 -3.184 1 69.44 191 TRP B O 1
ATOM 5329 N N . ASN B 1 192 ? 46.5 -20.578 -5.105 1 71.12 192 ASN B N 1
ATOM 5330 C CA . ASN B 1 192 ? 45.125 -20.953 -4.738 1 71.12 192 ASN B CA 1
ATOM 5331 C C . ASN B 1 192 ? 45.125 -22.281 -3.979 1 71.12 192 ASN B C 1
ATOM 5333 O O . ASN B 1 192 ? 44.125 -22.609 -3.307 1 71.12 192 ASN B O 1
ATOM 5337 N N . GLU B 1 193 ? 46.25 -22.906 -4.062 1 76.31 193 GLU B N 1
ATOM 5338 C CA . GLU B 1 193 ? 46.312 -24.203 -3.395 1 76.31 193 GLU B CA 1
ATOM 5339 C C . GLU B 1 193 ? 46.562 -24.031 -1.896 1 76.31 193 GLU B C 1
ATOM 5341 O O . GLU B 1 193 ? 46.125 -24.859 -1.099 1 76.31 193 GLU B O 1
ATOM 5346 N N . ASN B 1 194 ? 47.188 -22.875 -1.638 1 80.44 194 ASN B N 1
ATOM 5347 C CA . ASN B 1 194 ? 47.406 -22.594 -0.225 1 80.44 194 ASN B CA 1
ATOM 5348 C C . ASN B 1 194 ? 46.219 -21.828 0.381 1 80.44 194 ASN B C 1
ATOM 5350 O O . ASN B 1 194 ? 45.75 -20.844 -0.183 1 80.44 194 ASN B O 1
ATOM 5354 N N . SER B 1 195 ? 45.781 -22.328 1.506 1 82.19 195 SER B N 1
ATOM 5355 C CA . SER B 1 195 ? 44.594 -21.797 2.141 1 82.19 195 SER B CA 1
ATOM 5356 C C . SER B 1 195 ? 44.781 -20.344 2.57 1 82.19 195 SER B C 1
ATOM 5358 O O . SER B 1 195 ? 43.844 -19.547 2.5 1 82.19 195 SER B O 1
ATOM 5360 N N . VAL B 1 196 ? 45.906 -19.984 2.926 1 86.12 196 VAL B N 1
ATOM 5361 C CA . VAL B 1 196 ? 46.156 -18.641 3.434 1 86.12 196 VAL B CA 1
ATOM 5362 C C . VAL B 1 196 ? 46.281 -17.656 2.268 1 86.12 196 VAL B C 1
ATOM 5364 O O . VAL B 1 196 ? 45.781 -16.531 2.332 1 86.12 196 VAL B O 1
ATOM 5367 N N . LEU B 1 197 ? 46.812 -18.109 1.225 1 88.44 197 LEU B N 1
ATOM 5368 C CA . LEU B 1 197 ? 47.031 -17.219 0.089 1 88.44 197 LEU B CA 1
ATOM 5369 C C . LEU B 1 197 ? 45.812 -17.141 -0.813 1 88.44 197 LEU B C 1
ATOM 5371 O O . LEU B 1 197 ? 45.719 -16.25 -1.648 1 88.44 197 LEU B O 1
ATOM 5375 N N . ARG B 1 198 ? 44.969 -18.016 -0.588 1 89.06 198 ARG B N 1
ATOM 5376 C CA . ARG B 1 198 ? 43.75 -18.062 -1.403 1 89.06 198 ARG B CA 1
ATOM 5377 C C . ARG B 1 198 ? 42.906 -16.812 -1.192 1 89.06 198 ARG B C 1
ATOM 5379 O O . ARG B 1 198 ? 42.375 -16.266 -2.15 1 89.06 198 ARG B O 1
ATOM 5386 N N . TRP B 1 199 ? 42.906 -16.312 -0.027 1 89.94 199 TRP B N 1
ATOM 5387 C CA . TRP B 1 199 ? 42 -15.219 0.309 1 89.94 199 TRP B CA 1
ATOM 5388 C C . TRP B 1 199 ? 42.5 -13.914 -0.325 1 89.94 199 TRP B C 1
ATOM 5390 O O . TRP B 1 199 ? 41.719 -13.234 -1.005 1 89.94 199 TRP B O 1
ATOM 5400 N N . PRO B 1 200 ? 43.75 -13.602 -0.173 1 89.81 200 PRO B N 1
ATOM 5401 C CA . PRO B 1 200 ? 44.188 -12.383 -0.857 1 89.81 200 PRO B CA 1
ATOM 5402 C C . PRO B 1 200 ? 44.094 -12.5 -2.379 1 89.81 200 PRO B C 1
ATOM 5404 O O . PRO B 1 200 ? 43.844 -11.5 -3.062 1 89.81 200 PRO B O 1
ATOM 5407 N N . ALA B 1 201 ? 44.281 -13.641 -2.889 1 88.94 201 ALA B N 1
ATOM 5408 C CA . ALA B 1 201 ? 44.156 -13.836 -4.332 1 88.94 201 ALA B CA 1
ATOM 5409 C C . ALA B 1 201 ? 42.719 -13.609 -4.793 1 88.94 201 ALA B C 1
ATOM 5411 O O . ALA B 1 201 ? 42.469 -12.969 -5.816 1 88.94 201 ALA B O 1
ATOM 5412 N N . CYS B 1 202 ? 41.844 -14.18 -4.004 1 91.31 202 CYS B N 1
ATOM 5413 C CA . CYS B 1 202 ? 40.406 -13.992 -4.328 1 91.31 202 CYS B CA 1
ATOM 5414 C C . CYS B 1 202 ? 40 -12.531 -4.184 1 91.31 202 CYS B C 1
ATOM 5416 O O . CYS B 1 202 ? 39.188 -12.039 -4.941 1 91.31 202 CYS B O 1
ATOM 5418 N N . PHE B 1 203 ? 40.625 -11.883 -3.238 1 92.56 203 PHE B N 1
ATOM 5419 C CA . PHE B 1 203 ? 40.375 -10.461 -3.041 1 92.56 203 PHE B CA 1
ATOM 5420 C C . PHE B 1 203 ? 40.781 -9.656 -4.27 1 92.56 203 PHE B C 1
ATOM 5422 O O . PHE B 1 203 ? 40.062 -8.781 -4.723 1 92.56 203 PHE B O 1
ATOM 5429 N N . LEU B 1 204 ? 41.812 -9.953 -4.875 1 89.38 204 LEU B N 1
ATOM 5430 C CA . LEU B 1 204 ? 42.312 -9.227 -6.039 1 89.38 204 LEU B CA 1
ATOM 5431 C C . LEU B 1 204 ? 41.531 -9.602 -7.289 1 89.38 204 LEU B C 1
ATOM 5433 O O . LEU B 1 204 ? 41.312 -8.766 -8.172 1 89.38 204 LEU B O 1
ATOM 5437 N N . ARG B 1 205 ? 41.062 -10.734 -7.305 1 89.31 205 ARG B N 1
ATOM 5438 C CA . ARG B 1 205 ? 40.344 -11.234 -8.484 1 89.31 205 ARG B CA 1
ATOM 5439 C C . ARG B 1 205 ? 39 -10.578 -8.633 1 89.31 205 ARG B C 1
ATOM 5441 O O . ARG B 1 205 ? 38.438 -10.531 -9.734 1 89.31 205 ARG B O 1
ATOM 5448 N N . GLN B 1 206 ? 38.469 -10.156 -7.57 1 88.94 206 GLN B N 1
ATOM 5449 C CA . GLN B 1 206 ? 37.125 -9.594 -7.66 1 88.94 206 GLN B CA 1
ATOM 5450 C C . GLN B 1 206 ? 37.094 -8.32 -8.5 1 88.94 206 GLN B C 1
ATOM 5452 O O . GLN B 1 206 ? 36.062 -7.953 -9.07 1 88.94 206 GLN B O 1
ATOM 5457 N N . PHE B 1 207 ? 38.25 -7.715 -8.617 1 85.69 207 PHE B N 1
ATOM 5458 C CA . PHE B 1 207 ? 38.312 -6.461 -9.352 1 85.69 207 PHE B CA 1
ATOM 5459 C C . PHE B 1 207 ? 38.625 -6.711 -10.828 1 85.69 207 PHE B C 1
ATOM 5461 O O . PHE B 1 207 ? 38.25 -5.918 -11.688 1 85.69 207 PHE B O 1
ATOM 5468 N N . TYR B 1 208 ? 39.406 -7.77 -11.031 1 76.19 208 TYR B N 1
ATOM 5469 C CA . TYR B 1 208 ? 39.812 -8.055 -12.398 1 76.19 208 TYR B CA 1
ATOM 5470 C C . TYR B 1 208 ? 38.969 -9.148 -13.023 1 76.19 208 TYR B C 1
ATOM 5472 O O . TYR B 1 208 ? 39.094 -10.32 -12.672 1 76.19 208 TYR B O 1
ATOM 5480 N N . GLY B 1 209 ? 37.906 -8.805 -13.719 1 72 209 GLY B N 1
ATOM 5481 C CA . GLY B 1 209 ? 37.125 -9.812 -14.414 1 72 209 GLY B CA 1
ATOM 5482 C C . GLY B 1 209 ? 36.188 -10.586 -13.508 1 72 209 GLY B C 1
ATOM 5483 O O . GLY B 1 209 ? 36.406 -11.766 -13.234 1 72 209 GLY B O 1
ATOM 5484 N N . SER B 1 210 ? 35.312 -10.039 -12.867 1 75.38 210 SER B N 1
ATOM 5485 C CA . SER B 1 210 ? 34.375 -10.609 -11.891 1 75.38 210 SER B CA 1
ATOM 5486 C C . SER B 1 210 ? 33.75 -11.906 -12.398 1 75.38 210 SER B C 1
ATOM 5488 O O . SER B 1 210 ? 33.781 -12.93 -11.711 1 75.38 210 SER B O 1
ATOM 5490 N N . VAL B 1 211 ? 33.281 -11.914 -13.586 1 87 211 VAL B N 1
ATOM 5491 C CA . VAL B 1 211 ? 32.75 -13.133 -14.188 1 87 211 VAL B CA 1
ATOM 5492 C C . VAL B 1 211 ? 33.375 -13.312 -15.586 1 87 211 VAL B C 1
ATOM 5494 O O . VAL B 1 211 ? 33.094 -12.516 -16.484 1 87 211 VAL B O 1
ATOM 5497 N N . SER B 1 212 ? 34.25 -14.289 -15.609 1 89.69 212 SER B N 1
ATOM 5498 C CA . SER B 1 212 ? 34.812 -14.594 -16.906 1 89.69 212 SER B CA 1
ATOM 5499 C C . SER B 1 212 ? 33.938 -15.562 -17.703 1 89.69 212 SER B C 1
ATOM 5501 O O . SER B 1 212 ? 33.094 -16.234 -17.125 1 89.69 212 SER B O 1
ATOM 5503 N N . LYS B 1 213 ? 34.25 -15.602 -18.984 1 90.62 213 LYS B N 1
ATOM 5504 C CA . LYS B 1 213 ? 33.5 -16.5 -19.859 1 90.62 213 LYS B CA 1
ATOM 5505 C C . LYS B 1 213 ? 33.688 -17.953 -19.453 1 90.62 213 LYS B C 1
ATOM 5507 O O . LYS B 1 213 ? 32.75 -18.734 -19.453 1 90.62 213 LYS B O 1
ATOM 5512 N N . VAL B 1 214 ? 34.812 -18.25 -19.047 1 89 214 VAL B N 1
ATOM 5513 C CA . VAL B 1 214 ? 35.156 -19.609 -18.656 1 89 214 VAL B CA 1
ATOM 5514 C C . VAL B 1 214 ? 34.406 -19.984 -17.375 1 89 214 VAL B C 1
ATOM 5516 O O . VAL B 1 214 ? 33.875 -21.109 -17.266 1 89 214 VAL B O 1
ATOM 5519 N N . ASP B 1 215 ? 34.375 -19.047 -16.469 1 91.69 215 ASP B N 1
ATOM 5520 C CA . ASP B 1 215 ? 33.625 -19.297 -15.242 1 91.69 215 ASP B CA 1
ATOM 5521 C C . ASP B 1 215 ? 32.125 -19.531 -15.547 1 91.69 215 ASP B C 1
ATOM 5523 O O . ASP B 1 215 ? 31.516 -20.438 -15 1 91.69 215 ASP B O 1
ATOM 5527 N N . TYR B 1 216 ? 31.594 -18.688 -16.406 1 93.06 216 TYR B N 1
ATOM 5528 C CA . TYR B 1 216 ? 30.188 -18.812 -16.781 1 93.06 216 TYR B CA 1
ATOM 5529 C C . TYR B 1 216 ? 29.891 -20.172 -17.391 1 93.06 216 TYR B C 1
ATOM 5531 O O . TYR B 1 216 ? 28.953 -20.844 -16.984 1 93.06 216 TYR B O 1
ATOM 5539 N N . PHE B 1 217 ? 30.703 -20.688 -18.281 1 90.94 217 PHE B N 1
ATOM 5540 C CA . PHE B 1 217 ? 30.484 -21.938 -18.984 1 90.94 217 PHE B CA 1
ATOM 5541 C C . PHE B 1 217 ? 30.641 -23.125 -18.031 1 90.94 217 PHE B C 1
ATOM 5543 O O . PHE B 1 217 ? 29.844 -24.078 -18.078 1 90.94 217 PHE B O 1
ATOM 5550 N N . THR B 1 218 ? 31.547 -23.031 -17.234 1 90.44 218 THR B N 1
ATOM 5551 C CA . THR B 1 218 ? 31.797 -24.14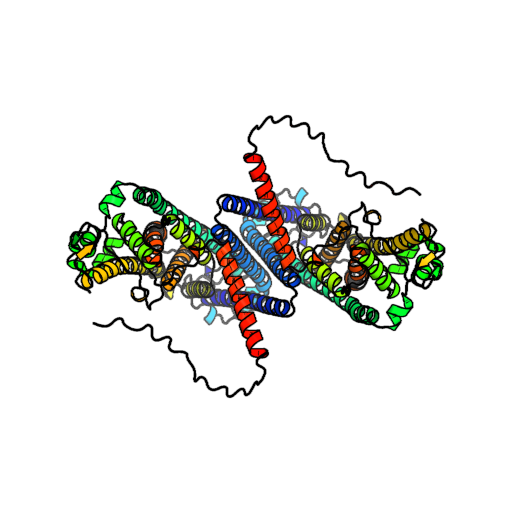1 -16.328 1 90.44 218 THR B CA 1
ATOM 5552 C C . THR B 1 218 ? 30.688 -24.266 -15.297 1 90.44 218 THR B C 1
ATOM 5554 O O . THR B 1 218 ? 30.203 -25.359 -15.023 1 90.44 218 THR B O 1
ATOM 5557 N N . LEU B 1 219 ? 30.375 -23.156 -14.75 1 92.44 219 LEU B N 1
ATOM 5558 C CA . LEU B 1 219 ? 29.312 -23.188 -13.75 1 92.44 219 LEU B CA 1
ATOM 5559 C C . LEU B 1 219 ? 27.969 -23.562 -14.383 1 92.44 219 LEU B C 1
ATOM 5561 O O . LEU B 1 219 ? 27.172 -24.266 -13.773 1 92.44 219 LEU B O 1
ATOM 5565 N N . ARG B 1 220 ? 27.734 -23.031 -15.555 1 91.5 220 ARG B N 1
ATOM 5566 C CA . ARG B 1 220 ? 26.547 -23.438 -16.297 1 91.5 220 ARG B CA 1
ATOM 5567 C C . ARG B 1 220 ? 26.5 -24.938 -16.484 1 91.5 220 ARG B C 1
ATOM 5569 O O . ARG B 1 220 ? 25.469 -25.578 -16.25 1 91.5 220 ARG B O 1
ATOM 5576 N N . HIS B 1 221 ? 27.547 -25.516 -16.938 1 87.25 221 HIS B N 1
ATOM 5577 C CA . HIS B 1 221 ? 27.625 -26.938 -17.188 1 87.25 221 HIS B CA 1
ATOM 5578 C C . HIS B 1 221 ? 27.438 -27.734 -15.891 1 87.25 221 HIS B C 1
ATOM 5580 O O . HIS B 1 221 ? 26.734 -28.75 -15.867 1 87.25 221 HIS B O 1
ATOM 5586 N N . GLY B 1 222 ? 28.078 -27.25 -14.867 1 88.06 222 GLY B N 1
ATOM 5587 C CA . GLY B 1 222 ? 27.906 -27.906 -13.578 1 88.06 222 GLY B CA 1
ATOM 5588 C C . GLY B 1 222 ? 26.469 -27.875 -13.086 1 88.06 222 GLY B C 1
ATOM 5589 O O . GLY B 1 222 ? 25.984 -28.859 -12.516 1 88.06 222 GLY B O 1
ATOM 5590 N N . PHE B 1 223 ? 25.844 -26.797 -13.273 1 89.94 223 PHE B N 1
ATOM 5591 C CA . PHE B 1 223 ? 24.469 -26.641 -12.844 1 89.94 223 PHE B CA 1
ATOM 5592 C C . PHE B 1 223 ? 23.547 -27.578 -13.633 1 89.94 223 PHE B C 1
ATOM 5594 O O . PHE B 1 223 ? 22.703 -28.25 -13.055 1 89.94 223 PHE B O 1
ATOM 5601 N N . ILE B 1 224 ? 23.688 -27.609 -14.922 1 86.44 224 ILE B N 1
ATOM 5602 C CA . ILE B 1 224 ? 22.828 -28.406 -15.789 1 86.44 224 ILE B CA 1
ATOM 5603 C C . ILE B 1 224 ? 23.031 -29.891 -15.516 1 86.44 224 ILE B C 1
ATOM 5605 O O . ILE B 1 224 ? 22.078 -30.656 -15.453 1 86.44 224 ILE B O 1
ATOM 5609 N N . MET B 1 225 ? 24.219 -30.281 -15.289 1 83.88 225 MET B N 1
ATOM 5610 C CA . MET B 1 225 ? 24.516 -31.703 -15.055 1 83.88 225 MET B CA 1
ATOM 5611 C C . MET B 1 225 ? 24.031 -32.125 -13.68 1 83.88 225 MET B C 1
ATOM 5613 O O . MET B 1 225 ? 23.672 -33.312 -13.484 1 83.88 225 MET B O 1
ATOM 5617 N N . ALA B 1 226 ? 23.984 -31.234 -12.789 1 83.62 226 ALA B N 1
ATOM 5618 C CA . ALA B 1 226 ? 23.578 -31.578 -11.43 1 83.62 226 ALA B CA 1
ATOM 5619 C C . ALA B 1 226 ? 22.047 -31.656 -11.32 1 83.62 226 ALA B C 1
ATOM 5621 O O . ALA B 1 226 ? 21.516 -32.438 -10.547 1 83.62 226 ALA B O 1
ATOM 5622 N N . HIS B 1 227 ? 21.359 -30.875 -12.055 1 82.12 227 HIS B N 1
ATOM 5623 C CA . HIS B 1 227 ? 19.922 -30.766 -11.836 1 82.12 227 HIS B CA 1
ATOM 5624 C C . HIS B 1 227 ? 19.141 -31.328 -13.023 1 82.12 227 HIS B C 1
ATOM 5626 O O . HIS B 1 227 ? 17.969 -31.703 -12.875 1 82.12 227 HIS B O 1
ATOM 5632 N N . PHE B 1 228 ? 19.75 -31.188 -14.156 1 79.25 228 PHE B N 1
ATOM 5633 C CA . PHE B 1 228 ? 19.016 -31.625 -15.336 1 79.25 228 PHE B CA 1
ATOM 5634 C C . PHE B 1 228 ? 19.75 -32.75 -16.047 1 79.25 228 PHE B C 1
ATOM 5636 O O . PHE B 1 228 ? 20.938 -33 -15.781 1 79.25 228 PHE B O 1
ATOM 5643 N N . ASP B 1 229 ? 18.875 -33.531 -16.812 1 66 229 ASP B N 1
ATOM 5644 C CA . ASP B 1 229 ? 19.484 -34.562 -17.641 1 66 229 ASP B CA 1
ATOM 5645 C C . ASP B 1 229 ? 20.234 -33.969 -18.828 1 66 229 ASP B C 1
ATOM 5647 O O . ASP B 1 229 ? 19.969 -32.812 -19.219 1 66 229 ASP B O 1
ATOM 5651 N N . GLN B 1 230 ? 21.469 -34.5 -19.359 1 60.19 230 GLN B N 1
ATOM 5652 C CA . GLN B 1 230 ? 22.484 -34.125 -20.328 1 60.19 230 GLN B CA 1
ATOM 5653 C C . GLN B 1 230 ? 21.875 -33.344 -21.484 1 60.19 230 GLN B C 1
ATOM 5655 O O . GLN B 1 230 ? 22.484 -32.406 -22 1 60.19 230 GLN B O 1
ATOM 5660 N N . ASP B 1 231 ? 20.828 -33.656 -22.172 1 53.94 231 ASP B N 1
ATOM 5661 C CA . ASP B 1 231 ? 20.453 -33.188 -23.5 1 53.94 231 ASP B CA 1
ATOM 5662 C C . ASP B 1 231 ? 19.547 -31.969 -23.422 1 53.94 231 ASP B C 1
ATOM 5664 O O . ASP B 1 231 ? 18.922 -31.578 -24.422 1 53.94 231 ASP B O 1
ATOM 5668 N N . ASN B 1 232 ? 19.484 -31.172 -22.266 1 61.94 232 ASN B N 1
ATOM 5669 C CA . ASN B 1 232 ? 18.359 -30.234 -22.203 1 61.94 232 ASN B CA 1
ATOM 5670 C C . ASN B 1 232 ? 18.766 -28.828 -22.594 1 61.94 232 ASN B C 1
ATOM 5672 O O . ASN B 1 232 ? 19.875 -28.391 -22.281 1 61.94 232 ASN B O 1
ATOM 5676 N N . ASN B 1 233 ? 18.266 -28.297 -23.781 1 72.69 233 ASN B N 1
ATOM 5677 C CA . ASN B 1 233 ? 18.375 -26.906 -24.234 1 72.69 233 ASN B CA 1
ATOM 5678 C C . ASN B 1 233 ? 17.875 -25.938 -23.156 1 72.69 233 ASN B C 1
ATOM 5680 O O . ASN B 1 233 ? 17 -25.109 -23.438 1 72.69 233 ASN B O 1
ATOM 5684 N N . PHE B 1 234 ? 18.547 -26.078 -22 1 84 234 PHE B N 1
ATOM 5685 C CA . PHE B 1 234 ? 18.172 -25.203 -20.891 1 84 234 PHE B CA 1
ATOM 5686 C C . PHE B 1 234 ? 18.875 -23.859 -21.016 1 84 234 PHE B C 1
ATOM 5688 O O . PHE B 1 234 ? 20.078 -23.797 -21.219 1 84 234 PHE B O 1
ATOM 5695 N N . ASP B 1 235 ? 18.047 -22.797 -21.109 1 87.5 235 ASP B N 1
ATOM 5696 C CA . ASP B 1 235 ? 18.609 -21.453 -21.141 1 87.5 235 ASP B CA 1
ATOM 5697 C C . ASP B 1 235 ? 18.984 -20.969 -19.734 1 87.5 235 ASP B C 1
ATOM 5699 O O . ASP B 1 235 ? 18.125 -20.5 -19 1 87.5 235 ASP B O 1
ATOM 5703 N N . PHE B 1 236 ? 20.234 -21.078 -19.422 1 90.94 236 PHE B N 1
ATOM 5704 C CA . PHE B 1 236 ? 20.766 -20.75 -18.094 1 90.94 236 PHE B CA 1
ATOM 5705 C C . PHE B 1 236 ? 20.703 -19.25 -17.844 1 90.94 236 PHE B C 1
ATOM 5707 O O . PHE B 1 236 ? 20.406 -18.797 -16.734 1 90.94 236 PHE B O 1
ATOM 5714 N N . HIS B 1 237 ? 20.922 -18.469 -18.859 1 92.06 237 HIS B N 1
ATOM 5715 C CA . HIS B 1 237 ? 20.891 -17.016 -18.719 1 92.06 237 HIS B CA 1
ATOM 5716 C C . HIS B 1 237 ? 19.5 -16.516 -18.359 1 92.06 237 HIS B C 1
ATOM 5718 O O . HIS B 1 237 ? 19.344 -15.664 -17.484 1 92.06 237 HIS B O 1
ATOM 5724 N N . ARG B 1 238 ? 18.531 -17.016 -18.969 1 87.94 238 ARG B N 1
ATOM 5725 C CA . ARG B 1 238 ? 17.156 -16.625 -18.688 1 87.94 238 ARG B CA 1
ATOM 5726 C C . ARG B 1 238 ? 16.75 -17.031 -17.266 1 87.94 238 ARG B C 1
ATOM 5728 O O . ARG B 1 238 ? 16.016 -16.312 -16.594 1 87.94 238 ARG B O 1
ATOM 5735 N N . TYR B 1 239 ? 17.203 -18.172 -16.891 1 90.19 239 TYR B N 1
ATOM 5736 C CA . TYR B 1 239 ? 16.938 -18.641 -15.539 1 90.19 239 TYR B CA 1
ATOM 5737 C C . TYR B 1 239 ? 17.547 -17.703 -14.508 1 90.19 239 TYR B C 1
ATOM 5739 O O . TYR B 1 239 ? 16.906 -17.328 -13.539 1 90.19 239 TYR B O 1
ATOM 5747 N N . ILE B 1 240 ? 18.766 -17.328 -14.766 1 92.69 240 ILE B N 1
ATOM 5748 C CA . ILE B 1 240 ? 19.469 -16.453 -13.82 1 92.69 240 ILE B CA 1
ATOM 5749 C C . ILE B 1 240 ? 18.781 -15.094 -13.766 1 92.69 240 ILE B C 1
ATOM 5751 O O . ILE B 1 240 ? 18.641 -14.492 -12.695 1 92.69 240 ILE B O 1
ATOM 5755 N N . ARG B 1 241 ? 18.406 -14.664 -14.898 1 91.19 241 ARG B N 1
ATOM 5756 C CA . ARG B 1 241 ? 17.719 -13.383 -14.961 1 91.19 241 ARG B CA 1
ATOM 5757 C C . ARG B 1 241 ? 16.406 -13.43 -14.164 1 91.19 241 ARG B C 1
ATOM 5759 O O . ARG B 1 241 ? 16.094 -12.492 -13.43 1 91.19 241 ARG B O 1
ATOM 5766 N N . ARG B 1 242 ? 15.641 -14.414 -14.242 1 90.31 242 ARG B N 1
ATOM 5767 C CA . ARG B 1 242 ? 14.391 -14.578 -13.508 1 90.31 242 ARG B CA 1
ATOM 5768 C C . ARG B 1 242 ? 14.648 -14.695 -12.008 1 90.31 242 ARG B C 1
ATOM 5770 O O . ARG B 1 242 ? 13.891 -14.156 -11.203 1 90.31 242 ARG B O 1
ATOM 5777 N N . ALA B 1 243 ? 15.688 -15.352 -11.758 1 91.38 243 ALA B N 1
ATOM 5778 C CA . ALA B 1 243 ? 16.047 -15.484 -10.352 1 91.38 243 ALA B CA 1
ATOM 5779 C C . ALA B 1 243 ? 16.438 -14.141 -9.75 1 91.38 243 ALA B C 1
ATOM 5781 O O . ALA B 1 243 ? 16.078 -13.836 -8.609 1 91.38 243 ALA B O 1
ATOM 5782 N N . LEU B 1 244 ? 17.141 -13.43 -10.508 1 93.12 244 LEU B N 1
ATOM 5783 C CA . LEU B 1 244 ? 17.562 -12.109 -10.039 1 93.12 244 LEU B CA 1
ATOM 5784 C C . LEU B 1 244 ? 16.359 -11.172 -9.914 1 93.12 244 LEU B C 1
ATOM 5786 O O . LEU B 1 244 ? 16.312 -10.344 -9.008 1 93.12 244 LEU B O 1
ATOM 5790 N N . ASP B 1 245 ? 15.383 -11.273 -10.789 1 91.81 245 ASP B N 1
ATOM 5791 C CA . ASP B 1 245 ? 14.156 -10.484 -10.711 1 91.81 245 ASP B CA 1
ATOM 5792 C C . ASP B 1 245 ? 13.414 -10.75 -9.406 1 91.81 245 ASP B C 1
ATOM 5794 O O . ASP B 1 245 ? 12.906 -9.82 -8.773 1 91.81 245 ASP B O 1
ATOM 5798 N N . LYS B 1 246 ? 13.398 -11.945 -9.047 1 90.62 246 LYS B N 1
ATOM 5799 C CA . LYS B 1 246 ? 12.734 -12.305 -7.801 1 90.62 246 LYS B CA 1
ATOM 5800 C C . LYS B 1 246 ? 13.477 -11.734 -6.598 1 90.62 246 LYS B C 1
ATOM 5802 O O . LYS B 1 246 ? 12.859 -11.242 -5.652 1 90.62 246 LYS B O 1
ATOM 5807 N N . ASP B 1 247 ? 14.758 -11.82 -6.664 1 92.75 247 ASP B N 1
ATOM 5808 C CA . ASP B 1 247 ? 15.57 -11.305 -5.566 1 92.75 247 ASP B CA 1
ATOM 5809 C C . ASP B 1 247 ? 15.469 -9.781 -5.469 1 92.75 247 ASP B C 1
ATOM 5811 O O . ASP B 1 247 ? 15.578 -9.211 -4.383 1 92.75 247 ASP B O 1
ATOM 5815 N N . PHE B 1 248 ? 15.312 -9.172 -6.621 1 92.81 248 PHE B N 1
ATOM 5816 C CA . PHE B 1 248 ? 15.141 -7.727 -6.637 1 92.81 248 PHE B CA 1
ATOM 5817 C C . PHE B 1 248 ? 13.938 -7.312 -5.809 1 92.81 248 PHE B C 1
ATOM 5819 O O . PHE B 1 248 ? 13.969 -6.289 -5.117 1 92.81 248 PHE B O 1
ATOM 5826 N N . GLY B 1 249 ? 12.93 -8.07 -5.797 1 90.12 249 GLY B N 1
ATOM 5827 C CA . GLY B 1 249 ? 11.758 -7.785 -4.988 1 90.12 249 GLY B CA 1
ATOM 5828 C C . GLY B 1 249 ? 12.047 -7.793 -3.5 1 90.12 249 GLY B C 1
ATOM 5829 O O . GLY B 1 249 ? 11.453 -7.012 -2.746 1 90.12 249 GLY B O 1
ATOM 5830 N N . VAL B 1 250 ? 12.992 -8.539 -3.158 1 88.56 250 VAL B N 1
ATOM 5831 C CA . VAL B 1 250 ? 13.344 -8.625 -1.746 1 88.56 250 VAL B CA 1
ATOM 5832 C C . VAL B 1 250 ? 14.227 -7.441 -1.356 1 88.56 250 VAL B C 1
ATOM 5834 O O . VAL B 1 250 ? 14.055 -6.867 -0.277 1 88.56 250 VAL B O 1
ATOM 5837 N N . VAL B 1 251 ? 15.031 -7.043 -2.186 1 90.25 251 VAL B N 1
ATOM 5838 C CA . VAL B 1 251 ? 16.016 -6 -1.884 1 90.25 251 VAL B CA 1
ATOM 5839 C C . VAL B 1 251 ? 15.32 -4.641 -1.835 1 90.25 251 VAL B C 1
ATOM 5841 O O . VAL B 1 251 ? 15.75 -3.744 -1.106 1 90.25 251 VAL B O 1
ATOM 5844 N N . VAL B 1 252 ? 14.281 -4.539 -2.553 1 89.56 252 VAL B N 1
ATOM 5845 C CA . VAL B 1 252 ? 13.586 -3.256 -2.607 1 89.56 252 VAL B CA 1
ATOM 5846 C C . VAL B 1 252 ? 12.766 -3.057 -1.335 1 89.56 252 VAL B C 1
ATOM 5848 O O . VAL B 1 252 ? 12.516 -1.921 -0.921 1 89.56 252 VAL B O 1
ATOM 5851 N N . GLY B 1 253 ? 12.43 -4.055 -0.686 1 87 253 GLY B N 1
ATOM 5852 C CA . GLY B 1 253 ? 11.656 -3.955 0.542 1 87 253 GLY B CA 1
ATOM 5853 C C . GLY B 1 253 ? 12.508 -3.664 1.762 1 87 253 GLY B C 1
ATOM 5854 O O . GLY B 1 253 ? 13.688 -4.023 1.802 1 87 253 GLY B O 1
ATOM 5855 N N . ILE B 1 254 ? 11.922 -2.908 2.65 1 83.81 254 ILE B N 1
ATOM 5856 C CA . ILE B 1 254 ? 12.641 -2.605 3.885 1 83.81 254 ILE B CA 1
ATOM 5857 C C . ILE B 1 254 ? 12.125 -3.502 5.012 1 83.81 254 ILE B C 1
ATOM 5859 O O . ILE B 1 254 ? 10.961 -3.41 5.406 1 83.81 254 ILE B O 1
ATOM 5863 N N . SER B 1 255 ? 13 -4.336 5.418 1 83.38 255 SER B N 1
ATOM 5864 C CA . SER B 1 255 ? 12.656 -5.258 6.496 1 83.38 255 SER B CA 1
ATOM 5865 C C . SER B 1 255 ? 12.812 -4.602 7.859 1 83.38 255 SER B C 1
ATOM 5867 O O . SER B 1 255 ? 13.297 -3.471 7.961 1 83.38 255 SER B O 1
ATOM 5869 N N . PHE B 1 256 ? 12.328 -5.285 8.867 1 85.12 256 PHE B N 1
ATOM 5870 C CA . PHE B 1 256 ? 12.375 -4.801 10.242 1 85.12 256 PHE B CA 1
ATOM 5871 C C . PHE B 1 256 ? 13.82 -4.602 10.695 1 85.12 256 PHE B C 1
ATOM 5873 O O . PHE B 1 256 ? 14.141 -3.596 11.328 1 85.12 256 PHE B O 1
ATOM 5880 N N . TRP B 1 257 ? 14.641 -5.453 10.281 1 84.94 257 TRP B N 1
ATOM 5881 C CA . TRP B 1 257 ? 16.047 -5.398 10.703 1 84.94 257 TRP B CA 1
ATOM 5882 C C . TRP B 1 257 ? 16.766 -4.227 10.047 1 84.94 257 TRP B C 1
ATOM 5884 O O . TRP B 1 257 ? 17.625 -3.598 10.664 1 84.94 257 TRP B O 1
ATOM 5894 N N . ILE B 1 258 ? 16.391 -3.93 8.914 1 88.06 258 ILE B N 1
ATOM 5895 C CA . ILE B 1 258 ? 17 -2.812 8.211 1 88.06 258 ILE B CA 1
ATOM 5896 C C . ILE B 1 258 ? 16.562 -1.495 8.844 1 88.06 258 ILE B C 1
ATOM 5898 O O . ILE B 1 258 ? 17.375 -0.568 8.984 1 88.06 258 ILE B O 1
ATOM 5902 N N . TRP B 1 259 ? 15.367 -1.451 9.367 1 87.44 259 TRP B N 1
ATOM 5903 C CA . TRP B 1 259 ? 14.891 -0.27 10.078 1 87.44 259 TRP B CA 1
ATOM 5904 C C . TRP B 1 259 ? 15.648 -0.085 11.391 1 87.44 259 TRP B C 1
ATOM 5906 O O . TRP B 1 259 ? 15.992 1.039 11.766 1 87.44 259 TRP B O 1
ATOM 5916 N N . MET B 1 260 ? 15.875 -1.183 12.008 1 89.12 260 MET B N 1
ATOM 5917 C CA . MET B 1 260 ? 16.578 -1.123 13.281 1 89.12 260 MET B CA 1
ATOM 5918 C C . MET B 1 260 ? 18.016 -0.63 13.078 1 89.12 260 MET B C 1
ATOM 5920 O O . MET B 1 260 ? 18.547 0.111 13.914 1 89.12 260 MET B O 1
ATOM 5924 N N . PHE B 1 261 ? 18.5 -0.958 12.031 1 86.62 261 PHE B N 1
ATOM 5925 C CA . PHE B 1 261 ? 19.844 -0.483 11.734 1 86.62 261 PHE B CA 1
ATOM 5926 C C . PHE B 1 261 ? 19.828 1.006 11.406 1 86.62 261 PHE B C 1
ATOM 5928 O O . PHE B 1 261 ? 20.734 1.743 11.82 1 86.62 261 PHE B O 1
ATOM 5935 N N . ALA B 1 262 ? 18.812 1.437 10.664 1 88 262 ALA B N 1
ATOM 5936 C CA . ALA B 1 262 ? 18.703 2.859 10.359 1 88 262 ALA B CA 1
ATOM 5937 C C . ALA B 1 262 ? 18.562 3.686 11.633 1 88 262 ALA B C 1
ATOM 5939 O O . ALA B 1 262 ? 19.203 4.73 11.773 1 88 262 ALA B O 1
ATOM 5940 N N . ILE B 1 263 ? 17.844 3.17 12.547 1 90.38 263 ILE B N 1
ATOM 5941 C CA . ILE B 1 263 ? 17.641 3.855 13.812 1 90.38 263 ILE B CA 1
ATOM 5942 C C . ILE B 1 263 ? 18.938 3.879 14.609 1 90.38 263 ILE B C 1
ATOM 5944 O O . ILE B 1 263 ? 19.281 4.891 15.227 1 90.38 263 ILE B O 1
ATOM 5948 N N . SER B 1 264 ? 19.641 2.785 14.539 1 88.5 264 SER B N 1
ATOM 5949 C CA . SER B 1 264 ? 20.938 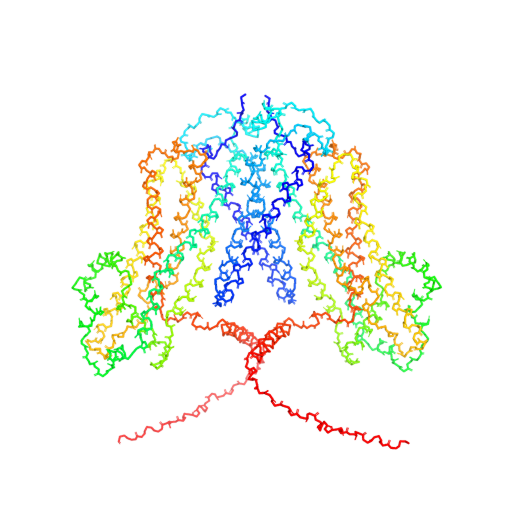2.721 15.211 1 88.5 264 SER B CA 1
ATOM 5950 C C . SER B 1 264 ? 21.922 3.709 14.602 1 88.5 264 SER B C 1
ATOM 5952 O O . SER B 1 264 ? 22.719 4.328 15.32 1 88.5 264 SER B O 1
ATOM 5954 N N . PHE B 1 265 ? 21.828 3.883 13.383 1 85.81 265 PHE B N 1
ATOM 5955 C CA . PHE B 1 265 ? 22.688 4.844 12.703 1 85.81 265 PHE B CA 1
ATOM 5956 C C . PHE B 1 265 ? 22.375 6.266 13.156 1 85.81 265 PHE B C 1
ATOM 5958 O O . PHE B 1 265 ? 23.281 7.051 13.43 1 85.81 265 PHE B O 1
ATOM 5965 N N . ILE B 1 266 ? 21.109 6.527 13.234 1 86.62 266 ILE B N 1
ATOM 5966 C CA . ILE B 1 266 ? 20.703 7.855 13.68 1 86.62 266 ILE B CA 1
ATOM 5967 C C . ILE B 1 266 ? 21.141 8.07 15.133 1 86.62 266 ILE B C 1
ATOM 5969 O O . ILE B 1 266 ? 21.594 9.156 15.492 1 86.62 266 ILE B O 1
ATOM 5973 N N . PHE B 1 267 ? 21.109 7 15.852 1 88 267 PHE B N 1
ATOM 5974 C CA . PHE B 1 267 ? 21.484 7.059 17.266 1 88 267 PHE B CA 1
ATOM 5975 C C . PHE B 1 267 ? 22.969 7.336 17.422 1 88 267 PHE B C 1
ATOM 5977 O O . PHE B 1 267 ? 23.375 8.172 18.25 1 88 267 PHE B O 1
ATOM 5984 N N . PHE B 1 268 ? 23.812 6.859 16.547 1 85 268 PHE B N 1
ATOM 5985 C CA . PHE B 1 268 ? 25.266 6.957 16.688 1 85 268 PHE B CA 1
ATOM 5986 C C . PHE B 1 268 ? 25.812 8.148 15.914 1 85 268 PHE B C 1
ATOM 5988 O O . PHE B 1 268 ? 27 8.422 15.945 1 85 268 PHE B O 1
ATOM 5995 N N . ASN B 1 269 ? 24.938 8.852 15.289 1 82.75 269 ASN B N 1
ATOM 5996 C CA . ASN B 1 269 ? 25.406 10.023 14.547 1 82.75 269 ASN B CA 1
ATOM 5997 C C . ASN B 1 269 ? 25.562 11.234 15.453 1 82.75 269 ASN B C 1
ATOM 5999 O O . ASN B 1 269 ? 24.984 12.297 15.203 1 82.75 269 ASN B O 1
ATOM 6003 N N . ALA B 1 270 ? 26.234 11 16.531 1 81.19 270 ALA B N 1
ATOM 6004 C CA . ALA B 1 270 ? 26.531 12.086 17.469 1 81.19 270 ALA B CA 1
ATOM 6005 C C . ALA B 1 270 ? 27.984 12.539 17.359 1 81.19 270 ALA B C 1
ATOM 6007 O O . ALA B 1 270 ? 28.844 11.773 16.891 1 81.19 270 ALA B O 1
ATOM 6008 N N . HIS B 1 271 ? 28.25 13.742 17.641 1 77.56 271 HIS B N 1
ATOM 6009 C CA . HIS B 1 271 ? 29.562 14.352 17.469 1 77.56 271 HIS B CA 1
ATOM 6010 C C . HIS B 1 271 ? 30.641 13.578 18.234 1 77.56 271 HIS B C 1
ATOM 6012 O O . HIS B 1 271 ? 31.75 13.391 17.734 1 77.56 271 HIS B O 1
ATOM 6018 N N . LYS B 1 272 ? 30.328 12.984 19.328 1 75.81 272 LYS B N 1
ATOM 6019 C CA . LYS B 1 272 ? 31.344 12.344 20.172 1 75.81 272 LYS B CA 1
ATOM 6020 C C . LYS B 1 272 ? 31.734 10.984 19.609 1 75.81 272 LYS B C 1
ATOM 6022 O O . LYS B 1 272 ? 32.781 10.438 19.969 1 75.81 272 LYS B O 1
ATOM 6027 N N . PHE B 1 273 ? 31.016 10.5 18.641 1 79.19 273 PHE B N 1
ATOM 6028 C CA . PHE B 1 273 ? 31.297 9.164 18.125 1 79.19 273 PHE B CA 1
ATOM 6029 C C . PHE B 1 273 ? 32.094 9.25 16.844 1 79.19 273 PHE B C 1
ATOM 6031 O O . PHE B 1 273 ? 32.562 8.227 16.312 1 79.19 273 PHE B O 1
ATOM 6038 N N . TYR B 1 274 ? 32.406 10.406 16.391 1 77.12 274 TYR B N 1
ATOM 6039 C CA . TYR B 1 274 ? 33.188 10.594 15.164 1 77.12 274 TYR B CA 1
ATOM 6040 C C . TYR B 1 274 ? 32.719 9.633 14.07 1 77.12 274 TYR B C 1
ATOM 6042 O O . TYR B 1 274 ? 33.531 8.961 13.438 1 77.12 274 TYR B O 1
ATOM 6050 N N . SER B 1 275 ? 31.391 9.531 14 1 77.19 275 SER B N 1
ATOM 6051 C CA . SER B 1 275 ? 30.781 8.578 13.078 1 77.19 275 SER B CA 1
ATOM 6052 C C . SER B 1 275 ? 31.125 8.914 11.625 1 77.19 275 SER B C 1
ATOM 6054 O O . SER B 1 275 ? 31.125 8.031 10.766 1 77.19 275 SER B O 1
ATOM 6056 N N . TYR B 1 276 ? 31.562 10.047 11.391 1 73.06 276 TYR B N 1
ATOM 6057 C CA . TYR B 1 276 ? 31.891 10.477 10.031 1 73.06 276 TYR B CA 1
ATOM 6058 C C . TYR B 1 276 ? 33.094 9.742 9.5 1 73.06 276 TYR B C 1
ATOM 6060 O O . TYR B 1 276 ? 33.25 9.578 8.281 1 73.06 276 TYR B O 1
ATOM 6068 N N . TYR B 1 277 ? 33.844 9.164 10.422 1 76.88 277 TYR B N 1
ATOM 6069 C CA . TYR B 1 277 ? 35.125 8.602 9.992 1 76.88 277 TYR B CA 1
ATOM 6070 C C . TYR B 1 277 ? 35 7.109 9.695 1 76.88 277 TYR B C 1
ATOM 6072 O O . TYR B 1 277 ? 35.719 6.562 8.883 1 76.88 277 TYR B O 1
ATOM 6080 N N . TRP B 1 278 ? 34.062 6.543 10.227 1 83.56 278 TRP B N 1
ATOM 6081 C CA . TRP B 1 278 ? 34.094 5.094 10.055 1 83.56 278 TRP B CA 1
ATOM 6082 C C . TRP B 1 278 ? 32.781 4.609 9.414 1 83.56 278 TRP B C 1
ATOM 6084 O O . TRP B 1 278 ? 32.781 3.568 8.75 1 83.56 278 TRP B O 1
ATOM 6094 N N . LEU B 1 279 ? 31.797 5.316 9.422 1 83 279 LEU B N 1
ATOM 6095 C CA . LEU B 1 279 ? 30.484 4.844 8.977 1 83 279 LEU B CA 1
ATOM 6096 C C . LEU B 1 279 ? 30.453 4.668 7.465 1 83 279 LEU B C 1
ATOM 6098 O O . LEU B 1 279 ? 29.906 3.688 6.961 1 83 279 LEU B O 1
ATOM 6102 N N . PRO B 1 280 ? 31.078 5.523 6.727 1 85 280 PRO B N 1
ATOM 6103 C CA . PRO B 1 280 ? 31.016 5.359 5.273 1 85 280 PRO B CA 1
ATOM 6104 C C . PRO B 1 280 ? 31.812 4.156 4.777 1 85 280 PRO B C 1
ATOM 6106 O O . PRO B 1 280 ? 31.578 3.682 3.658 1 85 280 PRO B O 1
ATOM 6109 N N . PHE B 1 281 ? 32.656 3.547 5.59 1 90.44 281 PHE B N 1
ATOM 6110 C CA . PHE B 1 281 ? 33.531 2.469 5.152 1 90.44 281 PHE B CA 1
ATOM 6111 C C . PHE B 1 281 ? 32.906 1.109 5.48 1 90.44 281 PHE B C 1
ATOM 6113 O O . PHE B 1 281 ? 33.344 0.084 4.957 1 90.44 281 PHE B O 1
ATOM 6120 N N . ILE B 1 282 ? 31.859 1.115 6.195 1 90.19 282 ILE B N 1
ATOM 6121 C CA . ILE B 1 282 ? 31.266 -0.15 6.609 1 90.19 282 ILE B CA 1
ATOM 6122 C C . ILE B 1 282 ? 30.688 -0.869 5.395 1 90.19 282 ILE B C 1
ATOM 6124 O O . ILE B 1 282 ? 31 -2.039 5.152 1 90.19 282 ILE B O 1
ATOM 6128 N N . PRO B 1 283 ? 29.938 -0.2 4.582 1 93.31 283 PRO B N 1
ATOM 6129 C CA . PRO B 1 283 ? 29.406 -0.909 3.418 1 93.31 283 PRO B CA 1
ATOM 6130 C C . PRO B 1 283 ? 30.484 -1.341 2.434 1 93.31 283 PRO B C 1
ATOM 6132 O O . PRO B 1 283 ? 30.359 -2.389 1.794 1 93.31 283 PRO B O 1
ATOM 6135 N N . LEU B 1 284 ? 31.547 -0.642 2.344 1 94.69 284 LEU B N 1
ATOM 6136 C CA . LEU B 1 284 ? 32.625 -1.003 1.438 1 94.69 284 LEU B CA 1
ATOM 6137 C C . LEU B 1 284 ? 33.344 -2.27 1.911 1 94.69 284 LEU B C 1
ATOM 6139 O O . LEU B 1 284 ? 33.562 -3.191 1.124 1 94.69 284 LEU B O 1
ATOM 6143 N N . VAL B 1 285 ? 33.594 -2.254 3.166 1 95.06 285 VAL B N 1
ATOM 6144 C CA . VAL B 1 285 ? 34.312 -3.408 3.723 1 95.06 285 VAL B CA 1
ATOM 6145 C C . VAL B 1 285 ? 33.438 -4.652 3.598 1 95.06 285 VAL B C 1
ATOM 6147 O O . VAL B 1 285 ? 33.906 -5.715 3.184 1 95.06 285 VAL B O 1
ATOM 6150 N N . MET B 1 286 ? 32.219 -4.512 3.908 1 95.81 286 MET B N 1
ATOM 6151 C CA . MET B 1 286 ? 31.312 -5.645 3.814 1 95.81 286 MET B CA 1
ATOM 6152 C C . MET B 1 286 ? 31.172 -6.109 2.369 1 95.81 286 MET B C 1
ATOM 6154 O O . MET B 1 286 ? 31.109 -7.309 2.102 1 95.81 286 MET B O 1
ATOM 6158 N N . LEU B 1 287 ? 31.109 -5.211 1.496 1 96.75 287 LEU B N 1
ATOM 6159 C CA . LEU B 1 287 ? 30.969 -5.535 0.08 1 96.75 287 LEU B CA 1
ATOM 6160 C C . LEU B 1 287 ? 32.188 -6.289 -0.426 1 96.75 287 LEU B C 1
ATOM 6162 O O . LEU B 1 287 ? 32.062 -7.273 -1.153 1 96.75 287 LEU B O 1
ATOM 6166 N N . LEU B 1 288 ? 33.312 -5.82 -0.01 1 96 288 LEU B N 1
ATOM 6167 C CA . LEU B 1 288 ? 34.562 -6.473 -0.431 1 96 288 LEU B CA 1
ATOM 6168 C C . LEU B 1 288 ? 34.656 -7.871 0.169 1 96 288 LEU B C 1
ATOM 6170 O O . LEU B 1 288 ? 35.156 -8.789 -0.48 1 96 288 LEU B O 1
ATOM 6174 N N . LEU B 1 289 ? 34.156 -8.008 1.365 1 96.12 289 LEU B N 1
ATOM 6175 C CA . LEU B 1 289 ? 34.156 -9.328 1.985 1 96.12 289 LEU B CA 1
ATOM 6176 C C . LEU B 1 289 ? 33.219 -10.273 1.24 1 96.12 289 LEU B C 1
ATOM 6178 O O . LEU B 1 289 ? 33.562 -11.43 0.989 1 96.12 289 LEU B O 1
ATOM 6182 N N . VAL B 1 290 ? 32.125 -9.805 0.896 1 96.12 290 VAL B N 1
ATOM 6183 C CA . VAL B 1 290 ? 31.156 -10.617 0.161 1 96.12 290 VAL B CA 1
ATOM 6184 C C . VAL B 1 290 ? 31.719 -10.977 -1.21 1 96.12 290 VAL B C 1
ATOM 6186 O O . VAL B 1 290 ? 31.625 -12.133 -1.642 1 96.12 290 VAL B O 1
ATOM 6189 N N . GLY B 1 291 ? 32.312 -10.016 -1.853 1 95.56 291 GLY B N 1
ATOM 6190 C CA . GLY B 1 291 ? 32.906 -10.297 -3.143 1 95.56 291 GLY B CA 1
ATOM 6191 C C . GLY B 1 291 ? 34.031 -11.328 -3.07 1 95.56 291 GLY B C 1
ATOM 6192 O O . GLY B 1 291 ? 34.125 -12.195 -3.939 1 95.56 291 GLY B O 1
ATOM 6193 N N . THR B 1 292 ? 34.781 -11.227 -2.104 1 94.69 292 THR B N 1
ATOM 6194 C CA . THR B 1 292 ? 35.875 -12.18 -1.914 1 94.69 292 THR B CA 1
ATOM 6195 C C . THR B 1 292 ? 35.312 -13.578 -1.634 1 94.69 292 THR B C 1
ATOM 6197 O O . THR B 1 292 ? 35.844 -14.562 -2.16 1 94.69 292 THR B O 1
ATOM 6200 N N . LYS B 1 293 ? 34.375 -13.633 -0.836 1 95 293 LYS B N 1
ATOM 6201 C CA . LYS B 1 293 ? 33.781 -14.93 -0.532 1 95 293 LYS B CA 1
ATOM 6202 C C . LYS B 1 293 ? 33.188 -15.57 -1.784 1 95 293 LYS B C 1
ATOM 6204 O O . LYS B 1 293 ? 33.344 -16.781 -1.995 1 95 293 LYS B O 1
ATOM 6209 N N . LEU B 1 294 ? 32.594 -14.789 -2.604 1 95.38 294 LEU B N 1
ATOM 6210 C CA . LEU B 1 294 ? 31.984 -15.32 -3.826 1 95.38 294 LEU B CA 1
ATOM 6211 C C . LEU B 1 294 ? 33.062 -15.867 -4.758 1 95.38 294 LEU B C 1
ATOM 6213 O O . LEU B 1 294 ? 32.906 -16.938 -5.344 1 95.38 294 LEU B O 1
ATOM 6217 N N . GLN B 1 295 ? 34.156 -15.156 -4.812 1 94 295 GLN B N 1
ATOM 6218 C CA . GLN B 1 295 ? 35.25 -15.641 -5.617 1 94 295 GLN B CA 1
ATOM 6219 C C . GLN B 1 295 ? 35.875 -16.891 -5 1 94 295 GLN B C 1
ATOM 6221 O O . GLN B 1 295 ? 36.312 -17.797 -5.719 1 94 295 GLN B O 1
ATOM 6226 N N . ALA B 1 296 ? 35.906 -16.906 -3.754 1 92.81 296 ALA B N 1
ATOM 6227 C CA . ALA B 1 296 ? 36.438 -18.062 -3.059 1 92.81 296 ALA B CA 1
ATOM 6228 C C . ALA B 1 296 ? 35.594 -19.312 -3.311 1 92.81 296 ALA B C 1
ATOM 6230 O O . ALA B 1 296 ? 36.125 -20.422 -3.416 1 92.81 296 ALA B O 1
ATOM 6231 N N . ILE B 1 297 ? 34.375 -19.156 -3.375 1 93.5 297 ILE B N 1
ATOM 6232 C CA . ILE B 1 297 ? 33.469 -20.281 -3.627 1 93.5 297 ILE B CA 1
ATOM 6233 C C . ILE B 1 297 ? 33.781 -20.875 -5.004 1 93.5 297 ILE B C 1
ATOM 6235 O O . ILE B 1 297 ? 33.844 -22.094 -5.16 1 93.5 297 ILE B O 1
ATOM 6239 N N . ILE B 1 298 ? 33.969 -20.031 -5.992 1 92.25 298 ILE B N 1
ATOM 6240 C CA . ILE B 1 298 ? 34.281 -20.516 -7.332 1 92.25 298 ILE B CA 1
ATOM 6241 C C . ILE B 1 298 ? 35.625 -21.266 -7.309 1 92.25 298 ILE B C 1
ATOM 6243 O O . ILE B 1 298 ? 35.719 -22.359 -7.871 1 92.25 298 ILE B O 1
ATOM 6247 N N . THR B 1 299 ? 36.562 -20.75 -6.625 1 91 299 THR B N 1
ATOM 6248 C CA . THR B 1 299 ? 37.875 -21.375 -6.551 1 91 299 THR B CA 1
ATOM 6249 C C . THR B 1 299 ? 37.781 -22.688 -5.777 1 91 299 THR B C 1
ATOM 6251 O O . THR B 1 299 ? 38.406 -23.688 -6.164 1 91 299 THR B O 1
ATOM 6254 N N . LEU B 1 300 ? 37.062 -22.734 -4.75 1 91.62 300 LEU B N 1
ATOM 6255 C CA . LEU B 1 300 ? 36.906 -23.938 -3.955 1 91.62 300 LEU B CA 1
ATOM 6256 C C . LEU B 1 300 ? 36.188 -25.031 -4.746 1 91.62 300 LEU B C 1
ATOM 6258 O O . LEU B 1 300 ? 36.469 -26.219 -4.59 1 91.62 300 LEU B O 1
ATOM 6262 N N . MET B 1 301 ? 35.281 -24.641 -5.523 1 91.69 301 MET B N 1
ATOM 6263 C CA . MET B 1 301 ? 34.594 -25.609 -6.383 1 91.69 301 MET B CA 1
ATOM 6264 C C . MET B 1 301 ? 35.594 -26.234 -7.371 1 91.69 301 MET B C 1
ATOM 6266 O O . MET B 1 301 ? 35.5 -27.438 -7.652 1 91.69 301 MET B O 1
ATOM 6270 N N . CYS B 1 302 ? 36.406 -25.406 -7.848 1 89.38 302 CYS B N 1
ATOM 6271 C CA . CYS B 1 302 ? 37.438 -25.906 -8.758 1 89.38 302 CYS B CA 1
ATOM 6272 C C . CYS B 1 302 ? 38.375 -26.875 -8.039 1 89.38 302 CYS B C 1
ATOM 6274 O O . CYS B 1 302 ? 38.719 -27.938 -8.555 1 89.38 302 CYS B O 1
ATOM 6276 N N . LEU B 1 303 ? 38.781 -26.547 -6.887 1 88.94 303 LEU B N 1
ATOM 6277 C CA . LEU B 1 303 ? 39.688 -27.375 -6.105 1 88.94 303 LEU B CA 1
ATOM 6278 C C . LEU B 1 303 ? 39.031 -28.688 -5.703 1 88.94 303 LEU B C 1
ATOM 6280 O O . LEU B 1 303 ? 39.656 -29.75 -5.746 1 88.94 303 LEU B O 1
ATOM 6284 N N . ASP B 1 304 ? 37.812 -28.594 -5.344 1 88.19 304 ASP B N 1
ATOM 6285 C CA . ASP B 1 304 ? 37.062 -29.781 -4.969 1 88.19 304 ASP B CA 1
ATOM 6286 C C . ASP B 1 304 ? 36.906 -30.734 -6.152 1 88.19 304 ASP B C 1
ATOM 6288 O O . ASP B 1 304 ? 37.031 -31.953 -5.992 1 88.19 304 ASP B O 1
ATOM 6292 N N . SER B 1 305 ? 36.688 -30.203 -7.316 1 86.88 305 SER B N 1
ATOM 6293 C CA . SER B 1 305 ? 36.594 -31.016 -8.516 1 86.88 305 SER B CA 1
ATOM 6294 C C . SER B 1 305 ? 37.938 -31.641 -8.891 1 86.88 305 SER B C 1
ATOM 6296 O O . SER B 1 305 ? 38 -32.781 -9.328 1 86.88 305 SER B O 1
ATOM 6298 N N . HIS B 1 306 ? 39 -30.922 -8.703 1 84.56 306 HIS B N 1
ATOM 6299 C CA . HIS B 1 306 ? 40.344 -31.406 -8.992 1 84.56 306 HIS B CA 1
ATOM 6300 C C . HIS B 1 306 ? 40.719 -32.531 -8.039 1 84.56 306 HIS B C 1
ATOM 6302 O O . HIS B 1 306 ? 41.375 -33.5 -8.453 1 84.56 306 HIS B O 1
ATOM 6308 N N . ASP B 1 307 ? 40.406 -32.406 -6.801 1 84.06 307 ASP B N 1
ATOM 6309 C CA . ASP B 1 307 ? 40.75 -33.406 -5.801 1 84.06 307 ASP B CA 1
ATOM 6310 C C . ASP B 1 307 ? 39.969 -34.719 -6.043 1 84.06 307 ASP B C 1
ATOM 6312 O O . ASP B 1 307 ? 40.469 -35.812 -5.73 1 84.06 307 ASP B O 1
ATOM 6316 N N . LYS B 1 308 ? 38.875 -34.594 -6.605 1 82.69 308 LYS B N 1
ATOM 6317 C CA . LYS B 1 308 ? 38.094 -35.781 -6.855 1 82.69 308 LYS B CA 1
ATOM 6318 C C . LYS B 1 308 ? 38.562 -36.531 -8.102 1 82.69 308 LYS B C 1
ATOM 6320 O O . LYS B 1 308 ? 38.656 -37.75 -8.117 1 82.69 308 LYS B O 1
ATOM 6325 N N . SER B 1 309 ? 38.75 -35.688 -9.172 1 79.62 309 SER B N 1
ATOM 6326 C CA . SER B 1 309 ? 39.219 -36.312 -10.391 1 79.62 309 SER B CA 1
ATOM 6327 C C . SER B 1 309 ? 40.25 -35.438 -11.109 1 79.62 309 SER B C 1
ATOM 6329 O O . SER B 1 309 ? 39.969 -34.281 -11.406 1 79.62 309 SER B O 1
ATOM 6331 N N . HIS B 1 310 ? 41.312 -36 -11.438 1 79.44 310 HIS B N 1
ATOM 6332 C CA . HIS B 1 310 ? 42.375 -35.25 -12.125 1 79.44 310 HIS B CA 1
ATOM 6333 C C . HIS B 1 310 ? 42.156 -35.25 -13.633 1 79.44 310 HIS B C 1
ATOM 6335 O O . HIS B 1 310 ? 42.75 -34.469 -14.359 1 79.44 310 HIS B O 1
ATOM 6341 N N . VAL B 1 311 ? 41.188 -36.188 -14.016 1 76.31 311 VAL B N 1
ATOM 6342 C CA . VAL B 1 311 ? 40.906 -36.281 -15.438 1 76.31 311 VAL B CA 1
ATOM 6343 C C . VAL B 1 311 ? 39.469 -35.906 -15.695 1 76.31 311 VAL B C 1
ATOM 6345 O O . VAL B 1 311 ? 38.562 -36.281 -14.945 1 76.31 311 VAL B O 1
ATOM 6348 N N . VAL B 1 312 ? 39.344 -34.969 -16.625 1 77.69 312 VAL B N 1
ATOM 6349 C CA . VAL B 1 312 ? 38.031 -34.469 -16.922 1 77.69 312 VAL B CA 1
ATOM 6350 C C . VAL B 1 312 ? 37.625 -34.938 -18.328 1 77.69 312 VAL B C 1
ATOM 6352 O O . VAL B 1 312 ? 38.438 -34.906 -19.25 1 77.69 312 VAL B O 1
ATOM 6355 N N . LYS B 1 313 ? 36.5 -35.594 -18.328 1 71.5 313 LYS B N 1
ATOM 6356 C CA . LYS B 1 313 ? 35.906 -35.906 -19.609 1 71.5 313 LYS B CA 1
ATOM 6357 C C . LYS B 1 313 ? 35.125 -34.719 -20.188 1 71.5 313 LYS B C 1
ATOM 6359 O O . LYS B 1 313 ? 34.062 -34.375 -19.688 1 71.5 313 LYS B O 1
ATOM 6364 N N . GLY B 1 314 ? 35.781 -34.031 -21.109 1 74.19 314 GLY B N 1
ATOM 6365 C CA . GLY B 1 314 ? 35.125 -32.875 -21.703 1 74.19 314 GLY B CA 1
ATOM 6366 C C . GLY B 1 314 ? 35.312 -31.594 -20.891 1 74.19 314 GLY B C 1
ATOM 6367 O O . GLY B 1 314 ? 36.438 -31.109 -20.734 1 74.19 314 GLY B O 1
ATOM 6368 N N . THR B 1 315 ? 34.188 -31.219 -20.297 1 76.75 315 THR B N 1
ATOM 6369 C CA . THR B 1 315 ? 34.25 -30.016 -19.5 1 76.75 315 THR B CA 1
ATOM 6370 C C . THR B 1 315 ? 34.281 -30.344 -18 1 76.75 315 THR B C 1
ATOM 6372 O O . THR B 1 315 ? 33.719 -31.375 -17.594 1 76.75 315 THR B O 1
ATOM 6375 N N . LEU B 1 316 ? 35.031 -29.594 -17.328 1 80.88 316 LEU B N 1
ATOM 6376 C CA . LEU B 1 316 ? 35.156 -29.812 -15.891 1 80.88 316 LEU B CA 1
ATOM 6377 C C . LEU B 1 316 ? 33.781 -29.719 -15.211 1 80.88 316 LEU B C 1
ATOM 6379 O O . LEU B 1 316 ? 33.031 -28.781 -15.461 1 80.88 316 LEU B O 1
ATOM 6383 N N . LEU B 1 317 ? 33.531 -30.75 -14.438 1 83.56 317 LEU B N 1
ATOM 6384 C CA . LEU B 1 317 ? 32.25 -30.828 -13.766 1 83.56 317 LEU B CA 1
ATOM 6385 C C . LEU B 1 317 ? 32.344 -30.328 -12.328 1 83.56 317 LEU B C 1
ATOM 6387 O O . LEU B 1 317 ? 33.062 -30.906 -11.516 1 83.56 317 LEU B O 1
ATOM 6391 N N . VAL B 1 318 ? 31.734 -29.234 -12.18 1 88.31 318 VAL B N 1
ATOM 6392 C CA . VAL B 1 318 ? 31.672 -28.688 -10.828 1 88.31 318 VAL B CA 1
ATOM 6393 C C . VAL B 1 318 ? 30.359 -29.094 -10.156 1 88.31 318 VAL B C 1
ATOM 6395 O O . VAL B 1 318 ? 29.312 -29.125 -10.805 1 88.31 318 VAL B O 1
ATOM 6398 N N . ARG B 1 319 ? 30.406 -29.438 -8.891 1 86.94 319 ARG B N 1
ATOM 6399 C CA . ARG B 1 319 ? 29.234 -29.875 -8.141 1 86.94 319 ARG B CA 1
ATOM 6400 C C . ARG B 1 319 ? 28.75 -28.781 -7.203 1 86.94 319 ARG B C 1
ATOM 6402 O O . ARG B 1 319 ? 29.5 -28.312 -6.344 1 86.94 319 ARG B O 1
ATOM 6409 N N . PRO B 1 320 ? 27.531 -28.406 -7.414 1 90.31 320 PRO B N 1
ATOM 6410 C CA . PRO B 1 320 ? 26.953 -27.422 -6.5 1 90.31 320 PRO B CA 1
ATOM 6411 C C . PRO B 1 320 ? 26.797 -27.953 -5.078 1 90.31 320 PRO B C 1
ATOM 6413 O O . PRO B 1 320 ? 26.469 -29.125 -4.887 1 90.31 320 PRO B O 1
ATOM 6416 N N . SER B 1 321 ? 27.188 -27.156 -4.113 1 91.12 321 SER B N 1
ATOM 6417 C CA . SER B 1 321 ? 27.094 -27.547 -2.711 1 91.12 321 SER B CA 1
ATOM 6418 C C . SER B 1 321 ? 26.844 -26.344 -1.815 1 91.12 321 SER B C 1
ATOM 6420 O O . SER B 1 321 ? 27.484 -25.297 -1.988 1 91.12 321 SER B O 1
ATOM 6422 N N . ASP B 1 322 ? 25.984 -26.531 -0.818 1 91.94 322 ASP B N 1
ATOM 6423 C CA . ASP B 1 322 ? 25.672 -25.469 0.135 1 91.94 322 ASP B CA 1
ATOM 6424 C C . ASP B 1 322 ? 26.812 -25.281 1.133 1 91.94 322 ASP B C 1
ATOM 6426 O O . ASP B 1 322 ? 26.922 -24.219 1.756 1 91.94 322 ASP B O 1
ATOM 6430 N N . HIS B 1 323 ? 27.625 -26.281 1.221 1 90.88 323 HIS B N 1
ATOM 6431 C CA . HIS B 1 323 ? 28.688 -26.234 2.227 1 90.88 323 HIS B CA 1
ATOM 6432 C C . HIS B 1 323 ? 29.734 -25.188 1.876 1 90.88 323 HIS B C 1
ATOM 6434 O O . HIS B 1 323 ? 30.516 -24.766 2.738 1 90.88 323 HIS B O 1
ATOM 6440 N N . LEU B 1 324 ? 29.766 -24.75 0.688 1 92.06 324 LEU B N 1
ATOM 6441 C CA . LEU B 1 324 ? 30.766 -23.766 0.245 1 92.06 324 LEU B CA 1
ATOM 6442 C C . LEU B 1 324 ? 30.359 -22.359 0.675 1 92.06 324 LEU B C 1
ATOM 6444 O O . LEU B 1 324 ? 31.188 -21.453 0.685 1 92.06 324 LEU B O 1
ATOM 6448 N N . PHE B 1 325 ? 29.109 -22.203 1.103 1 93.75 325 PHE B N 1
ATOM 6449 C CA . PHE B 1 325 ? 28.609 -20.891 1.509 1 93.75 325 PHE B CA 1
ATOM 6450 C C . PHE B 1 325 ? 28.797 -20.688 3.008 1 93.75 325 PHE B C 1
ATOM 6452 O O . PHE B 1 325 ? 29.047 -21.641 3.744 1 93.75 325 PHE B O 1
ATOM 6459 N N . TRP B 1 326 ? 28.703 -19.375 3.424 1 92.25 326 TRP B N 1
ATOM 6460 C CA . TRP B 1 326 ? 28.797 -19.078 4.848 1 92.25 326 TRP B CA 1
ATOM 6461 C C . TRP B 1 326 ? 27.672 -19.766 5.621 1 92.25 326 TRP B C 1
ATOM 6463 O O . TRP B 1 326 ? 26.5 -19.562 5.332 1 92.25 326 TRP B O 1
ATOM 6473 N N . PHE B 1 327 ? 27.969 -20.656 6.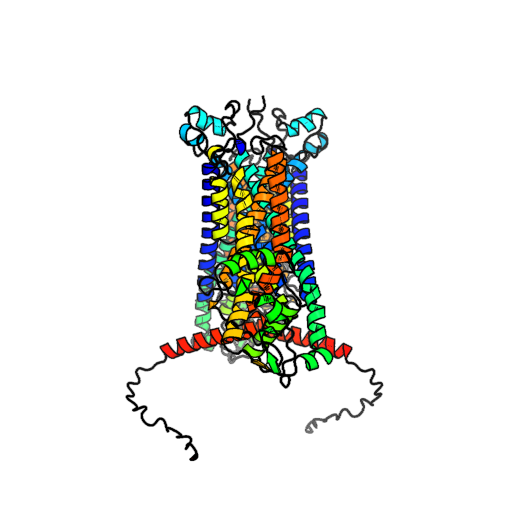586 1 91.62 327 PHE B N 1
ATOM 6474 C CA . PHE B 1 327 ? 27.047 -21.375 7.461 1 91.62 327 PHE B CA 1
ATOM 6475 C C . PHE B 1 327 ? 26.109 -22.266 6.648 1 91.62 327 PHE B C 1
ATOM 6477 O O . PHE B 1 327 ? 25 -22.578 7.082 1 91.62 327 PHE B O 1
ATOM 6484 N N . GLY B 1 328 ? 26.422 -22.469 5.395 1 90.44 328 GLY B N 1
ATOM 6485 C CA . GLY B 1 328 ? 25.656 -23.359 4.547 1 90.44 328 GLY B CA 1
ATOM 6486 C C . GLY B 1 328 ? 24.375 -22.734 4.027 1 90.44 328 GLY B C 1
ATOM 6487 O O . GLY B 1 328 ? 23.422 -23.438 3.676 1 90.44 328 GLY B O 1
ATOM 6488 N N . ARG B 1 329 ? 24.375 -21.375 4.066 1 91.88 329 ARG B N 1
ATOM 6489 C CA . ARG B 1 329 ? 23.156 -20.688 3.656 1 91.88 329 ARG B CA 1
ATOM 6490 C C . ARG B 1 329 ? 23.422 -19.719 2.51 1 91.88 329 ARG B C 1
ATOM 6492 O O . ARG B 1 329 ? 23.891 -18.609 2.73 1 91.88 329 ARG B O 1
ATOM 6499 N N . PRO B 1 330 ? 23 -20.016 1.405 1 90.56 330 PRO B N 1
ATOM 6500 C CA . PRO B 1 330 ? 23.203 -19.109 0.274 1 90.56 330 PRO B CA 1
ATOM 6501 C C . PRO B 1 330 ? 22.328 -17.859 0.367 1 90.56 330 PRO B C 1
ATOM 6503 O O . PRO B 1 330 ? 22.688 -16.812 -0.18 1 90.56 330 PRO B O 1
ATOM 6506 N N . LYS B 1 331 ? 21.219 -17.891 1.136 1 90.25 331 LYS B N 1
ATOM 6507 C CA . LYS B 1 331 ? 20.312 -16.75 1.25 1 90.25 331 LYS B CA 1
ATOM 6508 C C . LYS B 1 331 ? 20.938 -15.633 2.084 1 90.25 331 LYS B C 1
ATOM 6510 O O . LYS B 1 331 ? 20.484 -14.484 2.014 1 90.25 331 LYS B O 1
ATOM 6515 N N . LEU B 1 332 ? 21.906 -15.984 2.857 1 93.12 332 LEU B N 1
ATOM 6516 C CA . LEU B 1 332 ? 22.578 -14.992 3.693 1 93.12 332 LEU B CA 1
ATOM 6517 C C . LEU B 1 332 ? 23.281 -13.938 2.838 1 93.12 332 LEU B C 1
ATOM 6519 O O . LEU B 1 332 ? 23.344 -12.766 3.221 1 93.12 332 LEU B O 1
ATOM 6523 N N . LEU B 1 333 ? 23.703 -14.344 1.679 1 94.44 333 LEU B N 1
ATOM 6524 C CA . LEU B 1 333 ? 24.391 -13.406 0.794 1 94.44 333 LEU B CA 1
ATOM 6525 C C . LEU B 1 333 ? 23.422 -12.344 0.279 1 94.44 333 LEU B C 1
ATOM 6527 O O . LEU B 1 333 ? 23.812 -11.18 0.123 1 94.44 333 LEU B O 1
ATOM 6531 N N . LEU B 1 334 ? 22.234 -12.766 0.08 1 93.06 334 LEU B N 1
ATOM 6532 C CA . LEU B 1 334 ? 21.234 -11.797 -0.359 1 93.06 334 LEU B CA 1
ATOM 6533 C C . LEU B 1 334 ? 20.922 -10.797 0.745 1 93.06 334 LEU B C 1
ATOM 6535 O O . LEU B 1 334 ? 20.812 -9.594 0.483 1 93.06 334 LEU B O 1
ATOM 6539 N N . GLN B 1 335 ? 20.844 -11.273 1.948 1 92.62 335 GLN B N 1
ATOM 6540 C CA . GLN B 1 335 ? 20.562 -10.398 3.084 1 92.62 335 GLN B CA 1
ATOM 6541 C C . GLN B 1 335 ? 21.703 -9.406 3.305 1 92.62 335 GLN B C 1
ATOM 6543 O O . GLN B 1 335 ? 21.469 -8.25 3.648 1 92.62 335 GLN B O 1
ATOM 6548 N N . LEU B 1 336 ? 22.859 -9.875 3.039 1 93.75 336 LEU B N 1
ATOM 6549 C CA . LEU B 1 336 ? 24.016 -8.992 3.209 1 93.75 336 LEU B CA 1
ATOM 6550 C C . LEU B 1 336 ? 24.047 -7.934 2.115 1 93.75 336 LEU B C 1
ATOM 6552 O O . LEU B 1 336 ? 24.328 -6.762 2.393 1 93.75 336 LEU B O 1
ATOM 6556 N N . LEU B 1 337 ? 23.766 -8.344 0.969 1 93.75 337 LEU B N 1
ATOM 6557 C CA . LEU B 1 337 ? 23.734 -7.371 -0.121 1 93.75 337 LEU B CA 1
ATOM 6558 C C . LEU B 1 337 ? 22.625 -6.352 0.086 1 93.75 337 LEU B C 1
ATOM 6560 O O . LEU B 1 337 ? 22.781 -5.172 -0.239 1 93.75 337 LEU B O 1
ATOM 6564 N N . HIS B 1 338 ? 21.562 -6.867 0.579 1 93.12 338 HIS B N 1
ATOM 6565 C CA . HIS B 1 338 ? 20.453 -5.98 0.915 1 93.12 338 HIS B CA 1
ATOM 6566 C C . HIS B 1 338 ? 20.859 -4.953 1.964 1 93.12 338 HIS B C 1
ATOM 6568 O O . HIS B 1 338 ? 20.594 -3.76 1.807 1 93.12 338 HIS B O 1
ATOM 6574 N N . PHE B 1 339 ? 21.531 -5.387 2.939 1 92.94 339 PHE B N 1
ATOM 6575 C CA . PHE B 1 339 ? 22 -4.523 4.02 1 92.94 339 PHE B CA 1
ATOM 6576 C C . PHE B 1 339 ? 23.016 -3.502 3.5 1 92.94 339 PHE B C 1
ATOM 6578 O O . PHE B 1 339 ? 22.938 -2.318 3.834 1 92.94 339 PHE B O 1
ATOM 6585 N N . ILE B 1 340 ? 23.891 -3.922 2.658 1 93.94 340 ILE B N 1
ATOM 6586 C CA . ILE B 1 340 ? 24.922 -3.055 2.107 1 93.94 340 ILE B CA 1
ATOM 6587 C C . ILE B 1 340 ? 24.281 -1.976 1.236 1 93.94 340 ILE B C 1
ATOM 6589 O O . ILE B 1 340 ? 24.609 -0.794 1.358 1 93.94 340 ILE B O 1
ATOM 6593 N N . SER B 1 341 ? 23.406 -2.414 0.434 1 93 341 SER B N 1
ATOM 6594 C CA . SER B 1 341 ? 22.75 -1.473 -0.47 1 93 341 SER B CA 1
ATOM 6595 C C . SER B 1 341 ? 21.922 -0.448 0.3 1 93 341 SER B C 1
ATOM 6597 O O . SER B 1 341 ? 21.953 0.742 -0.019 1 93 341 SER B O 1
ATOM 6599 N N . PHE B 1 342 ? 21.297 -0.839 1.283 1 92.5 342 PHE B N 1
ATOM 6600 C CA . PHE B 1 342 ? 20.469 0.072 2.07 1 92.5 342 PHE B CA 1
ATOM 6601 C C . PHE B 1 342 ? 21.344 1.053 2.848 1 92.5 342 PHE B C 1
ATOM 6603 O O . PHE B 1 342 ? 21.047 2.25 2.893 1 92.5 342 PHE B O 1
ATOM 6610 N N . GLN B 1 343 ? 22.391 0.509 3.459 1 92 343 GLN B N 1
ATOM 6611 C CA . GLN B 1 343 ? 23.281 1.365 4.246 1 92 343 GLN B CA 1
ATOM 6612 C C . GLN B 1 343 ? 23.938 2.432 3.373 1 92 343 GLN B C 1
ATOM 6614 O O . GLN B 1 343 ? 24.062 3.584 3.787 1 92 343 GLN B O 1
ATOM 6619 N N . ASN B 1 344 ? 24.281 2.014 2.26 1 93.44 344 ASN B N 1
ATOM 6620 C CA . ASN B 1 344 ? 24.891 2.98 1.347 1 93.44 344 ASN B CA 1
ATOM 6621 C C . ASN B 1 344 ? 23.875 4.031 0.898 1 93.44 344 ASN B C 1
ATOM 6623 O O . ASN B 1 344 ? 24.188 5.223 0.84 1 93.44 344 ASN B O 1
ATOM 6627 N N . SER B 1 345 ? 22.719 3.566 0.593 1 92 345 SER B N 1
ATOM 6628 C CA . SER B 1 345 ? 21.656 4.496 0.195 1 92 345 SER B CA 1
ATOM 6629 C C . SER B 1 345 ? 21.312 5.449 1.334 1 92 345 SER B C 1
ATOM 6631 O O . SER B 1 345 ? 21.047 6.633 1.104 1 92 345 SER B O 1
ATOM 6633 N N . PHE B 1 346 ? 21.312 4.969 2.506 1 91.12 346 PHE B N 1
ATOM 6634 C CA . PHE B 1 346 ? 21 5.777 3.68 1 91.12 346 PHE B CA 1
ATOM 6635 C C . PHE B 1 346 ? 22.047 6.859 3.885 1 91.12 346 PHE B C 1
ATOM 6637 O O . PHE B 1 346 ? 21.719 8.016 4.164 1 91.12 346 PHE B O 1
ATOM 6644 N N . GLN B 1 347 ? 23.266 6.531 3.734 1 90.62 347 GLN B N 1
ATOM 6645 C CA . GLN B 1 347 ? 24.344 7.492 3.932 1 90.62 347 GLN B CA 1
ATOM 6646 C C . GLN B 1 347 ? 24.312 8.586 2.867 1 90.62 347 GLN B C 1
ATOM 6648 O O . GLN B 1 347 ? 24.5 9.766 3.174 1 90.62 347 GLN B O 1
ATOM 6653 N N . LEU B 1 348 ? 24.047 8.133 1.712 1 91 348 LEU B N 1
ATOM 6654 C CA . LEU B 1 348 ? 23.969 9.117 0.638 1 91 348 LEU B CA 1
ATOM 6655 C C . LEU B 1 348 ? 22.75 10.016 0.806 1 91 348 LEU B C 1
ATOM 6657 O O . LEU B 1 348 ? 22.812 11.219 0.537 1 91 348 LEU B O 1
ATOM 6661 N N . ALA B 1 349 ? 21.688 9.406 1.215 1 92.06 349 ALA B N 1
ATOM 6662 C CA . ALA B 1 349 ? 20.469 10.188 1.468 1 92.06 349 ALA B CA 1
ATOM 6663 C C . ALA B 1 349 ? 20.688 11.188 2.6 1 92.06 349 ALA B C 1
ATOM 6665 O O . ALA B 1 349 ? 20.297 12.344 2.496 1 92.06 349 ALA B O 1
ATOM 6666 N N . PHE B 1 350 ? 21.281 10.75 3.662 1 89.06 350 PHE B N 1
ATOM 6667 C CA . PHE B 1 350 ? 21.547 11.609 4.812 1 89.06 350 PHE B CA 1
ATOM 6668 C C . PHE B 1 350 ? 22.484 12.758 4.426 1 89.06 350 PHE B C 1
ATOM 6670 O O . PHE B 1 350 ? 22.281 13.898 4.84 1 89.06 350 PHE B O 1
ATOM 6677 N N . PHE B 1 351 ? 23.391 12.516 3.617 1 87.88 351 PHE B N 1
ATOM 6678 C CA . PHE B 1 351 ? 24.312 13.539 3.154 1 87.88 351 PHE B CA 1
ATOM 6679 C C . PHE B 1 351 ? 23.594 14.562 2.285 1 87.88 351 PHE B C 1
ATOM 6681 O O . PHE B 1 351 ? 23.781 15.773 2.449 1 87.88 351 PHE B O 1
ATOM 6688 N N . THR B 1 352 ? 22.812 14.062 1.354 1 89.06 352 THR B N 1
ATOM 6689 C CA . THR B 1 352 ? 22.109 14.961 0.449 1 89.06 352 THR B CA 1
ATOM 6690 C C . THR B 1 352 ? 21.125 15.844 1.221 1 89.06 352 THR B C 1
ATOM 6692 O O . THR B 1 352 ? 21.016 17.031 0.936 1 89.06 352 THR B O 1
ATOM 6695 N N . TRP B 1 353 ? 20.531 15.273 2.195 1 88.19 353 TRP B N 1
ATOM 6696 C CA . TRP B 1 353 ? 19.578 16.047 3 1 88.19 353 TRP B CA 1
ATOM 6697 C C . TRP B 1 353 ? 20.297 17.094 3.838 1 88.19 353 TRP B C 1
ATOM 6699 O O . TRP B 1 353 ? 19.859 18.25 3.91 1 88.19 353 TRP B O 1
ATOM 6709 N N . THR B 1 354 ? 21.422 16.75 4.465 1 85.69 354 THR B N 1
ATOM 6710 C CA . THR B 1 354 ? 22.156 17.688 5.301 1 85.69 354 THR B CA 1
ATOM 6711 C C . THR B 1 354 ? 22.781 18.781 4.445 1 85.69 354 THR B C 1
ATOM 6713 O O . THR B 1 354 ? 22.875 19.938 4.879 1 85.69 354 THR B O 1
ATOM 6716 N N . TRP B 1 355 ? 23.141 18.375 3.283 1 84.62 355 TRP B N 1
ATOM 6717 C CA . TRP B 1 355 ? 23.703 19.375 2.369 1 84.62 355 TRP B CA 1
ATOM 6718 C C . TRP B 1 355 ? 22.625 20.359 1.935 1 84.62 355 TRP B C 1
ATOM 6720 O O . TRP B 1 355 ? 22.875 21.562 1.883 1 84.62 355 TRP B O 1
ATOM 6730 N N . TYR B 1 356 ? 21.484 19.875 1.697 1 83.94 356 TYR B N 1
ATOM 6731 C CA . TYR B 1 356 ? 20.391 20.719 1.217 1 83.94 356 TYR B CA 1
ATOM 6732 C C . TYR B 1 356 ? 19.875 21.625 2.326 1 83.94 356 TYR B C 1
ATOM 6734 O O . TYR B 1 356 ? 19.625 22.812 2.102 1 83.94 356 TYR B O 1
ATOM 6742 N N . LYS B 1 357 ? 19.766 21.141 3.523 1 82.94 357 LYS B N 1
ATOM 6743 C CA . LYS B 1 357 ? 19.141 21.891 4.609 1 82.94 357 LYS B CA 1
ATOM 6744 C C . LYS B 1 357 ? 20.141 22.797 5.301 1 82.94 357 LYS B C 1
ATOM 6746 O O . LYS B 1 357 ? 19.812 23.938 5.66 1 82.94 357 LYS B O 1
ATOM 6751 N N . PHE B 1 358 ? 21.375 22.328 5.527 1 79.06 358 PHE B N 1
ATOM 6752 C CA . PHE B 1 358 ? 22.297 23.078 6.379 1 79.06 358 PHE B CA 1
ATOM 6753 C C . PHE B 1 358 ? 23.469 23.625 5.566 1 79.06 358 PHE B C 1
ATOM 6755 O O . PHE B 1 358 ? 24.234 24.453 6.051 1 79.06 358 PHE B O 1
ATOM 6762 N N . GLY B 1 359 ? 23.562 23.219 4.309 1 78.12 359 GLY B N 1
ATOM 6763 C CA . GLY B 1 359 ? 24.625 23.719 3.467 1 78.12 359 GLY B CA 1
ATOM 6764 C C . GLY B 1 359 ? 25.906 22.922 3.582 1 78.12 359 GLY B C 1
ATOM 6765 O O . GLY B 1 359 ? 25.984 21.969 4.363 1 78.12 359 GLY B O 1
ATOM 6766 N N . PHE B 1 360 ? 26.891 23.297 2.893 1 76.56 360 PHE B N 1
ATOM 6767 C CA . PHE B 1 360 ? 28.156 22.562 2.764 1 76.56 360 PHE B CA 1
ATOM 6768 C C . PHE B 1 360 ? 29.031 22.766 3.992 1 76.56 360 PHE B C 1
ATOM 6770 O O . PHE B 1 360 ? 29.781 21.875 4.383 1 76.56 360 PHE B O 1
ATOM 6777 N N . ARG B 1 361 ? 28.969 23.938 4.574 1 72.75 361 ARG B N 1
ATOM 6778 C CA . ARG B 1 361 ? 29.812 24.234 5.727 1 72.75 361 ARG B CA 1
ATOM 6779 C C . ARG B 1 361 ? 29 24.172 7.023 1 72.75 361 ARG B C 1
ATOM 6781 O O . ARG B 1 361 ? 28.781 25.203 7.656 1 72.75 361 ARG B O 1
ATOM 6788 N N . SER B 1 362 ? 28.391 23.047 7.16 1 73 362 SER B N 1
ATOM 6789 C CA . SER B 1 362 ? 27.578 22.891 8.367 1 73 362 SER B CA 1
ATOM 6790 C C . SER B 1 362 ? 28.312 22.078 9.43 1 73 362 SER B C 1
ATOM 6792 O O . SER B 1 362 ? 29.422 21.594 9.188 1 73 362 SER B O 1
ATOM 6794 N N . CYS B 1 363 ? 27.734 22.078 10.594 1 72.69 363 CYS B N 1
ATOM 6795 C CA . CYS B 1 363 ? 28.312 21.359 11.711 1 72.69 363 CYS B CA 1
ATOM 6796 C C . CYS B 1 363 ? 28.375 19.859 11.422 1 72.69 363 CYS B C 1
ATOM 6798 O O . CYS B 1 363 ? 29.188 19.141 12.023 1 72.69 363 CYS B O 1
ATOM 6800 N N . PHE B 1 364 ? 27.672 19.453 10.344 1 71.38 364 PHE B N 1
ATOM 6801 C CA . PHE B 1 364 ? 27.688 18.031 9.992 1 71.38 364 PHE B CA 1
ATOM 6802 C C . PHE B 1 364 ? 28.906 17.688 9.156 1 71.38 364 PHE B C 1
ATOM 6804 O O . PHE B 1 364 ? 29.375 16.547 9.172 1 71.38 364 PHE B O 1
ATOM 6811 N N . HIS B 1 365 ? 29.234 18.781 8.484 1 70.31 365 HIS B N 1
ATOM 6812 C CA . HIS B 1 365 ? 30.359 18.578 7.574 1 70.31 365 HIS B CA 1
ATOM 6813 C C . HIS B 1 365 ? 31.5 19.531 7.906 1 70.31 365 HIS B C 1
ATOM 6815 O O . HIS B 1 365 ? 31.391 20.75 7.684 1 70.31 365 HIS B O 1
ATOM 6821 N N . ARG B 1 366 ? 32.469 19.078 8.547 1 67.31 366 ARG B N 1
ATOM 6822 C CA . ARG B 1 366 ? 33.531 19.984 9.016 1 67.31 366 ARG B CA 1
ATOM 6823 C C . ARG B 1 366 ? 34.5 20.297 7.906 1 67.31 366 ARG B C 1
ATOM 6825 O O . ARG B 1 366 ? 34.844 21.453 7.672 1 67.31 366 ARG B O 1
ATOM 6832 N N . ARG B 1 367 ? 34.938 19.219 7.277 1 74.25 367 ARG B N 1
ATOM 6833 C CA . ARG B 1 367 ? 36 19.391 6.289 1 74.25 367 ARG B CA 1
ATOM 6834 C C . ARG B 1 367 ? 35.531 18.969 4.902 1 74.25 367 ARG B C 1
ATOM 6836 O O . ARG B 1 367 ? 34.75 18.031 4.766 1 74.25 367 ARG B O 1
ATOM 6843 N N . THR B 1 368 ? 35.906 19.719 3.979 1 81.56 368 THR B N 1
ATOM 6844 C CA . THR B 1 368 ? 35.562 19.422 2.588 1 81.56 368 THR B CA 1
ATOM 6845 C C . THR B 1 368 ? 36.125 18.062 2.17 1 81.56 368 THR B C 1
ATOM 6847 O O . THR B 1 368 ? 35.531 17.359 1.373 1 81.56 368 THR B O 1
ATOM 6850 N N . GLU B 1 369 ? 37.281 17.797 2.697 1 81.75 369 GLU B N 1
ATOM 6851 C CA . GLU B 1 369 ? 37.906 16.5 2.365 1 81.75 369 GLU B CA 1
ATOM 6852 C C . GLU B 1 369 ? 37 15.344 2.812 1 81.75 369 GLU B C 1
ATOM 6854 O O . GLU B 1 369 ? 36.875 14.344 2.104 1 81.75 369 GLU B O 1
ATOM 6859 N N . ASP B 1 370 ? 36.406 15.516 3.857 1 80.62 370 ASP B N 1
ATOM 6860 C CA . ASP B 1 370 ? 35.531 14.461 4.383 1 80.62 370 ASP B CA 1
ATOM 6861 C C . ASP B 1 370 ? 34.281 14.289 3.523 1 80.62 370 ASP B C 1
ATOM 6863 O O . ASP B 1 370 ? 33.812 13.172 3.33 1 80.62 370 ASP B O 1
ATOM 6867 N N . ILE B 1 371 ? 33.906 15.344 3.004 1 83.88 371 ILE B N 1
ATOM 6868 C CA . ILE B 1 371 ? 32.719 15.305 2.133 1 83.88 371 ILE B CA 1
ATOM 6869 C C . ILE B 1 371 ? 33.062 14.562 0.846 1 83.88 371 ILE B C 1
ATOM 6871 O O . ILE B 1 371 ? 32.281 13.711 0.393 1 83.88 371 ILE B O 1
ATOM 6875 N N . VAL B 1 372 ? 34.188 14.883 0.356 1 85.81 372 VAL B N 1
ATOM 6876 C CA . VAL B 1 372 ? 34.625 14.266 -0.898 1 85.81 372 VAL B CA 1
ATOM 6877 C C . VAL B 1 372 ? 34.812 12.766 -0.696 1 85.81 372 VAL B C 1
ATOM 6879 O O . VAL B 1 372 ? 34.375 11.961 -1.53 1 85.81 372 VAL B O 1
ATOM 6882 N N . ILE B 1 373 ? 35.344 12.391 0.344 1 85.69 373 ILE B N 1
ATOM 6883 C CA . ILE B 1 373 ? 35.562 10.977 0.626 1 85.69 373 ILE B CA 1
ATOM 6884 C C . ILE B 1 373 ? 34.219 10.25 0.77 1 85.69 373 ILE B C 1
ATOM 6886 O O . ILE B 1 373 ? 34.062 9.148 0.239 1 85.69 373 ILE B O 1
ATOM 6890 N N . ARG B 1 374 ? 33.344 10.844 1.368 1 86.69 374 ARG B N 1
ATOM 6891 C CA . ARG B 1 374 ? 32.062 10.219 1.6 1 86.69 374 ARG B CA 1
ATOM 6892 C C . ARG B 1 374 ? 31.297 10.031 0.291 1 86.69 374 ARG B C 1
ATOM 6894 O O . ARG B 1 374 ? 30.719 8.969 0.048 1 86.69 374 ARG B O 1
ATOM 6901 N N . VAL B 1 375 ? 31.297 11 -0.493 1 88.94 375 VAL B N 1
ATOM 6902 C CA . VAL B 1 375 ? 30.547 10.945 -1.746 1 88.94 375 VAL B CA 1
ATOM 6903 C C . VAL B 1 375 ? 31.219 9.961 -2.705 1 88.94 375 VAL B C 1
ATOM 6905 O O . VAL B 1 375 ? 30.562 9.148 -3.34 1 88.94 375 VAL B O 1
ATOM 6908 N N . VAL B 1 376 ? 32.531 10 -2.738 1 90.94 376 VAL B N 1
ATOM 6909 C CA . VAL B 1 376 ? 33.281 9.117 -3.641 1 90.94 376 VAL B CA 1
ATOM 6910 C C . VAL B 1 376 ? 33.125 7.668 -3.188 1 90.94 376 VAL B C 1
ATOM 6912 O O . VAL B 1 376 ? 32.906 6.773 -4.008 1 90.94 376 VAL B O 1
ATOM 6915 N N . MET B 1 377 ? 33.219 7.496 -1.928 1 92.44 377 MET B N 1
ATOM 6916 C CA . MET B 1 377 ? 33.031 6.145 -1.403 1 92.44 377 MET B CA 1
ATOM 6917 C C . MET B 1 377 ? 31.625 5.633 -1.67 1 92.44 377 MET B C 1
ATOM 6919 O O . MET B 1 377 ? 31.453 4.473 -2.041 1 92.44 377 MET B O 1
ATOM 6923 N N . GLY B 1 378 ? 30.656 6.484 -1.503 1 92.69 378 GLY B N 1
ATOM 6924 C CA . GLY B 1 378 ? 29.281 6.094 -1.769 1 92.69 378 GLY B CA 1
ATOM 6925 C C . GLY B 1 378 ? 29.047 5.695 -3.213 1 92.69 378 GLY B C 1
ATOM 6926 O O . GLY B 1 378 ? 28.406 4.676 -3.482 1 92.69 378 GLY B O 1
ATOM 6927 N N . VAL B 1 379 ? 29.562 6.395 -4.09 1 93.12 379 VAL B N 1
ATOM 6928 C CA . VAL B 1 379 ? 29.391 6.125 -5.512 1 93.12 379 VAL B CA 1
ATOM 6929 C C . VAL B 1 379 ? 30.172 4.867 -5.895 1 93.12 379 VAL B C 1
ATOM 6931 O O . VAL B 1 379 ? 29.672 4.043 -6.672 1 93.12 379 VAL B O 1
ATOM 6934 N N . LEU B 1 380 ? 31.297 4.738 -5.312 1 94 380 LEU B N 1
ATOM 6935 C CA . LEU B 1 380 ? 32.125 3.57 -5.59 1 94 380 LEU B CA 1
ATOM 6936 C C . LEU B 1 380 ? 31.438 2.293 -5.121 1 94 380 LEU B C 1
ATOM 6938 O O . LEU B 1 380 ? 31.406 1.297 -5.848 1 94 380 LEU B O 1
ATOM 6942 N N . VAL B 1 381 ? 30.922 2.348 -3.963 1 95.06 381 VAL B N 1
ATOM 6943 C CA . VAL B 1 381 ? 30.219 1.182 -3.43 1 95.06 381 VAL B CA 1
ATOM 6944 C C . VAL B 1 381 ? 29.031 0.839 -4.316 1 95.06 381 VAL B C 1
ATOM 6946 O O . VAL B 1 381 ? 28.766 -0.334 -4.594 1 95.06 381 VAL B O 1
ATOM 6949 N N . HIS B 1 382 ? 28.406 1.861 -4.73 1 94.38 382 HIS B N 1
ATOM 6950 C CA . HIS B 1 382 ? 27.25 1.652 -5.598 1 94.38 382 HIS B CA 1
ATOM 6951 C C . HIS B 1 382 ? 27.656 0.979 -6.902 1 94.38 382 HIS B C 1
ATOM 6953 O O . HIS B 1 382 ? 27.016 0.01 -7.332 1 94.38 382 HIS B O 1
ATOM 6959 N N . PHE B 1 383 ? 28.656 1.327 -7.461 1 93.56 383 PHE B N 1
ATOM 6960 C CA . PHE B 1 383 ? 29.141 0.781 -8.719 1 93.56 383 PHE B CA 1
ATOM 6961 C C . PHE B 1 383 ? 29.688 -0.63 -8.531 1 93.56 383 PHE B C 1
ATOM 6963 O O . PHE B 1 383 ? 29.406 -1.521 -9.336 1 93.56 383 PHE B O 1
ATOM 6970 N N . LEU B 1 384 ? 30.422 -0.772 -7.535 1 94.5 384 LEU B N 1
ATOM 6971 C CA . LEU B 1 384 ? 30.984 -2.092 -7.266 1 94.5 384 LEU B CA 1
ATOM 6972 C C . LEU B 1 384 ? 29.875 -3.096 -6.945 1 94.5 384 LEU B C 1
ATOM 6974 O O . LEU B 1 384 ? 29.938 -4.25 -7.379 1 94.5 384 LEU B O 1
ATOM 6978 N N . CYS B 1 385 ? 28.953 -2.625 -6.254 1 94.5 385 CYS B N 1
ATOM 6979 C CA . CYS B 1 385 ? 27.844 -3.5 -5.883 1 94.5 385 CYS B CA 1
ATOM 6980 C C . CYS B 1 385 ? 27.031 -3.904 -7.109 1 94.5 385 CYS B C 1
ATOM 6982 O O . CYS B 1 385 ? 26.688 -5.074 -7.27 1 94.5 385 CYS B O 1
ATOM 6984 N N . GLY B 1 386 ? 26.766 -3.002 -7.957 1 93.62 386 GLY B N 1
ATOM 6985 C CA . GLY B 1 386 ? 25.938 -3.26 -9.125 1 93.62 386 GLY B CA 1
ATOM 6986 C C . GLY B 1 386 ? 26.688 -3.936 -10.25 1 93.62 386 GLY B C 1
ATOM 6987 O O . GLY B 1 386 ? 26.203 -4.918 -10.828 1 93.62 386 GLY B O 1
ATOM 6988 N N . TYR B 1 387 ? 27.891 -3.559 -10.516 1 92.69 387 TYR B N 1
ATOM 6989 C CA . TYR B 1 387 ? 28.594 -3.979 -11.727 1 92.69 387 TYR B CA 1
ATOM 6990 C C . TYR B 1 387 ? 29.469 -5.195 -11.453 1 92.69 387 TYR B C 1
ATOM 6992 O O . TYR B 1 387 ? 29.688 -6.023 -12.344 1 92.69 387 TYR B O 1
ATOM 7000 N N . VAL B 1 388 ? 29.875 -5.332 -10.242 1 93.25 388 VAL B N 1
ATOM 7001 C CA . VAL B 1 388 ? 30.844 -6.395 -9.984 1 93.25 388 VAL B CA 1
ATOM 7002 C C . VAL B 1 388 ? 30.203 -7.477 -9.117 1 93.25 388 VAL B C 1
ATOM 7004 O O . VAL B 1 388 ? 30.125 -8.641 -9.531 1 93.25 388 VAL B O 1
ATOM 7007 N N . THR B 1 389 ? 29.688 -7.098 -8.047 1 94.94 389 THR B N 1
ATOM 7008 C CA . THR B 1 389 ? 29.266 -8.086 -7.059 1 94.94 389 THR B CA 1
ATOM 7009 C C . THR B 1 389 ? 27.938 -8.719 -7.449 1 94.94 389 THR B C 1
ATOM 7011 O O . THR B 1 389 ? 27.734 -9.922 -7.266 1 94.94 389 THR B O 1
ATOM 7014 N N . LEU B 1 390 ? 27.031 -7.969 -7.988 1 94.62 390 LEU B N 1
ATOM 7015 C CA . LEU B 1 390 ? 25.703 -8.484 -8.289 1 94.62 390 LEU B CA 1
ATOM 7016 C C . LEU B 1 390 ? 25.781 -9.594 -9.336 1 94.62 390 LEU B C 1
ATOM 7018 O O . LEU B 1 390 ? 25.172 -10.656 -9.172 1 94.62 390 LEU B O 1
ATOM 7022 N N . PRO B 1 391 ? 26.484 -9.375 -10.453 1 94.5 391 PRO B N 1
ATOM 7023 C CA . PRO B 1 391 ? 26.594 -10.477 -11.406 1 94.5 391 PRO B CA 1
ATOM 7024 C C . PRO B 1 391 ? 27.266 -11.711 -10.805 1 94.5 391 PRO B C 1
ATOM 7026 O O . PRO B 1 391 ? 26.875 -12.844 -11.109 1 94.5 391 PRO B O 1
ATOM 7029 N N . LEU B 1 392 ? 28.297 -11.508 -10.008 1 95.19 392 LEU B N 1
ATOM 7030 C CA . LEU B 1 392 ? 28.953 -12.617 -9.328 1 95.19 392 LEU B CA 1
ATOM 7031 C C . LEU B 1 392 ? 27.984 -13.344 -8.406 1 95.19 392 LEU B C 1
ATOM 7033 O O . LEU B 1 392 ? 27.953 -14.578 -8.383 1 95.19 392 LEU B O 1
ATOM 7037 N N . TYR B 1 393 ? 27.234 -12.586 -7.699 1 95.81 393 TYR B N 1
ATOM 7038 C CA . TYR B 1 393 ? 26.203 -13.133 -6.824 1 95.81 393 TYR B CA 1
ATOM 7039 C C . TYR B 1 393 ? 25.172 -13.938 -7.617 1 95.81 393 TYR B C 1
ATOM 7041 O O . TYR B 1 393 ? 24.797 -15.039 -7.219 1 95.81 393 TYR B O 1
ATOM 7049 N N . ALA B 1 394 ? 24.703 -13.445 -8.695 1 94.81 394 ALA B N 1
ATOM 7050 C CA . ALA B 1 394 ? 23.688 -14.086 -9.508 1 94.81 394 ALA B CA 1
ATOM 7051 C C . ALA B 1 394 ? 24.156 -15.438 -10.031 1 94.81 394 ALA B C 1
ATOM 7053 O O . ALA B 1 394 ? 23.391 -16.406 -10.07 1 94.81 394 ALA B O 1
ATOM 7054 N N . LEU B 1 395 ? 25.391 -15.5 -10.375 1 94.69 395 LEU B N 1
ATOM 7055 C CA . LEU B 1 395 ? 25.938 -16.734 -10.938 1 94.69 395 LEU B CA 1
ATOM 7056 C C . LEU B 1 395 ? 26.25 -17.75 -9.844 1 94.69 395 LEU B C 1
ATOM 7058 O O . LEU B 1 395 ? 25.812 -18.906 -9.93 1 94.69 395 LEU B O 1
ATOM 7062 N N . VAL B 1 396 ? 26.844 -17.328 -8.781 1 94.62 396 VAL B N 1
ATOM 7063 C CA . VAL B 1 396 ? 27.375 -18.234 -7.781 1 94.62 396 VAL B CA 1
ATOM 7064 C C . VAL B 1 396 ? 26.25 -18.75 -6.887 1 94.62 396 VAL B C 1
ATOM 7066 O O . VAL B 1 396 ? 26.297 -19.891 -6.422 1 94.62 396 VAL B O 1
ATOM 7069 N N . THR B 1 397 ? 25.234 -18.016 -6.609 1 93.44 397 THR B N 1
ATOM 7070 C CA . THR B 1 397 ? 24.172 -18.422 -5.695 1 93.44 397 THR B CA 1
ATOM 7071 C C . THR B 1 397 ? 23.328 -19.547 -6.305 1 93.44 397 THR B C 1
ATOM 7073 O O . THR B 1 397 ? 22.578 -20.219 -5.598 1 93.44 397 THR B O 1
ATOM 7076 N N . GLN B 1 398 ? 23.5 -19.734 -7.598 1 91.56 398 GLN B N 1
ATOM 7077 C CA . GLN B 1 398 ? 22.781 -20.828 -8.234 1 91.56 398 GLN B CA 1
ATOM 7078 C C . GLN B 1 398 ? 23.453 -22.172 -7.965 1 91.56 398 GLN B C 1
ATOM 7080 O O . GLN B 1 398 ? 22.875 -23.234 -8.211 1 91.56 398 GLN B O 1
ATOM 7085 N N . MET B 1 399 ? 24.656 -22.094 -7.488 1 91.56 399 MET B N 1
ATOM 7086 C CA . MET B 1 399 ? 25.453 -23.297 -7.281 1 91.56 399 MET B CA 1
ATOM 7087 C C . MET B 1 399 ? 25.188 -23.891 -5.895 1 91.56 399 MET B C 1
ATOM 7089 O O . MET B 1 399 ? 26.109 -24.422 -5.266 1 91.56 399 MET B O 1
ATOM 7093 N N . GLY B 1 400 ? 23.984 -23.672 -5.379 1 87.25 400 GLY B N 1
ATOM 7094 C CA . GLY B 1 400 ? 23.531 -24.359 -4.18 1 87.25 400 GLY B CA 1
ATOM 7095 C C . GLY B 1 400 ? 22.938 -25.719 -4.465 1 87.25 400 GLY B C 1
ATOM 7096 O O . GLY B 1 400 ? 22.734 -26.094 -5.625 1 87.25 400 GLY B O 1
ATOM 7097 N N . THR B 1 401 ? 22.703 -26.453 -3.475 1 83.56 401 THR B N 1
ATOM 7098 C CA . THR B 1 401 ? 22.219 -27.812 -3.637 1 83.56 401 THR B CA 1
ATOM 7099 C C . THR B 1 401 ? 20.797 -27.812 -4.215 1 83.56 401 THR B C 1
ATOM 7101 O O . THR B 1 401 ? 20.469 -28.656 -5.055 1 83.56 401 THR B O 1
ATOM 7104 N N . SER B 1 402 ? 20.047 -26.828 -3.736 1 79.81 402 SER B N 1
ATOM 7105 C CA . SER B 1 402 ? 18.672 -26.812 -4.195 1 79.81 402 SER B CA 1
ATOM 7106 C C . SER B 1 402 ? 18.469 -25.75 -5.277 1 79.81 402 SER B C 1
ATOM 7108 O O . SER B 1 402 ? 19.156 -24.734 -5.297 1 79.81 402 SER B O 1
ATOM 7110 N N . MET B 1 403 ? 17.609 -26.25 -6.234 1 79.81 403 MET B N 1
ATOM 7111 C CA . MET B 1 403 ? 17.281 -25.281 -7.285 1 79.81 403 MET B CA 1
ATOM 7112 C C . MET B 1 403 ? 16.25 -24.281 -6.797 1 79.81 403 MET B C 1
ATOM 7114 O O . MET B 1 403 ? 15.367 -24.625 -5.996 1 79.81 403 MET B O 1
ATOM 7118 N N . ARG B 1 404 ? 16.422 -23.188 -7.312 1 81.25 404 ARG B N 1
ATOM 7119 C CA . ARG B 1 404 ? 15.469 -22.125 -6.969 1 81.25 404 ARG B CA 1
ATOM 7120 C C . ARG B 1 404 ? 14.172 -22.281 -7.762 1 81.25 404 ARG B C 1
ATOM 7122 O O . ARG B 1 404 ? 14.18 -22.812 -8.875 1 81.25 404 ARG B O 1
ATOM 7129 N N . PRO B 1 405 ? 13.055 -21.844 -7.082 1 74.88 405 PRO B N 1
ATOM 7130 C CA . PRO B 1 405 ? 11.75 -22 -7.73 1 74.88 405 PRO B CA 1
ATOM 7131 C C . PRO B 1 405 ? 11.625 -21.188 -9.023 1 74.88 405 PRO B C 1
ATOM 7133 O O . PRO B 1 405 ? 10.727 -21.438 -9.828 1 74.88 405 PRO B O 1
ATOM 7136 N N . ALA B 1 406 ? 12.562 -20.453 -9.289 1 72.81 406 ALA B N 1
ATOM 7137 C CA . ALA B 1 406 ? 12.523 -19.609 -10.484 1 72.81 406 ALA B CA 1
ATOM 7138 C C . ALA B 1 406 ? 12.695 -20.438 -11.75 1 72.81 406 ALA B C 1
ATOM 7140 O O . ALA B 1 406 ? 12.492 -19.953 -12.859 1 72.81 406 ALA B O 1
ATOM 7141 N N . VAL B 1 407 ? 13.055 -21.672 -11.555 1 74.19 407 VAL B N 1
ATOM 7142 C CA . VAL B 1 407 ? 13.25 -22.562 -12.695 1 74.19 407 VAL B CA 1
ATOM 7143 C C . VAL B 1 407 ? 11.898 -22.859 -13.352 1 74.19 407 VAL B C 1
ATOM 7145 O O . VAL B 1 407 ? 11.828 -23.078 -14.562 1 74.19 407 VAL B O 1
ATOM 7148 N N . PHE B 1 408 ? 10.844 -22.781 -12.43 1 69.88 408 PHE B N 1
ATOM 7149 C CA . PHE B 1 408 ? 9.516 -23.109 -12.922 1 69.88 408 PHE B CA 1
ATOM 7150 C C . PHE B 1 408 ? 8.758 -21.844 -13.32 1 69.88 408 PHE B C 1
ATOM 7152 O O . PHE B 1 408 ? 9.008 -20.766 -12.781 1 69.88 408 PHE B O 1
ATOM 7159 N N . THR B 1 409 ? 8.047 -22.109 -14.328 1 66.31 409 THR B N 1
ATOM 7160 C CA . THR B 1 409 ? 7.18 -21 -14.703 1 66.31 409 THR B CA 1
ATOM 7161 C C . THR B 1 409 ? 6.18 -20.688 -13.586 1 66.31 409 THR B C 1
ATOM 7163 O O . THR B 1 409 ? 5.902 -21.547 -12.742 1 66.31 409 THR B O 1
ATOM 7166 N N . GLU B 1 410 ? 5.848 -19.531 -13.445 1 64.12 410 GLU B N 1
ATOM 7167 C CA . GLU B 1 410 ? 4.984 -19.062 -12.367 1 64.12 410 GLU B CA 1
ATOM 7168 C C . GLU B 1 410 ? 3.719 -19.906 -12.258 1 64.12 410 GLU B C 1
ATOM 7170 O O . GLU B 1 410 ? 3.232 -20.172 -11.156 1 64.12 410 GLU B O 1
ATOM 7175 N N . ASP B 1 411 ? 3.271 -20.344 -13.305 1 62.38 411 ASP B N 1
ATOM 7176 C CA . ASP B 1 411 ? 2.049 -21.141 -13.312 1 62.38 411 ASP B CA 1
ATOM 7177 C C . ASP B 1 411 ? 2.264 -22.484 -12.617 1 62.38 411 ASP B C 1
ATOM 7179 O O . ASP B 1 411 ? 1.389 -22.969 -11.898 1 62.38 411 ASP B O 1
ATOM 7183 N N . VAL B 1 412 ? 3.445 -22.922 -12.891 1 68.69 412 VAL B N 1
ATOM 7184 C CA . VAL B 1 412 ? 3.752 -24.219 -12.289 1 68.69 412 VAL B CA 1
ATOM 7185 C C . VAL B 1 412 ? 3.959 -24.047 -10.789 1 68.69 412 VAL B C 1
ATOM 7187 O O . VAL B 1 412 ? 3.516 -24.891 -10 1 68.69 412 VAL B O 1
ATOM 7190 N N . ILE B 1 413 ? 4.496 -22.938 -10.5 1 69.19 413 ILE B N 1
ATOM 7191 C CA . ILE B 1 413 ? 4.766 -22.703 -9.086 1 69.19 413 ILE B CA 1
ATOM 7192 C C . ILE B 1 413 ? 3.447 -22.547 -8.328 1 69.19 413 ILE B C 1
ATOM 7194 O O . ILE B 1 413 ? 3.273 -23.094 -7.242 1 69.19 413 ILE B O 1
ATOM 7198 N N . GLU B 1 414 ? 2.602 -21.812 -8.906 1 66.25 414 GLU B N 1
ATOM 7199 C CA . GLU B 1 414 ? 1.294 -21.641 -8.281 1 66.25 414 GLU B CA 1
ATOM 7200 C C . GLU B 1 414 ? 0.536 -22.969 -8.203 1 66.25 414 GLU B C 1
ATOM 7202 O O . GLU B 1 414 ? -0.139 -23.25 -7.211 1 66.25 414 GLU B O 1
ATOM 7207 N N . GLY B 1 415 ? 0.665 -23.719 -9.211 1 64.38 415 GLY B N 1
ATOM 7208 C CA . GLY B 1 415 ? 0.056 -25.047 -9.203 1 64.38 415 GLY B CA 1
ATOM 7209 C C . GLY B 1 415 ? 0.616 -25.953 -8.117 1 64.38 415 GLY B C 1
ATOM 7210 O O . GLY B 1 415 ? -0.135 -26.641 -7.43 1 64.38 415 GLY B O 1
ATOM 7211 N N . LEU B 1 416 ? 1.892 -25.812 -7.953 1 67.69 416 LEU B N 1
ATOM 7212 C CA . LEU B 1 416 ? 2.551 -26.656 -6.957 1 67.69 416 LEU B CA 1
ATOM 7213 C C . LEU B 1 416 ? 2.178 -26.219 -5.547 1 67.69 416 LEU B C 1
ATOM 7215 O O . LEU B 1 416 ? 1.985 -27.047 -4.66 1 67.69 416 LEU B O 1
ATOM 7219 N N . LYS B 1 417 ? 2.092 -24.969 -5.422 1 66.56 417 LYS B N 1
ATOM 7220 C CA . LYS B 1 417 ? 1.686 -24.469 -4.113 1 66.56 417 LYS B CA 1
ATOM 7221 C C . LYS B 1 417 ? 0.259 -24.891 -3.779 1 66.56 417 LYS B C 1
ATOM 7223 O O . LYS B 1 417 ? -0.03 -25.281 -2.645 1 66.56 417 LYS B O 1
ATOM 7228 N N . ARG B 1 418 ? -0.52 -24.844 -4.723 1 64.5 418 ARG B N 1
ATOM 7229 C CA . ARG B 1 418 ? -1.902 -25.266 -4.539 1 64.5 418 ARG B CA 1
ATOM 7230 C C . ARG B 1 418 ? -1.979 -26.766 -4.25 1 64.5 418 ARG B C 1
ATOM 7232 O O . ARG B 1 418 ? -2.764 -27.203 -3.404 1 64.5 418 ARG B O 1
ATOM 7239 N N . TRP B 1 419 ? -1.198 -27.422 -4.996 1 67.19 419 TRP B N 1
ATOM 7240 C CA . TRP B 1 419 ? -1.148 -28.859 -4.781 1 67.19 419 TRP B CA 1
ATOM 7241 C C . TRP B 1 419 ? -0.649 -29.188 -3.379 1 67.19 419 TRP B C 1
ATOM 7243 O O . TRP B 1 419 ? -1.206 -30.047 -2.699 1 67.19 419 TRP B O 1
ATOM 7253 N N . ARG B 1 420 ? 0.338 -28.5 -2.947 1 66.62 420 ARG B N 1
ATOM 7254 C CA . ARG B 1 420 ? 0.873 -28.703 -1.603 1 66.62 420 ARG B CA 1
ATOM 7255 C C . ARG B 1 420 ? -0.167 -28.344 -0.543 1 66.62 420 ARG B C 1
ATOM 7257 O O . ARG B 1 420 ? -0.314 -29.062 0.45 1 66.62 420 ARG B O 1
ATOM 7264 N N . ALA B 1 421 ? -0.777 -27.297 -0.766 1 69.19 421 ALA B N 1
ATOM 7265 C CA . ALA B 1 421 ? -1.821 -26.891 0.17 1 69.19 421 ALA B CA 1
ATOM 7266 C C . ALA B 1 421 ? -2.947 -27.922 0.22 1 69.19 421 ALA B C 1
ATOM 7268 O O . ALA B 1 421 ? -3.447 -28.25 1.298 1 69.19 421 ALA B O 1
ATOM 7269 N N . LYS B 1 422 ? -3.262 -28.359 -0.906 1 65.75 422 LYS B N 1
ATOM 7270 C CA . LYS B 1 422 ? -4.281 -29.391 -0.974 1 65.75 422 LYS B CA 1
ATOM 7271 C C . LYS B 1 422 ? -3.801 -30.672 -0.301 1 65.75 422 LYS B C 1
ATOM 7273 O O . LYS B 1 422 ? -4.57 -31.344 0.395 1 65.75 422 LYS B O 1
ATOM 7278 N N . ALA B 1 423 ? -2.592 -30.953 -0.521 1 70.19 423 ALA B N 1
ATOM 7279 C CA . ALA B 1 423 ? -2.01 -32.156 0.084 1 70.19 423 ALA B CA 1
ATOM 7280 C C . ALA B 1 423 ? -1.959 -32.031 1.604 1 70.19 423 ALA B C 1
ATOM 7282 O O . ALA B 1 423 ? -2.248 -32.969 2.322 1 70.19 423 ALA B O 1
ATOM 7283 N N . ARG B 1 424 ? -1.63 -30.953 2.02 1 68.94 424 ARG B N 1
ATOM 7284 C CA . ARG B 1 424 ? -1.572 -30.703 3.457 1 68.94 424 ARG B CA 1
ATOM 7285 C C . ARG B 1 424 ? -2.963 -30.781 4.082 1 68.94 424 ARG B C 1
ATOM 7287 O O . ARG B 1 424 ? -3.129 -31.312 5.18 1 68.94 424 ARG B O 1
ATOM 7294 N N . LYS B 1 425 ? -3.871 -30.203 3.414 1 65.44 425 LYS B N 1
ATOM 7295 C CA . LYS B 1 425 ? -5.254 -30.25 3.883 1 65.44 425 LYS B CA 1
ATOM 7296 C C . LYS B 1 425 ? -5.766 -31.688 3.928 1 65.44 425 LYS B C 1
ATOM 7298 O O . LYS B 1 425 ? -6.449 -32.062 4.875 1 65.44 425 LYS B O 1
ATOM 7303 N N . ASN B 1 426 ? -5.395 -32.344 2.951 1 64.44 426 ASN B N 1
ATOM 7304 C CA . ASN B 1 426 ? -5.793 -33.75 2.914 1 64.44 426 ASN B CA 1
ATOM 7305 C C . ASN B 1 426 ? -5.102 -34.562 4.004 1 64.44 426 ASN B C 1
ATOM 7307 O O . ASN B 1 426 ? -5.691 -35.5 4.57 1 64.44 426 ASN B O 1
ATOM 7311 N N . LEU B 1 427 ? -3.92 -34.25 4.137 1 64.31 427 LEU B N 1
ATOM 7312 C CA . LEU B 1 427 ? -3.189 -34.938 5.199 1 64.31 427 LEU B CA 1
ATOM 7313 C C . LEU B 1 427 ? -3.795 -34.625 6.562 1 64.31 427 LEU B C 1
ATOM 7315 O O . LEU B 1 427 ? -3.896 -35.5 7.418 1 64.31 427 LEU B O 1
ATOM 7319 N N . LYS B 1 428 ? -4.23 -33.5 6.707 1 59.81 428 LYS B N 1
ATOM 7320 C CA . LYS B 1 428 ? -4.855 -33.094 7.965 1 59.81 428 LYS B CA 1
ATOM 7321 C C . LYS B 1 428 ? -6.227 -33.75 8.125 1 59.81 428 LYS B C 1
ATOM 7323 O O . LYS B 1 428 ? -6.594 -34.188 9.219 1 59.81 428 LYS B O 1
ATOM 7328 N N . ASN B 1 429 ? -6.949 -33.812 7.09 1 60.19 429 ASN B N 1
ATOM 7329 C CA . ASN B 1 429 ? -8.234 -34.5 7.133 1 60.19 429 ASN B CA 1
ATOM 7330 C C . ASN B 1 429 ? -8.062 -36 7.305 1 60.19 429 ASN B C 1
ATOM 7332 O O . ASN B 1 429 ? -8.906 -36.656 7.914 1 60.19 429 ASN B O 1
ATOM 7336 N N . SER B 1 430 ? -7.09 -36.406 6.785 1 53.84 430 SER B N 1
ATOM 7337 C CA . SER B 1 430 ? -6.832 -37.844 6.965 1 53.84 430 SER B CA 1
ATOM 7338 C C . SER B 1 430 ? -6.438 -38.156 8.406 1 53.84 430 SER B C 1
ATOM 7340 O O . SER B 1 430 ? -6.711 -39.25 8.906 1 53.84 430 SER B O 1
ATOM 7342 N N . TYR B 1 431 ? -5.844 -37.25 8.953 1 53.97 431 TYR B N 1
ATOM 7343 C CA . TYR B 1 431 ? -5.523 -37.531 10.352 1 53.97 431 TYR B CA 1
ATOM 7344 C C . TYR B 1 431 ? -6.773 -37.469 11.219 1 53.97 431 TYR B C 1
ATOM 7346 O O . TYR B 1 431 ? -6.883 -38.188 12.211 1 53.97 431 TYR B O 1
ATOM 7354 N N . SER B 1 432 ? -7.723 -36.656 10.867 1 48.94 432 SER B N 1
ATOM 7355 C CA . SER B 1 432 ? -8.938 -36.656 11.68 1 48.94 432 SER B CA 1
ATOM 7356 C C . SER B 1 432 ? -9.82 -37.875 11.367 1 48.94 432 SER B C 1
ATOM 7358 O O . SER B 1 432 ? -10.664 -38.25 12.18 1 48.94 432 SER B O 1
ATOM 7360 N N . ALA B 1 433 ? -9.891 -38.438 10.172 1 44.19 433 ALA B N 1
ATOM 7361 C CA . ALA B 1 433 ? -10.656 -39.656 9.914 1 44.19 433 ALA B CA 1
ATOM 7362 C C . ALA B 1 433 ? -9.844 -40.906 10.289 1 44.19 433 ALA B C 1
ATOM 7364 O O . ALA B 1 433 ? -10.188 -42.031 9.891 1 44.19 433 ALA B O 1
ATOM 7365 N N . ARG B 1 434 ? -8.695 -40.875 10.898 1 41.09 434 ARG B N 1
ATOM 7366 C CA . ARG B 1 434 ? -8.211 -42.156 11.398 1 41.09 434 ARG B CA 1
ATOM 7367 C C . ARG B 1 434 ? -9.203 -42.781 12.367 1 41.09 434 ARG B C 1
ATOM 7369 O O . ARG B 1 434 ? -9.445 -42.219 13.445 1 41.09 434 ARG B O 1
ATOM 7376 N N . PRO B 1 435 ? -10.188 -43.469 11.914 1 36.12 435 PRO B N 1
ATOM 7377 C CA . PRO B 1 435 ? -10.719 -44.469 12.859 1 36.12 435 PRO B CA 1
ATOM 7378 C C . PRO B 1 435 ? -9.617 -45.188 13.617 1 36.12 435 PRO B C 1
ATOM 7380 O O . PRO B 1 435 ? -8.484 -45.281 13.133 1 36.12 435 PRO B O 1
ATOM 7383 N N . SER B 1 436 ? -9.672 -45.312 14.977 1 36.19 436 SER B N 1
ATOM 7384 C CA . SER B 1 436 ? -8.922 -46.219 15.844 1 36.19 436 SER B CA 1
ATOM 7385 C C . SER B 1 436 ? -8.859 -47.625 15.25 1 36.19 436 SER B C 1
ATOM 7387 O O . SER B 1 436 ? -9.625 -48.5 15.656 1 36.19 436 SER B O 1
ATOM 7389 N N . LEU B 1 437 ? -8.969 -47.969 14.016 1 29.34 437 LEU B N 1
ATOM 7390 C CA . LEU B 1 437 ? -8.719 -49.375 13.719 1 29.34 437 LEU B CA 1
ATOM 7391 C C . LEU B 1 437 ? -7.336 -49.781 14.203 1 29.34 437 LEU B C 1
ATOM 7393 O O . LEU B 1 437 ? -6.324 -49.219 13.797 1 29.34 437 LEU B O 1
ATOM 7397 N N . ASP B 1 438 ? -7.176 -50.469 15.492 1 29.81 438 ASP B N 1
ATOM 7398 C CA . ASP B 1 438 ? -6.211 -51.375 16.109 1 29.81 438 ASP B CA 1
ATOM 7399 C C . ASP B 1 438 ? -5.672 -52.375 15.086 1 29.81 438 ASP B C 1
ATOM 7401 O O . ASP B 1 438 ? -5.102 -53.406 15.461 1 29.81 438 ASP B O 1
ATOM 7405 N N . THR B 1 439 ? -5.969 -52.406 13.797 1 26.56 439 THR B N 1
ATOM 7406 C CA . THR B 1 439 ? -5.438 -53.562 13.117 1 26.56 439 THR B CA 1
ATOM 7407 C C . THR B 1 439 ? -3.914 -53.594 13.195 1 26.56 439 THR B C 1
ATOM 7409 O O . THR B 1 439 ? -3.246 -52.656 12.789 1 26.56 439 THR B O 1
ATOM 7412 N N . SER B 1 440 ? -3.246 -54.469 14.109 1 28.31 440 SER B N 1
ATOM 7413 C CA . SER B 1 440 ? -2.018 -55.25 14.234 1 28.31 440 SER B CA 1
ATOM 7414 C C . SER B 1 440 ? -1.588 -55.812 12.891 1 28.31 440 SER B C 1
ATOM 7416 O O . SER B 1 440 ? -0.993 -56.906 12.836 1 28.31 440 SER B O 1
ATOM 7418 N N . LEU B 1 441 ? -2.113 -55.5 11.734 1 25.17 441 LEU B N 1
ATOM 7419 C CA . LEU B 1 441 ? -1.623 -56.344 10.648 1 25.17 441 LEU B CA 1
ATOM 7420 C C . LEU B 1 441 ? -0.106 -56.25 10.531 1 25.17 441 LEU B C 1
ATOM 7422 O O . LEU B 1 441 ? 0.466 -55.156 10.656 1 25.17 441 LEU B O 1
ATOM 7426 N N . SER B 1 442 ? 0.571 -57.469 10.695 1 26.03 442 SER B N 1
ATOM 7427 C CA . SER B 1 442 ? 1.89 -58.062 10.492 1 26.03 442 SER B CA 1
ATOM 7428 C C . SER B 1 442 ? 2.463 -57.688 9.133 1 26.03 442 SER B C 1
ATOM 7430 O O . SER B 1 442 ? 1.973 -58.156 8.094 1 26.03 442 SER B O 1
ATOM 7432 N N . LEU B 1 443 ? 2.715 -56.5 8.875 1 23.05 443 LEU B N 1
ATOM 7433 C CA . LEU B 1 443 ? 3.377 -55.969 7.684 1 23.05 443 LEU B CA 1
ATOM 7434 C C . LEU B 1 443 ? 4.633 -56.781 7.359 1 23.05 443 LEU B C 1
ATOM 7436 O O . LEU B 1 443 ? 5.75 -56.25 7.477 1 23.05 443 LEU B O 1
ATOM 7440 N N . ASP B 1 444 ? 4.594 -58.094 7.77 1 23.95 444 ASP B N 1
ATOM 7441 C CA . ASP B 1 444 ? 5.734 -58.938 7.395 1 23.95 444 ASP B CA 1
ATOM 7442 C C . ASP B 1 444 ? 5.945 -58.938 5.879 1 23.95 444 ASP B C 1
ATOM 7444 O O . ASP B 1 444 ? 7.082 -58.969 5.406 1 23.95 444 ASP B O 1
ATOM 7448 N N . SER B 1 445 ? 4.887 -59.344 5.141 1 24.25 445 SER B N 1
ATOM 7449 C CA . SER B 1 445 ? 5.273 -60.031 3.91 1 24.25 445 SER B CA 1
ATOM 7450 C C . SER B 1 445 ? 5.703 -59.031 2.838 1 24.25 445 SER B C 1
ATOM 7452 O O . SER B 1 445 ? 4.859 -58.469 2.135 1 24.25 445 SER B O 1
ATOM 7454 N N . SER B 1 446 ? 6.477 -58.094 3.162 1 24.77 446 SER B N 1
ATOM 7455 C CA . SER B 1 446 ? 7.004 -57.281 2.051 1 24.77 446 SER B CA 1
ATOM 7456 C C . SER B 1 446 ? 7.668 -58.188 1.009 1 24.77 446 SER B C 1
ATOM 7458 O O . SER B 1 446 ? 8.594 -58.938 1.326 1 24.77 446 SER B O 1
ATOM 7460 N N . PRO B 1 447 ? 6.812 -58.688 0.025 1 26.67 447 PRO B N 1
ATOM 7461 C CA . PRO B 1 447 ? 7.496 -59.531 -0.96 1 26.67 447 PRO B CA 1
ATOM 7462 C C . PRO B 1 447 ? 8.789 -58.906 -1.477 1 26.67 447 PRO B C 1
ATOM 7464 O O . PRO B 1 447 ? 8.805 -57.719 -1.838 1 26.67 447 PRO B O 1
ATOM 7467 N N . SER B 1 448 ? 9.953 -59.25 -0.848 1 26.91 448 SER B N 1
ATOM 7468 C CA . SER B 1 448 ? 11.344 -59.062 -1.239 1 26.91 448 SER B CA 1
ATOM 7469 C C . SER B 1 448 ? 11.578 -59.469 -2.684 1 26.91 448 SER B C 1
ATOM 7471 O O . SER B 1 448 ? 11.516 -60.656 -3.004 1 26.91 448 SER B O 1
ATOM 7473 N N . PHE B 1 449 ? 10.859 -58.875 -3.654 1 23.94 449 PHE B N 1
ATOM 7474 C CA . PHE B 1 449 ? 11.266 -59.25 -4.996 1 23.94 449 PHE B CA 1
ATOM 7475 C C . PHE B 1 449 ? 12.781 -59.219 -5.137 1 23.94 449 PHE B C 1
ATOM 7477 O O . PHE B 1 449 ? 13.383 -58.125 -5.051 1 23.94 449 PHE B O 1
ATOM 7484 N N . SER B 1 450 ? 13.43 -60.188 -4.547 1 23.77 450 SER B N 1
ATOM 7485 C CA . SER B 1 450 ? 14.844 -60.531 -4.691 1 23.77 450 SER B CA 1
ATOM 7486 C C . SER B 1 450 ? 15.266 -60.531 -6.156 1 23.77 450 SER B C 1
ATOM 7488 O O . SER B 1 450 ? 14.75 -61.312 -6.965 1 23.77 450 SER B O 1
ATOM 7490 N N . LEU B 1 451 ? 15.312 -59.25 -6.711 1 23.7 451 LEU B N 1
ATOM 7491 C CA . LEU B 1 451 ? 16.031 -59.281 -7.98 1 23.7 451 LEU B CA 1
ATOM 7492 C C . LEU B 1 451 ? 17.234 -60.188 -7.906 1 23.7 451 LEU B C 1
ATOM 7494 O O . LEU B 1 451 ? 18.094 -60.031 -7.039 1 23.7 451 LEU B O 1
ATOM 7498 N N . HIS B 1 452 ? 17 -61.469 -8.141 1 24.53 452 HIS B N 1
ATOM 7499 C CA . HIS B 1 452 ? 18 -62.5 -8.367 1 24.53 452 HIS B CA 1
ATOM 7500 C C . HIS B 1 452 ? 19.203 -61.969 -9.141 1 24.53 452 HIS B C 1
ATOM 7502 O O . HIS B 1 452 ? 19.031 -61.344 -10.203 1 24.53 452 HIS B O 1
ATOM 7508 N N . SER B 1 453 ? 20.203 -61.438 -8.305 1 23.67 453 SER B N 1
ATOM 7509 C CA . SER B 1 453 ? 21.547 -61.219 -8.836 1 23.67 453 SER B CA 1
ATOM 7510 C C . SER B 1 453 ? 21.969 -62.344 -9.758 1 23.67 453 SER B C 1
ATOM 7512 O O . SER B 1 453 ? 21.922 -63.531 -9.359 1 23.67 453 SER B O 1
ATOM 7514 N N . ARG B 1 454 ? 21.609 -62.25 -11.031 1 27.39 454 ARG B N 1
ATOM 7515 C CA . ARG B 1 454 ? 22.281 -63.188 -11.922 1 27.39 454 ARG B CA 1
ATOM 7516 C C . ARG B 1 454 ? 23.734 -63.344 -11.547 1 27.39 454 ARG B C 1
ATOM 7518 O O . ARG B 1 454 ? 24.406 -62.406 -11.133 1 27.39 454 ARG B O 1
ATOM 7525 N N . PRO B 1 455 ? 24.25 -64.562 -11.312 1 29.53 455 PRO B N 1
ATOM 7526 C CA . PRO B 1 455 ? 25.594 -65.062 -11.062 1 29.53 455 PRO B CA 1
ATOM 7527 C C . PRO B 1 455 ? 26.656 -64.375 -11.938 1 29.53 455 PRO B C 1
ATOM 7529 O O . PRO B 1 455 ? 26.453 -64.188 -13.141 1 29.53 455 PRO B O 1
ATOM 7532 N N . GLU B 1 456 ? 27.281 -63.188 -11.609 1 21.47 456 GLU B N 1
ATOM 7533 C CA . GLU B 1 456 ? 28.688 -63.469 -11.93 1 21.47 456 GLU B CA 1
ATOM 7534 C C . GLU B 1 456 ? 29.297 -64.438 -10.914 1 21.47 456 GLU B C 1
ATOM 7536 O O . GLU B 1 456 ? 29 -64.375 -9.719 1 21.47 456 GLU B O 1
#

Secondary structure (DSSP, 8-state):
-------GGGS-HHHHHHHHHHHHHHHHHHHHHHHHHHHHHHHTT-HHHHHHHHHHHHHHHHHHHHHHHHHHTHHHHHT-EEEHHHHTSS-SSS--------HHHHHHHHTTEEESS-HHHHHHHHHHHHHHHHHHHHHHHHHHHHHHHHHHHHHHHHHHTTSHHHHHHT-TT-EEEGGGSHHHHHH-SHHHHSHHHHHHHHHHHTTS-SS-HHHHHHHHHHHHHHHS-TT----HHHHHHHHHHHHHHHHHS--HHHHHHHHHHHHH-SGGGTHHHHGGGHHHHHHHHHHHHHHHHHHHHHHHHHHH-SEEESS------GGGSGGG-THHHHHHHHHHHHHHHHHHHHHHHHHHHH-SSSTT---HHHHHHHHHHHHHHHHIIIIIIHHHHHHHGGGSSSPPGGGS-HHHHHHHHHHHHHHHHHHHHHHHT-----------------------/-------GGGS-HHHHHHHHHHHHHHHHHHHHHHHHHHHHHHHTT-HHHHHHHHHHHHHHHHHHHHHHHHHHTHHHHHT-EEEHHHHTSS-SSS--------HHHHHHHHTTEEESS-HHHHHHHHHHHHHHHHHHHHHHHHHHHHHHHHHTHHHHHHHHTTSHHHHHHT-TT-EEEGGGSHHHHHH-SHHHHSHHHHHHHHHHHTTS-SS-HHHHHHHHHHHHHHHS-TT----HHHHHHHHHHHHHHHHHS--HHHHHHHHHHHHH-SGGGTHHHHGGGHHHHHHHHHHHHHHHHHHHHHHHHHHH-SEEESS------GGGSGGG-THHHHHHHHHHHHHHHHHHHHHHHHHHHH-SSSTT---HHHHHHHHHHHHHHHHIIIIIIHHHHHHHGGGSSSPPGGGS-HHHHHHHHHHHHHHHHHHHHHHHT---------TT------------

Radius of gyration: 36.01 Å; Cα contacts (8 Å, |Δi|>4): 1016; chains: 2; bounding box: 105×108×86 Å

InterPro domains:
  IPR004326 Mlo-related protein [PF03094] (6-99)
  IPR004326 Mlo-related protein [PF03094] (104-436)
  IPR004326 Mlo-related protein [PTHR31942] (5-434)